Protein 1D8B (pdb70)

Structure (mmCIF, N/CA/C/O backbone):
data_1D8B
#
_entry.id   1D8B
#
_cell.length_a   1.000
_cell.length_b   1.000
_cell.length_c   1.000
_cell.angle_alpha   90.00
_cell.angle_beta   90.00
_cell.angle_gamma   90.00
#
_symmetry.space_group_name_H-M   'P 1'
#
loop_
_atom_site.group_PDB
_atom_site.id
_atom_site.type_symbol
_atom_site.label_atom_id
_atom_site.label_alt_id
_atom_site.label_comp_id
_atom_site.label_asym_id
_atom_site.label_entity_id
_atom_site.label_seq_id
_atom_site.pdbx_PDB_ins_code
_atom_site.Cartn_x
_atom_site.Cartn_y
_atom_site.Cartn_z
_atom_site.occupancy
_atom_site.B_iso_or_equiv
_atom_site.auth_seq_id
_atom_site.auth_comp_id
_atom_site.auth_asym_id
_atom_site.auth_atom_id
_atom_site.pdbx_PDB_model_num
ATOM 1 N N . GLU A 1 1 ? 18.944 -1.183 -2.091 1.00 3.94 11 GLU A N 1
ATOM 2 C CA . GLU A 1 1 ? 17.841 -1.595 -2.939 1.00 3.58 11 GLU A CA 1
ATOM 3 C C . GLU A 1 1 ? 16.728 -2.201 -2.101 1.00 2.90 11 GLU A C 1
ATOM 4 O O . GLU A 1 1 ? 15.885 -2.951 -2.596 1.00 3.21 11 GLU A O 1
ATOM 16 N N . LEU A 1 2 ? 16.729 -1.852 -0.825 1.00 2.57 12 LEU A N 1
ATOM 17 C CA . LEU A 1 2 ? 15.725 -2.325 0.113 1.00 2.59 12 LEU A CA 1
ATOM 18 C C . LEU A 1 2 ? 14.475 -1.473 -0.008 1.00 1.93 12 LEU A C 1
ATOM 19 O O . LEU A 1 2 ? 14.074 -0.785 0.930 1.00 2.11 12 LEU A O 1
ATOM 35 N N . ASN A 1 3 ? 13.901 -1.507 -1.204 1.00 1.62 13 ASN A N 1
ATOM 36 C CA . ASN A 1 3 ? 12.720 -0.745 -1.552 1.00 1.41 13 ASN A CA 1
ATOM 37 C C . ASN A 1 3 ? 11.566 -1.045 -0.617 1.00 1.08 13 ASN A C 1
ATOM 38 O O . ASN A 1 3 ? 10.878 -2.058 -0.751 1.00 1.16 13 ASN A O 1
ATOM 49 N N . ASN A 1 4 ? 11.352 -0.140 0.316 1.00 0.88 14 ASN A N 1
ATOM 50 C CA . ASN A 1 4 ? 10.265 -0.269 1.278 1.00 0.81 14 ASN A CA 1
ATOM 51 C C . ASN A 1 4 ? 8.934 -0.223 0.548 1.00 0.64 14 ASN A C 1
ATOM 52 O O . ASN A 1 4 ? 7.953 -0.827 0.975 1.00 0.66 14 ASN A O 1
ATOM 63 N N . LEU A 1 5 ? 8.918 0.481 -0.578 1.00 0.56 15 LEU A N 1
ATOM 64 C CA . LEU A 1 5 ? 7.725 0.600 -1.401 1.00 0.48 15 LEU A CA 1
ATOM 65 C C . LEU A 1 5 ? 7.295 -0.775 -1.902 1.00 0.37 15 LEU A C 1
ATOM 66 O O . LEU A 1 5 ? 6.105 -1.074 -2.001 1.00 0.33 15 LEU A O 1
ATOM 82 N N . ARG A 1 6 ? 8.281 -1.623 -2.181 1.00 0.36 16 ARG A N 1
ATOM 83 C CA . ARG A 1 6 ? 8.014 -2.977 -2.636 1.00 0.33 16 ARG A CA 1
ATOM 84 C C . ARG A 1 6 ? 7.407 -3.776 -1.494 1.00 0.27 16 ARG A C 1
ATOM 85 O O . ARG A 1 6 ? 6.471 -4.550 -1.687 1.00 0.28 16 ARG A O 1
ATOM 106 N N . MET A 1 7 ? 7.924 -3.543 -0.292 1.00 0.28 17 MET A N 1
ATOM 107 C CA . MET A 1 7 ? 7.413 -4.211 0.896 1.00 0.32 17 MET A CA 1
ATOM 108 C C . MET A 1 7 ? 5.990 -3.733 1.157 1.00 0.25 17 MET A C 1
ATOM 109 O O . MET A 1 7 ? 5.141 -4.495 1.604 1.00 0.27 17 MET A O 1
ATOM 123 N N . THR A 1 8 ? 5.747 -2.466 0.838 1.00 0.21 18 THR A N 1
ATOM 124 C CA . THR A 1 8 ? 4.437 -1.864 0.999 1.00 0.20 18 THR A CA 1
ATOM 125 C C . THR A 1 8 ? 3.434 -2.514 0.047 1.00 0.19 18 THR A C 1
ATOM 126 O O . THR A 1 8 ? 2.380 -2.989 0.469 1.00 0.23 18 THR A O 1
ATOM 137 N N . TYR A 1 9 ? 3.793 -2.550 -1.236 1.00 0.21 19 TYR A N 1
ATOM 138 C CA . TYR A 1 9 ? 2.960 -3.149 -2.271 1.00 0.28 19 TYR A CA 1
ATOM 139 C C . TYR A 1 9 ? 2.662 -4.610 -1.948 1.00 0.31 19 TYR A C 1
ATOM 140 O O . TYR A 1 9 ? 1.545 -5.093 -2.148 1.00 0.36 19 TYR A O 1
ATOM 158 N N . GLU A 1 10 ? 3.667 -5.307 -1.440 1.00 0.32 20 GLU A N 1
ATOM 159 C CA . GLU A 1 10 ? 3.528 -6.703 -1.079 1.00 0.40 20 GLU A CA 1
ATOM 160 C C . GLU A 1 10 ? 2.665 -6.852 0.178 1.00 0.35 20 GLU A C 1
ATOM 161 O O . GLU A 1 10 ? 1.798 -7.726 0.242 1.00 0.35 20 GLU A O 1
ATOM 173 N N . ARG A 1 11 ? 2.894 -5.993 1.176 1.00 0.33 21 ARG A N 1
ATOM 174 C CA . ARG A 1 11 ? 2.126 -6.041 2.419 1.00 0.32 21 ARG A CA 1
ATOM 175 C C . ARG A 1 11 ? 0.657 -5.790 2.132 1.00 0.26 21 ARG A C 1
ATOM 176 O O . ARG A 1 11 ? -0.224 -6.350 2.781 1.00 0.29 21 ARG A O 1
ATOM 197 N N . LEU A 1 12 ? 0.408 -4.958 1.133 1.00 0.22 22 LEU A N 1
ATOM 198 C CA . LEU A 1 12 ? -0.946 -4.629 0.724 1.00 0.20 22 LEU A CA 1
ATOM 199 C C . LEU A 1 12 ? -1.577 -5.825 0.039 1.00 0.23 22 LEU A C 1
ATOM 200 O O . LEU A 1 12 ? -2.732 -6.136 0.269 1.00 0.24 22 LEU A O 1
ATOM 216 N N . ARG A 1 13 ? -0.795 -6.501 -0.791 1.00 0.27 23 ARG A N 1
ATOM 217 C CA . ARG A 1 13 ? -1.271 -7.676 -1.505 1.00 0.32 23 ARG A CA 1
ATOM 218 C C . ARG A 1 13 ? -1.646 -8.779 -0.517 1.00 0.31 23 ARG A C 1
ATOM 219 O O . ARG A 1 13 ? -2.672 -9.449 -0.662 1.00 0.34 23 ARG A O 1
ATOM 240 N N . GLU A 1 14 ? -0.816 -8.941 0.506 1.00 0.31 24 GLU A N 1
ATOM 241 C CA . GLU A 1 14 ? -1.051 -9.942 1.527 1.00 0.33 24 GLU A CA 1
ATOM 242 C C . GLU A 1 14 ? -2.237 -9.559 2.405 1.00 0.28 24 GLU A C 1
ATOM 243 O O . GLU A 1 14 ? -3.005 -10.417 2.839 1.00 0.30 24 GLU A O 1
ATOM 255 N N . LEU A 1 15 ? -2.367 -8.266 2.670 1.00 0.24 25 LEU A N 1
ATOM 256 C CA . LEU A 1 15 ? -3.439 -7.765 3.513 1.00 0.22 25 LEU A CA 1
ATOM 257 C C . LEU A 1 15 ? -4.774 -7.806 2.770 1.00 0.18 25 LEU A C 1
ATOM 258 O O . LEU A 1 15 ? -5.807 -8.132 3.357 1.00 0.20 25 LEU A O 1
ATOM 274 N N . SER A 1 16 ? -4.748 -7.491 1.479 1.00 0.17 26 SER A N 1
ATOM 275 C CA . SER A 1 16 ? -5.960 -7.505 0.666 1.00 0.16 26 SER A CA 1
ATOM 276 C C . SER A 1 16 ? -6.549 -8.911 0.601 1.00 0.19 26 SER A C 1
ATOM 277 O O . SER A 1 16 ? -7.761 -9.084 0.647 1.00 0.22 26 SER A O 1
ATOM 285 N N . LEU A 1 17 ? -5.683 -9.911 0.501 1.00 0.23 27 LEU A N 1
ATOM 286 C CA . LEU A 1 17 ? -6.141 -11.289 0.431 1.00 0.28 27 LEU A CA 1
ATOM 287 C C . LEU A 1 17 ? -6.538 -11.792 1.819 1.00 0.29 27 LEU A C 1
ATOM 288 O O . LEU A 1 17 ? -7.415 -12.645 1.961 1.00 0.34 27 LEU A O 1
ATOM 304 N N . ASN A 1 18 ? -5.890 -11.245 2.841 1.00 0.28 28 ASN A N 1
ATOM 305 C CA . ASN A 1 18 ? -6.169 -11.624 4.221 1.00 0.35 28 ASN A CA 1
ATOM 306 C C . ASN A 1 18 ? -7.541 -11.119 4.658 1.00 0.35 28 ASN A C 1
ATOM 307 O O . ASN A 1 18 ? -8.423 -11.908 4.996 1.00 0.42 28 ASN A O 1
ATOM 318 N N . LEU A 1 19 ? -7.718 -9.802 4.635 1.00 0.33 29 LEU A N 1
ATOM 319 C CA . LEU A 1 19 ? -8.984 -9.193 5.023 1.00 0.38 29 LEU A CA 1
ATOM 320 C C . LEU A 1 19 ? -10.082 -9.560 4.040 1.00 0.40 29 LEU A C 1
ATOM 321 O O . LEU A 1 19 ? -11.251 -9.661 4.405 1.00 0.49 29 LEU A O 1
ATOM 337 N N . GLY A 1 20 ? -9.699 -9.740 2.781 1.00 0.35 30 GLY A N 1
ATOM 338 C CA . GLY A 1 20 ? -10.667 -10.072 1.758 1.00 0.43 30 GLY A CA 1
ATOM 339 C C . GLY A 1 20 ? -11.357 -11.395 2.004 1.00 0.53 30 GLY A C 1
ATOM 340 O O . GLY A 1 20 ? -12.538 -11.548 1.696 1.00 0.65 30 GLY A O 1
ATOM 344 N N . ASN A 1 21 ? -10.622 -12.351 2.560 1.00 0.53 31 ASN A N 1
ATOM 345 C CA . ASN A 1 21 ? -11.183 -13.669 2.842 1.00 0.66 31 ASN A CA 1
ATOM 346 C C . ASN A 1 21 ? -11.837 -13.676 4.218 1.00 0.71 31 ASN A C 1
ATOM 347 O O . ASN A 1 21 ? -12.575 -14.595 4.572 1.00 0.84 31 ASN A O 1
ATOM 358 N N . ARG A 1 22 ? -11.576 -12.627 4.988 1.00 0.66 32 ARG A N 1
ATOM 359 C CA . ARG A 1 22 ? -12.144 -12.500 6.319 1.00 0.77 32 ARG A CA 1
ATOM 360 C C . ARG A 1 22 ? -13.476 -11.762 6.255 1.00 0.86 32 ARG A C 1
ATOM 361 O O . ARG A 1 22 ? -14.165 -11.610 7.263 1.00 1.01 32 ARG A O 1
ATOM 382 N N . MET A 1 23 ? -13.846 -11.321 5.063 1.00 0.83 33 MET A N 1
ATOM 383 C CA . MET A 1 23 ? -15.105 -10.628 4.875 1.00 0.96 33 MET A CA 1
ATOM 384 C C . MET A 1 23 ? -16.154 -11.610 4.377 1.00 1.17 33 MET A C 1
ATOM 385 O O . MET A 1 23 ? -15.846 -12.506 3.595 1.00 1.55 33 MET A O 1
ATOM 399 N N . VAL A 1 24 ? -17.386 -11.457 4.833 1.00 1.22 34 VAL A N 1
ATOM 400 C CA . VAL A 1 24 ? -18.451 -12.351 4.413 1.00 1.41 34 VAL A CA 1
ATOM 401 C C . VAL A 1 24 ? -19.586 -11.564 3.762 1.00 1.54 34 VAL A C 1
ATOM 402 O O . VAL A 1 24 ? -20.235 -10.746 4.419 1.00 1.66 34 VAL A O 1
ATOM 415 N N . PRO A 1 25 ? -19.845 -11.785 2.463 1.00 1.58 35 PRO A N 1
ATOM 416 C CA . PRO A 1 25 ? -19.095 -12.742 1.641 1.00 1.51 35 PRO A CA 1
ATOM 417 C C . PRO A 1 25 ? -17.742 -12.188 1.200 1.00 1.32 35 PRO A C 1
ATOM 418 O O . PRO A 1 25 ? -17.544 -10.967 1.189 1.00 1.30 35 PRO A O 1
ATOM 429 N N . PRO A 1 26 ? -16.793 -13.076 0.843 1.00 1.22 36 PRO A N 1
ATOM 430 C CA . PRO A 1 26 ? -15.452 -12.677 0.411 1.00 1.08 36 PRO A CA 1
ATOM 431 C C . PRO A 1 26 ? -15.477 -11.621 -0.683 1.00 1.17 36 PRO A C 1
ATOM 432 O O . PRO A 1 26 ? -16.321 -11.651 -1.582 1.00 1.42 36 PRO A O 1
ATOM 443 N N . VAL A 1 27 ? -14.562 -10.676 -0.574 1.00 0.99 37 VAL A N 1
ATOM 444 C CA . VAL A 1 27 ? -14.471 -9.576 -1.519 1.00 1.08 37 VAL A CA 1
ATOM 445 C C . VAL A 1 27 ? -13.825 -10.006 -2.828 1.00 1.24 37 VAL A C 1
ATOM 446 O O . VAL A 1 27 ? -14.243 -9.578 -3.904 1.00 2.02 37 VAL A O 1
ATOM 459 N N . GLY A 1 28 ? -12.780 -10.814 -2.736 1.00 1.18 38 GLY A N 1
ATOM 460 C CA . GLY A 1 28 ? -12.073 -11.228 -3.924 1.00 1.27 38 GLY A CA 1
ATOM 461 C C . GLY A 1 28 ? -11.048 -10.186 -4.299 1.00 1.09 38 GLY A C 1
ATOM 462 O O . GLY A 1 28 ? -9.843 -10.436 -4.268 1.00 1.23 38 GLY A O 1
ATOM 466 N N . ASN A 1 29 ? -11.528 -8.991 -4.608 1.00 0.92 39 ASN A N 1
ATOM 467 C CA . ASN A 1 29 ? -10.658 -7.881 -4.941 1.00 0.82 39 ASN A CA 1
ATOM 468 C C . ASN A 1 29 ? -10.818 -6.804 -3.877 1.00 0.64 39 ASN A C 1
ATOM 469 O O . ASN A 1 29 ? -11.556 -5.844 -4.061 1.00 0.74 39 ASN A O 1
ATOM 480 N N . PHE A 1 30 ? -10.134 -6.999 -2.754 1.00 0.46 40 PHE A N 1
ATOM 481 C CA . PHE A 1 30 ? -10.208 -6.067 -1.631 1.00 0.32 40 PHE A CA 1
ATOM 482 C C . PHE A 1 30 ? -9.721 -4.683 -2.059 1.00 0.28 40 PHE A C 1
ATOM 483 O O . PHE A 1 30 ? -10.338 -3.662 -1.749 1.00 0.52 40 PHE A O 1
ATOM 500 N N . MET A 1 31 ? -8.635 -4.673 -2.808 1.00 0.22 41 MET A N 1
ATOM 501 C CA . MET A 1 31 ? -8.066 -3.445 -3.325 1.00 0.18 41 MET A CA 1
ATOM 502 C C . MET A 1 31 ? -7.447 -3.712 -4.690 1.00 0.20 41 MET A C 1
ATOM 503 O O . MET A 1 31 ? -6.627 -4.618 -4.833 1.00 0.24 41 MET A O 1
ATOM 517 N N . PRO A 1 32 ? -7.854 -2.952 -5.720 1.00 0.20 42 PRO A N 1
ATOM 518 C CA . PRO A 1 32 ? -7.351 -3.130 -7.081 1.00 0.24 42 PRO A CA 1
ATOM 519 C C . PRO A 1 32 ? -5.839 -2.940 -7.166 1.00 0.21 42 PRO A C 1
ATOM 520 O O . PRO A 1 32 ? -5.256 -2.142 -6.418 1.00 0.20 42 PRO A O 1
ATOM 531 N N . ASP A 1 33 ? -5.224 -3.683 -8.075 1.00 0.23 43 ASP A N 1
ATOM 532 C CA . ASP A 1 33 ? -3.777 -3.634 -8.292 1.00 0.23 43 ASP A CA 1
ATOM 533 C C . ASP A 1 33 ? -3.282 -2.202 -8.486 1.00 0.22 43 ASP A C 1
ATOM 534 O O . ASP A 1 33 ? -2.224 -1.829 -7.980 1.00 0.23 43 ASP A O 1
ATOM 543 N N . SER A 1 34 ? -4.054 -1.399 -9.217 1.00 0.23 44 SER A N 1
ATOM 544 C CA . SER A 1 34 ? -3.697 -0.012 -9.476 1.00 0.25 44 SER A CA 1
ATOM 545 C C . SER A 1 34 ? -3.668 0.804 -8.187 1.00 0.23 44 SER A C 1
ATOM 546 O O . SER A 1 34 ? -2.713 1.539 -7.934 1.00 0.26 44 SER A O 1
ATOM 554 N N . ILE A 1 35 ? -4.708 0.671 -7.369 1.00 0.21 45 ILE A N 1
ATOM 555 C CA . ILE A 1 35 ? -4.787 1.403 -6.113 1.00 0.21 45 ILE A CA 1
ATOM 556 C C . ILE A 1 35 ? -3.679 0.963 -5.161 1.00 0.17 45 ILE A C 1
ATOM 557 O O . ILE A 1 35 ? -3.085 1.790 -4.468 1.00 0.18 45 ILE A O 1
ATOM 573 N N . LEU A 1 36 ? -3.380 -0.335 -5.156 1.00 0.16 46 LEU A N 1
ATOM 574 C CA . LEU A 1 36 ? -2.318 -0.871 -4.306 1.00 0.16 46 LEU A CA 1
ATOM 575 C C . LEU A 1 36 ? -0.981 -0.234 -4.672 1.00 0.16 46 LEU A C 1
ATOM 576 O O . LEU A 1 36 ? -0.147 0.016 -3.811 1.00 0.19 46 LEU A O 1
ATOM 592 N N . LYS A 1 37 ? -0.794 0.028 -5.963 1.00 0.17 47 LYS A N 1
ATOM 593 C CA . LYS A 1 37 ? 0.444 0.628 -6.460 1.00 0.19 47 LYS A CA 1
ATOM 594 C C . LYS A 1 37 ? 0.610 2.087 -6.031 1.00 0.18 47 LYS A C 1
ATOM 595 O O . LYS A 1 37 ? 1.630 2.453 -5.442 1.00 0.20 47 LYS A O 1
ATOM 614 N N . LYS A 1 38 ? -0.378 2.921 -6.346 1.00 0.17 48 LYS A N 1
ATOM 615 C CA . LYS A 1 38 ? -0.310 4.343 -6.014 1.00 0.18 48 LYS A CA 1
ATOM 616 C C . LYS A 1 38 ? -0.316 4.566 -4.508 1.00 0.18 48 LYS A C 1
ATOM 617 O O . LYS A 1 38 ? 0.417 5.412 -3.996 1.00 0.20 48 LYS A O 1
ATOM 636 N N . MET A 1 39 ? -1.141 3.813 -3.800 1.00 0.17 49 MET A N 1
ATOM 637 C CA . MET A 1 39 ? -1.227 3.962 -2.358 1.00 0.17 49 MET A CA 1
ATOM 638 C C . MET A 1 39 ? 0.069 3.526 -1.690 1.00 0.17 49 MET A C 1
ATOM 639 O O . MET A 1 39 ? 0.441 4.058 -0.646 1.00 0.19 49 MET A O 1
ATOM 653 N N . ALA A 1 40 ? 0.762 2.576 -2.296 1.00 0.16 50 ALA A N 1
ATOM 654 C CA . ALA A 1 40 ? 2.023 2.096 -1.748 1.00 0.17 50 ALA A CA 1
ATOM 655 C C . ALA A 1 40 ? 3.143 3.108 -1.949 1.00 0.18 50 ALA A C 1
ATOM 656 O O . ALA A 1 40 ? 4.079 3.172 -1.158 1.00 0.22 50 ALA A O 1
ATOM 663 N N . ALA A 1 41 ? 3.052 3.885 -3.019 1.00 0.18 51 ALA A N 1
ATOM 664 C CA . ALA A 1 41 ? 4.077 4.876 -3.323 1.00 0.22 51 ALA A CA 1
ATOM 665 C C . ALA A 1 41 ? 3.803 6.210 -2.645 1.00 0.24 51 ALA A C 1
ATOM 666 O O . ALA A 1 41 ? 4.710 6.852 -2.112 1.00 0.30 51 ALA A O 1
ATOM 673 N N . ILE A 1 42 ? 2.555 6.640 -2.668 1.00 0.24 52 ILE A N 1
ATOM 674 C CA . ILE A 1 42 ? 2.194 7.910 -2.059 1.00 0.28 52 ILE A CA 1
ATOM 675 C C . ILE A 1 42 ? 2.028 7.760 -0.548 1.00 0.26 52 ILE A C 1
ATOM 676 O O . ILE A 1 42 ? 2.357 8.674 0.214 1.00 0.31 52 ILE A O 1
ATOM 692 N N . LEU A 1 43 ? 1.531 6.594 -0.138 1.00 0.21 53 LEU A N 1
ATOM 693 C CA . LEU A 1 43 ? 1.310 6.278 1.276 1.00 0.21 53 LEU A CA 1
ATOM 694 C C . LEU A 1 43 ? 0.539 7.389 1.984 1.00 0.23 53 LEU A C 1
ATOM 695 O O . LEU A 1 43 ? 1.080 8.089 2.842 1.00 0.27 53 LEU A O 1
ATOM 711 N N . PRO A 1 44 ? -0.745 7.564 1.629 1.00 0.24 54 PRO A N 1
ATOM 712 C CA . PRO A 1 44 ? -1.600 8.587 2.223 1.00 0.30 54 PRO A CA 1
ATOM 713 C C . PRO A 1 44 ? -2.120 8.147 3.586 1.00 0.40 54 PRO A C 1
ATOM 714 O O . PRO A 1 44 ? -2.807 7.132 3.706 1.00 0.48 54 PRO A O 1
ATOM 725 N N . MET A 1 45 ? -1.774 8.907 4.613 1.00 0.49 55 MET A N 1
ATOM 726 C CA . MET A 1 45 ? -2.179 8.591 5.972 1.00 0.64 55 MET A CA 1
ATOM 727 C C . MET A 1 45 ? -3.429 9.358 6.378 1.00 0.72 55 MET A C 1
ATOM 728 O O . MET A 1 45 ? -3.824 9.346 7.545 1.00 1.02 55 MET A O 1
ATOM 742 N N . ASN A 1 46 ? -4.044 10.032 5.422 1.00 0.66 56 ASN A N 1
ATOM 743 C CA . ASN A 1 46 ? -5.241 10.808 5.703 1.00 0.84 56 ASN A CA 1
ATOM 744 C C . ASN A 1 46 ? -6.122 10.915 4.474 1.00 0.69 56 ASN A C 1
ATOM 745 O O . ASN A 1 46 ? -5.648 10.773 3.350 1.00 0.59 56 ASN A O 1
ATOM 756 N N . ASP A 1 47 ? -7.403 11.177 4.696 1.00 0.76 57 ASP A N 1
ATOM 757 C CA . ASP A 1 47 ? -8.361 11.313 3.602 1.00 0.76 57 ASP A CA 1
ATOM 758 C C . ASP A 1 47 ? -8.042 12.545 2.769 1.00 0.73 57 ASP A C 1
ATOM 759 O O . ASP A 1 47 ? -8.189 12.541 1.545 1.00 1.11 57 ASP A O 1
ATOM 768 N N . SER A 1 48 ? -7.579 13.590 3.437 1.00 0.67 58 SER A N 1
ATOM 769 C CA . SER A 1 48 ? -7.213 14.828 2.772 1.00 0.72 58 SER A CA 1
ATOM 770 C C . SER A 1 48 ? -6.005 14.605 1.856 1.00 0.66 58 SER A C 1
ATOM 771 O O . SER A 1 48 ? -5.792 15.340 0.895 1.00 0.77 58 SER A O 1
ATOM 779 N N . ALA A 1 49 ? -5.229 13.565 2.155 1.00 0.58 59 ALA A N 1
ATOM 780 C CA . ALA A 1 49 ? -4.058 13.223 1.363 1.00 0.59 59 ALA A CA 1
ATOM 781 C C . ALA A 1 49 ? -4.429 12.242 0.259 1.00 0.51 59 ALA A C 1
ATOM 782 O O . ALA A 1 49 ? -3.820 12.236 -0.808 1.00 0.59 59 ALA A O 1
ATOM 789 N N . PHE A 1 50 ? -5.434 11.416 0.541 1.00 0.40 60 PHE A N 1
ATOM 790 C CA . PHE A 1 50 ? -5.929 10.399 -0.396 1.00 0.37 60 PHE A CA 1
ATOM 791 C C . PHE A 1 50 ? -6.230 10.980 -1.776 1.00 0.42 60 PHE A C 1
ATOM 792 O O . PHE A 1 50 ? -6.183 10.274 -2.777 1.00 0.46 60 PHE A O 1
ATOM 809 N N . ALA A 1 51 ? -6.543 12.268 -1.819 1.00 0.47 61 ALA A N 1
ATOM 810 C CA . ALA A 1 51 ? -6.852 12.946 -3.072 1.00 0.56 61 ALA A CA 1
ATOM 811 C C . ALA A 1 51 ? -5.690 12.885 -4.068 1.00 0.58 61 ALA A C 1
ATOM 812 O O . ALA A 1 51 ? -5.894 13.061 -5.265 1.00 0.64 61 ALA A O 1
ATOM 819 N N . THR A 1 52 ? -4.471 12.649 -3.576 1.00 0.57 62 THR A N 1
ATOM 820 C CA . THR A 1 52 ? -3.299 12.581 -4.452 1.00 0.64 62 THR A CA 1
ATOM 821 C C . THR A 1 52 ? -3.194 11.224 -5.146 1.00 0.53 62 THR A C 1
ATOM 822 O O . THR A 1 52 ? -2.305 11.000 -5.966 1.00 0.57 62 THR A O 1
ATOM 833 N N . LEU A 1 53 ? -4.122 10.321 -4.834 1.00 0.44 63 LEU A N 1
ATOM 834 C CA . LEU A 1 53 ? -4.140 8.994 -5.450 1.00 0.40 63 LEU A CA 1
ATOM 835 C C . LEU A 1 53 ? -4.699 9.086 -6.871 1.00 0.48 63 LEU A C 1
ATOM 836 O O . LEU A 1 53 ? -4.733 8.101 -7.606 1.00 0.68 63 LEU A O 1
ATOM 852 N N . GLY A 1 54 ? -5.118 10.286 -7.249 1.00 0.63 64 GLY A N 1
ATOM 853 C CA . GLY A 1 54 ? -5.651 10.514 -8.570 1.00 0.76 64 GLY A CA 1
ATOM 854 C C . GLY A 1 54 ? -7.130 10.193 -8.667 1.00 0.91 64 GLY A C 1
ATOM 855 O O . GLY A 1 54 ? -7.955 11.097 -8.815 1.00 1.61 64 GLY A O 1
ATOM 859 N N . THR A 1 55 ? -7.471 8.914 -8.615 1.00 1.22 65 THR A N 1
ATOM 860 C CA . THR A 1 55 ? -8.862 8.514 -8.739 1.00 1.52 65 THR A CA 1
ATOM 861 C C . THR A 1 55 ? -9.205 7.260 -7.935 1.00 1.28 65 THR A C 1
ATOM 862 O O . THR A 1 55 ? -8.999 6.139 -8.400 1.00 1.56 65 THR A O 1
ATOM 873 N N . VAL A 1 56 ? -9.783 7.442 -6.760 1.00 0.89 66 VAL A N 1
ATOM 874 C CA . VAL A 1 56 ? -10.209 6.304 -5.963 1.00 0.69 66 VAL A CA 1
ATOM 875 C C . VAL A 1 56 ? -11.714 6.350 -5.813 1.00 0.68 66 VAL A C 1
ATOM 876 O O . VAL A 1 56 ? -12.271 7.340 -5.337 1.00 0.72 66 VAL A O 1
ATOM 889 N N . GLU A 1 57 ? -12.373 5.291 -6.258 1.00 0.72 67 GLU A N 1
ATOM 890 C CA . GLU A 1 57 ? -13.824 5.211 -6.197 1.00 0.79 67 GLU A CA 1
ATOM 891 C C . GLU A 1 57 ? -14.313 5.432 -4.772 1.00 0.63 67 GLU A C 1
ATOM 892 O O . GLU A 1 57 ? -13.611 5.106 -3.811 1.00 0.49 67 GLU A O 1
ATOM 904 N N . ASP A 1 58 ? -15.517 5.957 -4.628 1.00 0.71 68 ASP A N 1
ATOM 905 C CA . ASP A 1 58 ? -16.080 6.187 -3.307 1.00 0.67 68 ASP A CA 1
ATOM 906 C C . ASP A 1 58 ? -16.200 4.865 -2.560 1.00 0.54 68 ASP A C 1
ATOM 907 O O . ASP A 1 58 ? -16.021 4.806 -1.338 1.00 0.55 68 ASP A O 1
ATOM 916 N N . LYS A 1 59 ? -16.465 3.796 -3.315 1.00 0.55 69 LYS A N 1
ATOM 917 C CA . LYS A 1 59 ? -16.573 2.461 -2.736 1.00 0.58 69 LYS A CA 1
ATOM 918 C C . LYS A 1 59 ? -15.197 1.982 -2.294 1.00 0.51 69 LYS A C 1
ATOM 919 O O . LYS A 1 59 ? -15.070 1.193 -1.356 1.00 0.60 69 LYS A O 1
ATOM 938 N N . TYR A 1 60 ? -14.166 2.495 -2.962 1.00 0.43 70 TYR A N 1
ATOM 939 C CA . TYR A 1 60 ? -12.789 2.153 -2.638 1.00 0.39 70 TYR A CA 1
ATOM 940 C C . TYR A 1 60 ? -12.373 2.893 -1.373 1.00 0.33 70 TYR A C 1
ATOM 941 O O . TYR A 1 60 ? -11.617 2.375 -0.553 1.00 0.34 70 TYR A O 1
ATOM 959 N N . ARG A 1 61 ? -12.895 4.107 -1.224 1.00 0.37 71 ARG A N 1
ATOM 960 C CA . ARG A 1 61 ? -12.616 4.947 -0.067 1.00 0.46 71 ARG A CA 1
ATOM 961 C C . ARG A 1 61 ? -13.161 4.317 1.218 1.00 0.52 71 ARG A C 1
ATOM 962 O O . ARG A 1 61 ? -12.592 4.494 2.294 1.00 0.59 71 ARG A O 1
ATOM 983 N N . ARG A 1 62 ? -14.275 3.605 1.101 1.00 0.57 72 ARG A N 1
ATOM 984 C CA . ARG A 1 62 ? -14.910 2.961 2.253 1.00 0.72 72 ARG A CA 1
ATOM 985 C C . ARG A 1 62 ? -14.016 1.892 2.869 1.00 0.68 72 ARG A C 1
ATOM 986 O O . ARG A 1 62 ? -13.555 2.037 4.000 1.00 0.82 72 ARG A O 1
ATOM 1007 N N . ARG A 1 63 ? -13.796 0.805 2.131 1.00 0.63 73 ARG A N 1
ATOM 1008 C CA . ARG A 1 63 ? -12.978 -0.312 2.621 1.00 0.70 73 ARG A CA 1
ATOM 1009 C C . ARG A 1 63 ? -11.524 0.101 2.842 1.00 0.53 73 ARG A C 1
ATOM 1010 O O . ARG A 1 63 ? -10.723 -0.657 3.394 1.00 0.59 73 ARG A O 1
ATOM 1031 N N . PHE A 1 64 ? -11.224 1.332 2.455 1.00 0.36 74 PHE A N 1
ATOM 1032 C CA . PHE A 1 64 ? -9.894 1.916 2.642 1.00 0.26 74 PHE A CA 1
ATOM 1033 C C . PHE A 1 64 ? -9.519 1.908 4.129 1.00 0.22 74 PHE A C 1
ATOM 1034 O O . PHE A 1 64 ? -8.355 1.727 4.492 1.00 0.30 74 PHE A O 1
ATOM 1051 N N . LYS A 1 65 ? -10.535 2.112 4.967 1.00 0.23 75 LYS A N 1
ATOM 1052 C CA . LYS A 1 65 ? -10.392 2.144 6.426 1.00 0.30 75 LYS A CA 1
ATOM 1053 C C . LYS A 1 65 ? -9.740 0.876 6.981 1.00 0.28 75 LYS A C 1
ATOM 1054 O O . LYS A 1 65 ? -9.167 0.898 8.068 1.00 0.37 75 LYS A O 1
ATOM 1073 N N . TYR A 1 66 ? -9.831 -0.225 6.252 1.00 0.21 76 TYR A N 1
ATOM 1074 C CA . TYR A 1 66 ? -9.258 -1.483 6.711 1.00 0.22 76 TYR A CA 1
ATOM 1075 C C . TYR A 1 66 ? -7.770 -1.575 6.383 1.00 0.20 76 TYR A C 1
ATOM 1076 O O . TYR A 1 66 ? -7.097 -2.529 6.767 1.00 0.23 76 TYR A O 1
ATOM 1094 N N . PHE A 1 67 ? -7.270 -0.593 5.653 1.00 0.18 77 PHE A N 1
ATOM 1095 C CA . PHE A 1 67 ? -5.869 -0.575 5.256 1.00 0.21 77 PHE A CA 1
ATOM 1096 C C . PHE A 1 67 ? -5.078 0.481 6.019 1.00 0.24 77 PHE A C 1
ATOM 1097 O O . PHE A 1 67 ? -3.844 0.471 6.011 1.00 0.27 77 PHE A O 1
ATOM 1114 N N . LYS A 1 68 ? -5.798 1.402 6.651 1.00 0.27 78 LYS A N 1
ATOM 1115 C CA . LYS A 1 68 ? -5.192 2.519 7.389 1.00 0.34 78 LYS A CA 1
ATOM 1116 C C . LYS A 1 68 ? -4.120 2.074 8.397 1.00 0.37 78 LYS A C 1
ATOM 1117 O O . LYS A 1 68 ? -3.123 2.772 8.574 1.00 0.42 78 LYS A O 1
ATOM 1136 N N . ALA A 1 69 ? -4.317 0.935 9.049 1.00 0.37 79 ALA A N 1
ATOM 1137 C CA . ALA A 1 69 ? -3.353 0.446 10.032 1.00 0.46 79 ALA A CA 1
ATOM 1138 C C . ALA A 1 69 ? -2.026 0.058 9.377 1.00 0.41 79 ALA A C 1
ATOM 1139 O O . ALA A 1 69 ? -0.959 0.199 9.981 1.00 0.49 79 ALA A O 1
ATOM 1146 N N . THR A 1 70 ? -2.092 -0.424 8.144 1.00 0.31 80 THR A N 1
ATOM 1147 C CA . THR A 1 70 ? -0.894 -0.818 7.422 1.00 0.30 80 THR A CA 1
ATOM 1148 C C . THR A 1 70 ? -0.276 0.374 6.690 1.00 0.24 80 THR A C 1
ATOM 1149 O O . THR A 1 70 ? 0.943 0.561 6.719 1.00 0.27 80 THR A O 1
ATOM 1160 N N . ILE A 1 71 ? -1.120 1.183 6.046 1.00 0.21 81 ILE A N 1
ATOM 1161 C CA . ILE A 1 71 ? -0.644 2.361 5.313 1.00 0.24 81 ILE A CA 1
ATOM 1162 C C . ILE A 1 71 ? 0.085 3.323 6.250 1.00 0.28 81 ILE A C 1
ATOM 1163 O O . ILE A 1 71 ? 1.139 3.859 5.908 1.00 0.34 81 ILE A O 1
ATOM 1179 N N . ALA A 1 72 ? -0.477 3.526 7.437 1.00 0.31 82 ALA A N 1
ATOM 1180 C CA . ALA A 1 72 ? 0.118 4.420 8.428 1.00 0.39 82 ALA A CA 1
ATOM 1181 C C . ALA A 1 72 ? 1.489 3.937 8.860 1.00 0.41 82 ALA A C 1
ATOM 1182 O O . ALA A 1 72 ? 2.401 4.736 9.062 1.00 0.53 82 ALA A O 1
ATOM 1189 N N . ASP A 1 73 ? 1.622 2.621 9.002 1.00 0.37 83 ASP A N 1
ATOM 1190 C CA . ASP A 1 73 ? 2.883 2.012 9.420 1.00 0.42 83 ASP A CA 1
ATOM 1191 C C . ASP A 1 73 ? 3.950 2.139 8.335 1.00 0.39 83 ASP A C 1
ATOM 1192 O O . ASP A 1 73 ? 5.089 2.521 8.606 1.00 0.46 83 ASP A O 1
ATOM 1201 N N . LEU A 1 74 ? 3.578 1.818 7.099 1.00 0.32 84 LEU A N 1
ATOM 1202 C CA . LEU A 1 74 ? 4.520 1.888 5.983 1.00 0.31 84 LEU A CA 1
ATOM 1203 C C . LEU A 1 74 ? 4.874 3.331 5.639 1.00 0.35 84 LEU A C 1
ATOM 1204 O O . LEU A 1 74 ? 5.992 3.613 5.209 1.00 0.42 84 LEU A O 1
ATOM 1220 N N . SER A 1 75 ? 3.939 4.251 5.865 1.00 0.37 85 SER A N 1
ATOM 1221 C CA . SER A 1 75 ? 4.183 5.665 5.603 1.00 0.50 85 SER A CA 1
ATOM 1222 C C . SER A 1 75 ? 5.153 6.218 6.644 1.00 0.61 85 SER A C 1
ATOM 1223 O O . SER A 1 75 ? 5.937 7.131 6.372 1.00 0.73 85 SER A O 1
ATOM 1231 N N . LYS A 1 76 ? 5.108 5.630 7.836 1.00 0.60 86 LYS A N 1
ATOM 1232 C CA . LYS A 1 76 ? 5.993 6.027 8.923 1.00 0.74 86 LYS A CA 1
ATOM 1233 C C . LYS A 1 76 ? 7.372 5.402 8.726 1.00 0.78 86 LYS A C 1
ATOM 1234 O O . LYS A 1 76 ? 8.395 6.030 8.986 1.00 0.98 86 LYS A O 1
ATOM 1253 N N . LYS A 1 77 ? 7.383 4.153 8.267 1.00 0.75 87 LYS A N 1
ATOM 1254 C CA . LYS A 1 77 ? 8.622 3.418 8.040 1.00 0.86 87 LYS A CA 1
ATOM 1255 C C . LYS A 1 77 ? 9.327 3.888 6.770 1.00 0.93 87 LYS A C 1
ATOM 1256 O O . LYS A 1 77 ? 10.496 3.559 6.547 1.00 1.11 87 LYS A O 1
ATOM 1275 N N . ARG A 1 78 ? 8.612 4.642 5.941 1.00 0.86 88 ARG A N 1
ATOM 1276 C CA . ARG A 1 78 ? 9.158 5.150 4.688 1.00 1.01 88 ARG A CA 1
ATOM 1277 C C . ARG A 1 78 ? 10.393 6.019 4.941 1.00 1.29 88 ARG A C 1
ATOM 1278 O O . ARG A 1 78 ? 11.312 6.066 4.125 1.00 1.77 88 ARG A O 1
ATOM 1299 N N . SER A 1 79 ? 10.405 6.699 6.079 1.00 1.73 89 SER A N 1
ATOM 1300 C CA . SER A 1 79 ? 11.520 7.565 6.437 1.00 2.12 89 SER A CA 1
ATOM 1301 C C . SER A 1 79 ? 12.501 6.853 7.375 1.00 2.14 89 SER A C 1
ATOM 1302 O O . SER A 1 79 ? 13.403 7.476 7.946 1.00 2.69 89 SER A O 1
ATOM 1310 N N . SER A 1 80 ? 12.323 5.549 7.531 1.00 2.07 90 SER A N 1
ATOM 1311 C CA . SER A 1 80 ? 13.185 4.757 8.396 1.00 2.75 90 SER A CA 1
ATOM 1312 C C . SER A 1 80 ? 13.985 3.741 7.591 1.00 3.15 90 SER A C 1
ATOM 1313 O O . SER A 1 80 ? 15.185 3.558 7.814 1.00 3.96 90 SER A O 1
ATOM 1321 N N . GLU A 1 81 ? 13.320 3.083 6.654 1.00 3.20 91 GLU A N 1
ATOM 1322 C CA . GLU A 1 81 ? 13.972 2.090 5.818 1.00 4.20 91 GLU A CA 1
ATOM 1323 C C . GLU A 1 81 ? 13.794 2.446 4.350 1.00 4.96 91 GLU A C 1
ATOM 1324 O O . GLU A 1 81 ? 14.730 2.215 3.564 1.00 5.32 91 GLU A O 1
ATOM 1337 N N . GLU A 1 1 ? 18.715 3.584 -4.103 1.00 3.94 11 GLU A N 2
ATOM 1338 C CA . GLU A 1 1 ? 17.801 2.492 -4.413 1.00 3.58 11 GLU A CA 2
ATOM 1339 C C . GLU A 1 1 ? 16.648 2.490 -3.417 1.00 2.90 11 GLU A C 2
ATOM 1340 O O . GLU A 1 1 ? 15.560 2.981 -3.724 1.00 3.21 11 GLU A O 2
ATOM 1352 N N . LEU A 1 2 ? 16.921 1.968 -2.215 1.00 2.57 12 LEU A N 2
ATOM 1353 C CA . LEU A 1 2 ? 15.952 1.906 -1.130 1.00 2.59 12 LEU A CA 2
ATOM 1354 C C . LEU A 1 2 ? 14.549 1.533 -1.623 1.00 1.93 12 LEU A C 2
ATOM 1355 O O . LEU A 1 2 ? 13.579 2.257 -1.382 1.00 2.11 12 LEU A O 2
ATOM 1371 N N . ASN A 1 3 ? 14.455 0.406 -2.318 1.00 1.62 13 ASN A N 2
ATOM 1372 C CA . ASN A 1 3 ? 13.187 -0.074 -2.867 1.00 1.41 13 ASN A CA 2
ATOM 1373 C C . ASN A 1 3 ? 12.362 -0.822 -1.815 1.00 1.08 13 ASN A C 2
ATOM 1374 O O . ASN A 1 3 ? 11.936 -1.956 -2.030 1.00 1.16 13 ASN A O 2
ATOM 1385 N N . ASN A 1 4 ? 12.117 -0.166 -0.683 1.00 0.88 14 ASN A N 2
ATOM 1386 C CA . ASN A 1 4 ? 11.327 -0.766 0.384 1.00 0.81 14 ASN A CA 2
ATOM 1387 C C . ASN A 1 4 ? 9.844 -0.690 0.026 1.00 0.64 14 ASN A C 2
ATOM 1388 O O . ASN A 1 4 ? 9.005 -1.350 0.637 1.00 0.66 14 ASN A O 2
ATOM 1399 N N . LEU A 1 5 ? 9.548 0.099 -1.007 1.00 0.56 15 LEU A N 2
ATOM 1400 C CA . LEU A 1 5 ? 8.188 0.270 -1.512 1.00 0.48 15 LEU A CA 2
ATOM 1401 C C . LEU A 1 5 ? 7.567 -1.079 -1.884 1.00 0.37 15 LEU A C 2
ATOM 1402 O O . LEU A 1 5 ? 6.352 -1.262 -1.787 1.00 0.33 15 LEU A O 2
ATOM 1418 N N . ARG A 1 6 ? 8.408 -2.030 -2.291 1.00 0.36 16 ARG A N 2
ATOM 1419 C CA . ARG A 1 6 ? 7.929 -3.357 -2.647 1.00 0.33 16 ARG A CA 2
ATOM 1420 C C . ARG A 1 6 ? 7.311 -4.020 -1.427 1.00 0.27 16 ARG A C 2
ATOM 1421 O O . ARG A 1 6 ? 6.280 -4.677 -1.523 1.00 0.28 16 ARG A O 2
ATOM 1442 N N . MET A 1 7 ? 7.933 -3.805 -0.273 1.00 0.28 17 MET A N 2
ATOM 1443 C CA . MET A 1 7 ? 7.441 -4.347 0.986 1.00 0.32 17 MET A CA 2
ATOM 1444 C C . MET A 1 7 ? 6.081 -3.739 1.315 1.00 0.25 17 MET A C 2
ATOM 1445 O O . MET A 1 7 ? 5.196 -4.407 1.844 1.00 0.27 17 MET A O 2
ATOM 1459 N N . THR A 1 8 ? 5.923 -2.470 0.962 1.00 0.21 18 THR A N 2
ATOM 1460 C CA . THR A 1 8 ? 4.679 -1.754 1.180 1.00 0.20 18 THR A CA 2
ATOM 1461 C C . THR A 1 8 ? 3.574 -2.333 0.296 1.00 0.19 18 THR A C 2
ATOM 1462 O O . THR A 1 8 ? 2.478 -2.638 0.766 1.00 0.23 18 THR A O 2
ATOM 1473 N N . TYR A 1 9 ? 3.882 -2.490 -0.987 1.00 0.21 19 TYR A N 2
ATOM 1474 C CA . TYR A 1 9 ? 2.932 -3.028 -1.955 1.00 0.28 19 TYR A CA 2
ATOM 1475 C C . TYR A 1 9 ? 2.633 -4.502 -1.678 1.00 0.31 19 TYR A C 2
ATOM 1476 O O . TYR A 1 9 ? 1.490 -4.945 -1.792 1.00 0.36 19 TYR A O 2
ATOM 1494 N N . GLU A 1 10 ? 3.660 -5.254 -1.311 1.00 0.32 20 GLU A N 2
ATOM 1495 C CA . GLU A 1 10 ? 3.509 -6.675 -1.022 1.00 0.40 20 GLU A CA 2
ATOM 1496 C C . GLU A 1 10 ? 2.667 -6.883 0.230 1.00 0.35 20 GLU A C 2
ATOM 1497 O O . GLU A 1 10 ? 1.863 -7.815 0.302 1.00 0.35 20 GLU A O 2
ATOM 1509 N N . ARG A 1 11 ? 2.841 -5.999 1.209 1.00 0.33 21 ARG A N 2
ATOM 1510 C CA . ARG A 1 11 ? 2.081 -6.081 2.448 1.00 0.32 21 ARG A CA 2
ATOM 1511 C C . ARG A 1 11 ? 0.618 -5.769 2.165 1.00 0.26 21 ARG A C 2
ATOM 1512 O O . ARG A 1 11 ? -0.282 -6.309 2.800 1.00 0.29 21 ARG A O 2
ATOM 1533 N N . LEU A 1 12 ? 0.404 -4.914 1.175 1.00 0.22 22 LEU A N 2
ATOM 1534 C CA . LEU A 1 12 ? -0.934 -4.524 0.760 1.00 0.20 22 LEU A CA 2
ATOM 1535 C C . LEU A 1 12 ? -1.581 -5.646 -0.041 1.00 0.23 22 LEU A C 2
ATOM 1536 O O . LEU A 1 12 ? -2.776 -5.896 0.081 1.00 0.24 22 LEU A O 2
ATOM 1552 N N . ARG A 1 13 ? -0.777 -6.322 -0.855 1.00 0.27 23 ARG A N 2
ATOM 1553 C CA . ARG A 1 13 ? -1.257 -7.424 -1.680 1.00 0.32 23 ARG A CA 2
ATOM 1554 C C . ARG A 1 13 ? -1.615 -8.620 -0.810 1.00 0.31 23 ARG A C 2
ATOM 1555 O O . ARG A 1 13 ? -2.570 -9.348 -1.087 1.00 0.34 23 ARG A O 2
ATOM 1576 N N . GLU A 1 14 ? -0.847 -8.810 0.254 1.00 0.31 24 GLU A N 2
ATOM 1577 C CA . GLU A 1 14 ? -1.077 -9.908 1.179 1.00 0.33 24 GLU A CA 2
ATOM 1578 C C . GLU A 1 14 ? -2.271 -9.599 2.069 1.00 0.28 24 GLU A C 2
ATOM 1579 O O . GLU A 1 14 ? -3.067 -10.485 2.389 1.00 0.30 24 GLU A O 2
ATOM 1591 N N . LEU A 1 15 ? -2.394 -8.340 2.460 1.00 0.24 25 LEU A N 2
ATOM 1592 C CA . LEU A 1 15 ? -3.489 -7.908 3.315 1.00 0.22 25 LEU A CA 2
ATOM 1593 C C . LEU A 1 15 ? -4.795 -7.896 2.510 1.00 0.18 25 LEU A C 2
ATOM 1594 O O . LEU A 1 15 ? -5.859 -8.210 3.034 1.00 0.20 25 LEU A O 2
ATOM 1610 N N . SER A 1 16 ? -4.695 -7.539 1.234 1.00 0.17 26 SER A N 2
ATOM 1611 C CA . SER A 1 16 ? -5.853 -7.480 0.352 1.00 0.16 26 SER A CA 2
ATOM 1612 C C . SER A 1 16 ? -6.437 -8.875 0.110 1.00 0.19 26 SER A C 2
ATOM 1613 O O . SER A 1 16 ? -7.652 -9.055 0.090 1.00 0.22 26 SER A O 2
ATOM 1621 N N . LEU A 1 17 ? -5.571 -9.859 -0.071 1.00 0.23 27 LEU A N 2
ATOM 1622 C CA . LEU A 1 17 ? -6.021 -11.219 -0.324 1.00 0.28 27 LEU A CA 2
ATOM 1623 C C . LEU A 1 17 ? -6.506 -11.882 0.952 1.00 0.29 27 LEU A C 2
ATOM 1624 O O . LEU A 1 17 ? -7.403 -12.730 0.922 1.00 0.34 27 LEU A O 2
ATOM 1640 N N . ASN A 1 18 ? -5.918 -11.494 2.069 1.00 0.28 28 ASN A N 2
ATOM 1641 C CA . ASN A 1 18 ? -6.299 -12.050 3.355 1.00 0.35 28 ASN A CA 2
ATOM 1642 C C . ASN A 1 18 ? -7.620 -11.448 3.829 1.00 0.35 28 ASN A C 2
ATOM 1643 O O . ASN A 1 18 ? -8.566 -12.177 4.124 1.00 0.42 28 ASN A O 2
ATOM 1654 N N . LEU A 1 19 ? -7.684 -10.115 3.890 1.00 0.33 29 LEU A N 2
ATOM 1655 C CA . LEU A 1 19 ? -8.899 -9.430 4.321 1.00 0.38 29 LEU A CA 2
ATOM 1656 C C . LEU A 1 19 ? -10.044 -9.749 3.383 1.00 0.40 29 LEU A C 2
ATOM 1657 O O . LEU A 1 19 ? -11.178 -9.953 3.817 1.00 0.49 29 LEU A O 2
ATOM 1673 N N . GLY A 1 20 ? -9.738 -9.789 2.092 1.00 0.35 30 GLY A N 2
ATOM 1674 C CA . GLY A 1 20 ? -10.747 -10.074 1.100 1.00 0.43 30 GLY A CA 2
ATOM 1675 C C . GLY A 1 20 ? -11.376 -11.444 1.274 1.00 0.53 30 GLY A C 2
ATOM 1676 O O . GLY A 1 20 ? -12.536 -11.639 0.925 1.00 0.65 30 GLY A O 2
ATOM 1680 N N . ASN A 1 21 ? -10.625 -12.393 1.820 1.00 0.53 31 ASN A N 2
ATOM 1681 C CA . ASN A 1 21 ? -11.154 -13.740 2.032 1.00 0.66 31 ASN A CA 2
ATOM 1682 C C . ASN A 1 21 ? -11.678 -13.896 3.458 1.00 0.71 31 ASN A C 2
ATOM 1683 O O . ASN A 1 21 ? -12.383 -14.851 3.769 1.00 0.84 31 ASN A O 2
ATOM 1694 N N . ARG A 1 22 ? -11.338 -12.942 4.317 1.00 0.66 32 ARG A N 2
ATOM 1695 C CA . ARG A 1 22 ? -11.777 -12.956 5.713 1.00 0.77 32 ARG A CA 2
ATOM 1696 C C . ARG A 1 22 ? -13.053 -12.131 5.877 1.00 0.86 32 ARG A C 2
ATOM 1697 O O . ARG A 1 22 ? -13.665 -12.098 6.944 1.00 1.01 32 ARG A O 2
ATOM 1718 N N . MET A 1 23 ? -13.447 -11.475 4.798 1.00 0.83 33 MET A N 2
ATOM 1719 C CA . MET A 1 23 ? -14.644 -10.651 4.786 1.00 0.96 33 MET A CA 2
ATOM 1720 C C . MET A 1 23 ? -15.829 -11.462 4.283 1.00 1.17 33 MET A C 2
ATOM 1721 O O . MET A 1 23 ? -15.654 -12.436 3.550 1.00 1.55 33 MET A O 2
ATOM 1735 N N . VAL A 1 24 ? -17.028 -11.069 4.680 1.00 1.22 34 VAL A N 2
ATOM 1736 C CA . VAL A 1 24 ? -18.229 -11.766 4.261 1.00 1.41 34 VAL A CA 2
ATOM 1737 C C . VAL A 1 24 ? -19.154 -10.800 3.534 1.00 1.54 34 VAL A C 2
ATOM 1738 O O . VAL A 1 24 ? -19.642 -9.828 4.123 1.00 1.66 34 VAL A O 2
ATOM 1751 N N . PRO A 1 25 ? -19.403 -11.040 2.242 1.00 1.58 35 PRO A N 2
ATOM 1752 C CA . PRO A 1 25 ? -18.841 -12.169 1.512 1.00 1.51 35 PRO A CA 2
ATOM 1753 C C . PRO A 1 25 ? -17.459 -11.856 0.947 1.00 1.32 35 PRO A C 2
ATOM 1754 O O . PRO A 1 25 ? -17.118 -10.687 0.749 1.00 1.30 35 PRO A O 2
ATOM 1765 N N . PRO A 1 26 ? -16.646 -12.903 0.690 1.00 1.22 36 PRO A N 2
ATOM 1766 C CA . PRO A 1 26 ? -15.291 -12.746 0.151 1.00 1.08 36 PRO A CA 2
ATOM 1767 C C . PRO A 1 26 ? -15.246 -11.778 -1.030 1.00 1.17 36 PRO A C 2
ATOM 1768 O O . PRO A 1 26 ? -15.880 -11.996 -2.068 1.00 1.42 36 PRO A O 2
ATOM 1779 N N . VAL A 1 27 ? -14.508 -10.702 -0.841 1.00 0.99 37 VAL A N 2
ATOM 1780 C CA . VAL A 1 27 ? -14.368 -9.648 -1.841 1.00 1.08 37 VAL A CA 2
ATOM 1781 C C . VAL A 1 27 ? -13.531 -10.100 -3.023 1.00 1.24 37 VAL A C 2
ATOM 1782 O O . VAL A 1 27 ? -13.760 -9.682 -4.154 1.00 2.02 37 VAL A O 2
ATOM 1795 N N . GLY A 1 28 ? -12.539 -10.931 -2.758 1.00 1.18 38 GLY A N 2
ATOM 1796 C CA . GLY A 1 28 ? -11.668 -11.387 -3.815 1.00 1.27 38 GLY A CA 2
ATOM 1797 C C . GLY A 1 28 ? -10.582 -10.374 -4.085 1.00 1.09 38 GLY A C 2
ATOM 1798 O O . GLY A 1 28 ? -9.415 -10.606 -3.775 1.00 1.23 38 GLY A O 2
ATOM 1802 N N . ASN A 1 29 ? -10.978 -9.230 -4.618 1.00 0.92 39 ASN A N 2
ATOM 1803 C CA . ASN A 1 29 ? -10.049 -8.145 -4.893 1.00 0.82 39 ASN A CA 2
ATOM 1804 C C . ASN A 1 29 ? -10.357 -6.994 -3.945 1.00 0.64 39 ASN A C 2
ATOM 1805 O O . ASN A 1 29 ? -11.067 -6.052 -4.296 1.00 0.74 39 ASN A O 2
ATOM 1816 N N . PHE A 1 30 ? -9.841 -7.109 -2.730 1.00 0.46 40 PHE A N 2
ATOM 1817 C CA . PHE A 1 30 ? -10.058 -6.117 -1.683 1.00 0.32 40 PHE A CA 2
ATOM 1818 C C . PHE A 1 30 ? -9.599 -4.735 -2.142 1.00 0.28 40 PHE A C 2
ATOM 1819 O O . PHE A 1 30 ? -10.339 -3.753 -2.034 1.00 0.52 40 PHE A O 2
ATOM 1836 N N . MET A 1 31 ? -8.394 -4.669 -2.683 1.00 0.22 41 MET A N 2
ATOM 1837 C CA . MET A 1 31 ? -7.848 -3.428 -3.195 1.00 0.18 41 MET A CA 2
ATOM 1838 C C . MET A 1 31 ? -7.175 -3.688 -4.534 1.00 0.20 41 MET A C 2
ATOM 1839 O O . MET A 1 31 ? -6.272 -4.521 -4.627 1.00 0.24 41 MET A O 2
ATOM 1853 N N . PRO A 1 32 ? -7.619 -2.994 -5.594 1.00 0.20 42 PRO A N 2
ATOM 1854 C CA . PRO A 1 32 ? -7.067 -3.164 -6.942 1.00 0.24 42 PRO A CA 2
ATOM 1855 C C . PRO A 1 32 ? -5.564 -2.921 -6.983 1.00 0.21 42 PRO A C 2
ATOM 1856 O O . PRO A 1 32 ? -5.047 -2.061 -6.266 1.00 0.20 42 PRO A O 2
ATOM 1867 N N . ASP A 1 33 ? -4.877 -3.690 -7.817 1.00 0.23 43 ASP A N 2
ATOM 1868 C CA . ASP A 1 33 ? -3.424 -3.591 -7.966 1.00 0.23 43 ASP A CA 2
ATOM 1869 C C . ASP A 1 33 ? -2.978 -2.160 -8.264 1.00 0.22 43 ASP A C 2
ATOM 1870 O O . ASP A 1 33 ? -1.960 -1.693 -7.752 1.00 0.23 43 ASP A O 2
ATOM 1879 N N . SER A 1 34 ? -3.746 -1.464 -9.086 1.00 0.23 44 SER A N 2
ATOM 1880 C CA . SER A 1 34 ? -3.431 -0.093 -9.445 1.00 0.25 44 SER A CA 2
ATOM 1881 C C . SER A 1 34 ? -3.474 0.823 -8.224 1.00 0.23 44 SER A C 2
ATOM 1882 O O . SER A 1 34 ? -2.620 1.693 -8.061 1.00 0.26 44 SER A O 2
ATOM 1890 N N . ILE A 1 35 ? -4.465 0.609 -7.362 1.00 0.21 45 ILE A N 2
ATOM 1891 C CA . ILE A 1 35 ? -4.616 1.411 -6.156 1.00 0.21 45 ILE A CA 2
ATOM 1892 C C . ILE A 1 35 ? -3.532 1.072 -5.143 1.00 0.17 45 ILE A C 2
ATOM 1893 O O . ILE A 1 35 ? -3.025 1.945 -4.444 1.00 0.18 45 ILE A O 2
ATOM 1909 N N . LEU A 1 36 ? -3.168 -0.201 -5.076 1.00 0.16 46 LEU A N 2
ATOM 1910 C CA . LEU A 1 36 ? -2.135 -0.639 -4.149 1.00 0.16 46 LEU A CA 2
ATOM 1911 C C . LEU A 1 36 ? -0.796 0.005 -4.487 1.00 0.16 46 LEU A C 2
ATOM 1912 O O . LEU A 1 36 ? -0.053 0.413 -3.597 1.00 0.19 46 LEU A O 2
ATOM 1928 N N . LYS A 1 37 ? -0.497 0.098 -5.779 1.00 0.17 47 LYS A N 2
ATOM 1929 C CA . LYS A 1 37 ? 0.753 0.685 -6.235 1.00 0.19 47 LYS A CA 2
ATOM 1930 C C . LYS A 1 37 ? 0.847 2.157 -5.869 1.00 0.18 47 LYS A C 2
ATOM 1931 O O . LYS A 1 37 ? 1.865 2.613 -5.343 1.00 0.20 47 LYS A O 2
ATOM 1950 N N . LYS A 1 38 ? -0.205 2.908 -6.151 1.00 0.17 48 LYS A N 2
ATOM 1951 C CA . LYS A 1 38 ? -0.204 4.335 -5.855 1.00 0.18 48 LYS A CA 2
ATOM 1952 C C . LYS A 1 38 ? -0.300 4.604 -4.355 1.00 0.18 48 LYS A C 2
ATOM 1953 O O . LYS A 1 38 ? 0.368 5.498 -3.836 1.00 0.20 48 LYS A O 2
ATOM 1972 N N . MET A 1 39 ? -1.130 3.838 -3.660 1.00 0.17 49 MET A N 2
ATOM 1973 C CA . MET A 1 39 ? -1.300 4.025 -2.229 1.00 0.17 49 MET A CA 2
ATOM 1974 C C . MET A 1 39 ? -0.024 3.658 -1.473 1.00 0.17 49 MET A C 2
ATOM 1975 O O . MET A 1 39 ? 0.246 4.209 -0.412 1.00 0.19 49 MET A O 2
ATOM 1989 N N . ALA A 1 40 ? 0.758 2.735 -2.018 1.00 0.16 50 ALA A N 2
ATOM 1990 C CA . ALA A 1 40 ? 1.996 2.325 -1.372 1.00 0.17 50 ALA A CA 2
ATOM 1991 C C . ALA A 1 40 ? 3.130 3.284 -1.700 1.00 0.18 50 ALA A C 2
ATOM 1992 O O . ALA A 1 40 ? 4.023 3.505 -0.886 1.00 0.22 50 ALA A O 2
ATOM 1999 N N . ALA A 1 41 ? 3.095 3.842 -2.902 1.00 0.18 51 ALA A N 2
ATOM 2000 C CA . ALA A 1 41 ? 4.134 4.763 -3.345 1.00 0.22 51 ALA A CA 2
ATOM 2001 C C . ALA A 1 41 ? 3.961 6.142 -2.720 1.00 0.24 51 ALA A C 2
ATOM 2002 O O . ALA A 1 41 ? 4.938 6.818 -2.390 1.00 0.30 51 ALA A O 2
ATOM 2009 N N . ILE A 1 42 ? 2.719 6.558 -2.574 1.00 0.24 52 ILE A N 2
ATOM 2010 C CA . ILE A 1 42 ? 2.413 7.860 -2.007 1.00 0.28 52 ILE A CA 2
ATOM 2011 C C . ILE A 1 42 ? 2.137 7.759 -0.510 1.00 0.26 52 ILE A C 2
ATOM 2012 O O . ILE A 1 42 ? 2.493 8.662 0.253 1.00 0.31 52 ILE A O 2
ATOM 2028 N N . LEU A 1 43 ? 1.512 6.652 -0.103 1.00 0.21 53 LEU A N 2
ATOM 2029 C CA . LEU A 1 43 ? 1.167 6.413 1.301 1.00 0.21 53 LEU A CA 2
ATOM 2030 C C . LEU A 1 43 ? 0.432 7.614 1.891 1.00 0.23 53 LEU A C 2
ATOM 2031 O O . LEU A 1 43 ? 0.995 8.382 2.677 1.00 0.27 53 LEU A O 2
ATOM 2047 N N . PRO A 1 44 ? -0.832 7.809 1.484 1.00 0.24 54 PRO A N 2
ATOM 2048 C CA . PRO A 1 44 ? -1.655 8.924 1.923 1.00 0.30 54 PRO A CA 2
ATOM 2049 C C . PRO A 1 44 ? -2.496 8.607 3.157 1.00 0.40 54 PRO A C 2
ATOM 2050 O O . PRO A 1 44 ? -3.486 7.885 3.076 1.00 0.48 54 PRO A O 2
ATOM 2061 N N . MET A 1 45 ? -2.112 9.157 4.298 1.00 0.49 55 MET A N 2
ATOM 2062 C CA . MET A 1 45 ? -2.845 8.927 5.527 1.00 0.64 55 MET A CA 2
ATOM 2063 C C . MET A 1 45 ? -3.766 10.099 5.843 1.00 0.72 55 MET A C 2
ATOM 2064 O O . MET A 1 45 ? -4.030 10.394 7.012 1.00 1.02 55 MET A O 2
ATOM 2078 N N . ASN A 1 46 ? -4.248 10.759 4.799 1.00 0.66 56 ASN A N 2
ATOM 2079 C CA . ASN A 1 46 ? -5.143 11.901 4.955 1.00 0.84 56 ASN A CA 2
ATOM 2080 C C . ASN A 1 46 ? -5.984 12.059 3.686 1.00 0.69 56 ASN A C 2
ATOM 2081 O O . ASN A 1 46 ? -5.525 11.736 2.590 1.00 0.59 56 ASN A O 2
ATOM 2092 N N . ASP A 1 47 ? -7.225 12.507 3.854 1.00 0.76 57 ASP A N 2
ATOM 2093 C CA . ASP A 1 47 ? -8.167 12.660 2.743 1.00 0.76 57 ASP A CA 2
ATOM 2094 C C . ASP A 1 47 ? -7.625 13.513 1.602 1.00 0.73 57 ASP A C 2
ATOM 2095 O O . ASP A 1 47 ? -7.782 13.160 0.435 1.00 1.11 57 ASP A O 2
ATOM 2104 N N . SER A 1 48 ? -7.006 14.637 1.930 1.00 0.67 58 SER A N 2
ATOM 2105 C CA . SER A 1 48 ? -6.470 15.531 0.908 1.00 0.72 58 SER A CA 2
ATOM 2106 C C . SER A 1 48 ? -5.376 14.845 0.087 1.00 0.66 58 SER A C 2
ATOM 2107 O O . SER A 1 48 ? -5.226 15.088 -1.110 1.00 0.77 58 SER A O 2
ATOM 2115 N N . ALA A 1 49 ? -4.617 13.980 0.740 1.00 0.58 59 ALA A N 2
ATOM 2116 C CA . ALA A 1 49 ? -3.543 13.258 0.081 1.00 0.59 59 ALA A CA 2
ATOM 2117 C C . ALA A 1 49 ? -4.092 12.102 -0.745 1.00 0.51 59 ALA A C 2
ATOM 2118 O O . ALA A 1 49 ? -3.512 11.733 -1.764 1.00 0.59 59 ALA A O 2
ATOM 2125 N N . PHE A 1 50 ? -5.216 11.536 -0.302 1.00 0.40 60 PHE A N 2
ATOM 2126 C CA . PHE A 1 50 ? -5.848 10.413 -1.005 1.00 0.37 60 PHE A CA 2
ATOM 2127 C C . PHE A 1 50 ? -6.226 10.778 -2.436 1.00 0.42 60 PHE A C 2
ATOM 2128 O O . PHE A 1 50 ? -6.328 9.910 -3.302 1.00 0.46 60 PHE A O 2
ATOM 2145 N N . ALA A 1 51 ? -6.432 12.069 -2.673 1.00 0.47 61 ALA A N 2
ATOM 2146 C CA . ALA A 1 51 ? -6.802 12.562 -3.993 1.00 0.56 61 ALA A CA 2
ATOM 2147 C C . ALA A 1 51 ? -5.742 12.232 -5.046 1.00 0.58 61 ALA A C 2
ATOM 2148 O O . ALA A 1 51 ? -6.050 12.143 -6.232 1.00 0.64 61 ALA A O 2
ATOM 2155 N N . THR A 1 52 ? -4.497 12.047 -4.613 1.00 0.57 62 THR A N 2
ATOM 2156 C CA . THR A 1 52 ? -3.406 11.737 -5.531 1.00 0.64 62 THR A CA 2
ATOM 2157 C C . THR A 1 52 ? -3.543 10.329 -6.108 1.00 0.53 62 THR A C 2
ATOM 2158 O O . THR A 1 52 ? -2.887 9.977 -7.096 1.00 0.57 62 THR A O 2
ATOM 2169 N N . LEU A 1 53 ? -4.413 9.534 -5.506 1.00 0.44 63 LEU A N 2
ATOM 2170 C CA . LEU A 1 53 ? -4.653 8.180 -5.969 1.00 0.40 63 LEU A CA 2
ATOM 2171 C C . LEU A 1 53 ? -5.605 8.183 -7.164 1.00 0.48 63 LEU A C 2
ATOM 2172 O O . LEU A 1 53 ? -6.115 7.135 -7.562 1.00 0.68 63 LEU A O 2
ATOM 2188 N N . GLY A 1 54 ? -5.862 9.362 -7.717 1.00 0.63 64 GLY A N 2
ATOM 2189 C CA . GLY A 1 54 ? -6.773 9.463 -8.833 1.00 0.76 64 GLY A CA 2
ATOM 2190 C C . GLY A 1 54 ? -8.184 9.606 -8.328 1.00 0.91 64 GLY A C 2
ATOM 2191 O O . GLY A 1 54 ? -9.120 9.043 -8.898 1.00 1.61 64 GLY A O 2
ATOM 2195 N N . THR A 1 55 ? -8.314 10.363 -7.239 1.00 1.22 65 THR A N 2
ATOM 2196 C CA . THR A 1 55 ? -9.591 10.613 -6.571 1.00 1.52 65 THR A CA 2
ATOM 2197 C C . THR A 1 55 ? -10.353 9.310 -6.323 1.00 1.28 65 THR A C 2
ATOM 2198 O O . THR A 1 55 ? -11.294 8.976 -7.049 1.00 1.56 65 THR A O 2
ATOM 2209 N N . VAL A 1 56 ? -9.938 8.584 -5.285 1.00 0.89 66 VAL A N 2
ATOM 2210 C CA . VAL A 1 56 ? -10.578 7.323 -4.923 1.00 0.69 66 VAL A CA 2
ATOM 2211 C C . VAL A 1 56 ? -12.049 7.532 -4.597 1.00 0.68 66 VAL A C 2
ATOM 2212 O O . VAL A 1 56 ? -12.412 8.451 -3.854 1.00 0.72 66 VAL A O 2
ATOM 2225 N N . GLU A 1 57 ? -12.881 6.674 -5.165 1.00 0.72 67 GLU A N 2
ATOM 2226 C CA . GLU A 1 57 ? -14.318 6.740 -4.956 1.00 0.79 67 GLU A CA 2
ATOM 2227 C C . GLU A 1 57 ? -14.661 6.380 -3.515 1.00 0.63 67 GLU A C 2
ATOM 2228 O O . GLU A 1 57 ? -13.847 5.782 -2.808 1.00 0.49 67 GLU A O 2
ATOM 2240 N N . ASP A 1 58 ? -15.863 6.737 -3.081 1.00 0.71 68 ASP A N 2
ATOM 2241 C CA . ASP A 1 58 ? -16.290 6.445 -1.720 1.00 0.67 68 ASP A CA 2
ATOM 2242 C C . ASP A 1 58 ? -16.276 4.947 -1.442 1.00 0.54 68 ASP A C 2
ATOM 2243 O O . ASP A 1 58 ? -15.931 4.525 -0.336 1.00 0.55 68 ASP A O 2
ATOM 2252 N N . LYS A 1 59 ? -16.629 4.146 -2.447 1.00 0.55 69 LYS A N 2
ATOM 2253 C CA . LYS A 1 59 ? -16.640 2.690 -2.300 1.00 0.58 69 LYS A CA 2
ATOM 2254 C C . LYS A 1 59 ? -15.249 2.175 -1.921 1.00 0.51 69 LYS A C 2
ATOM 2255 O O . LYS A 1 59 ? -15.115 1.139 -1.265 1.00 0.60 69 LYS A O 2
ATOM 2274 N N . TYR A 1 60 ? -14.217 2.917 -2.305 1.00 0.43 70 TYR A N 2
ATOM 2275 C CA . TYR A 1 60 ? -12.850 2.545 -1.972 1.00 0.39 70 TYR A CA 2
ATOM 2276 C C . TYR A 1 60 ? -12.509 3.056 -0.578 1.00 0.33 70 TYR A C 2
ATOM 2277 O O . TYR A 1 60 ? -11.736 2.442 0.154 1.00 0.34 70 TYR A O 2
ATOM 2295 N N . ARG A 1 61 ? -13.115 4.181 -0.224 1.00 0.37 71 ARG A N 2
ATOM 2296 C CA . ARG A 1 61 ? -12.914 4.809 1.076 1.00 0.46 71 ARG A CA 2
ATOM 2297 C C . ARG A 1 61 ? -13.506 3.962 2.209 1.00 0.52 71 ARG A C 2
ATOM 2298 O O . ARG A 1 61 ? -12.933 3.863 3.291 1.00 0.59 71 ARG A O 2
ATOM 2319 N N . ARG A 1 62 ? -14.679 3.382 1.962 1.00 0.57 72 ARG A N 2
ATOM 2320 C CA . ARG A 1 62 ? -15.381 2.574 2.965 1.00 0.72 72 ARG A CA 2
ATOM 2321 C C . ARG A 1 62 ? -14.532 1.427 3.490 1.00 0.68 72 ARG A C 2
ATOM 2322 O O . ARG A 1 62 ? -14.492 1.177 4.687 1.00 0.82 72 ARG A O 2
ATOM 2343 N N . ARG A 1 63 ? -13.860 0.721 2.598 1.00 0.63 73 ARG A N 2
ATOM 2344 C CA . ARG A 1 63 ? -13.021 -0.393 3.018 1.00 0.70 73 ARG A CA 2
ATOM 2345 C C . ARG A 1 63 ? -11.585 0.089 3.223 1.00 0.53 73 ARG A C 2
ATOM 2346 O O . ARG A 1 63 ? -10.722 -0.663 3.676 1.00 0.59 73 ARG A O 2
ATOM 2367 N N . PHE A 1 64 ? -11.349 1.363 2.905 1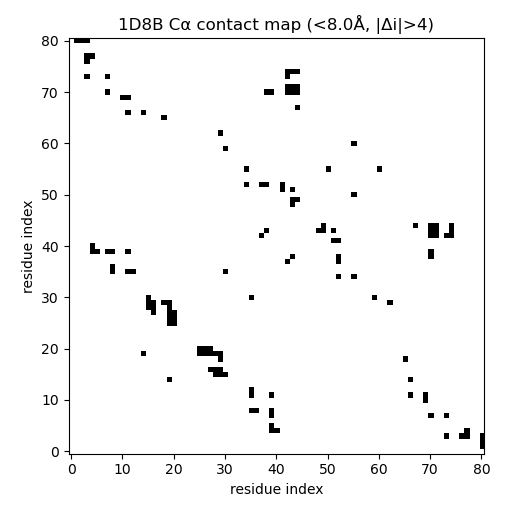.00 0.36 74 PHE A N 2
ATOM 2368 C CA . PHE A 1 64 ? -10.020 1.966 3.067 1.00 0.26 74 PHE A CA 2
ATOM 2369 C C . PHE A 1 64 ? -9.557 1.886 4.519 1.00 0.22 74 PHE A C 2
ATOM 2370 O O . PHE A 1 64 ? -8.372 1.718 4.798 1.00 0.30 74 PHE A O 2
ATOM 2387 N N . LYS A 1 65 ? -10.508 2.019 5.432 1.00 0.23 75 LYS A N 2
ATOM 2388 C CA . LYS A 1 65 ? -10.225 1.975 6.868 1.00 0.30 75 LYS A CA 2
ATOM 2389 C C . LYS A 1 65 ? -9.577 0.653 7.284 1.00 0.28 75 LYS A C 2
ATOM 2390 O O . LYS A 1 65 ? -8.890 0.581 8.301 1.00 0.37 75 LYS A O 2
ATOM 2409 N N . TYR A 1 66 ? -9.788 -0.388 6.490 1.00 0.21 76 TYR A N 2
ATOM 2410 C CA . TYR A 1 66 ? -9.216 -1.697 6.776 1.00 0.22 76 TYR A CA 2
ATOM 2411 C C . TYR A 1 66 ? -7.743 -1.743 6.388 1.00 0.20 76 TYR A C 2
ATOM 2412 O O . TYR A 1 66 ? -7.045 -2.714 6.674 1.00 0.23 76 TYR A O 2
ATOM 2430 N N . PHE A 1 67 ? -7.274 -0.682 5.744 1.00 0.18 77 PHE A N 2
ATOM 2431 C CA . PHE A 1 67 ? -5.880 -0.589 5.332 1.00 0.21 77 PHE A CA 2
ATOM 2432 C C . PHE A 1 67 ? -5.176 0.521 6.106 1.00 0.24 77 PHE A C 2
ATOM 2433 O O . PHE A 1 67 ? -3.949 0.579 6.158 1.00 0.27 77 PHE A O 2
ATOM 2450 N N . LYS A 1 68 ? -5.972 1.410 6.701 1.00 0.27 78 LYS A N 2
ATOM 2451 C CA . LYS A 1 68 ? -5.457 2.554 7.461 1.00 0.34 78 LYS A CA 2
ATOM 2452 C C . LYS A 1 68 ? -4.481 2.147 8.566 1.00 0.37 78 LYS A C 2
ATOM 2453 O O . LYS A 1 68 ? -3.584 2.913 8.916 1.00 0.42 78 LYS A O 2
ATOM 2472 N N . ALA A 1 69 ? -4.650 0.953 9.107 1.00 0.37 79 ALA A N 2
ATOM 2473 C CA . ALA A 1 69 ? -3.772 0.471 10.158 1.00 0.46 79 ALA A CA 2
ATOM 2474 C C . ALA A 1 69 ? -2.390 0.142 9.595 1.00 0.41 79 ALA A C 2
ATOM 2475 O O . ALA A 1 69 ? -1.375 0.329 10.268 1.00 0.49 79 ALA A O 2
ATOM 2482 N N . THR A 1 70 ? -2.349 -0.345 8.363 1.00 0.31 80 THR A N 2
ATOM 2483 C CA . THR A 1 70 ? -1.087 -0.695 7.733 1.00 0.30 80 THR A CA 2
ATOM 2484 C C . THR A 1 70 ? -0.463 0.518 7.045 1.00 0.24 80 THR A C 2
ATOM 2485 O O . THR A 1 70 ? 0.751 0.715 7.106 1.00 0.27 80 THR A O 2
ATOM 2496 N N . ILE A 1 71 ? -1.304 1.329 6.402 1.00 0.21 81 ILE A N 2
ATOM 2497 C CA . ILE A 1 71 ? -0.839 2.532 5.716 1.00 0.24 81 ILE A CA 2
ATOM 2498 C C . ILE A 1 71 ? -0.127 3.457 6.703 1.00 0.28 81 ILE A C 2
ATOM 2499 O O . ILE A 1 71 ? 0.926 4.018 6.396 1.00 0.34 81 ILE A O 2
ATOM 2515 N N . ALA A 1 72 ? -0.719 3.604 7.893 1.00 0.31 82 ALA A N 2
ATOM 2516 C CA . ALA A 1 72 ? -0.175 4.456 8.950 1.00 0.39 82 ALA A CA 2
ATOM 2517 C C . ALA A 1 72 ? 1.215 4.005 9.383 1.00 0.41 82 ALA A C 2
ATOM 2518 O O . ALA A 1 72 ? 2.092 4.829 9.657 1.00 0.53 82 ALA A O 2
ATOM 2525 N N . ASP A 1 73 ? 1.407 2.699 9.465 1.00 0.37 83 ASP A N 2
ATOM 2526 C CA . ASP A 1 73 ? 2.688 2.144 9.891 1.00 0.42 83 ASP A CA 2
ATOM 2527 C C . ASP A 1 73 ? 3.728 2.214 8.779 1.00 0.39 83 ASP A C 2
ATOM 2528 O O . ASP A 1 73 ? 4.860 2.622 9.009 1.00 0.46 83 ASP A O 2
ATOM 2537 N N . LEU A 1 74 ? 3.341 1.814 7.575 1.00 0.32 84 LEU A N 2
ATOM 2538 C CA . LEU A 1 74 ? 4.249 1.814 6.433 1.00 0.31 84 LEU A CA 2
ATOM 2539 C C . LEU A 1 74 ? 4.751 3.221 6.090 1.00 0.35 84 LEU A C 2
ATOM 2540 O O . LEU A 1 74 ? 5.882 3.381 5.612 1.00 0.42 84 LEU A O 2
ATOM 2556 N N . SER A 1 75 ? 3.926 4.240 6.351 1.00 0.37 85 SER A N 2
ATOM 2557 C CA . SER A 1 75 ? 4.317 5.621 6.076 1.00 0.50 85 SER A CA 2
ATOM 2558 C C . SER A 1 75 ? 5.334 6.107 7.105 1.00 0.61 85 SER A C 2
ATOM 2559 O O . SER A 1 75 ? 6.155 6.975 6.818 1.00 0.73 85 SER A O 2
ATOM 2567 N N . LYS A 1 76 ? 5.277 5.532 8.301 1.00 0.60 86 LYS A N 2
ATOM 2568 C CA . LYS A 1 76 ? 6.191 5.894 9.373 1.00 0.74 86 LYS A CA 2
ATOM 2569 C C . LYS A 1 76 ? 7.348 4.904 9.457 1.00 0.78 86 LYS A C 2
ATOM 2570 O O . LYS A 1 76 ? 8.146 4.949 10.395 1.00 0.98 86 LYS A O 2
ATOM 2589 N N . LYS A 1 77 ? 7.424 3.997 8.484 1.00 0.75 87 LYS A N 2
ATOM 2590 C CA . LYS A 1 77 ? 8.480 2.983 8.455 1.00 0.86 87 LYS A CA 2
ATOM 2591 C C . LYS A 1 77 ? 9.112 2.878 7.076 1.00 0.93 87 LYS A C 2
ATOM 2592 O O . LYS A 1 77 ? 9.995 2.051 6.856 1.00 1.11 87 LYS A O 2
ATOM 2611 N N . ARG A 1 78 ? 8.652 3.720 6.155 1.00 0.86 88 ARG A N 2
ATOM 2612 C CA . ARG A 1 78 ? 9.168 3.724 4.794 1.00 1.01 88 ARG A CA 2
ATOM 2613 C C . ARG A 1 78 ? 10.656 4.066 4.775 1.00 1.29 88 ARG A C 2
ATOM 2614 O O . ARG A 1 78 ? 11.061 5.124 5.262 1.00 1.77 88 ARG A O 2
ATOM 2635 N N . SER A 1 79 ? 11.445 3.145 4.213 1.00 1.73 89 SER A N 2
ATOM 2636 C CA . SER A 1 79 ? 12.897 3.268 4.095 1.00 2.12 89 SER A CA 2
ATOM 2637 C C . SER A 1 79 ? 13.587 3.182 5.459 1.00 2.14 89 SER A C 2
ATOM 2638 O O . SER A 1 79 ? 14.436 2.320 5.678 1.00 2.69 89 SER A O 2
ATOM 2646 N N . SER A 1 80 ? 13.200 4.061 6.368 1.00 2.07 90 SER A N 2
ATOM 2647 C CA . SER A 1 80 ? 13.758 4.083 7.707 1.00 2.75 90 SER A CA 2
ATOM 2648 C C . SER A 1 80 ? 12.683 4.493 8.708 1.00 3.15 90 SER A C 2
ATOM 2649 O O . SER A 1 80 ? 12.390 3.763 9.662 1.00 3.96 90 SER A O 2
ATOM 2657 N N . GLU A 1 81 ? 12.092 5.661 8.468 1.00 3.20 91 GLU A N 2
ATOM 2658 C CA . GLU A 1 81 ? 11.040 6.201 9.315 1.00 4.20 91 GLU A CA 2
ATOM 2659 C C . GLU A 1 81 ? 10.496 7.485 8.692 1.00 4.96 91 GLU A C 2
ATOM 2660 O O . GLU A 1 81 ? 9.301 7.534 8.356 1.00 5.32 91 GLU A O 2
ATOM 2673 N N . GLU A 1 1 ? 19.104 -2.467 0.491 1.00 3.94 11 GLU A N 3
ATOM 2674 C CA . GLU A 1 1 ? 18.186 -2.919 1.527 1.00 3.58 11 GLU A CA 3
ATOM 2675 C C . GLU A 1 1 ? 17.011 -1.953 1.661 1.00 2.90 11 GLU A C 3
ATOM 2676 O O . GLU A 1 1 ? 16.184 -2.077 2.562 1.00 3.21 11 GLU A O 3
ATOM 2688 N N . LEU A 1 2 ? 16.932 -0.985 0.749 1.00 2.57 12 LEU A N 3
ATOM 2689 C CA . LEU A 1 2 ? 15.857 -0.002 0.768 1.00 2.59 12 LEU A CA 3
ATOM 2690 C C . LEU A 1 2 ? 14.673 -0.456 -0.075 1.00 1.93 12 LEU A C 3
ATOM 2691 O O . LEU A 1 2 ? 14.076 0.329 -0.811 1.00 2.11 12 LEU A O 3
ATOM 2707 N N . ASN A 1 3 ? 14.333 -1.732 0.059 1.00 1.62 13 ASN A N 3
ATOM 2708 C CA . ASN A 1 3 ? 13.216 -2.332 -0.663 1.00 1.41 13 ASN A CA 3
ATOM 2709 C C . ASN A 1 3 ? 11.918 -2.120 0.119 1.00 1.08 13 ASN A C 3
ATOM 2710 O O . ASN A 1 3 ? 11.052 -2.993 0.179 1.00 1.16 13 ASN A O 3
ATOM 2721 N N . ASN A 1 4 ? 11.813 -0.949 0.735 1.00 0.88 14 ASN A N 3
ATOM 2722 C CA . ASN A 1 4 ? 10.651 -0.589 1.542 1.00 0.81 14 ASN A CA 3
ATOM 2723 C C . ASN A 1 4 ? 9.392 -0.420 0.698 1.00 0.64 14 ASN A C 3
ATOM 2724 O O . ASN A 1 4 ? 8.327 -0.893 1.089 1.00 0.66 14 ASN A O 3
ATOM 2735 N N . LEU A 1 5 ? 9.508 0.266 -0.440 1.00 0.56 15 LEU A N 3
ATOM 2736 C CA . LEU A 1 5 ? 8.350 0.502 -1.302 1.00 0.48 15 LEU A CA 3
ATOM 2737 C C . LEU A 1 5 ? 7.760 -0.810 -1.804 1.00 0.37 15 LEU A C 3
ATOM 2738 O O . LEU A 1 5 ? 6.536 -0.972 -1.848 1.00 0.33 15 LEU A O 3
ATOM 2754 N N . ARG A 1 6 ? 8.618 -1.759 -2.157 1.00 0.36 16 ARG A N 3
ATOM 2755 C CA . ARG A 1 6 ? 8.150 -3.049 -2.623 1.00 0.33 16 ARG A CA 3
ATOM 2756 C C . ARG A 1 6 ? 7.464 -3.788 -1.478 1.00 0.27 16 ARG A C 3
ATOM 2757 O O . ARG A 1 6 ? 6.428 -4.425 -1.673 1.00 0.28 16 ARG A O 3
ATOM 2778 N N . MET A 1 7 ? 8.033 -3.663 -0.282 1.00 0.28 17 MET A N 3
ATOM 2779 C CA . MET A 1 7 ? 7.473 -4.284 0.911 1.00 0.32 17 MET A CA 3
ATOM 2780 C C . MET A 1 7 ? 6.112 -3.670 1.233 1.00 0.25 17 MET A C 3
ATOM 2781 O O . MET A 1 7 ? 5.207 -4.350 1.721 1.00 0.27 17 MET A O 3
ATOM 2795 N N . THR A 1 8 ? 5.980 -2.384 0.934 1.00 0.21 18 THR A N 3
ATOM 2796 C CA . THR A 1 8 ? 4.739 -1.663 1.157 1.00 0.20 18 THR A CA 3
ATOM 2797 C C . THR A 1 8 ? 3.620 -2.260 0.292 1.00 0.19 18 THR A C 3
ATOM 2798 O O . THR A 1 8 ? 2.560 -2.631 0.803 1.00 0.23 18 THR A O 3
ATOM 2809 N N . TYR A 1 9 ? 3.873 -2.364 -1.014 1.00 0.21 19 TYR A N 3
ATOM 2810 C CA . TYR A 1 9 ? 2.896 -2.926 -1.955 1.00 0.28 19 TYR A CA 3
ATOM 2811 C C . TYR A 1 9 ? 2.614 -4.391 -1.624 1.00 0.31 19 TYR A C 3
ATOM 2812 O O . TYR A 1 9 ? 1.471 -4.842 -1.672 1.00 0.36 19 TYR A O 3
ATOM 2830 N N . GLU A 1 10 ? 3.662 -5.129 -1.294 1.00 0.32 20 GLU A N 3
ATOM 2831 C CA . GLU A 1 10 ? 3.529 -6.539 -0.968 1.00 0.40 20 GLU A CA 3
ATOM 2832 C C . GLU A 1 10 ? 2.699 -6.742 0.292 1.00 0.35 20 GLU A C 3
ATOM 2833 O O . GLU A 1 10 ? 1.892 -7.670 0.365 1.00 0.35 20 GLU A O 3
ATOM 2845 N N . ARG A 1 11 ? 2.890 -5.878 1.284 1.00 0.33 21 ARG A N 3
ATOM 2846 C CA . ARG A 1 11 ? 2.147 -5.977 2.539 1.00 0.32 21 ARG A CA 3
ATOM 2847 C C . ARG A 1 11 ? 0.679 -5.632 2.324 1.00 0.26 21 ARG A C 3
ATOM 2848 O O . ARG A 1 11 ? -0.206 -6.218 2.949 1.00 0.29 21 ARG A O 3
ATOM 2869 N N . LEU A 1 12 ? 0.433 -4.697 1.417 1.00 0.22 22 LEU A N 3
ATOM 2870 C CA . LEU A 1 12 ? -0.921 -4.280 1.088 1.00 0.20 22 LEU A CA 3
ATOM 2871 C C . LEU A 1 12 ? -1.614 -5.378 0.298 1.00 0.23 22 LEU A C 3
ATOM 2872 O O . LEU A 1 12 ? -2.812 -5.600 0.435 1.00 0.24 22 LEU A O 3
ATOM 2888 N N . ARG A 1 13 ? -0.843 -6.072 -0.520 1.00 0.27 23 ARG A N 3
ATOM 2889 C CA . ARG A 1 13 ? -1.381 -7.153 -1.319 1.00 0.32 23 ARG A CA 3
ATOM 2890 C C . ARG A 1 13 ? -1.687 -8.354 -0.432 1.00 0.31 23 ARG A C 3
ATOM 2891 O O . ARG A 1 13 ? -2.685 -9.046 -0.632 1.00 0.34 23 ARG A O 3
ATOM 2912 N N . GLU A 1 14 ? -0.840 -8.575 0.568 1.00 0.31 24 GLU A N 3
ATOM 2913 C CA . GLU A 1 14 ? -1.031 -9.670 1.500 1.00 0.33 24 GLU A CA 3
ATOM 2914 C C . GLU A 1 14 ? -2.250 -9.381 2.361 1.00 0.28 24 GLU A C 3
ATOM 2915 O O . GLU A 1 14 ? -3.039 -10.272 2.674 1.00 0.30 24 GLU A O 3
ATOM 2927 N N . LEU A 1 15 ? -2.410 -8.111 2.713 1.00 0.24 25 LEU A N 3
ATOM 2928 C CA . LEU A 1 15 ? -3.539 -7.678 3.512 1.00 0.22 25 LEU A CA 3
ATOM 2929 C C . LEU A 1 15 ? -4.812 -7.790 2.681 1.00 0.18 25 LEU A C 3
ATOM 2930 O O . LEU A 1 15 ? -5.869 -8.166 3.184 1.00 0.20 25 LEU A O 3
ATOM 2946 N N . SER A 1 16 ? -4.687 -7.468 1.394 1.00 0.17 26 SER A N 3
ATOM 2947 C CA . SER A 1 16 ? -5.793 -7.524 0.454 1.00 0.16 26 SER A CA 3
ATOM 2948 C C . SER A 1 16 ? -6.289 -8.961 0.260 1.00 0.19 26 SER A C 3
ATOM 2949 O O . SER A 1 16 ? -7.489 -9.201 0.126 1.00 0.22 26 SER A O 3
ATOM 2957 N N . LEU A 1 17 ? -5.379 -9.920 0.271 1.00 0.23 27 LEU A N 3
ATOM 2958 C CA . LEU A 1 17 ? -5.768 -11.311 0.112 1.00 0.28 27 LEU A CA 3
ATOM 2959 C C . LEU A 1 17 ? -6.420 -11.822 1.384 1.00 0.29 27 LEU A C 3
ATOM 2960 O O . LEU A 1 17 ? -7.291 -12.690 1.349 1.00 0.34 27 LEU A O 3
ATOM 2976 N N . ASN A 1 18 ? -5.997 -11.271 2.513 1.00 0.28 28 ASN A N 3
ATOM 2977 C CA . ASN A 1 18 ? -6.543 -11.675 3.798 1.00 0.35 28 ASN A CA 3
ATOM 2978 C C . ASN A 1 18 ? -7.919 -11.048 4.041 1.00 0.35 28 ASN A C 3
ATOM 2979 O O . ASN A 1 18 ? -8.904 -11.762 4.215 1.00 0.42 28 ASN A O 3
ATOM 2990 N N . LEU A 1 19 ? -7.991 -9.720 4.049 1.00 0.33 29 LEU A N 3
ATOM 2991 C CA . LEU A 1 19 ? -9.256 -9.029 4.279 1.00 0.38 29 LEU A CA 3
ATOM 2992 C C . LEU A 1 19 ? -10.260 -9.351 3.187 1.00 0.40 29 LEU A C 3
ATOM 2993 O O . LEU A 1 19 ? -11.465 -9.402 3.429 1.00 0.49 29 LEU A O 3
ATOM 3009 N N . GLY A 1 20 ? -9.756 -9.545 1.980 1.00 0.35 30 GLY A N 3
ATOM 3010 C CA . GLY A 1 20 ? -10.618 -9.827 0.851 1.00 0.43 30 GLY A CA 3
ATOM 3011 C C . GLY A 1 20 ? -11.398 -11.126 0.982 1.00 0.53 30 GLY A C 3
ATOM 3012 O O . GLY A 1 20 ? -12.590 -11.161 0.673 1.00 0.65 30 GLY A O 3
ATOM 3016 N N . ASN A 1 21 ? -10.730 -12.190 1.418 1.00 0.53 31 ASN A N 3
ATOM 3017 C CA . ASN A 1 21 ? -11.378 -13.499 1.569 1.00 0.66 31 ASN A CA 3
ATOM 3018 C C . ASN A 1 21 ? -12.109 -13.595 2.900 1.00 0.71 31 ASN A C 3
ATOM 3019 O O . ASN A 1 21 ? -12.915 -14.502 3.123 1.00 0.84 31 ASN A O 3
ATOM 3030 N N . ARG A 1 22 ? -11.825 -12.650 3.790 1.00 0.66 32 ARG A N 3
ATOM 3031 C CA . ARG A 1 22 ? -12.450 -12.629 5.101 1.00 0.77 32 ARG A CA 3
ATOM 3032 C C . ARG A 1 22 ? -13.736 -11.811 5.073 1.00 0.86 32 ARG A C 3
ATOM 3033 O O . ARG A 1 22 ? -14.492 -11.771 6.048 1.00 1.01 32 ARG A O 3
ATOM 3054 N N . MET A 1 23 ? -13.984 -11.174 3.932 1.00 0.83 33 MET A N 3
ATOM 3055 C CA . MET A 1 23 ? -15.178 -10.363 3.730 1.00 0.96 33 MET A CA 3
ATOM 3056 C C . MET A 1 23 ? -16.231 -11.193 3.016 1.00 1.17 33 MET A C 3
ATOM 3057 O O . MET A 1 23 ? -15.896 -12.122 2.283 1.00 1.55 33 MET A O 3
ATOM 3071 N N . VAL A 1 24 ? -17.499 -10.875 3.230 1.00 1.22 34 VAL A N 3
ATOM 3072 C CA . VAL A 1 24 ? -18.582 -11.612 2.596 1.00 1.41 34 VAL A CA 3
ATOM 3073 C C . VAL A 1 24 ? -19.586 -10.650 1.978 1.00 1.54 34 VAL A C 3
ATOM 3074 O O . VAL A 1 24 ? -20.163 -9.822 2.683 1.00 1.66 34 VAL A O 3
ATOM 3087 N N . PRO A 1 25 ? -19.817 -10.729 0.658 1.00 1.58 35 PRO A N 3
ATOM 3088 C CA . PRO A 1 25 ? -19.154 -11.691 -0.231 1.00 1.51 35 PRO A CA 3
ATOM 3089 C C . PRO A 1 25 ? -17.674 -11.365 -0.401 1.00 1.32 35 PRO A C 3
ATOM 3090 O O . PRO A 1 25 ? -17.291 -10.192 -0.374 1.00 1.30 35 PRO A O 3
ATOM 3101 N N . PRO A 1 26 ? -16.828 -12.395 -0.570 1.00 1.22 36 PRO A N 3
ATOM 3102 C CA . PRO A 1 26 ? -15.389 -12.205 -0.736 1.00 1.08 36 PRO A CA 3
ATOM 3103 C C . PRO A 1 26 ? -15.046 -11.275 -1.894 1.00 1.17 36 PRO A C 3
ATOM 3104 O O . PRO A 1 26 ? -15.542 -11.426 -3.013 1.00 1.42 36 PRO A O 3
ATOM 3115 N N . VAL A 1 27 ? -14.201 -10.305 -1.609 1.00 0.99 37 VAL A N 3
ATOM 3116 C CA . VAL A 1 27 ? -13.783 -9.333 -2.603 1.00 1.08 37 VAL A CA 3
ATOM 3117 C C . VAL A 1 27 ? -12.775 -9.952 -3.561 1.00 1.24 37 VAL A C 3
ATOM 3118 O O . VAL A 1 27 ? -12.568 -9.458 -4.672 1.00 2.02 37 VAL A O 3
ATOM 3131 N N . GLY A 1 28 ? -12.139 -11.029 -3.109 1.00 1.18 38 GLY A N 3
ATOM 3132 C CA . GLY A 1 28 ? -11.122 -11.701 -3.902 1.00 1.27 38 GLY A CA 3
ATOM 3133 C C . GLY A 1 28 ? -9.846 -10.898 -3.867 1.00 1.09 38 GLY A C 3
ATOM 3134 O O . GLY A 1 28 ? -8.902 -11.222 -3.148 1.00 1.23 38 GLY A O 3
ATOM 3138 N N . ASN A 1 29 ? -9.857 -9.799 -4.594 1.00 0.92 39 ASN A N 3
ATOM 3139 C CA . ASN A 1 29 ? -8.741 -8.882 -4.617 1.00 0.82 39 ASN A CA 3
ATOM 3140 C C . ASN A 1 29 ? -9.178 -7.590 -3.940 1.00 0.64 39 ASN A C 3
ATOM 3141 O O . ASN A 1 29 ? -9.440 -6.598 -4.608 1.00 0.74 39 ASN A O 3
ATOM 3152 N N . PHE A 1 30 ? -9.256 -7.652 -2.597 1.00 0.46 40 PHE A N 3
ATOM 3153 C CA . PHE A 1 30 ? -9.657 -6.527 -1.723 1.00 0.32 40 PHE A CA 3
ATOM 3154 C C . PHE A 1 30 ? -9.446 -5.184 -2.411 1.00 0.28 40 PHE A C 3
ATOM 3155 O O . PHE A 1 30 ? -10.401 -4.543 -2.847 1.00 0.52 40 PHE A O 3
ATOM 3172 N N . MET A 1 31 ? -8.197 -4.785 -2.548 1.00 0.22 41 MET A N 3
ATOM 3173 C CA . MET A 1 31 ? -7.870 -3.555 -3.228 1.00 0.18 41 MET A CA 3
ATOM 3174 C C . MET A 1 31 ? -7.217 -3.881 -4.567 1.00 0.20 41 MET A C 3
ATOM 3175 O O . MET A 1 31 ? -6.347 -4.749 -4.638 1.00 0.24 41 MET A O 3
ATOM 3189 N N . PRO A 1 32 ? -7.643 -3.219 -5.658 1.00 0.20 42 PRO A N 3
ATOM 3190 C CA . PRO A 1 32 ? -7.089 -3.473 -6.992 1.00 0.24 42 PRO A CA 3
ATOM 3191 C C . PRO A 1 32 ? -5.582 -3.231 -7.046 1.00 0.21 42 PRO A C 3
ATOM 3192 O O . PRO A 1 32 ? -5.064 -2.349 -6.359 1.00 0.20 42 PRO A O 3
ATOM 3203 N N . ASP A 1 33 ? -4.893 -4.023 -7.869 1.00 0.23 43 ASP A N 3
ATOM 3204 C CA . ASP A 1 33 ? -3.440 -3.924 -8.032 1.00 0.23 43 ASP A CA 3
ATOM 3205 C C . ASP A 1 33 ? -3.000 -2.487 -8.330 1.00 0.22 43 ASP A C 3
ATOM 3206 O O . ASP A 1 33 ? -1.967 -2.021 -7.834 1.00 0.23 43 ASP A O 3
ATOM 3215 N N . SER A 1 34 ? -3.790 -1.798 -9.145 1.00 0.23 44 SER A N 3
ATOM 3216 C CA . SER A 1 34 ? -3.504 -0.422 -9.530 1.00 0.25 44 SER A CA 3
ATOM 3217 C C . SER A 1 34 ? -3.536 0.510 -8.324 1.00 0.23 44 SER A C 3
ATOM 3218 O O . SER A 1 34 ? -2.627 1.325 -8.137 1.00 0.26 44 SER A O 3
ATOM 3226 N N . ILE A 1 35 ? -4.578 0.381 -7.505 1.00 0.21 45 ILE A N 3
ATOM 3227 C CA . ILE A 1 35 ? -4.719 1.214 -6.316 1.00 0.21 45 ILE A CA 3
ATOM 3228 C C . ILE A 1 35 ? -3.637 0.893 -5.287 1.00 0.17 45 ILE A C 3
ATOM 3229 O O . ILE A 1 35 ? -3.101 1.795 -4.645 1.00 0.18 45 ILE A O 3
ATOM 3245 N N . LEU A 1 36 ? -3.308 -0.392 -5.148 1.00 0.16 46 LEU A N 3
ATOM 3246 C CA . LEU A 1 36 ? -2.281 -0.819 -4.199 1.00 0.16 46 LEU A CA 3
ATOM 3247 C C . LEU A 1 36 ? -0.929 -0.193 -4.534 1.00 0.16 46 LEU A C 3
ATOM 3248 O O . LEU A 1 36 ? -0.165 0.164 -3.644 1.00 0.19 46 LEU A O 3
ATOM 3264 N N . LYS A 1 37 ? -0.632 -0.069 -5.822 1.00 0.17 47 LYS A N 3
ATOM 3265 C CA . LYS A 1 37 ? 0.640 0.502 -6.256 1.00 0.19 47 LYS A CA 3
ATOM 3266 C C . LYS A 1 37 ? 0.739 1.996 -5.962 1.00 0.18 47 LYS A C 3
ATOM 3267 O O . LYS A 1 37 ? 1.759 2.463 -5.452 1.00 0.20 47 LYS A O 3
ATOM 3286 N N . LYS A 1 38 ? -0.310 2.749 -6.284 1.00 0.17 48 LYS A N 3
ATOM 3287 C CA . LYS A 1 38 ? -0.300 4.190 -6.045 1.00 0.18 48 LYS A CA 3
ATOM 3288 C C . LYS A 1 38 ? -0.351 4.486 -4.556 1.00 0.18 48 LYS A C 3
ATOM 3289 O O . LYS A 1 38 ? 0.331 5.387 -4.062 1.00 0.20 48 LYS A O 3
ATOM 3308 N N . MET A 1 39 ? -1.159 3.713 -3.841 1.00 0.17 49 MET A N 3
ATOM 3309 C CA . MET A 1 39 ? -1.319 3.865 -2.402 1.00 0.17 49 MET A CA 3
ATOM 3310 C C . MET A 1 39 ? -0.019 3.529 -1.676 1.00 0.17 49 MET A C 3
ATOM 3311 O O . MET A 1 39 ? 0.281 4.109 -0.639 1.00 0.19 49 MET A O 3
ATOM 3325 N N . ALA A 1 40 ? 0.755 2.606 -2.233 1.00 0.16 50 ALA A N 3
ATOM 3326 C CA . ALA A 1 40 ? 2.026 2.215 -1.632 1.00 0.17 50 ALA A CA 3
ATOM 3327 C C . ALA A 1 40 ? 3.130 3.214 -1.967 1.00 0.18 50 ALA A C 3
ATOM 3328 O O . ALA A 1 40 ? 4.041 3.436 -1.166 1.00 0.22 50 ALA A O 3
ATOM 3335 N N . ALA A 1 41 ? 3.062 3.802 -3.154 1.00 0.18 51 ALA A N 3
ATOM 3336 C CA . ALA A 1 41 ? 4.077 4.759 -3.579 1.00 0.22 51 ALA A CA 3
ATOM 3337 C C . ALA A 1 41 ? 3.865 6.123 -2.931 1.00 0.24 51 ALA A C 3
ATOM 3338 O O . ALA A 1 41 ? 4.815 6.753 -2.474 1.00 0.30 51 ALA A O 3
ATOM 3345 N N . ILE A 1 42 ? 2.621 6.571 -2.895 1.00 0.24 52 ILE A N 3
ATOM 3346 C CA . ILE A 1 42 ? 2.292 7.864 -2.308 1.00 0.28 52 ILE A CA 3
ATOM 3347 C C . ILE A 1 42 ? 2.115 7.736 -0.802 1.00 0.26 52 ILE A C 3
ATOM 3348 O O . ILE A 1 42 ? 2.468 8.646 -0.052 1.00 0.31 52 ILE A O 3
ATOM 3364 N N . LEU A 1 43 ? 1.582 6.597 -0.379 1.00 0.21 53 LEU A N 3
ATOM 3365 C CA . LEU A 1 43 ? 1.345 6.317 1.033 1.00 0.21 53 LEU A CA 3
ATOM 3366 C C . LEU A 1 43 ? 0.540 7.430 1.694 1.00 0.23 53 LEU A C 3
ATOM 3367 O O . LEU A 1 43 ? 1.071 8.215 2.483 1.00 0.27 53 LEU A O 3
ATOM 3383 N N . PRO A 1 44 ? -0.756 7.513 1.367 1.00 0.24 54 PRO A N 3
ATOM 3384 C CA . PRO A 1 44 ? -1.653 8.531 1.912 1.00 0.30 54 PRO A CA 3
ATOM 3385 C C . PRO A 1 44 ? -2.004 8.271 3.374 1.00 0.40 54 PRO A C 3
ATOM 3386 O O . PRO A 1 44 ? -2.775 7.364 3.694 1.00 0.48 54 PRO A O 3
ATOM 3397 N N . MET A 1 45 ? -1.431 9.074 4.251 1.00 0.49 55 MET A N 3
ATOM 3398 C CA . MET A 1 45 ? -1.665 8.955 5.681 1.00 0.64 55 MET A CA 3
ATOM 3399 C C . MET A 1 45 ? -2.951 9.663 6.080 1.00 0.72 55 MET A C 3
ATOM 3400 O O . MET A 1 45 ? -3.614 9.282 7.045 1.00 1.02 55 MET A O 3
ATOM 3414 N N . ASN A 1 46 ? -3.301 10.697 5.333 1.00 0.66 56 ASN A N 3
ATOM 3415 C CA . ASN A 1 46 ? -4.511 11.455 5.612 1.00 0.84 56 ASN A CA 3
ATOM 3416 C C . ASN A 1 46 ? -5.454 11.430 4.423 1.00 0.69 56 ASN A C 3
ATOM 3417 O O . ASN A 1 46 ? -5.081 10.997 3.331 1.00 0.59 56 ASN A O 3
ATOM 3428 N N . ASP A 1 47 ? -6.674 11.900 4.638 1.00 0.76 57 ASP A N 3
ATOM 3429 C CA . ASP A 1 47 ? -7.681 11.935 3.581 1.00 0.76 57 ASP A CA 3
ATOM 3430 C C . ASP A 1 47 ? -7.287 12.929 2.495 1.00 0.73 57 ASP A C 3
ATOM 3431 O O . ASP A 1 47 ? -7.624 12.754 1.324 1.00 1.11 57 ASP A O 3
ATOM 3440 N N . SER A 1 48 ? -6.541 13.957 2.893 1.00 0.67 58 SER A N 3
ATOM 3441 C CA . SER A 1 48 ? -6.062 14.969 1.964 1.00 0.72 58 SER A CA 3
ATOM 3442 C C . SER A 1 48 ? -5.025 14.350 1.028 1.00 0.66 58 SER A C 3
ATOM 3443 O O . SER A 1 48 ? -4.951 14.678 -0.152 1.00 0.77 58 SER A O 3
ATOM 3451 N N . ALA A 1 49 ? -4.238 13.432 1.574 1.00 0.58 59 ALA A N 3
ATOM 3452 C CA . ALA A 1 49 ? -3.208 12.741 0.813 1.00 0.59 59 ALA A CA 3
ATOM 3453 C C . ALA A 1 49 ? -3.834 11.753 -0.166 1.00 0.51 59 ALA A C 3
ATOM 3454 O O . ALA A 1 49 ? -3.259 11.419 -1.199 1.00 0.59 59 ALA A O 3
ATOM 3461 N N . PHE A 1 50 ? -5.025 11.282 0.176 1.00 0.40 60 PHE A N 3
ATOM 3462 C CA . PHE A 1 50 ? -5.754 10.327 -0.654 1.00 0.37 60 PHE A CA 3
ATOM 3463 C C . PHE A 1 50 ? -6.129 10.938 -2.003 1.00 0.42 60 PHE A C 3
ATOM 3464 O O . PHE A 1 50 ? -6.317 10.220 -2.985 1.00 0.46 60 PHE A O 3
ATOM 3481 N N . ALA A 1 51 ? -6.234 12.262 -2.044 1.00 0.47 61 ALA A N 3
ATOM 3482 C CA . ALA A 1 51 ? -6.581 12.965 -3.273 1.00 0.56 61 ALA A CA 3
ATOM 3483 C C . ALA A 1 51 ? -5.509 12.777 -4.349 1.00 0.58 61 ALA A C 3
ATOM 3484 O O . ALA A 1 51 ? -5.800 12.855 -5.542 1.00 0.64 61 ALA A O 3
ATOM 3491 N N . THR A 1 52 ? -4.270 12.519 -3.934 1.00 0.57 62 THR A N 3
ATOM 3492 C CA . THR A 1 52 ? -3.190 12.322 -4.891 1.00 0.64 62 THR A CA 3
ATOM 3493 C C . THR A 1 52 ? -3.205 10.909 -5.478 1.00 0.53 62 THR A C 3
ATOM 3494 O O . THR A 1 52 ? -2.372 10.572 -6.323 1.00 0.57 62 THR A O 3
ATOM 3505 N N . LEU A 1 53 ? -4.175 10.097 -5.051 1.00 0.44 63 LEU A N 3
ATOM 3506 C CA . LEU A 1 53 ? -4.322 8.737 -5.555 1.00 0.40 63 LEU A CA 3
ATOM 3507 C C . LEU A 1 53 ? -5.094 8.767 -6.863 1.00 0.48 63 LEU A C 3
ATOM 3508 O O . LEU A 1 53 ? -5.069 7.820 -7.644 1.00 0.68 63 LEU A O 3
ATOM 3524 N N . GLY A 1 54 ? -5.790 9.863 -7.080 1.00 0.63 64 GLY A N 3
ATOM 3525 C CA . GLY A 1 54 ? -6.580 10.009 -8.275 1.00 0.76 64 GLY A CA 3
ATOM 3526 C C . GLY A 1 54 ? -8.042 10.187 -7.940 1.00 0.91 64 GLY A C 3
ATOM 3527 O O . GLY A 1 54 ? -8.454 11.268 -7.522 1.00 1.61 64 GLY A O 3
ATOM 3531 N N . THR A 1 55 ? -8.822 9.126 -8.098 1.00 1.22 65 THR A N 3
ATOM 3532 C CA . THR A 1 55 ? -10.243 9.180 -7.793 1.00 1.52 65 THR A CA 3
ATOM 3533 C C . THR A 1 55 ? -10.729 7.870 -7.188 1.00 1.28 65 THR A C 3
ATOM 3534 O O . THR A 1 55 ? -10.878 6.876 -7.891 1.00 1.56 65 THR A O 3
ATOM 3545 N N . VAL A 1 56 ? -10.993 7.874 -5.889 1.00 0.89 66 VAL A N 3
ATOM 3546 C CA . VAL A 1 56 ? -11.490 6.678 -5.231 1.00 0.69 66 VAL A CA 3
ATOM 3547 C C . VAL A 1 56 ? -12.948 6.879 -4.830 1.00 0.68 66 VAL A C 3
ATOM 3548 O O . VAL A 1 56 ? -13.282 7.824 -4.112 1.00 0.72 66 VAL A O 3
ATOM 3561 N N . GLU A 1 57 ? -13.817 5.999 -5.318 1.00 0.72 67 GLU A N 3
ATOM 3562 C CA . GLU A 1 57 ? -15.242 6.081 -5.032 1.00 0.79 67 GLU A CA 3
ATOM 3563 C C . GLU A 1 57 ? -15.518 5.781 -3.566 1.00 0.63 67 GLU A C 3
ATOM 3564 O O . GLU A 1 57 ? -14.640 5.301 -2.841 1.00 0.49 67 GLU A O 3
ATOM 3576 N N . ASP A 1 58 ? -16.741 6.063 -3.141 1.00 0.71 68 ASP A N 3
ATOM 3577 C CA . ASP A 1 58 ? -17.155 5.830 -1.759 1.00 0.67 68 ASP A CA 3
ATOM 3578 C C . ASP A 1 58 ? -16.902 4.382 -1.346 1.00 0.54 68 ASP A C 3
ATOM 3579 O O . ASP A 1 58 ? -16.488 4.116 -0.219 1.00 0.55 68 ASP A O 3
ATOM 3588 N N . LYS A 1 59 ? -17.137 3.443 -2.267 1.00 0.55 69 LYS A N 3
ATOM 3589 C CA . LYS A 1 59 ? -16.926 2.022 -1.991 1.00 0.58 69 LYS A CA 3
ATOM 3590 C C . LYS A 1 59 ? -15.451 1.731 -1.710 1.00 0.51 69 LYS A C 3
ATOM 3591 O O . LYS A 1 59 ? -15.118 0.794 -0.979 1.00 0.60 69 LYS A O 3
ATOM 3610 N N . TYR A 1 60 ? -14.570 2.550 -2.282 1.00 0.43 70 TYR A N 3
ATOM 3611 C CA . TYR A 1 60 ? -13.137 2.388 -2.080 1.00 0.39 70 TYR A CA 3
ATOM 3612 C C . TYR A 1 60 ? -12.720 3.010 -0.761 1.00 0.33 70 TYR A C 3
ATOM 3613 O O . TYR A 1 60 ? -11.879 2.472 -0.051 1.00 0.34 70 TYR A O 3
ATOM 3631 N N . ARG A 1 61 ? -13.336 4.138 -0.428 1.00 0.37 71 ARG A N 3
ATOM 3632 C CA . ARG A 1 61 ? -13.047 4.827 0.823 1.00 0.46 71 ARG A CA 3
ATOM 3633 C C . ARG A 1 61 ? -13.573 4.010 1.997 1.00 0.52 71 ARG A C 3
ATOM 3634 O O . ARG A 1 61 ? -12.979 3.986 3.077 1.00 0.59 71 ARG A O 3
ATOM 3655 N N . ARG A 1 62 ? -14.699 3.349 1.772 1.00 0.57 72 ARG A N 3
ATOM 3656 C CA . ARG A 1 62 ? -15.338 2.536 2.782 1.00 0.72 72 ARG A CA 3
ATOM 3657 C C . ARG A 1 62 ? -14.459 1.345 3.193 1.00 0.68 72 ARG A C 3
ATOM 3658 O O . ARG A 1 62 ? -14.455 0.945 4.350 1.00 0.82 72 ARG A O 3
ATOM 3679 N N . ARG A 1 63 ? -13.700 0.786 2.255 1.00 0.63 73 ARG A N 3
ATOM 3680 C CA . ARG A 1 63 ? -12.829 -0.342 2.575 1.00 0.70 73 ARG A CA 3
ATOM 3681 C C . ARG A 1 63 ? -11.392 0.146 2.789 1.00 0.53 73 ARG A C 3
ATOM 3682 O O . ARG A 1 63 ? -10.502 -0.613 3.167 1.00 0.59 73 ARG A O 3
ATOM 3703 N N . PHE A 1 64 ? -11.192 1.436 2.567 1.00 0.36 74 PHE A N 3
ATOM 3704 C CA . PHE A 1 64 ? -9.884 2.056 2.746 1.00 0.26 74 PHE A CA 3
ATOM 3705 C C . PHE A 1 64 ? -9.500 2.082 4.216 1.00 0.22 74 PHE A C 3
ATOM 3706 O O . PHE A 1 64 ? -8.331 1.951 4.564 1.00 0.30 74 PHE A O 3
ATOM 3723 N N . LYS A 1 65 ? -10.496 2.264 5.073 1.00 0.23 75 LYS A N 3
ATOM 3724 C CA . LYS A 1 65 ? -10.274 2.312 6.516 1.00 0.30 75 LYS A CA 3
ATOM 3725 C C . LYS A 1 65 ? -9.646 1.012 7.026 1.00 0.28 75 LYS A C 3
ATOM 3726 O O . LYS A 1 65 ? -8.944 1.004 8.043 1.00 0.37 75 LYS A O 3
ATOM 3745 N N . TYR A 1 66 ? -9.884 -0.086 6.306 1.00 0.21 76 TYR A N 3
ATOM 3746 C CA . TYR A 1 66 ? -9.334 -1.393 6.665 1.00 0.22 76 TYR A CA 3
ATOM 3747 C C . TYR A 1 66 ? -7.858 -1.469 6.280 1.00 0.20 76 TYR A C 3
ATOM 3748 O O . TYR A 1 66 ? -7.157 -2.422 6.619 1.00 0.23 76 TYR A O 3
ATOM 3766 N N . PHE A 1 67 ? -7.403 -0.443 5.568 1.00 0.18 77 PHE A N 3
ATOM 3767 C CA . PHE A 1 67 ? -6.014 -0.357 5.134 1.00 0.21 77 PHE A CA 3
ATOM 3768 C C . PHE A 1 67 ? -5.285 0.774 5.851 1.00 0.24 77 PHE A C 3
ATOM 3769 O O . PHE A 1 67 ? -4.055 0.815 5.857 1.00 0.27 77 PHE A O 3
ATOM 3786 N N . LYS A 1 68 ? -6.048 1.705 6.421 1.00 0.27 78 LYS A N 3
ATOM 3787 C CA . LYS A 1 68 ? -5.489 2.881 7.097 1.00 0.34 78 LYS A CA 3
ATOM 3788 C C . LYS A 1 68 ? -4.534 2.527 8.236 1.00 0.37 78 LYS A C 3
ATOM 3789 O O . LYS A 1 68 ? -3.585 3.268 8.497 1.00 0.42 78 LYS A O 3
ATOM 3808 N N . ALA A 1 69 ? -4.779 1.418 8.910 1.00 0.37 79 ALA A N 3
ATOM 3809 C CA . ALA A 1 69 ? -3.923 1.015 10.023 1.00 0.46 79 ALA A CA 3
ATOM 3810 C C . ALA A 1 69 ? -2.566 0.518 9.538 1.00 0.41 79 ALA A C 3
ATOM 3811 O O . ALA A 1 69 ? -1.557 0.668 10.229 1.00 0.49 79 ALA A O 3
ATOM 3818 N N . THR A 1 70 ? -2.556 -0.072 8.354 1.00 0.31 80 THR A N 3
ATOM 3819 C CA . THR A 1 70 ? -1.329 -0.591 7.769 1.00 0.30 80 THR A CA 3
ATOM 3820 C C . THR A 1 70 ? -0.629 0.468 6.908 1.00 0.24 80 THR A C 3
ATOM 3821 O O . THR A 1 70 ? 0.591 0.582 6.949 1.00 0.27 80 THR A O 3
ATOM 3832 N N . ILE A 1 71 ? -1.397 1.251 6.144 1.00 0.21 81 ILE A N 3
ATOM 3833 C CA . ILE A 1 71 ? -0.822 2.297 5.295 1.00 0.24 81 ILE A CA 3
ATOM 3834 C C . ILE A 1 71 ? -0.043 3.305 6.145 1.00 0.28 81 ILE A C 3
ATOM 3835 O O . ILE A 1 71 ? 1.068 3.707 5.788 1.00 0.34 81 ILE A O 3
ATOM 3851 N N . ALA A 1 72 ? -0.627 3.696 7.278 1.00 0.31 82 ALA A N 3
ATOM 3852 C CA . ALA A 1 72 ? 0.010 4.645 8.189 1.00 0.39 82 ALA A CA 3
ATOM 3853 C C . ALA A 1 72 ? 1.271 4.059 8.812 1.00 0.41 82 ALA A C 3
ATOM 3854 O O . ALA A 1 72 ? 2.245 4.771 9.060 1.00 0.53 82 ALA A O 3
ATOM 3861 N N . ASP A 1 73 ? 1.255 2.758 9.058 1.00 0.37 83 ASP A N 3
ATOM 3862 C CA . ASP A 1 73 ? 2.403 2.081 9.644 1.00 0.42 83 ASP A CA 3
ATOM 3863 C C . ASP A 1 73 ? 3.544 2.007 8.644 1.00 0.39 83 ASP A C 3
ATOM 3864 O O . ASP A 1 73 ? 4.703 2.201 9.001 1.00 0.46 83 ASP A O 3
ATOM 3873 N N . LEU A 1 74 ? 3.207 1.731 7.392 1.00 0.32 84 LEU A N 3
ATOM 3874 C CA . LEU A 1 74 ? 4.211 1.618 6.340 1.00 0.31 84 LEU A CA 3
ATOM 3875 C C . LEU A 1 74 ? 4.834 2.964 5.984 1.00 0.35 84 LEU A C 3
ATOM 3876 O O . LEU A 1 74 ? 5.996 3.025 5.599 1.00 0.42 84 LEU A O 3
ATOM 3892 N N . SER A 1 75 ? 4.063 4.045 6.106 1.00 0.37 85 SER A N 3
ATOM 3893 C CA . SER A 1 75 ? 4.564 5.370 5.771 1.00 0.50 85 SER A CA 3
ATOM 3894 C C . SER A 1 75 ? 5.545 5.872 6.819 1.00 0.61 85 SER A C 3
ATOM 3895 O O . SER A 1 75 ? 6.524 6.546 6.495 1.00 0.73 85 SER A O 3
ATOM 3903 N N . LYS A 1 76 ? 5.295 5.525 8.071 1.00 0.60 86 LYS A N 3
ATOM 3904 C CA . LYS A 1 76 ? 6.174 5.937 9.152 1.00 0.74 86 LYS A CA 3
ATOM 3905 C C . LYS A 1 76 ? 7.488 5.172 9.077 1.00 0.78 86 LYS A C 3
ATOM 3906 O O . LYS A 1 76 ? 8.557 5.729 9.319 1.00 0.98 86 LYS A O 3
ATOM 3925 N N . LYS A 1 77 ? 7.401 3.898 8.723 1.00 0.75 87 LYS A N 3
ATOM 3926 C CA . LYS A 1 77 ? 8.580 3.050 8.601 1.00 0.86 87 LYS A CA 3
ATOM 3927 C C . LYS A 1 77 ? 9.379 3.412 7.348 1.00 0.93 87 LYS A C 3
ATOM 3928 O O . LYS A 1 77 ? 10.594 3.215 7.295 1.00 1.11 87 LYS A O 3
ATOM 3947 N N . ARG A 1 78 ? 8.688 3.945 6.343 1.00 0.86 88 ARG A N 3
ATOM 3948 C CA . ARG A 1 78 ? 9.328 4.337 5.089 1.00 1.01 88 ARG A CA 3
ATOM 3949 C C . ARG A 1 78 ? 10.006 5.700 5.216 1.00 1.29 88 ARG A C 3
ATOM 3950 O O . ARG A 1 78 ? 10.715 6.136 4.309 1.00 1.77 88 ARG A O 3
ATOM 3971 N N . SER A 1 79 ? 9.801 6.363 6.347 1.00 1.73 89 SER A N 3
ATOM 3972 C CA . SER A 1 79 ? 10.415 7.663 6.583 1.00 2.12 89 SER A CA 3
ATOM 3973 C C . SER A 1 79 ? 11.797 7.474 7.202 1.00 2.14 89 SER A C 3
ATOM 3974 O O . SER A 1 79 ? 12.608 8.401 7.252 1.00 2.69 89 SER A O 3
ATOM 3982 N N . SER A 1 80 ? 12.063 6.251 7.655 1.00 2.07 90 SER A N 3
ATOM 3983 C CA . SER A 1 80 ? 13.341 5.907 8.255 1.00 2.75 90 SER A CA 3
ATOM 3984 C C . SER A 1 80 ? 14.041 4.818 7.438 1.00 3.15 90 SER A C 3
ATOM 3985 O O . SER A 1 80 ? 14.119 4.913 6.211 1.00 3.96 90 SER A O 3
ATOM 3993 N N . GLU A 1 81 ? 14.533 3.788 8.112 1.00 3.20 91 GLU A N 3
ATOM 3994 C CA . GLU A 1 81 ? 15.203 2.686 7.448 1.00 4.20 91 GLU A CA 3
ATOM 3995 C C . GLU A 1 81 ? 14.564 1.385 7.891 1.00 4.96 91 GLU A C 3
ATOM 3996 O O . GLU A 1 81 ? 14.461 1.174 9.118 1.00 5.32 91 GLU A O 3
ATOM 4009 N N . GLU A 1 1 ? 17.734 1.016 2.599 1.00 3.94 11 GLU A N 4
ATOM 4010 C CA . GLU A 1 1 ? 16.634 0.206 2.085 1.00 3.58 11 GLU A CA 4
ATOM 4011 C C . GLU A 1 1 ? 15.534 1.083 1.491 1.00 2.90 11 GLU A C 4
ATOM 4012 O O . GLU A 1 1 ? 14.378 1.038 1.917 1.00 3.21 11 GLU A O 4
ATOM 4024 N N . LEU A 1 2 ? 15.911 1.885 0.506 1.00 2.57 12 LEU A N 4
ATOM 4025 C CA . LEU A 1 2 ? 14.972 2.791 -0.153 1.00 2.59 12 LEU A CA 4
ATOM 4026 C C . LEU A 1 2 ? 14.009 2.027 -1.059 1.00 1.93 12 LEU A C 4
ATOM 4027 O O . LEU A 1 2 ? 13.037 2.585 -1.571 1.00 2.11 12 LEU A O 4
ATOM 4043 N N . ASN A 1 3 ? 14.281 0.742 -1.239 1.00 1.62 13 ASN A N 4
ATOM 4044 C CA . ASN A 1 3 ? 13.442 -0.116 -2.066 1.00 1.41 13 ASN A CA 4
ATOM 4045 C C . ASN A 1 3 ? 12.326 -0.723 -1.224 1.00 1.08 13 ASN A C 4
ATOM 4046 O O . ASN A 1 3 ? 11.645 -1.652 -1.653 1.00 1.16 13 ASN A O 4
ATOM 4057 N N . ASN A 1 4 ? 12.143 -0.173 -0.023 1.00 0.88 14 ASN A N 4
ATOM 4058 C CA . ASN A 1 4 ? 11.112 -0.626 0.910 1.00 0.81 14 ASN A CA 4
ATOM 4059 C C . ASN A 1 4 ? 9.721 -0.468 0.305 1.00 0.64 14 ASN A C 4
ATOM 4060 O O . ASN A 1 4 ? 8.767 -1.098 0.763 1.00 0.66 14 ASN A O 4
ATOM 4071 N N . LEU A 1 5 ? 9.620 0.367 -0.728 1.00 0.56 15 LEU A N 4
ATOM 4072 C CA . LEU A 1 5 ? 8.356 0.616 -1.411 1.00 0.48 15 LEU A CA 4
ATOM 4073 C C . LEU A 1 5 ? 7.778 -0.691 -1.951 1.00 0.37 15 LEU A C 4
ATOM 4074 O O . LEU A 1 5 ? 6.560 -0.868 -2.025 1.00 0.33 15 LEU A O 4
ATOM 4090 N N . ARG A 1 6 ? 8.668 -1.607 -2.309 1.00 0.36 16 ARG A N 4
ATOM 4091 C CA . ARG A 1 6 ? 8.273 -2.908 -2.825 1.00 0.33 16 ARG A CA 4
ATOM 4092 C C . ARG A 1 6 ? 7.572 -3.713 -1.739 1.00 0.27 16 ARG A C 4
ATOM 4093 O O . ARG A 1 6 ? 6.587 -4.407 -2.003 1.00 0.28 16 ARG A O 4
ATOM 4114 N N . MET A 1 7 ? 8.073 -3.599 -0.511 1.00 0.28 17 MET A N 4
ATOM 4115 C CA . MET A 1 7 ? 7.485 -4.303 0.618 1.00 0.32 17 MET A CA 4
ATOM 4116 C C . MET A 1 7 ? 6.102 -3.740 0.914 1.00 0.25 17 MET A C 4
ATOM 4117 O O . MET A 1 7 ? 5.187 -4.474 1.277 1.00 0.27 17 MET A O 4
ATOM 4131 N N . THR A 1 8 ? 5.962 -2.432 0.736 1.00 0.21 18 THR A N 4
ATOM 4132 C CA . THR A 1 8 ? 4.698 -1.746 0.962 1.00 0.20 18 THR A CA 4
ATOM 4133 C C . THR A 1 8 ? 3.608 -2.294 0.044 1.00 0.19 18 THR A C 4
ATOM 4134 O O . THR A 1 8 ? 2.533 -2.678 0.502 1.00 0.23 18 THR A O 4
ATOM 4145 N N . TYR A 1 9 ? 3.906 -2.338 -1.253 1.00 0.21 19 TYR A N 4
ATOM 4146 C CA . TYR A 1 9 ? 2.960 -2.845 -2.241 1.00 0.28 19 TYR A CA 4
ATOM 4147 C C . TYR A 1 9 ? 2.642 -4.313 -1.971 1.00 0.31 19 TYR A C 4
ATOM 4148 O O . TYR A 1 9 ? 1.485 -4.735 -2.044 1.00 0.36 19 TYR A O 4
ATOM 4166 N N . GLU A 1 10 ? 3.675 -5.079 -1.639 1.00 0.32 20 GLU A N 4
ATOM 4167 C CA . GLU A 1 10 ? 3.519 -6.497 -1.342 1.00 0.40 20 GLU A CA 4
ATOM 4168 C C . GLU A 1 10 ? 2.626 -6.686 -0.124 1.00 0.35 20 GLU A C 4
ATOM 4169 O O . GLU A 1 10 ? 1.704 -7.505 -0.135 1.00 0.35 20 GLU A O 4
ATOM 4181 N N . ARG A 1 11 ? 2.904 -5.916 0.917 1.00 0.33 21 ARG A N 4
ATOM 4182 C CA . ARG A 1 11 ? 2.140 -5.979 2.150 1.00 0.32 21 ARG A CA 4
ATOM 4183 C C . ARG A 1 11 ? 0.679 -5.622 1.913 1.00 0.26 21 ARG A C 4
ATOM 4184 O O . ARG A 1 11 ? -0.210 -6.187 2.541 1.00 0.29 21 ARG A O 4
ATOM 4205 N N . LEU A 1 12 ? 0.437 -4.693 1.001 1.00 0.22 22 LEU A N 4
ATOM 4206 C CA . LEU A 1 12 ? -0.924 -4.279 0.694 1.00 0.20 22 LEU A CA 4
ATOM 4207 C C . LEU A 1 12 ? -1.655 -5.351 -0.097 1.00 0.23 22 LEU A C 4
ATOM 4208 O O . LEU A 1 12 ? -2.841 -5.575 0.114 1.00 0.24 22 LEU A O 4
ATOM 4224 N N . ARG A 1 13 ? -0.946 -6.023 -0.989 1.00 0.27 23 ARG A N 4
ATOM 4225 C CA . ARG A 1 13 ? -1.553 -7.078 -1.787 1.00 0.32 23 ARG A CA 4
ATOM 4226 C C . ARG A 1 13 ? -1.832 -8.294 -0.918 1.00 0.31 23 ARG A C 4
ATOM 4227 O O . ARG A 1 13 ? -2.877 -8.936 -1.039 1.00 0.34 23 ARG A O 4
ATOM 4248 N N . GLU A 1 14 ? -0.909 -8.583 -0.014 1.00 0.31 24 GLU A N 4
ATOM 4249 C CA . GLU A 1 14 ? -1.068 -9.705 0.897 1.00 0.33 24 GLU A CA 4
ATOM 4250 C C . GLU A 1 14 ? -2.174 -9.410 1.903 1.00 0.28 24 GLU A C 4
ATOM 4251 O O . GLU A 1 14 ? -2.914 -10.307 2.313 1.00 0.30 24 GLU A O 4
ATOM 4263 N N . LEU A 1 15 ? -2.297 -8.141 2.281 1.00 0.24 25 LEU A N 4
ATOM 4264 C CA . LEU A 1 15 ? -3.326 -7.723 3.222 1.00 0.22 25 LEU A CA 4
ATOM 4265 C C . LEU A 1 15 ? -4.674 -7.680 2.510 1.00 0.18 25 LEU A C 4
ATOM 4266 O O . LEU A 1 15 ? -5.708 -7.954 3.107 1.00 0.20 25 LEU A O 4
ATOM 4282 N N . SER A 1 16 ? -4.642 -7.352 1.223 1.00 0.17 26 SER A N 4
ATOM 4283 C CA . SER A 1 16 ? -5.843 -7.286 0.403 1.00 0.16 26 SER A CA 4
ATOM 4284 C C . SER A 1 16 ? -6.463 -8.673 0.290 1.00 0.19 26 SER A C 4
ATOM 4285 O O . SER A 1 16 ? -7.684 -8.834 0.306 1.00 0.22 26 SER A O 4
ATOM 4293 N N . LEU A 1 17 ? -5.610 -9.681 0.212 1.00 0.23 27 LEU A N 4
ATOM 4294 C CA . LEU A 1 17 ? -6.062 -11.057 0.122 1.00 0.28 27 LEU A CA 4
ATOM 4295 C C . LEU A 1 17 ? -6.505 -11.572 1.487 1.00 0.29 27 LEU A C 4
ATOM 4296 O O . LEU A 1 17 ? -7.381 -12.426 1.584 1.00 0.34 27 LEU A O 4
ATOM 4312 N N . ASN A 1 18 ? -5.892 -11.043 2.540 1.00 0.28 28 ASN A N 4
ATOM 4313 C CA . ASN A 1 18 ? -6.221 -11.453 3.901 1.00 0.35 28 ASN A CA 4
ATOM 4314 C C . ASN A 1 18 ? -7.532 -10.824 4.363 1.00 0.35 28 ASN A C 4
ATOM 4315 O O . ASN A 1 18 ? -8.484 -11.530 4.679 1.00 0.42 28 ASN A O 4
ATOM 4326 N N . LEU A 1 19 ? -7.580 -9.489 4.394 1.00 0.33 29 LEU A N 4
ATOM 4327 C CA . LEU A 1 19 ? -8.782 -8.770 4.823 1.00 0.38 29 LEU A CA 4
ATOM 4328 C C . LEU A 1 19 ? -9.964 -9.109 3.940 1.00 0.40 29 LEU A C 4
ATOM 4329 O O . LEU A 1 19 ? -11.094 -9.171 4.408 1.00 0.49 29 LEU A O 4
ATOM 4345 N N . GLY A 1 20 ? -9.693 -9.317 2.658 1.00 0.35 30 GLY A N 4
ATOM 4346 C CA . GLY A 1 20 ? -10.746 -9.638 1.719 1.00 0.43 30 GLY A CA 4
ATOM 4347 C C . GLY A 1 20 ? -11.484 -10.919 2.075 1.00 0.53 30 GLY A C 4
ATOM 4348 O O . GLY A 1 20 ? -12.691 -11.010 1.858 1.00 0.65 30 GLY A O 4
ATOM 4352 N N . ASN A 1 21 ? -10.769 -11.900 2.635 1.00 0.53 31 ASN A N 4
ATOM 4353 C CA . ASN A 1 21 ? -11.380 -13.168 3.037 1.00 0.66 31 ASN A CA 4
ATOM 4354 C C . ASN A 1 21 ? -11.744 -13.126 4.524 1.00 0.71 31 ASN A C 4
ATOM 4355 O O . ASN A 1 21 ? -12.550 -13.927 5.010 1.00 0.84 31 ASN A O 4
ATOM 4366 N N . ARG A 1 22 ? -11.164 -12.162 5.236 1.00 0.66 32 ARG A N 4
ATOM 4367 C CA . ARG A 1 22 ? -11.431 -11.983 6.659 1.00 0.77 32 ARG A CA 4
ATOM 4368 C C . ARG A 1 22 ? -12.702 -11.173 6.838 1.00 0.86 32 ARG A C 4
ATOM 4369 O O . ARG A 1 22 ? -13.224 -11.033 7.948 1.00 1.01 32 ARG A O 4
ATOM 4390 N N . MET A 1 23 ? -13.198 -10.662 5.728 1.00 0.83 33 MET A N 4
ATOM 4391 C CA . MET A 1 23 ? -14.410 -9.877 5.712 1.00 0.96 33 MET A CA 4
ATOM 4392 C C . MET A 1 23 ? -15.605 -10.798 5.541 1.00 1.17 33 MET A C 4
ATOM 4393 O O . MET A 1 23 ? -15.526 -11.800 4.827 1.00 1.55 33 MET A O 4
ATOM 4407 N N . VAL A 1 24 ? -16.707 -10.454 6.191 1.00 1.22 34 VAL A N 4
ATOM 4408 C CA . VAL A 1 24 ? -17.936 -11.229 6.109 1.00 1.41 34 VAL A CA 4
ATOM 4409 C C . VAL A 1 24 ? -19.102 -10.285 5.818 1.00 1.54 34 VAL A C 4
ATOM 4410 O O . VAL A 1 24 ? -19.465 -9.466 6.660 1.00 1.66 34 VAL A O 4
ATOM 4423 N N . PRO A 1 25 ? -19.689 -10.363 4.611 1.00 1.58 35 PRO A N 4
ATOM 4424 C CA . PRO A 1 25 ? -19.276 -11.319 3.579 1.00 1.51 35 PRO A CA 4
ATOM 4425 C C . PRO A 1 25 ? -17.954 -10.937 2.917 1.00 1.32 35 PRO A C 4
ATOM 4426 O O . PRO A 1 25 ? -17.598 -9.757 2.867 1.00 1.30 35 PRO A O 4
ATOM 4437 N N . PRO A 1 26 ? -17.201 -11.938 2.416 1.00 1.22 36 PRO A N 4
ATOM 4438 C CA . PRO A 1 26 ? -15.901 -11.719 1.763 1.00 1.08 36 PRO A CA 4
ATOM 4439 C C . PRO A 1 26 ? -15.985 -10.742 0.605 1.00 1.17 36 PRO A C 4
ATOM 4440 O O . PRO A 1 26 ? -16.983 -10.695 -0.116 1.00 1.42 36 PRO A O 4
ATOM 4451 N N . VAL A 1 27 ? -14.934 -9.955 0.445 1.00 0.99 37 VAL A N 4
ATOM 4452 C CA . VAL A 1 27 ? -14.877 -8.958 -0.611 1.00 1.08 37 VAL A CA 4
ATOM 4453 C C . VAL A 1 27 ? -14.366 -9.563 -1.903 1.00 1.24 37 VAL A C 4
ATOM 4454 O O . VAL A 1 27 ? -14.725 -9.120 -3.001 1.00 2.02 37 VAL A O 4
ATOM 4467 N N . GLY A 1 28 ? -13.509 -10.557 -1.767 1.00 1.18 38 GLY A N 4
ATOM 4468 C CA . GLY A 1 28 ? -12.932 -11.190 -2.924 1.00 1.27 38 GLY A CA 4
ATOM 4469 C C . GLY A 1 28 ? -11.793 -10.352 -3.458 1.00 1.09 38 GLY A C 4
ATOM 4470 O O . GLY A 1 28 ? -10.627 -10.613 -3.167 1.00 1.23 38 GLY A O 4
ATOM 4474 N N . ASN A 1 29 ? -12.138 -9.311 -4.189 1.00 0.92 39 ASN A N 4
ATOM 4475 C CA . ASN A 1 29 ? -11.152 -8.392 -4.719 1.00 0.82 39 ASN A CA 4
ATOM 4476 C C . ASN A 1 29 ? -11.158 -7.150 -3.851 1.00 0.64 39 ASN A C 4
ATOM 4477 O O . ASN A 1 29 ? -11.889 -6.193 -4.123 1.00 0.74 39 ASN A O 4
ATOM 4488 N N . PHE A 1 30 ? -10.369 -7.195 -2.784 1.00 0.46 40 PHE A N 4
ATOM 4489 C CA . PHE A 1 30 ? -10.275 -6.098 -1.820 1.00 0.32 40 PHE A CA 4
ATOM 4490 C C . PHE A 1 30 ? -9.848 -4.799 -2.509 1.00 0.28 40 PHE A C 4
ATOM 4491 O O . PHE A 1 30 ? -10.691 -4.002 -2.920 1.00 0.52 40 PHE A O 4
ATOM 4508 N N . MET A 1 31 ? -8.551 -4.585 -2.650 1.00 0.22 41 MET A N 4
ATOM 4509 C CA . MET A 1 31 ? -8.054 -3.387 -3.308 1.00 0.18 41 MET A CA 4
ATOM 4510 C C . MET A 1 31 ? -7.413 -3.756 -4.643 1.00 0.20 41 MET A C 4
ATOM 4511 O O . MET A 1 31 ? -6.671 -4.736 -4.725 1.00 0.24 41 MET A O 4
ATOM 4525 N N . PRO A 1 32 ? -7.701 -2.998 -5.718 1.00 0.20 42 PRO A N 4
ATOM 4526 C CA . PRO A 1 32 ? -7.145 -3.269 -7.048 1.00 0.24 42 PRO A CA 4
ATOM 4527 C C . PRO A 1 32 ? -5.639 -3.069 -7.074 1.00 0.21 42 PRO A C 4
ATOM 4528 O O . PRO A 1 32 ? -5.106 -2.219 -6.356 1.00 0.20 42 PRO A O 4
ATOM 4539 N N . ASP A 1 33 ? -4.969 -3.857 -7.906 1.00 0.23 43 ASP A N 4
ATOM 4540 C CA . ASP A 1 33 ? -3.516 -3.803 -8.048 1.00 0.23 43 ASP A CA 4
ATOM 4541 C C . ASP A 1 33 ? -3.036 -2.381 -8.339 1.00 0.22 43 ASP A C 4
ATOM 4542 O O . ASP A 1 33 ? -1.999 -1.946 -7.834 1.00 0.23 43 ASP A O 4
ATOM 4551 N N . SER A 1 34 ? -3.811 -1.666 -9.149 1.00 0.23 44 SER A N 4
ATOM 4552 C CA . SER A 1 34 ? -3.499 -0.296 -9.521 1.00 0.25 44 SER A CA 4
ATOM 4553 C C . SER A 1 34 ? -3.425 0.606 -8.298 1.00 0.23 44 SER A C 4
ATOM 4554 O O . SER A 1 34 ? -2.414 1.269 -8.068 1.00 0.26 44 SER A O 4
ATOM 4562 N N . ILE A 1 35 ? -4.492 0.622 -7.507 1.00 0.21 45 ILE A N 4
ATOM 4563 C CA . ILE A 1 35 ? -4.529 1.451 -6.305 1.00 0.21 45 ILE A CA 4
ATOM 4564 C C . ILE A 1 35 ? -3.466 1.016 -5.303 1.00 0.17 45 ILE A C 4
ATOM 4565 O O . ILE A 1 35 ? -2.839 1.857 -4.663 1.00 0.18 45 ILE A O 4
ATOM 4581 N N . LEU A 1 36 ? -3.255 -0.296 -5.187 1.00 0.16 46 LEU A N 4
ATOM 4582 C CA . LEU A 1 36 ? -2.261 -0.842 -4.264 1.00 0.16 46 LEU A CA 4
ATOM 4583 C C . LEU A 1 36 ? -0.886 -0.264 -4.546 1.00 0.16 46 LEU A C 4
ATOM 4584 O O . LEU A 1 36 ? -0.100 -0.038 -3.633 1.00 0.19 46 LEU A O 4
ATOM 4600 N N . LYS A 1 37 ? -0.600 -0.040 -5.813 1.00 0.17 47 LYS A N 4
ATOM 4601 C CA . LYS A 1 37 ? 0.685 0.490 -6.216 1.00 0.19 47 LYS A CA 4
ATOM 4602 C C . LYS A 1 37 ? 0.830 1.988 -5.925 1.00 0.18 47 LYS A C 4
ATOM 4603 O O . LYS A 1 37 ? 1.871 2.417 -5.419 1.00 0.20 47 LYS A O 4
ATOM 4622 N N . LYS A 1 38 ? -0.195 2.789 -6.225 1.00 0.17 48 LYS A N 4
ATOM 4623 C CA . LYS A 1 38 ? -0.101 4.227 -5.957 1.00 0.18 48 LYS A CA 4
ATOM 4624 C C . LYS A 1 38 ? -0.142 4.482 -4.457 1.00 0.18 48 LYS A C 4
ATOM 4625 O O . LYS A 1 38 ? 0.604 5.309 -3.930 1.00 0.20 48 LYS A O 4
ATOM 4644 N N . MET A 1 39 ? -1.004 3.747 -3.775 1.00 0.17 49 MET A N 4
ATOM 4645 C CA . MET A 1 39 ? -1.151 3.864 -2.334 1.00 0.17 49 MET A CA 4
ATOM 4646 C C . MET A 1 39 ? 0.123 3.405 -1.623 1.00 0.17 49 MET A C 4
ATOM 4647 O O . MET A 1 39 ? 0.455 3.903 -0.548 1.00 0.19 49 MET A O 4
ATOM 4661 N N . ALA A 1 40 ? 0.845 2.473 -2.241 1.00 0.16 50 ALA A N 4
ATOM 4662 C CA . ALA A 1 40 ? 2.092 1.969 -1.683 1.00 0.17 50 ALA A CA 4
ATOM 4663 C C . ALA A 1 40 ? 3.218 2.986 -1.858 1.00 0.18 50 ALA A C 4
ATOM 4664 O O . ALA A 1 40 ? 4.160 3.033 -1.063 1.00 0.22 50 ALA A O 4
ATOM 4671 N N . ALA A 1 41 ? 3.127 3.790 -2.914 1.00 0.18 51 ALA A N 4
ATOM 4672 C CA . ALA A 1 41 ? 4.154 4.785 -3.197 1.00 0.22 51 ALA A CA 4
ATOM 4673 C C . ALA A 1 41 ? 3.900 6.092 -2.454 1.00 0.24 51 ALA A C 4
ATOM 4674 O O . ALA A 1 41 ? 4.818 6.676 -1.877 1.00 0.30 51 ALA A O 4
ATOM 4681 N N . ILE A 1 42 ? 2.656 6.555 -2.471 1.00 0.24 52 ILE A N 4
ATOM 4682 C CA . ILE A 1 42 ? 2.304 7.802 -1.806 1.00 0.28 52 ILE A CA 4
ATOM 4683 C C . ILE A 1 42 ? 2.107 7.589 -0.307 1.00 0.26 52 ILE A C 4
ATOM 4684 O O . ILE A 1 42 ? 2.470 8.444 0.503 1.00 0.31 52 ILE A O 4
ATOM 4700 N N . LEU A 1 43 ? 1.547 6.437 0.050 1.00 0.21 53 LEU A N 4
ATOM 4701 C CA . LEU A 1 43 ? 1.288 6.085 1.442 1.00 0.21 53 LEU A CA 4
ATOM 4702 C C . LEU A 1 43 ? 0.435 7.166 2.107 1.00 0.23 53 LEU A C 4
ATOM 4703 O O . LEU A 1 43 ? 0.904 7.911 2.974 1.00 0.27 53 LEU A O 4
ATOM 4719 N N . PRO A 1 44 ? -0.836 7.267 1.685 1.00 0.24 54 PRO A N 4
ATOM 4720 C CA . PRO A 1 44 ? -1.778 8.258 2.200 1.00 0.30 54 PRO A CA 4
ATOM 4721 C C . PRO A 1 44 ? -2.397 7.865 3.535 1.00 0.40 54 PRO A C 4
ATOM 4722 O O . PRO A 1 44 ? -3.166 6.909 3.616 1.00 0.48 54 PRO A O 4
ATOM 4733 N N . MET A 1 45 ? -2.064 8.616 4.576 1.00 0.49 55 MET A N 4
ATOM 4734 C CA . MET A 1 45 ? -2.595 8.349 5.908 1.00 0.64 55 MET A CA 4
ATOM 4735 C C . MET A 1 45 ? -3.867 9.162 6.167 1.00 0.72 55 MET A C 4
ATOM 4736 O O . MET A 1 45 ? -4.683 8.795 7.013 1.00 1.02 55 MET A O 4
ATOM 4750 N N . ASN A 1 46 ? -4.018 10.268 5.439 1.00 0.66 56 ASN A N 4
ATOM 4751 C CA . ASN A 1 46 ? -5.178 11.149 5.585 1.00 0.84 56 ASN A CA 4
ATOM 4752 C C . ASN A 1 46 ? -5.959 11.239 4.281 1.00 0.69 56 ASN A C 4
ATOM 4753 O O . ASN A 1 46 ? -5.452 10.862 3.222 1.00 0.59 56 ASN A O 4
ATOM 4764 N N . ASP A 1 47 ? -7.191 11.731 4.361 1.00 0.76 57 ASP A N 4
ATOM 4765 C CA . ASP A 1 47 ? -8.050 11.861 3.182 1.00 0.76 57 ASP A CA 4
ATOM 4766 C C . ASP A 1 47 ? -7.448 12.811 2.147 1.00 0.73 57 ASP A C 4
ATOM 4767 O O . ASP A 1 47 ? -7.621 12.616 0.944 1.00 1.11 57 ASP A O 4
ATOM 4776 N N . SER A 1 48 ? -6.739 13.828 2.619 1.00 0.67 58 SER A N 4
ATOM 4777 C CA . SER A 1 48 ? -6.111 14.801 1.738 1.00 0.72 58 SER A CA 4
ATOM 4778 C C . SER A 1 48 ? -5.065 14.126 0.855 1.00 0.66 58 SER A C 4
ATOM 4779 O O . SER A 1 48 ? -4.928 14.441 -0.326 1.00 0.77 58 SER A O 4
ATOM 4787 N N . ALA A 1 49 ? -4.350 13.176 1.445 1.00 0.58 59 ALA A N 4
ATOM 4788 C CA . ALA A 1 49 ? -3.325 12.423 0.736 1.00 0.59 59 ALA A CA 4
ATOM 4789 C C . ALA A 1 49 ? -3.975 11.478 -0.270 1.00 0.51 59 ALA A C 4
ATOM 4790 O O . ALA A 1 49 ? -3.381 11.120 -1.286 1.00 0.59 59 ALA A O 4
ATOM 4797 N N . PHE A 1 50 ? -5.208 11.082 0.024 1.00 0.40 60 PHE A N 4
ATOM 4798 C CA . PHE A 1 50 ? -5.960 10.189 -0.846 1.00 0.37 60 PHE A CA 4
ATOM 4799 C C . PHE A 1 50 ? -6.305 10.881 -2.156 1.00 0.42 60 PHE A C 4
ATOM 4800 O O . PHE A 1 50 ? -6.521 10.227 -3.180 1.00 0.46 60 PHE A O 4
ATOM 4817 N N . ALA A 1 51 ? -6.342 12.207 -2.132 1.00 0.47 61 ALA A N 4
ATOM 4818 C CA . ALA A 1 51 ? -6.650 12.975 -3.329 1.00 0.56 61 ALA A CA 4
ATOM 4819 C C . ALA A 1 51 ? -5.564 12.786 -4.397 1.00 0.58 61 ALA A C 4
ATOM 4820 O O . ALA A 1 51 ? -5.833 12.894 -5.595 1.00 0.64 61 ALA A O 4
ATOM 4827 N N . THR A 1 52 ? -4.341 12.485 -3.953 1.00 0.57 62 THR A N 4
ATOM 4828 C CA . THR A 1 52 ? -3.226 12.269 -4.864 1.00 0.64 62 THR A CA 4
ATOM 4829 C C . THR A 1 52 ? -3.235 10.852 -5.450 1.00 0.53 62 THR A C 4
ATOM 4830 O O . THR A 1 52 ? -2.435 10.529 -6.325 1.00 0.57 62 THR A O 4
ATOM 4841 N N . LEU A 1 53 ? -4.171 10.021 -4.996 1.00 0.44 63 LEU A N 4
ATOM 4842 C CA . LEU A 1 53 ? -4.312 8.657 -5.509 1.00 0.40 63 LEU A CA 4
ATOM 4843 C C . LEU A 1 53 ? -5.045 8.703 -6.848 1.00 0.48 63 LEU A C 4
ATOM 4844 O O . LEU A 1 53 ? -5.125 7.712 -7.578 1.00 0.68 63 LEU A O 4
ATOM 4860 N N . GLY A 1 54 ? -5.602 9.867 -7.142 1.00 0.63 64 GLY A N 4
ATOM 4861 C CA . GLY A 1 54 ? -6.357 10.068 -8.356 1.00 0.76 64 GLY A CA 4
ATOM 4862 C C . GLY A 1 54 ? -7.785 10.432 -8.031 1.00 0.91 64 GLY A C 4
ATOM 4863 O O . GLY A 1 54 ? -8.086 11.579 -7.687 1.00 1.61 64 GLY A O 4
ATOM 4867 N N . THR A 1 55 ? -8.661 9.448 -8.103 1.00 1.22 65 THR A N 4
ATOM 4868 C CA . THR A 1 55 ? -10.065 9.640 -7.787 1.00 1.52 65 THR A CA 4
ATOM 4869 C C . THR A 1 55 ? -10.680 8.328 -7.327 1.00 1.28 65 THR A C 4
ATOM 4870 O O . THR A 1 55 ? -11.404 7.673 -8.078 1.00 1.56 65 THR A O 4
ATOM 4881 N N . VAL A 1 56 ? -10.382 7.928 -6.095 1.00 0.89 66 VAL A N 4
ATOM 4882 C CA . VAL A 1 56 ? -10.919 6.682 -5.570 1.00 0.69 66 VAL A CA 4
ATOM 4883 C C . VAL A 1 56 ? -12.416 6.810 -5.333 1.00 0.68 66 VAL A C 4
ATOM 4884 O O . VAL A 1 56 ? -12.894 7.833 -4.836 1.00 0.72 66 VAL A O 4
ATOM 4897 N N . GLU A 1 57 ? -13.155 5.773 -5.690 1.00 0.72 67 GLU A N 4
ATOM 4898 C CA . GLU A 1 57 ? -14.592 5.773 -5.511 1.00 0.79 67 GLU A CA 4
ATOM 4899 C C . GLU A 1 57 ? -14.934 5.686 -4.033 1.00 0.63 67 GLU A C 4
ATOM 4900 O O . GLU A 1 57 ? -14.113 5.256 -3.220 1.00 0.49 67 GLU A O 4
ATOM 4912 N N . ASP A 1 58 ? -16.147 6.083 -3.696 1.00 0.71 68 ASP A N 4
ATOM 4913 C CA . ASP A 1 58 ? -16.607 6.050 -2.318 1.00 0.67 68 ASP A CA 4
ATOM 4914 C C . ASP A 1 58 ? -16.576 4.624 -1.775 1.00 0.54 68 ASP A C 4
ATOM 4915 O O . ASP A 1 58 ? -16.319 4.403 -0.590 1.00 0.55 68 ASP A O 4
ATOM 4924 N N . LYS A 1 59 ? -16.816 3.650 -2.656 1.00 0.55 69 LYS A N 4
ATOM 4925 C CA . LYS A 1 59 ? -16.785 2.246 -2.265 1.00 0.58 69 LYS A CA 4
ATOM 4926 C C . LYS A 1 59 ? -15.355 1.837 -1.934 1.00 0.51 69 LYS A C 4
ATOM 4927 O O . LYS A 1 59 ? -15.127 0.979 -1.082 1.00 0.60 69 LYS A O 4
ATOM 4946 N N . TYR A 1 60 ? -14.391 2.496 -2.569 1.00 0.43 70 TYR A N 4
ATOM 4947 C CA . TYR A 1 60 ? -12.984 2.223 -2.298 1.00 0.39 70 TYR A CA 4
ATOM 4948 C C . TYR A 1 60 ? -12.608 2.842 -0.961 1.00 0.33 70 TYR A C 4
ATOM 4949 O O . TYR A 1 60 ? -11.787 2.312 -0.229 1.00 0.34 70 TYR A O 4
ATOM 4967 N N . ARG A 1 61 ? -13.236 3.972 -0.660 1.00 0.37 71 ARG A N 4
ATOM 4968 C CA . ARG A 1 61 ? -13.003 4.697 0.585 1.00 0.46 71 ARG A CA 4
ATOM 4969 C C . ARG A 1 61 ? -13.437 3.865 1.790 1.00 0.52 71 ARG A C 4
ATOM 4970 O O . ARG A 1 61 ? -12.861 3.979 2.878 1.00 0.59 71 ARG A O 4
ATOM 4991 N N . ARG A 1 62 ? -14.459 3.046 1.595 1.00 0.57 72 ARG A N 4
ATOM 4992 C CA . ARG A 1 62 ? -14.980 2.197 2.656 1.00 0.72 72 ARG A CA 4
ATOM 4993 C C . ARG A 1 62 ? -13.944 1.187 3.124 1.00 0.68 72 ARG A C 4
ATOM 4994 O O . ARG A 1 62 ? -13.473 1.249 4.252 1.00 0.82 72 ARG A O 4
ATOM 5015 N N . ARG A 1 63 ? -13.575 0.261 2.251 1.00 0.63 73 ARG A N 4
ATOM 5016 C CA . ARG A 1 63 ? -12.584 -0.753 2.598 1.00 0.70 73 ARG A CA 4
ATOM 5017 C C . ARG A 1 63 ? -11.198 -0.123 2.750 1.00 0.53 73 ARG A C 4
ATOM 5018 O O . ARG A 1 63 ? -10.236 -0.785 3.143 1.00 0.59 73 ARG A O 4
ATOM 5039 N N . PHE A 1 64 ? -11.118 1.171 2.467 1.00 0.36 74 PHE A N 4
ATOM 5040 C CA . PHE A 1 64 ? -9.861 1.910 2.590 1.00 0.26 74 PHE A CA 4
ATOM 5041 C C . PHE A 1 64 ? -9.447 2.039 4.043 1.00 0.22 74 PHE A C 4
ATOM 5042 O O . PHE A 1 64 ? -8.267 1.958 4.375 1.00 0.30 74 PHE A O 4
ATOM 5059 N N . LYS A 1 65 ? -10.425 2.257 4.906 1.00 0.23 75 LYS A N 4
ATOM 5060 C CA . LYS A 1 65 ? -10.165 2.420 6.331 1.00 0.30 75 LYS A CA 4
ATOM 5061 C C . LYS A 1 65 ? -9.586 1.146 6.940 1.00 0.28 75 LYS A C 4
ATOM 5062 O O . LYS A 1 65 ? -8.878 1.199 7.944 1.00 0.37 75 LYS A O 4
ATOM 5081 N N . TYR A 1 66 ? -9.864 0.006 6.321 1.00 0.21 76 TYR A N 4
ATOM 5082 C CA . TYR A 1 66 ? -9.342 -1.261 6.816 1.00 0.22 76 TYR A CA 4
ATOM 5083 C C . TYR A 1 66 ? -7.881 -1.418 6.420 1.00 0.20 76 TYR A C 4
ATOM 5084 O O . TYR A 1 66 ? -7.182 -2.306 6.911 1.00 0.23 76 TYR A O 4
ATOM 5102 N N . PHE A 1 67 ? -7.430 -0.529 5.545 1.00 0.18 77 PHE A N 4
ATOM 5103 C CA . PHE A 1 67 ? -6.055 -0.530 5.070 1.00 0.21 77 PHE A CA 4
ATOM 5104 C C . PHE A 1 67 ? -5.246 0.545 5.785 1.00 0.24 77 PHE A C 4
ATOM 5105 O O . PHE A 1 67 ? -4.013 0.540 5.760 1.00 0.27 77 PHE A O 4
ATOM 5122 N N . LYS A 1 68 ? -5.957 1.487 6.396 1.00 0.27 78 LYS A N 4
ATOM 5123 C CA . LYS A 1 68 ? -5.333 2.614 7.094 1.00 0.34 78 LYS A CA 4
ATOM 5124 C C . LYS A 1 68 ? -4.408 2.156 8.220 1.00 0.37 78 LYS A C 4
ATOM 5125 O O . LYS A 1 68 ? -3.423 2.826 8.536 1.00 0.42 78 LYS A O 4
ATOM 5144 N N . ALA A 1 69 ? -4.719 1.012 8.811 1.00 0.37 79 ALA A N 4
ATOM 5145 C CA . ALA A 1 69 ? -3.909 0.470 9.884 1.00 0.46 79 ALA A CA 4
ATOM 5146 C C . ALA A 1 69 ? -2.523 0.101 9.378 1.00 0.41 79 ALA A C 4
ATOM 5147 O O . ALA A 1 69 ? -1.529 0.227 10.095 1.00 0.49 79 ALA A O 4
ATOM 5154 N N . THR A 1 70 ? -2.459 -0.351 8.139 1.00 0.31 80 THR A N 4
ATOM 5155 C CA . THR A 1 70 ? -1.207 -0.740 7.536 1.00 0.30 80 THR A CA 4
ATOM 5156 C C . THR A 1 70 ? -0.507 0.441 6.868 1.00 0.24 80 THR A C 4
ATOM 5157 O O . THR A 1 70 ? 0.707 0.610 6.998 1.00 0.27 80 THR A O 4
ATOM 5168 N N . ILE A 1 71 ? -1.280 1.250 6.154 1.00 0.21 81 ILE A N 4
ATOM 5169 C CA . ILE A 1 71 ? -0.743 2.416 5.456 1.00 0.24 81 ILE A CA 4
ATOM 5170 C C . ILE A 1 71 ? -0.078 3.373 6.439 1.00 0.28 81 ILE A C 4
ATOM 5171 O O . ILE A 1 71 ? 0.967 3.950 6.145 1.00 0.34 81 ILE A O 4
ATOM 5187 N N . ALA A 1 72 ? -0.682 3.533 7.613 1.00 0.31 82 ALA A N 4
ATOM 5188 C CA . ALA A 1 72 ? -0.133 4.420 8.634 1.00 0.39 82 ALA A CA 4
ATOM 5189 C C . ALA A 1 72 ? 1.204 3.905 9.150 1.00 0.41 82 ALA A C 4
ATOM 5190 O O . ALA A 1 72 ? 2.154 4.674 9.300 1.00 0.53 82 ALA A O 4
ATOM 5197 N N . ASP A 1 73 ? 1.273 2.603 9.410 1.00 0.37 83 ASP A N 4
ATOM 5198 C CA . ASP A 1 73 ? 2.501 1.982 9.905 1.00 0.42 83 ASP A CA 4
ATOM 5199 C C . ASP A 1 73 ? 3.607 2.080 8.862 1.00 0.39 83 ASP A C 4
ATOM 5200 O O . ASP A 1 73 ? 4.746 2.427 9.174 1.00 0.46 83 ASP A O 4
ATOM 5209 N N . LEU A 1 74 ? 3.263 1.782 7.616 1.00 0.32 84 LEU A N 4
ATOM 5210 C CA . LEU A 1 74 ? 4.230 1.838 6.531 1.00 0.31 84 LEU A CA 4
ATOM 5211 C C . LEU A 1 74 ? 4.654 3.279 6.236 1.00 0.35 84 LEU A C 4
ATOM 5212 O O . LEU A 1 74 ? 5.804 3.530 5.885 1.00 0.42 84 LEU A O 4
ATOM 5228 N N . SER A 1 75 ? 3.742 4.228 6.406 1.00 0.37 85 SER A N 4
ATOM 5229 C CA . SER A 1 75 ? 4.058 5.631 6.169 1.00 0.50 85 SER A CA 4
ATOM 5230 C C . SER A 1 75 ? 4.942 6.163 7.292 1.00 0.61 85 SER A C 4
ATOM 5231 O O . SER A 1 75 ? 5.711 7.109 7.111 1.00 0.73 85 SER A O 4
ATOM 5239 N N . LYS A 1 76 ? 4.830 5.534 8.452 1.00 0.60 86 LYS A N 4
ATOM 5240 C CA . LYS A 1 76 ? 5.618 5.919 9.605 1.00 0.74 86 LYS A CA 4
ATOM 5241 C C . LYS A 1 76 ? 7.046 5.397 9.477 1.00 0.78 86 LYS A C 4
ATOM 5242 O O . LYS A 1 76 ? 7.997 6.163 9.569 1.00 0.98 86 LYS A O 4
ATOM 5261 N N . LYS A 1 77 ? 7.182 4.092 9.273 1.00 0.75 87 LYS A N 4
ATOM 5262 C CA . LYS A 1 77 ? 8.496 3.446 9.156 1.00 0.86 87 LYS A CA 4
ATOM 5263 C C . LYS A 1 77 ? 9.293 3.896 7.923 1.00 0.93 87 LYS A C 4
ATOM 5264 O O . LYS A 1 77 ? 10.518 3.778 7.901 1.00 1.11 87 LYS A O 4
ATOM 5283 N N . ARG A 1 78 ? 8.606 4.401 6.900 1.00 0.86 88 ARG A N 4
ATOM 5284 C CA . ARG A 1 78 ? 9.284 4.847 5.678 1.00 1.01 88 ARG A CA 4
ATOM 5285 C C . ARG A 1 78 ? 9.975 6.204 5.865 1.00 1.29 88 ARG A C 4
ATOM 5286 O O . ARG A 1 78 ? 10.830 6.581 5.065 1.00 1.77 88 ARG A O 4
ATOM 5307 N N . SER A 1 79 ? 9.609 6.945 6.902 1.00 1.73 89 SER A N 4
ATOM 5308 C CA . SER A 1 79 ? 10.211 8.258 7.125 1.00 2.12 89 SER A CA 4
ATOM 5309 C C . SER A 1 79 ? 10.635 8.474 8.576 1.00 2.14 89 SER A C 4
ATOM 5310 O O . SER A 1 79 ? 11.739 8.955 8.848 1.00 2.69 89 SER A O 4
ATOM 5318 N N . SER A 1 80 ? 9.756 8.133 9.504 1.00 2.07 90 SER A N 4
ATOM 5319 C CA . SER A 1 80 ? 10.028 8.302 10.923 1.00 2.75 90 SER A CA 4
ATOM 5320 C C . SER A 1 80 ? 10.825 7.130 11.491 1.00 3.15 90 SER A C 4
ATOM 5321 O O . SER A 1 80 ? 10.472 6.562 12.525 1.00 3.96 90 SER A O 4
ATOM 5329 N N . GLU A 1 81 ? 11.918 6.793 10.828 1.00 3.20 91 GLU A N 4
ATOM 5330 C CA . GLU A 1 81 ? 12.784 5.718 11.276 1.00 4.20 91 GLU A CA 4
ATOM 5331 C C . GLU A 1 81 ? 14.218 6.244 11.344 1.00 4.96 91 GLU A C 4
ATOM 5332 O O . GLU A 1 81 ? 15.168 5.464 11.141 1.00 5.32 91 GLU A O 4
ATOM 5345 N N . GLU A 1 1 ? 15.657 -4.368 -2.379 1.00 3.94 11 GLU A N 5
ATOM 5346 C CA . GLU A 1 1 ? 16.375 -3.582 -1.367 1.00 3.58 11 GLU A CA 5
ATOM 5347 C C . GLU A 1 1 ? 16.276 -2.087 -1.654 1.00 2.90 11 GLU A C 5
ATOM 5348 O O . GLU A 1 1 ? 15.955 -1.297 -0.760 1.00 3.21 11 GLU A O 5
ATOM 5360 N N . LEU A 1 2 ? 16.532 -1.717 -2.905 1.00 2.57 12 LEU A N 5
ATOM 5361 C CA . LEU A 1 2 ? 16.463 -0.328 -3.342 1.00 2.59 12 LEU A CA 5
ATOM 5362 C C . LEU A 1 2 ? 15.026 0.169 -3.285 1.00 1.93 12 LEU A C 5
ATOM 5363 O O . LEU A 1 2 ? 14.760 1.343 -3.019 1.00 2.11 12 LEU A O 5
ATOM 5379 N N . ASN A 1 3 ? 14.104 -0.736 -3.559 1.00 1.62 13 ASN A N 5
ATOM 5380 C CA . ASN A 1 3 ? 12.691 -0.400 -3.562 1.00 1.41 13 ASN A CA 5
ATOM 5381 C C . ASN A 1 3 ? 12.006 -0.850 -2.284 1.00 1.08 13 ASN A C 5
ATOM 5382 O O . ASN A 1 3 ? 11.475 -1.957 -2.210 1.00 1.16 13 ASN A O 5
ATOM 5393 N N . ASN A 1 4 ? 11.987 0.014 -1.283 1.00 0.88 14 ASN A N 5
ATOM 5394 C CA . ASN A 1 4 ? 11.317 -0.314 -0.028 1.00 0.81 14 ASN A CA 5
ATOM 5395 C C . ASN A 1 4 ? 9.819 -0.384 -0.279 1.00 0.64 14 ASN A C 5
ATOM 5396 O O . ASN A 1 4 ? 9.084 -1.084 0.417 1.00 0.66 14 ASN A O 5
ATOM 5407 N N . LEU A 1 5 ? 9.402 0.331 -1.318 1.00 0.56 15 LEU A N 5
ATOM 5408 C CA . LEU A 1 5 ? 8.013 0.380 -1.747 1.00 0.48 15 LEU A CA 5
ATOM 5409 C C . LEU A 1 5 ? 7.491 -1.023 -2.035 1.00 0.37 15 LEU A C 5
ATOM 5410 O O . LEU A 1 5 ? 6.294 -1.289 -1.921 1.00 0.33 15 LEU A O 5
ATOM 5426 N N . ARG A 1 6 ? 8.407 -1.916 -2.396 1.00 0.36 16 ARG A N 5
ATOM 5427 C CA . ARG A 1 6 ? 8.067 -3.296 -2.694 1.00 0.33 16 ARG A CA 5
ATOM 5428 C C . ARG A 1 6 ? 7.395 -3.949 -1.490 1.00 0.27 16 ARG A C 5
ATOM 5429 O O . ARG A 1 6 ? 6.439 -4.706 -1.640 1.00 0.28 16 ARG A O 5
ATOM 5450 N N . MET A 1 7 ? 7.890 -3.634 -0.295 1.00 0.28 17 MET A N 5
ATOM 5451 C CA . MET A 1 7 ? 7.326 -4.181 0.936 1.00 0.32 17 MET A CA 5
ATOM 5452 C C . MET A 1 7 ? 5.967 -3.561 1.212 1.00 0.25 17 MET A C 5
ATOM 5453 O O . MET A 1 7 ? 5.057 -4.233 1.697 1.00 0.27 17 MET A O 5
ATOM 5467 N N . THR A 1 8 ? 5.835 -2.285 0.875 1.00 0.21 18 THR A N 5
ATOM 5468 C CA . THR A 1 8 ? 4.585 -1.562 1.055 1.00 0.20 18 THR A CA 5
ATOM 5469 C C . THR A 1 8 ? 3.484 -2.221 0.235 1.00 0.19 18 THR A C 5
ATOM 5470 O O . THR A 1 8 ? 2.417 -2.556 0.752 1.00 0.23 18 THR A O 5
ATOM 5481 N N . TYR A 1 9 ? 3.775 -2.412 -1.043 1.00 0.21 19 TYR A N 5
ATOM 5482 C CA . TYR A 1 9 ? 2.847 -3.041 -1.974 1.00 0.28 19 TYR A CA 5
ATOM 5483 C C . TYR A 1 9 ? 2.588 -4.495 -1.578 1.00 0.31 19 TYR A C 5
ATOM 5484 O O . TYR A 1 9 ? 1.462 -4.981 -1.685 1.00 0.36 19 TYR A O 5
ATOM 5502 N N . GLU A 1 10 ? 3.630 -5.181 -1.125 1.00 0.32 20 GLU A N 5
ATOM 5503 C CA . GLU A 1 10 ? 3.511 -6.575 -0.733 1.00 0.40 20 GLU A CA 5
ATOM 5504 C C . GLU A 1 10 ? 2.622 -6.733 0.508 1.00 0.35 20 GLU A C 5
ATOM 5505 O O . GLU A 1 10 ? 1.746 -7.599 0.541 1.00 0.35 20 GLU A O 5
ATOM 5517 N N . ARG A 1 11 ? 2.827 -5.883 1.513 1.00 0.33 21 ARG A N 5
ATOM 5518 C CA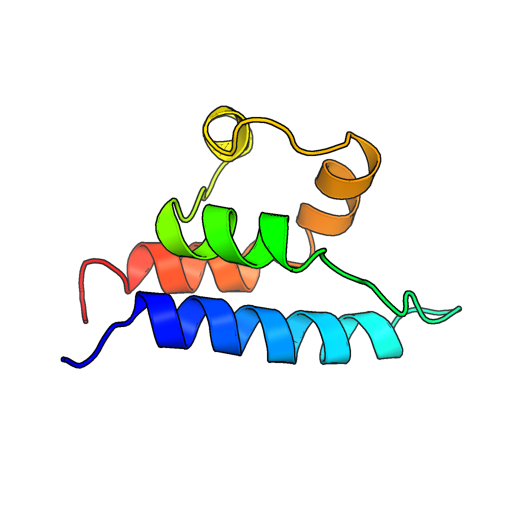 . ARG A 1 11 ? 2.025 -5.937 2.735 1.00 0.32 21 ARG A CA 5
ATOM 5519 C C . ARG A 1 11 ? 0.561 -5.641 2.418 1.00 0.26 21 ARG A C 5
ATOM 5520 O O . ARG A 1 11 ? -0.348 -6.194 3.042 1.00 0.29 21 ARG A O 5
ATOM 5541 N N . LEU A 1 12 ? 0.336 -4.787 1.423 1.00 0.22 22 LEU A N 5
ATOM 5542 C CA . LEU A 1 12 ? -1.017 -4.439 0.999 1.00 0.20 22 LEU A CA 5
ATOM 5543 C C . LEU A 1 12 ? -1.642 -5.614 0.273 1.00 0.23 22 LEU A C 5
ATOM 5544 O O . LEU A 1 12 ? -2.832 -5.880 0.413 1.00 0.24 22 LEU A O 5
ATOM 5560 N N . ARG A 1 13 ? -0.827 -6.329 -0.486 1.00 0.27 23 ARG A N 5
ATOM 5561 C CA . ARG A 1 13 ? -1.289 -7.497 -1.220 1.00 0.32 23 ARG A CA 5
ATOM 5562 C C . ARG A 1 13 ? -1.612 -8.620 -0.236 1.00 0.31 23 ARG A C 5
ATOM 5563 O O . ARG A 1 13 ? -2.579 -9.364 -0.410 1.00 0.34 23 ARG A O 5
ATOM 5584 N N . GLU A 1 14 ? -0.796 -8.714 0.804 1.00 0.31 24 GLU A N 5
ATOM 5585 C CA . GLU A 1 14 ? -0.961 -9.723 1.841 1.00 0.33 24 GLU A CA 5
ATOM 5586 C C . GLU A 1 14 ? -2.192 -9.417 2.691 1.00 0.28 24 GLU A C 5
ATOM 5587 O O . GLU A 1 14 ? -2.918 -10.318 3.105 1.00 0.30 24 GLU A O 5
ATOM 5599 N N . LEU A 1 15 ? -2.424 -8.135 2.940 1.00 0.24 25 LEU A N 5
ATOM 5600 C CA . LEU A 1 15 ? -3.561 -7.710 3.741 1.00 0.22 25 LEU A CA 5
ATOM 5601 C C . LEU A 1 15 ? -4.834 -7.816 2.903 1.00 0.18 25 LEU A C 5
ATOM 5602 O O . LEU A 1 15 ? -5.896 -8.194 3.400 1.00 0.20 25 LEU A O 5
ATOM 5618 N N . SER A 1 16 ? -4.703 -7.496 1.619 1.00 0.17 26 SER A N 5
ATOM 5619 C CA . SER A 1 16 ? -5.812 -7.559 0.680 1.00 0.16 26 SER A CA 5
ATOM 5620 C C . SER A 1 16 ? -6.294 -8.996 0.525 1.00 0.19 26 SER A C 5
ATOM 5621 O O . SER A 1 16 ? -7.480 -9.253 0.318 1.00 0.22 26 SER A O 5
ATOM 5629 N N . LEU A 1 17 ? -5.368 -9.935 0.644 1.00 0.23 27 LEU A N 5
ATOM 5630 C CA . LEU A 1 17 ? -5.708 -11.341 0.526 1.00 0.28 27 LEU A CA 5
ATOM 5631 C C . LEU A 1 17 ? -6.344 -11.839 1.819 1.00 0.29 27 LEU A C 5
ATOM 5632 O O . LEU A 1 17 ? -7.219 -12.709 1.800 1.00 0.34 27 LEU A O 5
ATOM 5648 N N . ASN A 1 18 ? -5.899 -11.274 2.937 1.00 0.28 28 ASN A N 5
ATOM 5649 C CA . ASN A 1 18 ? -6.414 -11.653 4.249 1.00 0.35 28 ASN A CA 5
ATOM 5650 C C . ASN A 1 18 ? -7.818 -11.101 4.478 1.00 0.35 28 ASN A C 5
ATOM 5651 O O . ASN A 1 18 ? -8.755 -11.860 4.698 1.00 0.42 28 ASN A O 5
ATOM 5662 N N . LEU A 1 19 ? -7.958 -9.779 4.439 1.00 0.33 29 LEU A N 5
ATOM 5663 C CA . LEU A 1 19 ? -9.256 -9.139 4.653 1.00 0.38 29 LEU A CA 5
ATOM 5664 C C . LEU A 1 19 ? -10.252 -9.570 3.590 1.00 0.40 29 LEU A C 5
ATOM 5665 O O . LEU A 1 19 ? -11.436 -9.748 3.872 1.00 0.49 29 LEU A O 5
ATOM 5681 N N . GLY A 1 20 ? -9.767 -9.745 2.368 1.00 0.35 30 GLY A N 5
ATOM 5682 C CA . GLY A 1 20 ? -10.630 -10.157 1.280 1.00 0.43 30 GLY A CA 5
ATOM 5683 C C . GLY A 1 20 ? -11.209 -11.549 1.469 1.00 0.53 30 GLY A C 5
ATOM 5684 O O . GLY A 1 20 ? -12.287 -11.845 0.966 1.00 0.65 30 GLY A O 5
ATOM 5688 N N . ASN A 1 21 ? -10.500 -12.404 2.186 1.00 0.53 31 ASN A N 5
ATOM 5689 C CA . ASN A 1 21 ? -10.969 -13.761 2.418 1.00 0.66 31 ASN A CA 5
ATOM 5690 C C . ASN A 1 21 ? -11.624 -13.870 3.798 1.00 0.71 31 ASN A C 5
ATOM 5691 O O . ASN A 1 21 ? -12.328 -14.836 4.096 1.00 0.84 31 ASN A O 5
ATOM 5702 N N . ARG A 1 22 ? -11.404 -12.860 4.632 1.00 0.66 32 ARG A N 5
ATOM 5703 C CA . ARG A 1 22 ? -11.971 -12.834 5.973 1.00 0.77 32 ARG A CA 5
ATOM 5704 C C . ARG A 1 22 ? -13.339 -12.153 5.972 1.00 0.86 32 ARG A C 5
ATOM 5705 O O . ARG A 1 22 ? -14.032 -12.112 6.991 1.00 1.01 32 ARG A O 5
ATOM 5726 N N . MET A 1 23 ? -13.724 -11.624 4.819 1.00 0.83 33 MET A N 5
ATOM 5727 C CA . MET A 1 23 ? -15.006 -10.942 4.678 1.00 0.96 33 MET A CA 5
ATOM 5728 C C . MET A 1 23 ? -16.075 -11.909 4.183 1.00 1.17 33 MET A C 5
ATOM 5729 O O . MET A 1 23 ? -15.754 -12.962 3.631 1.00 1.55 33 MET A O 5
ATOM 5743 N N . VAL A 1 24 ? -17.340 -11.551 4.389 1.00 1.22 34 VAL A N 5
ATOM 5744 C CA . VAL A 1 24 ? -18.461 -12.390 3.971 1.00 1.41 34 VAL A CA 5
ATOM 5745 C C . VAL A 1 24 ? -19.453 -11.585 3.132 1.00 1.54 34 VAL A C 5
ATOM 5746 O O . VAL A 1 24 ? -20.110 -10.678 3.641 1.00 1.66 34 VAL A O 5
ATOM 5759 N N . PRO A 1 25 ? -19.575 -11.909 1.839 1.00 1.58 35 PRO A N 5
ATOM 5760 C CA . PRO A 1 25 ? -18.802 -12.985 1.210 1.00 1.51 35 PRO A CA 5
ATOM 5761 C C . PRO A 1 25 ? -17.387 -12.532 0.856 1.00 1.32 35 PRO A C 5
ATOM 5762 O O . PRO A 1 25 ? -17.124 -11.326 0.774 1.00 1.30 35 PRO A O 5
ATOM 5773 N N . PRO A 1 26 ? -16.458 -13.482 0.646 1.00 1.22 36 PRO A N 5
ATOM 5774 C CA . PRO A 1 26 ? -15.075 -13.160 0.303 1.00 1.08 36 PRO A CA 5
ATOM 5775 C C . PRO A 1 26 ? -14.995 -12.215 -0.890 1.00 1.17 36 PRO A C 5
ATOM 5776 O O . PRO A 1 26 ? -15.585 -12.468 -1.942 1.00 1.42 36 PRO A O 5
ATOM 5787 N N . VAL A 1 27 ? -14.280 -11.116 -0.696 1.00 0.99 37 VAL A N 5
ATOM 5788 C CA . VAL A 1 27 ? -14.120 -10.105 -1.725 1.00 1.08 37 VAL A CA 5
ATOM 5789 C C . VAL A 1 27 ? -13.270 -10.620 -2.869 1.00 1.24 37 VAL A C 5
ATOM 5790 O O . VAL A 1 27 ? -13.582 -10.399 -4.039 1.00 2.02 37 VAL A O 5
ATOM 5803 N N . GLY A 1 28 ? -12.185 -11.292 -2.529 1.00 1.18 38 GLY A N 5
ATOM 5804 C CA . GLY A 1 28 ? -11.288 -11.802 -3.540 1.00 1.27 38 GLY A CA 5
ATOM 5805 C C . GLY A 1 28 ? -10.356 -10.715 -4.024 1.00 1.09 38 GLY A C 5
ATOM 5806 O O . GLY A 1 28 ? -9.155 -10.745 -3.750 1.00 1.23 38 GLY A O 5
ATOM 5810 N N . ASN A 1 29 ? -10.920 -9.732 -4.709 1.00 0.92 39 ASN A N 5
ATOM 5811 C CA . ASN A 1 29 ? -10.157 -8.604 -5.212 1.00 0.82 39 ASN A CA 5
ATOM 5812 C C . ASN A 1 29 ? -10.392 -7.386 -4.324 1.00 0.64 39 ASN A C 5
ATOM 5813 O O . ASN A 1 29 ? -10.880 -6.352 -4.778 1.00 0.74 39 ASN A O 5
ATOM 5824 N N . PHE A 1 30 ? -10.030 -7.544 -3.044 1.00 0.46 40 PHE A N 5
ATOM 5825 C CA . PHE A 1 30 ? -10.162 -6.499 -2.017 1.00 0.32 40 PHE A CA 5
ATOM 5826 C C . PHE A 1 30 ? -9.830 -5.115 -2.576 1.00 0.28 40 PHE A C 5
ATOM 5827 O O . PHE A 1 30 ? -10.724 -4.336 -2.925 1.00 0.52 40 PHE A O 5
ATOM 5844 N N . MET A 1 31 ? -8.543 -4.824 -2.677 1.00 0.22 41 MET A N 5
ATOM 5845 C CA . MET A 1 31 ? -8.093 -3.565 -3.218 1.00 0.18 41 MET A CA 5
ATOM 5846 C C . MET A 1 31 ? -7.483 -3.811 -4.592 1.00 0.20 41 MET A C 5
ATOM 5847 O O . MET A 1 31 ? -6.610 -4.668 -4.736 1.00 0.24 41 MET A O 5
ATOM 5861 N N . PRO A 1 32 ? -7.947 -3.090 -5.622 1.00 0.20 42 PRO A N 5
ATOM 5862 C CA . PRO A 1 32 ? -7.447 -3.249 -6.987 1.00 0.24 42 PRO A CA 5
ATOM 5863 C C . PRO A 1 32 ? -5.943 -2.998 -7.093 1.00 0.21 42 PRO A C 5
ATOM 5864 O O . PRO A 1 32 ? -5.395 -2.141 -6.389 1.00 0.20 42 PRO A O 5
ATOM 5875 N N . ASP A 1 33 ? -5.289 -3.757 -7.972 1.00 0.23 43 ASP A N 5
ATOM 5876 C CA . ASP A 1 33 ? -3.846 -3.652 -8.185 1.00 0.23 43 ASP A CA 5
ATOM 5877 C C . ASP A 1 33 ? -3.435 -2.215 -8.465 1.00 0.22 43 ASP A C 5
ATOM 5878 O O . ASP A 1 33 ? -2.401 -1.757 -7.993 1.00 0.23 43 ASP A O 5
ATOM 5887 N N . SER A 1 34 ? -4.265 -1.510 -9.227 1.00 0.23 44 SER A N 5
ATOM 5888 C CA . SER A 1 34 ? -4.007 -0.118 -9.574 1.00 0.25 44 SER A CA 5
ATOM 5889 C C . SER A 1 34 ? -3.975 0.765 -8.324 1.00 0.23 44 SER A C 5
ATOM 5890 O O . SER A 1 34 ? -3.107 1.628 -8.180 1.00 0.26 44 SER A O 5
ATOM 5898 N N . ILE A 1 35 ? -4.923 0.537 -7.423 1.00 0.21 45 ILE A N 5
ATOM 5899 C CA . ILE A 1 35 ? -5.011 1.305 -6.191 1.00 0.21 45 ILE A CA 5
ATOM 5900 C C . ILE A 1 35 ? -3.889 0.927 -5.231 1.00 0.17 45 ILE A C 5
ATOM 5901 O O . ILE A 1 35 ? -3.344 1.789 -4.541 1.00 0.18 45 ILE A O 5
ATOM 5917 N N . LEU A 1 36 ? -3.537 -0.357 -5.197 1.00 0.16 46 LEU A N 5
ATOM 5918 C CA . LEU A 1 36 ? -2.468 -0.830 -4.314 1.00 0.16 46 LEU A CA 5
ATOM 5919 C C . LEU A 1 36 ? -1.132 -0.214 -4.708 1.00 0.16 46 LEU A C 5
ATOM 5920 O O . LEU A 1 36 ? -0.307 0.110 -3.855 1.00 0.19 46 LEU A O 5
ATOM 5936 N N . LYS A 1 37 ? -0.924 -0.058 -6.009 1.00 0.17 47 LYS A N 5
ATOM 5937 C CA . LYS A 1 37 ? 0.314 0.509 -6.525 1.00 0.19 47 LYS A CA 5
ATOM 5938 C C . LYS A 1 37 ? 0.464 1.988 -6.160 1.00 0.18 47 LYS A C 5
ATOM 5939 O O . LYS A 1 37 ? 1.505 2.403 -5.648 1.00 0.20 47 LYS A O 5
ATOM 5958 N N . LYS A 1 38 ? -0.565 2.787 -6.429 1.00 0.17 48 LYS A N 5
ATOM 5959 C CA . LYS A 1 38 ? -0.496 4.214 -6.130 1.00 0.18 48 LYS A CA 5
ATOM 5960 C C . LYS A 1 38 ? -0.509 4.475 -4.625 1.00 0.18 48 LYS A C 5
ATOM 5961 O O . LYS A 1 38 ? 0.200 5.350 -4.135 1.00 0.20 48 LYS A O 5
ATOM 5980 N N . MET A 1 39 ? -1.319 3.724 -3.900 1.00 0.17 49 MET A N 5
ATOM 5981 C CA . MET A 1 39 ? -1.426 3.892 -2.458 1.00 0.17 49 MET A CA 5
ATOM 5982 C C . MET A 1 39 ? -0.116 3.529 -1.771 1.00 0.17 49 MET A C 5
ATOM 5983 O O . MET A 1 39 ? 0.227 4.108 -0.744 1.00 0.19 49 MET A O 5
ATOM 5997 N N . ALA A 1 40 ? 0.623 2.590 -2.346 1.00 0.16 50 ALA A N 5
ATOM 5998 C CA . ALA A 1 40 ? 1.902 2.189 -1.774 1.00 0.17 50 ALA A CA 5
ATOM 5999 C C . ALA A 1 40 ? 2.978 3.222 -2.082 1.00 0.18 50 ALA A C 5
ATOM 6000 O O . ALA A 1 40 ? 3.923 3.401 -1.314 1.00 0.22 50 ALA A O 5
ATOM 6007 N N . ALA A 1 41 ? 2.832 3.890 -3.223 1.00 0.18 51 ALA A N 5
ATOM 6008 C CA . ALA A 1 41 ? 3.796 4.892 -3.651 1.00 0.22 51 ALA A CA 5
ATOM 6009 C C . ALA A 1 41 ? 3.584 6.232 -2.946 1.00 0.24 51 ALA A C 5
ATOM 6010 O O . ALA A 1 41 ? 4.543 6.902 -2.573 1.00 0.30 51 ALA A O 5
ATOM 6017 N N . ILE A 1 42 ? 2.328 6.623 -2.782 1.00 0.24 52 ILE A N 5
ATOM 6018 C CA . ILE A 1 42 ? 2.010 7.894 -2.140 1.00 0.28 52 ILE A CA 5
ATOM 6019 C C . ILE A 1 42 ? 1.913 7.743 -0.626 1.00 0.26 52 ILE A C 5
ATOM 6020 O O . ILE A 1 42 ? 2.305 8.645 0.120 1.00 0.31 52 ILE A O 5
ATOM 6036 N N . LEU A 1 43 ? 1.396 6.597 -0.190 1.00 0.21 53 LEU A N 5
ATOM 6037 C CA . LEU A 1 43 ? 1.222 6.300 1.231 1.00 0.21 53 LEU A CA 5
ATOM 6038 C C . LEU A 1 43 ? 0.451 7.414 1.942 1.00 0.23 53 LEU A C 5
ATOM 6039 O O . LEU A 1 43 ? 1.011 8.154 2.752 1.00 0.27 53 LEU A O 5
ATOM 6055 N N . PRO A 1 44 ? -0.849 7.549 1.633 1.00 0.24 54 PRO A N 5
ATOM 6056 C CA . PRO A 1 44 ? -1.721 8.573 2.213 1.00 0.30 54 PRO A CA 5
ATOM 6057 C C . PRO A 1 44 ? -2.206 8.199 3.612 1.00 0.40 54 PRO A C 5
ATOM 6058 O O . PRO A 1 44 ? -2.998 7.274 3.780 1.00 0.48 54 PRO A O 5
ATOM 6069 N N . MET A 1 45 ? -1.719 8.921 4.610 1.00 0.49 55 MET A N 5
ATOM 6070 C CA . MET A 1 45 ? -2.086 8.659 5.998 1.00 0.64 55 MET A CA 5
ATOM 6071 C C . MET A 1 45 ? -3.474 9.192 6.343 1.00 0.72 55 MET A C 5
ATOM 6072 O O . MET A 1 45 ? -4.067 8.783 7.342 1.00 1.02 55 MET A O 5
ATOM 6086 N N . ASN A 1 46 ? -3.995 10.108 5.536 1.00 0.66 56 ASN A N 5
ATOM 6087 C CA . ASN A 1 46 ? -5.312 10.679 5.806 1.00 0.84 56 ASN A CA 5
ATOM 6088 C C . ASN A 1 46 ? -6.093 10.904 4.516 1.00 0.69 56 ASN A C 5
ATOM 6089 O O . ASN A 1 46 ? -5.562 10.725 3.419 1.00 0.59 56 ASN A O 5
ATOM 6100 N N . ASP A 1 47 ? -7.361 11.281 4.662 1.00 0.76 57 ASP A N 5
ATOM 6101 C CA . ASP A 1 47 ? -8.249 11.519 3.520 1.00 0.76 57 ASP A CA 5
ATOM 6102 C C . ASP A 1 47 ? -7.708 12.608 2.591 1.00 0.73 57 ASP A C 5
ATOM 6103 O O . ASP A 1 47 ? -7.803 12.491 1.368 1.00 1.11 57 ASP A O 5
ATOM 6112 N N . SER A 1 48 ? -7.136 13.659 3.169 1.00 0.67 58 SER A N 5
ATOM 6113 C CA . SER A 1 48 ? -6.580 14.761 2.387 1.00 0.72 58 SER A CA 5
ATOM 6114 C C . SER A 1 48 ? -5.379 14.285 1.572 1.00 0.66 58 SER A C 5
ATOM 6115 O O . SER A 1 48 ? -5.207 14.665 0.415 1.00 0.77 58 SER A O 5
ATOM 6123 N N . ALA A 1 49 ? -4.567 13.429 2.184 1.00 0.58 59 ALA A N 5
ATOM 6124 C CA . ALA A 1 49 ? -3.389 12.862 1.535 1.00 0.59 59 ALA A CA 5
ATOM 6125 C C . ALA A 1 49 ? -3.806 11.933 0.395 1.00 0.51 59 ALA A C 5
ATOM 6126 O O . ALA A 1 49 ? -3.061 11.718 -0.558 1.00 0.59 59 ALA A O 5
ATOM 6133 N N . PHE A 1 50 ? -5.009 11.385 0.513 1.00 0.40 60 PHE A N 5
ATOM 6134 C CA . PHE A 1 50 ? -5.558 10.477 -0.485 1.00 0.37 60 PHE A CA 5
ATOM 6135 C C . PHE A 1 50 ? -5.784 11.185 -1.822 1.00 0.42 60 PHE A C 5
ATOM 6136 O O . PHE A 1 50 ? -5.861 10.538 -2.862 1.00 0.46 60 PHE A O 5
ATOM 6153 N N . ALA A 1 51 ? -5.902 12.510 -1.786 1.00 0.47 61 ALA A N 5
ATOM 6154 C CA . ALA A 1 51 ? -6.132 13.304 -2.998 1.00 0.56 61 ALA A CA 5
ATOM 6155 C C . ALA A 1 51 ? -5.063 13.064 -4.072 1.00 0.58 61 ALA A C 5
ATOM 6156 O O . ALA A 1 51 ? -5.331 13.217 -5.268 1.00 0.64 61 ALA A O 5
ATOM 6163 N N . THR A 1 52 ? -3.860 12.681 -3.652 1.00 0.57 62 THR A N 5
ATOM 6164 C CA . THR A 1 52 ? -2.767 12.420 -4.585 1.00 0.64 62 THR A CA 5
ATOM 6165 C C . THR A 1 52 ? -2.914 11.066 -5.284 1.00 0.53 62 THR A C 5
ATOM 6166 O O . THR A 1 52 ? -2.107 10.708 -6.140 1.00 0.57 62 THR A O 5
ATOM 6177 N N . LEU A 1 53 ? -3.972 10.334 -4.945 1.00 0.44 63 LEU A N 5
ATOM 6178 C CA . LEU A 1 53 ? -4.250 9.047 -5.578 1.00 0.40 63 LEU A CA 5
ATOM 6179 C C . LEU A 1 53 ? -5.073 9.285 -6.836 1.00 0.48 63 LEU A C 5
ATOM 6180 O O . LEU A 1 53 ? -5.609 8.352 -7.433 1.00 0.68 63 LEU A O 5
ATOM 6196 N N . GLY A 1 54 ? -5.201 10.551 -7.209 1.00 0.63 64 GLY A N 5
ATOM 6197 C CA . GLY A 1 54 ? -5.987 10.910 -8.363 1.00 0.76 64 GLY A CA 5
ATOM 6198 C C . GLY A 1 54 ? -7.444 11.089 -7.992 1.00 0.91 64 GLY A C 5
ATOM 6199 O O . GLY A 1 54 ? -7.911 12.213 -7.802 1.00 1.61 64 GLY A O 5
ATOM 6203 N N . THR A 1 55 ? -8.152 9.972 -7.846 1.00 1.22 65 THR A N 5
ATOM 6204 C CA . THR A 1 55 ? -9.558 9.984 -7.453 1.00 1.52 65 THR A CA 5
ATOM 6205 C C . THR A 1 55 ? -10.005 8.596 -7.006 1.00 1.28 65 THR A C 5
ATOM 6206 O O . THR A 1 55 ? -10.088 7.673 -7.815 1.00 1.56 65 THR A O 5
ATOM 6217 N N . VAL A 1 56 ? -10.296 8.444 -5.723 1.00 0.89 66 VAL A N 5
ATOM 6218 C CA . VAL A 1 56 ? -10.738 7.160 -5.206 1.00 0.69 66 VAL A CA 5
ATOM 6219 C C . VAL A 1 56 ? -12.227 7.215 -4.874 1.00 0.68 66 VAL A C 5
ATOM 6220 O O . VAL A 1 56 ? -12.657 7.968 -3.998 1.00 0.72 66 VAL A O 5
ATOM 6233 N N . GLU A 1 57 ? -13.011 6.433 -5.605 1.00 0.72 67 GLU A N 5
ATOM 6234 C CA . GLU A 1 57 ? -14.454 6.384 -5.430 1.00 0.79 67 GLU A CA 5
ATOM 6235 C C . GLU A 1 57 ? -14.831 5.964 -4.011 1.00 0.63 67 GLU A C 5
ATOM 6236 O O . GLU A 1 57 ? -14.014 5.389 -3.285 1.00 0.49 67 GLU A O 5
ATOM 6248 N N . ASP A 1 58 ? -16.072 6.248 -3.622 1.00 0.71 68 ASP A N 5
ATOM 6249 C CA . ASP A 1 58 ? -16.570 5.897 -2.293 1.00 0.67 68 ASP A CA 5
ATOM 6250 C C . ASP A 1 58 ? -16.425 4.392 -2.065 1.00 0.54 68 ASP A C 5
ATOM 6251 O O . ASP A 1 58 ? -16.102 3.943 -0.960 1.00 0.55 68 ASP A O 5
ATOM 6260 N N . LYS A 1 59 ? -16.639 3.618 -3.129 1.00 0.55 69 LYS A N 5
ATOM 6261 C CA . LYS A 1 59 ? -16.517 2.168 -3.066 1.00 0.58 69 LYS A CA 5
ATOM 6262 C C . LYS A 1 59 ? -15.089 1.757 -2.702 1.00 0.51 69 LYS A C 5
ATOM 6263 O O . LYS A 1 59 ? -14.860 0.687 -2.133 1.00 0.60 69 LYS A O 5
ATOM 6282 N N . TYR A 1 60 ? -14.127 2.618 -3.021 1.00 0.43 70 TYR A N 5
ATOM 6283 C CA . TYR A 1 60 ? -12.726 2.351 -2.717 1.00 0.39 70 TYR A CA 5
ATOM 6284 C C . TYR A 1 60 ? -12.371 2.827 -1.309 1.00 0.33 70 TYR A C 5
ATOM 6285 O O . TYR A 1 60 ? -11.538 2.224 -0.631 1.00 0.34 70 TYR A O 5
ATOM 6303 N N . ARG A 1 61 ? -13.009 3.918 -0.876 1.00 0.37 71 ARG A N 5
ATOM 6304 C CA . ARG A 1 61 ? -12.759 4.483 0.448 1.00 0.46 71 ARG A CA 5
ATOM 6305 C C . ARG A 1 61 ? -13.171 3.512 1.550 1.00 0.52 71 ARG A C 5
ATOM 6306 O O . ARG A 1 61 ? -12.546 3.468 2.606 1.00 0.59 71 ARG A O 5
ATOM 6327 N N . ARG A 1 62 ? -14.228 2.740 1.314 1.00 0.57 72 ARG A N 5
ATOM 6328 C CA . ARG A 1 62 ? -14.691 1.780 2.315 1.00 0.72 72 ARG A CA 5
ATOM 6329 C C . ARG A 1 62 ? -13.601 0.776 2.645 1.00 0.68 72 ARG A C 5
ATOM 6330 O O . ARG A 1 62 ? -13.417 0.412 3.801 1.00 0.82 72 ARG A O 5
ATOM 6351 N N . ARG A 1 63 ? -12.879 0.322 1.627 1.00 0.63 73 ARG A N 5
ATOM 6352 C CA . ARG A 1 63 ? -11.820 -0.648 1.852 1.00 0.70 73 ARG A CA 5
ATOM 6353 C C . ARG A 1 63 ? -10.565 0.042 2.342 1.00 0.53 73 ARG A C 5
ATOM 6354 O O . ARG A 1 63 ? -9.597 -0.605 2.733 1.00 0.59 73 ARG A O 5
ATOM 6375 N N . PHE A 1 64 ? -10.601 1.360 2.333 1.00 0.36 74 PHE A N 5
ATOM 6376 C CA . PHE A 1 64 ? -9.475 2.157 2.785 1.00 0.26 74 PHE A CA 5
ATOM 6377 C C . PHE A 1 64 ? -9.406 2.166 4.302 1.00 0.22 74 PHE A C 5
ATOM 6378 O O . PHE A 1 64 ? -8.320 2.179 4.883 1.00 0.30 74 PHE A O 5
ATOM 6395 N N . LYS A 1 65 ? -10.571 2.141 4.941 1.00 0.23 75 LYS A N 5
ATOM 6396 C CA . LYS A 1 65 ? -10.646 2.127 6.396 1.00 0.30 75 LYS A CA 5
ATOM 6397 C C . LYS A 1 65 ? -10.018 0.844 6.946 1.00 0.28 75 LYS A C 5
ATOM 6398 O O . LYS A 1 65 ? -9.586 0.799 8.096 1.00 0.37 75 LYS A O 5
ATOM 6417 N N . TYR A 1 66 ? -9.961 -0.192 6.108 1.00 0.21 76 TYR A N 5
ATOM 6418 C CA . TYR A 1 66 ? -9.372 -1.465 6.502 1.00 0.22 76 TYR A CA 5
ATOM 6419 C C . TYR A 1 66 ? -7.863 -1.470 6.239 1.00 0.20 76 TYR A C 5
ATOM 6420 O O . TYR A 1 66 ? -7.168 -2.419 6.599 1.00 0.23 76 TYR A O 5
ATOM 6438 N N . PHE A 1 67 ? -7.366 -0.424 5.582 1.00 0.18 77 PHE A N 5
ATOM 6439 C CA . PHE A 1 67 ? -5.948 -0.332 5.236 1.00 0.21 77 PHE A CA 5
ATOM 6440 C C . PHE A 1 67 ? -5.242 0.805 5.973 1.00 0.24 77 PHE A C 5
ATOM 6441 O O . PHE A 1 67 ? -4.016 0.859 5.986 1.00 0.27 77 PHE A O 5
ATOM 6458 N N . LYS A 1 68 ? -6.014 1.728 6.535 1.00 0.27 78 LYS A N 5
ATOM 6459 C CA . LYS A 1 68 ? -5.447 2.893 7.219 1.00 0.34 78 LYS A CA 5
ATOM 6460 C C . LYS A 1 68 ? -4.388 2.524 8.257 1.00 0.37 78 LYS A C 5
ATOM 6461 O O . LYS A 1 68 ? -3.408 3.251 8.425 1.00 0.42 78 LYS A O 5
ATOM 6480 N N . ALA A 1 69 ? -4.570 1.404 8.938 1.00 0.37 79 ALA A N 5
ATOM 6481 C CA . ALA A 1 69 ? -3.604 0.969 9.937 1.00 0.46 79 ALA A CA 5
ATOM 6482 C C . ALA A 1 69 ? -2.294 0.554 9.269 1.00 0.41 79 ALA A C 5
ATOM 6483 O O . ALA A 1 69 ? -1.206 0.778 9.796 1.00 0.49 79 ALA A O 5
ATOM 6490 N N . THR A 1 70 ? -2.415 -0.042 8.096 1.00 0.31 80 THR A N 5
ATOM 6491 C CA . THR A 1 70 ? -1.264 -0.492 7.338 1.00 0.30 80 THR A CA 5
ATOM 6492 C C . THR A 1 70 ? -0.573 0.675 6.635 1.00 0.24 80 THR A C 5
ATOM 6493 O O . THR A 1 70 ? 0.656 0.774 6.647 1.00 0.27 80 THR A O 5
ATOM 6504 N N . ILE A 1 71 ? -1.376 1.555 6.032 1.00 0.21 81 ILE A N 5
ATOM 6505 C CA . ILE A 1 71 ? -0.855 2.722 5.321 1.00 0.24 81 ILE A CA 5
ATOM 6506 C C . ILE A 1 71 ? -0.072 3.614 6.278 1.00 0.28 81 ILE A C 5
ATOM 6507 O O . ILE A 1 71 ? 0.966 4.168 5.919 1.00 0.34 81 ILE A O 5
ATOM 6523 N N . ALA A 1 72 ? -0.566 3.727 7.503 1.00 0.31 82 ALA A N 5
ATOM 6524 C CA . ALA A 1 72 ? 0.093 4.538 8.519 1.00 0.39 82 ALA A CA 5
ATOM 6525 C C . ALA A 1 72 ? 1.439 3.937 8.910 1.00 0.41 82 ALA A C 5
ATOM 6526 O O . ALA A 1 72 ? 2.435 4.653 9.054 1.00 0.53 82 ALA A O 5
ATOM 6533 N N . ASP A 1 73 ? 1.458 2.619 9.067 1.00 0.37 83 ASP A N 5
ATOM 6534 C CA . ASP A 1 73 ? 2.669 1.888 9.437 1.00 0.42 83 ASP A CA 5
ATOM 6535 C C . ASP A 1 73 ? 3.722 2.007 8.355 1.00 0.39 83 ASP A C 5
ATOM 6536 O O . ASP A 1 73 ? 4.859 2.372 8.630 1.00 0.46 83 ASP A O 5
ATOM 6545 N N . LEU A 1 74 ? 3.343 1.710 7.121 1.00 0.32 84 LEU A N 5
ATOM 6546 C CA . LEU A 1 74 ? 4.278 1.785 6.012 1.00 0.31 84 LEU A CA 5
ATOM 6547 C C . LEU A 1 74 ? 4.734 3.222 5.752 1.00 0.35 84 LEU A C 5
ATOM 6548 O O . LEU A 1 74 ? 5.857 3.450 5.297 1.00 0.42 84 LEU A O 5
ATOM 6564 N N . SER A 1 75 ? 3.885 4.192 6.080 1.00 0.37 85 SER A N 5
ATOM 6565 C CA . SER A 1 75 ? 4.239 5.596 5.905 1.00 0.50 85 SER A CA 5
ATOM 6566 C C . SER A 1 75 ? 5.256 6.001 6.966 1.00 0.61 85 SER A C 5
ATOM 6567 O O . SER A 1 75 ? 6.131 6.834 6.720 1.00 0.73 85 SER A O 5
ATOM 6575 N N . LYS A 1 76 ? 5.156 5.364 8.134 1.00 0.60 86 LYS A N 5
ATOM 6576 C CA . LYS A 1 76 ? 6.088 5.612 9.230 1.00 0.74 86 LYS A CA 5
ATOM 6577 C C . LYS A 1 76 ? 7.423 4.965 8.892 1.00 0.78 86 LYS A C 5
ATOM 6578 O O . LYS A 1 76 ? 8.483 5.444 9.294 1.00 0.98 86 LYS A O 5
ATOM 6597 N N . LYS A 1 77 ? 7.359 3.878 8.130 1.00 0.75 87 LYS A N 5
ATOM 6598 C CA . LYS A 1 77 ? 8.550 3.166 7.705 1.00 0.86 87 LYS A CA 5
ATOM 6599 C C . LYS A 1 77 ? 9.322 4.015 6.694 1.00 0.93 87 LYS A C 5
ATOM 6600 O O . LYS A 1 77 ? 10.552 3.996 6.657 1.00 1.11 87 LYS A O 5
ATOM 6619 N N . ARG A 1 78 ? 8.589 4.792 5.900 1.00 0.86 88 ARG A N 5
ATOM 6620 C CA . ARG A 1 78 ? 9.197 5.679 4.921 1.00 1.01 88 ARG A CA 5
ATOM 6621 C C . ARG A 1 78 ? 10.089 6.696 5.644 1.00 1.29 88 ARG A C 5
ATOM 6622 O O . ARG A 1 78 ? 9.884 6.965 6.832 1.00 1.77 88 ARG A O 5
ATOM 6643 N N . SER A 1 79 ? 11.089 7.227 4.934 1.00 1.73 89 SER A N 5
ATOM 6644 C CA . SER A 1 79 ? 12.049 8.187 5.476 1.00 2.12 89 SER A CA 5
ATOM 6645 C C . SER A 1 79 ? 13.119 7.484 6.319 1.00 2.14 89 SER A C 5
ATOM 6646 O O . SER A 1 79 ? 14.149 8.070 6.651 1.00 2.69 89 SER A O 5
ATOM 6654 N N . SER A 1 80 ? 12.875 6.220 6.634 1.00 2.07 90 SER A N 5
ATOM 6655 C CA . SER A 1 80 ? 13.814 5.422 7.408 1.00 2.75 90 SER A CA 5
ATOM 6656 C C . SER A 1 80 ? 14.489 4.405 6.492 1.00 3.15 90 SER A C 5
ATOM 6657 O O . SER A 1 80 ? 15.589 3.925 6.773 1.00 3.96 90 SER A O 5
ATOM 6665 N N . GLU A 1 81 ? 13.829 4.101 5.384 1.00 3.20 91 GLU A N 5
ATOM 6666 C CA . GLU A 1 81 ? 14.360 3.166 4.407 1.00 4.20 91 GLU A CA 5
ATOM 6667 C C . GLU A 1 81 ? 14.435 3.844 3.045 1.00 4.96 91 GLU A C 5
ATOM 6668 O O . GLU A 1 81 ? 13.610 4.745 2.791 1.00 5.32 91 GLU A O 5
ATOM 6681 N N . GLU A 1 1 ? 19.248 -0.709 -2.785 1.00 3.94 11 GLU A N 6
ATOM 6682 C CA . GLU A 1 1 ? 17.949 -1.381 -2.813 1.00 3.58 11 GLU A CA 6
ATOM 6683 C C . GLU A 1 1 ? 16.874 -0.453 -2.257 1.00 2.90 11 GLU A C 6
ATOM 6684 O O . GLU A 1 1 ? 16.324 -0.671 -1.175 1.00 3.21 11 GLU A O 6
ATOM 6696 N N . LEU A 1 2 ? 16.603 0.596 -3.008 1.00 2.57 12 LEU A N 6
ATOM 6697 C CA . LEU A 1 2 ? 15.617 1.597 -2.627 1.00 2.59 12 LEU A CA 6
ATOM 6698 C C . LEU A 1 2 ? 14.209 1.178 -3.039 1.00 1.93 12 LEU A C 6
ATOM 6699 O O . LEU A 1 2 ? 13.258 1.948 -2.902 1.00 2.11 12 LEU A O 6
ATOM 6715 N N . ASN A 1 3 ? 14.081 -0.048 -3.538 1.00 1.62 13 ASN A N 6
ATOM 6716 C CA . ASN A 1 3 ? 12.793 -0.585 -3.969 1.00 1.41 13 ASN A CA 6
ATOM 6717 C C . ASN A 1 3 ? 11.948 -0.995 -2.765 1.00 1.08 13 ASN A C 6
ATOM 6718 O O . ASN A 1 3 ? 11.493 -2.135 -2.659 1.00 1.16 13 ASN A O 6
ATOM 6729 N N . ASN A 1 4 ? 11.739 -0.050 -1.864 1.00 0.88 14 ASN A N 6
ATOM 6730 C CA . ASN A 1 4 ? 10.951 -0.293 -0.668 1.00 0.81 14 ASN A CA 6
ATOM 6731 C C . ASN A 1 4 ? 9.463 -0.286 -1.002 1.00 0.64 14 ASN A C 6
ATOM 6732 O O . ASN A 1 4 ? 8.640 -0.772 -0.224 1.00 0.66 14 ASN A O 6
ATOM 6743 N N . LEU A 1 5 ? 9.130 0.242 -2.176 1.00 0.56 15 LEU A N 6
ATOM 6744 C CA . LEU A 1 5 ? 7.749 0.300 -2.638 1.00 0.48 15 LEU A CA 6
ATOM 6745 C C . LEU A 1 5 ? 7.158 -1.105 -2.700 1.00 0.37 15 LEU A C 6
ATOM 6746 O O . LEU A 1 5 ? 5.970 -1.310 -2.443 1.00 0.33 15 LEU A O 6
ATOM 6762 N N . ARG A 1 6 ? 8.013 -2.066 -3.027 1.00 0.36 16 ARG A N 6
ATOM 6763 C CA . ARG A 1 6 ? 7.616 -3.464 -3.117 1.00 0.33 16 ARG A CA 6
ATOM 6764 C C . ARG A 1 6 ? 7.173 -3.983 -1.748 1.00 0.27 16 ARG A C 6
ATOM 6765 O O . ARG A 1 6 ? 6.218 -4.753 -1.647 1.00 0.28 16 ARG A O 6
ATOM 6786 N N . MET A 1 7 ? 7.862 -3.544 -0.696 1.00 0.28 17 MET A N 6
ATOM 6787 C CA . MET A 1 7 ? 7.530 -3.958 0.666 1.00 0.32 17 MET A CA 6
ATOM 6788 C C . MET A 1 7 ? 6.135 -3.467 1.039 1.00 0.25 17 MET A C 6
ATOM 6789 O O . MET A 1 7 ? 5.330 -4.212 1.613 1.00 0.27 17 MET A O 6
ATOM 6803 N N . THR A 1 8 ? 5.855 -2.218 0.688 1.00 0.21 18 THR A N 6
ATOM 6804 C CA . THR A 1 8 ? 4.559 -1.606 0.961 1.00 0.20 18 THR A CA 6
ATOM 6805 C C . THR A 1 8 ? 3.445 -2.341 0.218 1.00 0.19 18 THR A C 6
ATOM 6806 O O . THR A 1 8 ? 2.434 -2.726 0.809 1.00 0.23 18 THR A O 6
ATOM 6817 N N . TYR A 1 9 ? 3.659 -2.540 -1.075 1.00 0.21 19 TYR A N 6
ATOM 6818 C CA . TYR A 1 9 ? 2.707 -3.235 -1.930 1.00 0.28 19 TYR A CA 6
ATOM 6819 C C . TYR A 1 9 ? 2.451 -4.663 -1.438 1.00 0.31 19 TYR A C 6
ATOM 6820 O O . TYR A 1 9 ? 1.335 -5.179 -1.544 1.00 0.36 19 TYR A O 6
ATOM 6838 N N . GLU A 1 10 ? 3.491 -5.299 -0.916 1.00 0.32 20 GLU A N 6
ATOM 6839 C CA . GLU A 1 10 ? 3.406 -6.657 -0.426 1.00 0.40 20 GLU A CA 6
ATOM 6840 C C . GLU A 1 10 ? 2.503 -6.751 0.804 1.00 0.35 20 GLU A C 6
ATOM 6841 O O . GLU A 1 10 ? 1.593 -7.586 0.843 1.00 0.35 20 GLU A O 6
ATOM 6853 N N . ARG A 1 11 ? 2.737 -5.898 1.800 1.00 0.33 21 ARG A N 6
ATOM 6854 C CA . ARG A 1 11 ? 1.923 -5.912 3.018 1.00 0.32 21 ARG A CA 6
ATOM 6855 C C . ARG A 1 11 ? 0.461 -5.596 2.697 1.00 0.26 21 ARG A C 6
ATOM 6856 O O . ARG A 1 11 ? -0.453 -6.113 3.342 1.00 0.29 21 ARG A O 6
ATOM 6877 N N . LEU A 1 12 ? 0.258 -4.765 1.681 1.00 0.22 22 LEU A N 6
ATOM 6878 C CA . LEU A 1 12 ? -1.079 -4.387 1.237 1.00 0.20 22 LEU A CA 6
ATOM 6879 C C . LEU A 1 12 ? -1.747 -5.546 0.506 1.00 0.23 22 LEU A C 6
ATOM 6880 O O . LEU A 1 12 ? -2.947 -5.767 0.648 1.00 0.24 22 LEU A O 6
ATOM 6896 N N . ARG A 1 13 ? -0.962 -6.281 -0.277 1.00 0.27 23 ARG A N 6
ATOM 6897 C CA . ARG A 1 13 ? -1.481 -7.415 -1.032 1.00 0.32 23 ARG A CA 6
ATOM 6898 C C . ARG A 1 13 ? -1.859 -8.548 -0.091 1.00 0.31 23 ARG A C 6
ATOM 6899 O O . ARG A 1 13 ? -2.895 -9.193 -0.263 1.00 0.34 23 ARG A O 6
ATOM 6920 N N . GLU A 1 14 ? -1.028 -8.777 0.918 1.00 0.31 24 GLU A N 6
ATOM 6921 C CA . GLU A 1 14 ? -1.293 -9.827 1.890 1.00 0.33 24 GLU A CA 6
ATOM 6922 C C . GLU A 1 14 ? -2.510 -9.467 2.728 1.00 0.28 24 GLU A C 6
ATOM 6923 O O . GLU A 1 14 ? -3.320 -10.323 3.078 1.00 0.30 24 GLU A O 6
ATOM 6935 N N . LEU A 1 15 ? -2.646 -8.189 3.032 1.00 0.24 25 LEU A N 6
ATOM 6936 C CA . LEU A 1 15 ? -3.771 -7.715 3.819 1.00 0.22 25 LEU A CA 6
ATOM 6937 C C . LEU A 1 15 ? -5.039 -7.753 2.975 1.00 0.18 25 LEU A C 6
ATOM 6938 O O . LEU A 1 15 ? -6.131 -8.036 3.475 1.00 0.20 25 LEU A O 6
ATOM 6954 N N . SER A 1 16 ? -4.881 -7.474 1.685 1.00 0.17 26 SER A N 6
ATOM 6955 C CA . SER A 1 16 ? -5.992 -7.476 0.752 1.00 0.16 26 SER A CA 6
ATOM 6956 C C . SER A 1 16 ? -6.550 -8.888 0.591 1.00 0.19 26 SER A C 6
ATOM 6957 O O . SER A 1 16 ? -7.752 -9.074 0.422 1.00 0.22 26 SER A O 6
ATOM 6965 N N . LEU A 1 17 ? -5.680 -9.886 0.680 1.00 0.23 27 LEU A N 6
ATOM 6966 C CA . LEU A 1 17 ? -6.119 -11.273 0.574 1.00 0.28 27 LEU A CA 6
ATOM 6967 C C . LEU A 1 17 ? -6.667 -11.742 1.922 1.00 0.29 27 LEU A C 6
ATOM 6968 O O . LEU A 1 17 ? -7.574 -12.573 1.985 1.00 0.34 27 LEU A O 6
ATOM 6984 N N . ASN A 1 18 ? -6.096 -11.204 2.995 1.00 0.28 28 ASN A N 6
ATOM 6985 C CA . ASN A 1 18 ? -6.497 -11.555 4.356 1.00 0.35 28 ASN A CA 6
ATOM 6986 C C . ASN A 1 18 ? -7.908 -11.080 4.645 1.00 0.35 28 ASN A C 6
ATOM 6987 O O . ASN A 1 18 ? -8.798 -11.882 4.919 1.00 0.42 28 ASN A O 6
ATOM 6998 N N . LEU A 1 19 ? -8.110 -9.768 4.573 1.00 0.33 29 LEU A N 6
ATOM 6999 C CA . LEU A 1 19 ? -9.422 -9.185 4.818 1.00 0.38 29 LEU A CA 6
ATOM 7000 C C . LEU A 1 19 ? -10.380 -9.572 3.699 1.00 0.40 29 LEU A C 6
ATOM 7001 O O . LEU A 1 19 ? -11.577 -9.724 3.915 1.00 0.49 29 LEU A O 6
ATOM 7017 N N . GLY A 1 20 ? -9.833 -9.706 2.497 1.00 0.35 30 GLY A N 6
ATOM 7018 C CA . GLY A 1 20 ? -10.633 -10.052 1.340 1.00 0.43 30 GLY A CA 6
ATOM 7019 C C . GLY A 1 20 ? -11.283 -11.422 1.442 1.00 0.53 30 GLY A C 6
ATOM 7020 O O . GLY A 1 20 ? -12.457 -11.573 1.114 1.00 0.65 30 GLY A O 6
ATOM 7024 N N . ASN A 1 21 ? -10.533 -12.432 1.884 1.00 0.53 31 ASN A N 6
ATOM 7025 C CA . ASN A 1 21 ? -11.098 -13.774 1.995 1.00 0.66 31 ASN A CA 6
ATOM 7026 C C . ASN A 1 21 ? -11.873 -13.945 3.294 1.00 0.71 31 ASN A C 6
ATOM 7027 O O . ASN A 1 21 ? -12.632 -14.903 3.456 1.00 0.84 31 ASN A O 6
ATOM 7038 N N . ARG A 1 22 ? -11.707 -12.998 4.205 1.00 0.66 32 ARG A N 6
ATOM 7039 C CA . ARG A 1 22 ? -12.408 -13.043 5.478 1.00 0.77 32 ARG A CA 6
ATOM 7040 C C . ARG A 1 22 ? -13.732 -12.298 5.372 1.00 0.86 32 ARG A C 6
ATOM 7041 O O . ARG A 1 22 ? -14.531 -12.281 6.308 1.00 1.01 32 ARG A O 6
ATOM 7062 N N . MET A 1 23 ? -13.966 -11.694 4.215 1.00 0.83 33 MET A N 6
ATOM 7063 C CA . MET A 1 23 ? -15.202 -10.965 3.968 1.00 0.96 33 MET A CA 6
ATOM 7064 C C . MET A 1 23 ? -16.229 -11.889 3.327 1.00 1.17 33 MET A C 6
ATOM 7065 O O . MET A 1 23 ? -15.865 -12.885 2.699 1.00 1.55 33 MET A O 6
ATOM 7079 N N . VAL A 1 24 ? -17.506 -11.558 3.482 1.00 1.22 34 VAL A N 6
ATOM 7080 C CA . VAL A 1 24 ? -18.587 -12.350 2.905 1.00 1.41 34 VAL A CA 6
ATOM 7081 C C . VAL A 1 24 ? -19.580 -11.445 2.168 1.00 1.54 34 VAL A C 6
ATOM 7082 O O . VAL A 1 24 ? -20.250 -10.616 2.792 1.00 1.66 34 VAL A O 6
ATOM 7095 N N . PRO A 1 25 ? -19.686 -11.568 0.831 1.00 1.58 35 PRO A N 6
ATOM 7096 C CA . PRO A 1 25 ? -18.902 -12.532 0.041 1.00 1.51 35 PRO A CA 6
ATOM 7097 C C . PRO A 1 25 ? -17.433 -12.121 -0.090 1.00 1.32 35 PRO A C 6
ATOM 7098 O O . PRO A 1 25 ? -17.110 -10.926 -0.062 1.00 1.30 35 PRO A O 6
ATOM 7109 N N . PRO A 1 26 ? -16.518 -13.106 -0.222 1.00 1.22 36 PRO A N 6
ATOM 7110 C CA . PRO A 1 26 ? -15.081 -12.840 -0.352 1.00 1.08 36 PRO A CA 6
ATOM 7111 C C . PRO A 1 26 ? -14.763 -11.944 -1.540 1.00 1.17 36 PRO A C 6
ATOM 7112 O O . PRO A 1 26 ? -15.321 -12.106 -2.630 1.00 1.42 36 PRO A O 6
ATOM 7123 N N . VAL A 1 27 ? -13.870 -10.996 -1.315 1.00 0.99 37 VAL A N 6
ATOM 7124 C CA . VAL A 1 27 ? -13.466 -10.055 -2.343 1.00 1.08 37 VAL A CA 6
ATOM 7125 C C . VAL A 1 27 ? -12.256 -10.570 -3.097 1.00 1.24 37 VAL A C 6
ATOM 7126 O O . VAL A 1 27 ? -11.185 -10.758 -2.514 1.00 2.02 37 VAL A O 6
ATOM 7139 N N . GLY A 1 28 ? -12.424 -10.786 -4.392 1.00 1.18 38 GLY A N 6
ATOM 7140 C CA . GLY A 1 28 ? -11.323 -11.264 -5.205 1.00 1.27 38 GLY A CA 6
ATOM 7141 C C . GLY A 1 28 ? -10.295 -10.174 -5.431 1.00 1.09 38 GLY A C 6
ATOM 7142 O O . GLY A 1 28 ? -9.127 -10.447 -5.728 1.00 1.23 38 GLY A O 6
ATOM 7146 N N . ASN A 1 29 ? -10.737 -8.937 -5.267 1.00 0.92 39 ASN A N 6
ATOM 7147 C CA . ASN A 1 29 ? -9.883 -7.771 -5.428 1.00 0.82 39 ASN A CA 6
ATOM 7148 C C . ASN A 1 29 ? -10.220 -6.741 -4.359 1.00 0.64 39 ASN A C 6
ATOM 7149 O O . ASN A 1 29 ? -10.868 -5.730 -4.638 1.00 0.74 39 ASN A O 6
ATOM 7160 N N . PHE A 1 30 ? -9.769 -7.012 -3.131 1.00 0.46 40 PHE A N 6
ATOM 7161 C CA . PHE A 1 30 ? -9.997 -6.120 -1.993 1.00 0.32 40 PHE A CA 6
ATOM 7162 C C . PHE A 1 30 ? -9.629 -4.697 -2.401 1.00 0.28 40 PHE A C 6
ATOM 7163 O O . PHE A 1 30 ? -10.460 -3.788 -2.379 1.00 0.52 40 PHE A O 6
ATOM 7180 N N . MET A 1 31 ? -8.392 -4.541 -2.843 1.00 0.22 41 MET A N 6
ATOM 7181 C CA . MET A 1 31 ? -7.902 -3.277 -3.342 1.00 0.18 41 MET A CA 6
ATOM 7182 C C . MET A 1 31 ? -7.239 -3.542 -4.690 1.00 0.20 41 MET A C 6
ATOM 7183 O O . MET A 1 31 ? -6.384 -4.417 -4.786 1.00 0.24 41 MET A O 6
ATOM 7197 N N . PRO A 1 32 ? -7.649 -2.841 -5.757 1.00 0.20 42 PRO A N 6
ATOM 7198 C CA . PRO A 1 32 ? -7.093 -3.064 -7.091 1.00 0.24 42 PRO A CA 6
ATOM 7199 C C . PRO A 1 32 ? -5.595 -2.790 -7.146 1.00 0.21 42 PRO A C 6
ATOM 7200 O O . PRO A 1 32 ? -5.110 -1.845 -6.528 1.00 0.20 42 PRO A O 6
ATOM 7211 N N . ASP A 1 33 ? -4.867 -3.629 -7.878 1.00 0.23 43 ASP A N 6
ATOM 7212 C CA . ASP A 1 33 ? -3.414 -3.493 -8.004 1.00 0.23 43 ASP A CA 6
ATOM 7213 C C . ASP A 1 33 ? -3.005 -2.071 -8.386 1.00 0.22 43 ASP A C 6
ATOM 7214 O O . ASP A 1 33 ? -2.004 -1.557 -7.895 1.00 0.23 43 ASP A O 6
ATOM 7223 N N . SER A 1 34 ? -3.786 -1.441 -9.257 1.00 0.23 44 SER A N 6
ATOM 7224 C CA . SER A 1 34 ? -3.512 -0.086 -9.702 1.00 0.25 44 SER A CA 6
ATOM 7225 C C . SER A 1 34 ? -3.530 0.890 -8.524 1.00 0.23 44 SER A C 6
ATOM 7226 O O . SER A 1 34 ? -2.673 1.773 -8.412 1.00 0.26 44 SER A O 6
ATOM 7234 N N . ILE A 1 35 ? -4.493 0.703 -7.631 1.00 0.21 45 ILE A N 6
ATOM 7235 C CA . ILE A 1 35 ? -4.615 1.547 -6.448 1.00 0.21 45 ILE A CA 6
ATOM 7236 C C . ILE A 1 35 ? -3.576 1.145 -5.401 1.00 0.17 45 ILE A C 6
ATOM 7237 O O . ILE A 1 35 ? -3.005 2.002 -4.733 1.00 0.18 45 ILE A O 6
ATOM 7253 N N . LEU A 1 36 ? -3.319 -0.161 -5.287 1.00 0.16 46 LEU A N 6
ATOM 7254 C CA . LEU A 1 36 ? -2.332 -0.671 -4.336 1.00 0.16 46 LEU A CA 6
ATOM 7255 C C . LEU A 1 36 ? -0.954 -0.081 -4.639 1.00 0.16 46 LEU A C 6
ATOM 7256 O O . LEU A 1 36 ? -0.168 0.184 -3.732 1.00 0.19 46 LEU A O 6
ATOM 7272 N N . LYS A 1 37 ? -0.674 0.118 -5.920 1.00 0.17 47 LYS A N 6
ATOM 7273 C CA . LYS A 1 37 ? 0.598 0.658 -6.356 1.00 0.19 47 LYS A CA 6
ATOM 7274 C C . LYS A 1 37 ? 0.720 2.152 -6.073 1.00 0.18 47 LYS A C 6
ATOM 7275 O O . LYS A 1 37 ? 1.750 2.592 -5.570 1.00 0.20 47 LYS A O 6
ATOM 7294 N N . LYS A 1 38 ? -0.319 2.936 -6.365 1.00 0.17 48 LYS A N 6
ATOM 7295 C CA . LYS A 1 38 ? -0.238 4.370 -6.093 1.00 0.18 48 LYS A CA 6
ATOM 7296 C C . LYS A 1 38 ? -0.270 4.632 -4.588 1.00 0.18 48 LYS A C 6
ATOM 7297 O O . LYS A 1 38 ? 0.451 5.489 -4.085 1.00 0.20 48 LYS A O 6
ATOM 7316 N N . MET A 1 39 ? -1.092 3.875 -3.878 1.00 0.17 49 MET A N 6
ATOM 7317 C CA . MET A 1 39 ? -1.207 4.008 -2.437 1.00 0.17 49 MET A CA 6
ATOM 7318 C C . MET A 1 39 ? 0.095 3.584 -1.756 1.00 0.17 49 MET A C 6
ATOM 7319 O O . MET A 1 39 ? 0.466 4.130 -0.719 1.00 0.19 49 MET A O 6
ATOM 7333 N N . ALA A 1 40 ? 0.796 2.626 -2.353 1.00 0.16 50 ALA A N 6
ATOM 7334 C CA . ALA A 1 40 ? 2.060 2.147 -1.804 1.00 0.17 50 ALA A CA 6
ATOM 7335 C C . ALA A 1 40 ? 3.201 3.123 -2.078 1.00 0.18 50 ALA A C 6
ATOM 7336 O O . ALA A 1 40 ? 4.149 3.221 -1.296 1.00 0.22 50 ALA A O 6
ATOM 7343 N N . ALA A 1 41 ? 3.113 3.831 -3.192 1.00 0.18 51 ALA A N 6
ATOM 7344 C CA . ALA A 1 41 ? 4.146 4.782 -3.568 1.00 0.22 51 ALA A CA 6
ATOM 7345 C C . ALA A 1 41 ? 4.026 6.090 -2.800 1.00 0.24 51 ALA A C 6
ATOM 7346 O O . ALA A 1 41 ? 5.037 6.678 -2.397 1.00 0.30 51 ALA A O 6
ATOM 7353 N N . ILE A 1 42 ? 2.803 6.561 -2.619 1.00 0.24 52 ILE A N 6
ATOM 7354 C CA . ILE A 1 42 ? 2.575 7.821 -1.927 1.00 0.28 52 ILE A CA 6
ATOM 7355 C C . ILE A 1 42 ? 2.415 7.612 -0.423 1.00 0.26 52 ILE A C 6
ATOM 7356 O O . ILE A 1 42 ? 2.961 8.380 0.376 1.00 0.31 52 ILE A O 6
ATOM 7372 N N . LEU A 1 43 ? 1.675 6.571 -0.059 1.00 0.21 53 LEU A N 6
ATOM 7373 C CA . LEU A 1 43 ? 1.410 6.245 1.340 1.00 0.21 53 LEU A CA 6
ATOM 7374 C C . LEU A 1 43 ? 0.805 7.452 2.047 1.00 0.23 53 LEU A C 6
ATOM 7375 O O . LEU A 1 43 ? 1.477 8.149 2.813 1.00 0.27 53 LEU A O 6
ATOM 7391 N N . PRO A 1 44 ? -0.477 7.721 1.784 1.00 0.24 54 PRO A N 6
ATOM 7392 C CA . PRO A 1 44 ? -1.177 8.851 2.365 1.00 0.30 54 PRO A CA 6
ATOM 7393 C C . PRO A 1 44 ? -1.620 8.589 3.798 1.00 0.40 54 PRO A C 6
ATOM 7394 O O . PRO A 1 44 ? -2.480 7.751 4.050 1.00 0.48 54 PRO A O 6
ATOM 7405 N N . MET A 1 45 ? -1.023 9.316 4.733 1.00 0.49 55 MET A N 6
ATOM 7406 C CA . MET A 1 45 ? -1.358 9.168 6.149 1.00 0.64 55 MET A CA 6
ATOM 7407 C C . MET A 1 45 ? -2.457 10.143 6.546 1.00 0.72 55 MET A C 6
ATOM 7408 O O . MET A 1 45 ? -2.724 10.354 7.731 1.00 1.02 55 MET A O 6
ATOM 7422 N N . ASN A 1 46 ? -3.079 10.745 5.549 1.00 0.66 56 ASN A N 6
ATOM 7423 C CA . ASN A 1 46 ? -4.140 11.707 5.778 1.00 0.84 56 ASN A CA 6
ATOM 7424 C C . ASN A 1 46 ? -5.217 11.570 4.717 1.00 0.69 56 ASN A C 6
ATOM 7425 O O . ASN A 1 46 ? -4.921 11.194 3.580 1.00 0.59 56 ASN A O 6
ATOM 7436 N N . ASP A 1 47 ? -6.456 11.877 5.090 1.00 0.76 57 ASP A N 6
ATOM 7437 C CA . ASP A 1 47 ? -7.588 11.780 4.165 1.00 0.76 57 ASP A CA 6
ATOM 7438 C C . ASP A 1 47 ? -7.441 12.773 3.020 1.00 0.73 57 ASP A C 6
ATOM 7439 O O . ASP A 1 47 ? -7.816 12.483 1.884 1.00 1.11 57 ASP A O 6
ATOM 7448 N N . SER A 1 48 ? -6.873 13.937 3.315 1.00 0.67 58 SER A N 6
ATOM 7449 C CA . SER A 1 48 ? -6.651 14.955 2.299 1.00 0.72 58 SER A CA 6
ATOM 7450 C C . SER A 1 48 ? -5.569 14.466 1.342 1.00 0.66 58 SER A C 6
ATOM 7451 O O . SER A 1 48 ? -5.645 14.671 0.131 1.00 0.77 58 SER A O 6
ATOM 7459 N N . ALA A 1 49 ? -4.576 13.781 1.912 1.00 0.58 59 ALA A N 6
ATOM 7460 C CA . ALA A 1 49 ? -3.472 13.220 1.141 1.00 0.59 59 ALA A CA 6
ATOM 7461 C C . ALA A 1 49 ? -3.973 12.137 0.192 1.00 0.51 59 ALA A C 6
ATOM 7462 O O . ALA A 1 49 ? -3.409 11.923 -0.873 1.00 0.59 59 ALA A O 6
ATOM 7469 N N . PHE A 1 50 ? -5.043 11.460 0.600 1.00 0.40 60 PHE A N 6
ATOM 7470 C CA . PHE A 1 50 ? -5.656 10.392 -0.187 1.00 0.37 60 PHE A CA 6
ATOM 7471 C C . PHE A 1 50 ? -6.076 10.893 -1.569 1.00 0.42 60 PHE A C 6
ATOM 7472 O O . PHE A 1 50 ? -6.180 10.116 -2.519 1.00 0.46 60 PHE A O 6
ATOM 7489 N N . ALA A 1 51 ? -6.323 12.195 -1.670 1.00 0.47 61 ALA A N 6
ATOM 7490 C CA . ALA A 1 51 ? -6.735 12.814 -2.931 1.00 0.56 61 ALA A CA 6
ATOM 7491 C C . ALA A 1 51 ? -5.676 12.639 -4.017 1.00 0.58 61 ALA A C 6
ATOM 7492 O O . ALA A 1 51 ? -5.980 12.718 -5.206 1.00 0.64 61 ALA A O 6
ATOM 7499 N N . THR A 1 52 ? -4.431 12.412 -3.607 1.00 0.57 62 THR A N 6
ATOM 7500 C CA . THR A 1 52 ? -3.334 12.238 -4.548 1.00 0.64 62 THR A CA 6
ATOM 7501 C C . THR A 1 52 ? -3.495 10.962 -5.377 1.00 0.53 62 THR A C 6
ATOM 7502 O O . THR A 1 52 ? -2.864 10.806 -6.418 1.00 0.57 62 THR A O 6
ATOM 7513 N N . LEU A 1 53 ? -4.356 10.055 -4.921 1.00 0.44 63 LEU A N 6
ATOM 7514 C CA . LEU A 1 53 ? -4.603 8.808 -5.642 1.00 0.40 63 LEU A CA 6
ATOM 7515 C C . LEU A 1 53 ? -5.642 9.036 -6.731 1.00 0.48 63 LEU A C 6
ATOM 7516 O O . LEU A 1 53 ? -5.935 8.140 -7.528 1.00 0.68 63 LEU A O 6
ATOM 7532 N N . GLY A 1 54 ? -6.201 10.241 -6.745 1.00 0.63 64 GLY A N 6
ATOM 7533 C CA . GLY A 1 54 ? -7.218 10.592 -7.711 1.00 0.76 64 GLY A CA 6
ATOM 7534 C C . GLY A 1 54 ? -8.555 10.765 -7.026 1.00 0.91 64 GLY A C 6
ATOM 7535 O O . GLY A 1 54 ? -8.610 11.086 -5.838 1.00 1.61 64 GLY A O 6
ATOM 7539 N N . THR A 1 55 ? -9.631 10.540 -7.744 1.00 1.22 65 THR A N 6
ATOM 7540 C CA . THR A 1 55 ? -10.948 10.660 -7.163 1.00 1.52 65 THR A CA 6
ATOM 7541 C C . THR A 1 55 ? -11.503 9.280 -6.838 1.00 1.28 65 THR A C 6
ATOM 7542 O O . THR A 1 55 ? -12.437 8.806 -7.491 1.00 1.56 65 THR A O 6
ATOM 7553 N N . VAL A 1 56 ? -10.908 8.631 -5.835 1.00 0.89 66 VAL A N 6
ATOM 7554 C CA . VAL A 1 56 ? -11.330 7.295 -5.430 1.00 0.69 66 VAL A CA 6
ATOM 7555 C C . VAL A 1 56 ? -12.816 7.271 -5.097 1.00 0.68 66 VAL A C 6
ATOM 7556 O O . VAL A 1 56 ? -13.338 8.173 -4.437 1.00 0.72 66 VAL A O 6
ATOM 7569 N N . GLU A 1 57 ? -13.491 6.242 -5.575 1.00 0.72 67 GLU A N 6
ATOM 7570 C CA . GLU A 1 57 ? -14.911 6.083 -5.344 1.00 0.79 67 GLU A CA 6
ATOM 7571 C C . GLU A 1 57 ? -15.159 5.574 -3.935 1.00 0.63 67 GLU A C 6
ATOM 7572 O O . GLU A 1 57 ? -14.244 5.061 -3.284 1.00 0.49 67 GLU A O 6
ATOM 7584 N N . ASP A 1 58 ? -16.398 5.692 -3.472 1.00 0.71 68 ASP A N 6
ATOM 7585 C CA . ASP A 1 58 ? -16.764 5.218 -2.143 1.00 0.67 68 ASP A CA 6
ATOM 7586 C C . ASP A 1 58 ? -16.463 3.729 -2.016 1.00 0.54 68 ASP A C 6
ATOM 7587 O O . ASP A 1 58 ? -16.088 3.246 -0.948 1.00 0.55 68 ASP A O 6
ATOM 7596 N N . LYS A 1 59 ? -16.604 3.012 -3.130 1.00 0.55 69 LYS A N 6
ATOM 7597 C CA . LYS A 1 59 ? -16.329 1.581 -3.167 1.00 0.58 69 LYS A CA 6
ATOM 7598 C C . LYS A 1 59 ? -14.863 1.302 -2.811 1.00 0.51 69 LYS A C 6
ATOM 7599 O O . LYS A 1 59 ? -14.530 0.242 -2.284 1.00 0.60 69 LYS A O 6
ATOM 7618 N N . TYR A 1 60 ? -13.998 2.271 -3.080 1.00 0.43 70 TYR A N 6
ATOM 7619 C CA . TYR A 1 60 ? -12.584 2.140 -2.769 1.00 0.39 70 TYR A CA 6
ATOM 7620 C C . TYR A 1 60 ? -12.325 2.600 -1.339 1.00 0.33 70 TYR A C 6
ATOM 7621 O O . TYR A 1 60 ? -11.472 2.053 -0.641 1.00 0.34 70 TYR A O 6
ATOM 7639 N N . ARG A 1 61 ? -13.092 3.599 -0.919 1.00 0.37 71 ARG A N 6
ATOM 7640 C CA . ARG A 1 61 ? -12.989 4.161 0.423 1.00 0.46 71 ARG A CA 6
ATOM 7641 C C . ARG A 1 61 ? -13.348 3.127 1.484 1.00 0.52 71 ARG A C 6
ATOM 7642 O O . ARG A 1 61 ? -12.795 3.143 2.584 1.00 0.59 71 ARG A O 6
ATOM 7663 N N . ARG A 1 62 ? -14.278 2.235 1.165 1.00 0.57 72 ARG A N 6
ATOM 7664 C CA . ARG A 1 62 ? -14.693 1.196 2.105 1.00 0.72 72 ARG A CA 6
ATOM 7665 C C . ARG A 1 62 ? -13.496 0.405 2.596 1.00 0.68 72 ARG A C 6
ATOM 7666 O O . ARG A 1 62 ? -13.266 0.285 3.790 1.00 0.82 72 ARG A O 6
ATOM 7687 N N . ARG A 1 63 ? -12.742 -0.141 1.654 1.00 0.63 73 ARG A N 6
ATOM 7688 C CA . ARG A 1 63 ? -11.576 -0.947 1.984 1.00 0.70 73 ARG A CA 6
ATOM 7689 C C . ARG A 1 63 ? -10.420 -0.070 2.436 1.00 0.53 73 ARG A C 6
ATOM 7690 O O . ARG A 1 63 ? -9.412 -0.557 2.934 1.00 0.59 73 ARG A O 6
ATOM 7711 N N . PHE A 1 64 ? -10.595 1.229 2.286 1.00 0.36 74 PHE A N 6
ATOM 7712 C CA . PHE A 1 64 ? -9.576 2.189 2.697 1.00 0.26 74 PHE A CA 6
ATOM 7713 C C . PHE A 1 64 ? -9.521 2.288 4.211 1.00 0.22 74 PHE A C 6
ATOM 7714 O O . PHE A 1 64 ? -8.446 2.412 4.794 1.00 0.30 74 PHE A O 6
ATOM 7731 N N . LYS A 1 65 ? -10.682 2.221 4.843 1.00 0.23 75 LYS A N 6
ATOM 7732 C CA . LYS A 1 65 ? -10.765 2.291 6.294 1.00 0.30 75 LYS A CA 6
ATOM 7733 C C . LYS A 1 65 ? -10.140 1.043 6.929 1.00 0.28 75 LYS A C 6
ATOM 7734 O O . LYS A 1 65 ? -9.728 1.064 8.086 1.00 0.37 75 LYS A O 6
ATOM 7753 N N . TYR A 1 66 ? -10.059 -0.042 6.158 1.00 0.21 76 TYR A N 6
ATOM 7754 C CA . TYR A 1 66 ? -9.472 -1.292 6.638 1.00 0.22 76 TYR A CA 6
ATOM 7755 C C . TYR A 1 66 ? -7.970 -1.326 6.358 1.00 0.20 76 TYR A C 6
ATOM 7756 O O . TYR A 1 66 ? -7.278 -2.270 6.735 1.00 0.23 76 TYR A O 6
ATOM 7774 N N . PHE A 1 67 ? -7.487 -0.302 5.668 1.00 0.18 77 PHE A N 6
ATOM 7775 C CA . PHE A 1 67 ? -6.073 -0.213 5.296 1.00 0.21 77 PHE A CA 6
ATOM 7776 C C . PHE A 1 67 ? -5.358 0.929 6.018 1.00 0.24 77 PHE A C 6
ATOM 7777 O O . PHE A 1 67 ? -4.135 1.016 5.967 1.00 0.27 77 PHE A O 6
ATOM 7794 N N . LYS A 1 68 ? -6.123 1.831 6.629 1.00 0.27 78 LYS A N 6
ATOM 7795 C CA . LYS A 1 68 ? -5.559 3.006 7.303 1.00 0.34 78 LYS A CA 6
ATOM 7796 C C . LYS A 1 68 ? -4.489 2.674 8.347 1.00 0.37 78 LYS A C 6
ATOM 7797 O O . LYS A 1 68 ? -3.582 3.474 8.575 1.00 0.42 78 LYS A O 6
ATOM 7816 N N . ALA A 1 69 ? -4.566 1.508 8.975 1.00 0.37 79 ALA A N 6
ATOM 7817 C CA . ALA A 1 69 ? -3.569 1.138 9.976 1.00 0.46 79 ALA A CA 6
ATOM 7818 C C . ALA A 1 69 ? -2.275 0.675 9.318 1.00 0.41 79 ALA A C 6
ATOM 7819 O O . ALA A 1 69 ? -1.184 0.919 9.831 1.00 0.49 79 ALA A O 6
ATOM 7826 N N . THR A 1 70 ? -2.412 0.013 8.186 1.00 0.31 80 THR A N 6
ATOM 7827 C CA . THR A 1 70 ? -1.272 -0.487 7.446 1.00 0.30 80 THR A CA 6
ATOM 7828 C C . THR A 1 70 ? -0.612 0.631 6.652 1.00 0.24 80 THR A C 6
ATOM 7829 O O . THR A 1 70 ? 0.604 0.810 6.711 1.00 0.27 80 THR A O 6
ATOM 7840 N N . ILE A 1 71 ? -1.420 1.389 5.918 1.00 0.21 81 ILE A N 6
ATOM 7841 C CA . ILE A 1 71 ? -0.916 2.501 5.116 1.00 0.24 81 ILE A CA 6
ATOM 7842 C C . ILE A 1 71 ? -0.161 3.500 5.986 1.00 0.28 81 ILE A C 6
ATOM 7843 O O . ILE A 1 71 ? 0.875 4.029 5.583 1.00 0.34 81 ILE A O 6
ATOM 7859 N N . ALA A 1 72 ? -0.668 3.734 7.188 1.00 0.31 82 ALA A N 6
ATOM 7860 C CA . ALA A 1 72 ? -0.028 4.643 8.115 1.00 0.39 82 ALA A CA 6
ATOM 7861 C C . ALA A 1 72 ? 1.270 4.047 8.630 1.00 0.41 82 ALA A C 6
ATOM 7862 O O . ALA A 1 72 ? 2.309 4.714 8.659 1.00 0.53 82 ALA A O 6
ATOM 7869 N N . ASP A 1 73 ? 1.208 2.787 9.032 1.00 0.37 83 ASP A N 6
ATOM 7870 C CA . ASP A 1 73 ? 2.377 2.096 9.553 1.00 0.42 83 ASP A CA 6
ATOM 7871 C C . ASP A 1 73 ? 3.488 2.012 8.516 1.00 0.39 83 ASP A C 6
ATOM 7872 O O . ASP A 1 73 ? 4.654 2.226 8.835 1.00 0.46 83 ASP A O 6
ATOM 7881 N N . LEU A 1 74 ? 3.122 1.708 7.279 1.00 0.32 84 LEU A N 6
ATOM 7882 C CA . LEU A 1 74 ? 4.095 1.590 6.198 1.00 0.31 84 LEU A CA 6
ATOM 7883 C C . LEU A 1 74 ? 4.857 2.897 5.989 1.00 0.35 84 LEU A C 6
ATOM 7884 O O . LEU A 1 74 ? 6.020 2.885 5.589 1.00 0.42 84 LEU A O 6
ATOM 7900 N N . SER A 1 75 ? 4.211 4.022 6.289 1.00 0.37 85 SER A N 6
ATOM 7901 C CA . SER A 1 75 ? 4.852 5.323 6.155 1.00 0.50 85 SER A CA 6
ATOM 7902 C C . SER A 1 75 ? 5.772 5.572 7.346 1.00 0.61 85 SER A C 6
ATOM 7903 O O . SER A 1 75 ? 6.787 6.258 7.230 1.00 0.73 85 SER A O 6
ATOM 7911 N N . LYS A 1 76 ? 5.420 4.981 8.486 1.00 0.60 86 LYS A N 6
ATOM 7912 C CA . LYS A 1 76 ? 6.217 5.102 9.702 1.00 0.74 86 LYS A CA 6
ATOM 7913 C C . LYS A 1 76 ? 7.521 4.333 9.530 1.00 0.78 86 LYS A C 6
ATOM 7914 O O . LYS A 1 76 ? 8.597 4.819 9.885 1.00 0.98 86 LYS A O 6
ATOM 7933 N N . LYS A 1 77 ? 7.416 3.138 8.953 1.00 0.75 87 LYS A N 6
ATOM 7934 C CA . LYS A 1 77 ? 8.581 2.304 8.701 1.00 0.86 87 LYS A CA 6
ATOM 7935 C C . LYS A 1 77 ? 9.424 2.911 7.583 1.00 0.93 87 LYS A C 6
ATOM 7936 O O . LYS A 1 77 ? 10.638 2.725 7.533 1.00 1.11 87 LYS A O 6
ATOM 7955 N N . ARG A 1 78 ? 8.779 3.667 6.701 1.00 0.86 88 ARG A N 6
ATOM 7956 C CA . ARG A 1 78 ? 9.474 4.324 5.603 1.00 1.01 88 ARG A CA 6
ATOM 7957 C C . ARG A 1 78 ? 10.145 5.615 6.089 1.00 1.29 88 ARG A C 6
ATOM 7958 O O . ARG A 1 78 ? 10.048 6.665 5.456 1.00 1.77 88 ARG A O 6
ATOM 7979 N N . SER A 1 79 ? 10.838 5.529 7.212 1.00 1.73 89 SER A N 6
ATOM 7980 C CA . SER A 1 79 ? 11.532 6.675 7.778 1.00 2.12 89 SER A CA 6
ATOM 7981 C C . SER A 1 79 ? 12.786 6.974 6.962 1.00 2.14 89 SER A C 6
ATOM 7982 O O . SER A 1 79 ? 13.240 8.115 6.897 1.00 2.69 89 SER A O 6
ATOM 7990 N N . SER A 1 80 ? 13.327 5.923 6.346 1.00 2.07 90 SER A N 6
ATOM 7991 C CA . SER A 1 80 ? 14.532 6.009 5.526 1.00 2.75 90 SER A CA 6
ATOM 7992 C C . SER A 1 80 ? 15.750 6.310 6.392 1.00 3.15 90 SER A C 6
ATOM 7993 O O . SER A 1 80 ? 16.742 6.868 5.925 1.00 3.96 90 SER A O 6
ATOM 8001 N N . GLU A 1 81 ? 15.662 5.910 7.654 1.00 3.20 91 GLU A N 6
ATOM 8002 C CA . GLU A 1 81 ? 16.742 6.092 8.607 1.00 4.20 91 GLU A CA 6
ATOM 8003 C C . GLU A 1 81 ? 16.528 5.166 9.795 1.00 4.96 91 GLU A C 6
ATOM 8004 O O . GLU A 1 81 ? 15.435 5.216 10.403 1.00 5.32 91 GLU A O 6
ATOM 8017 N N . GLU A 1 1 ? 15.440 0.027 -6.785 1.00 3.94 11 GLU A N 7
ATOM 8018 C CA . GLU A 1 1 ? 15.897 0.927 -5.758 1.00 3.58 11 GLU A CA 7
ATOM 8019 C C . GLU A 1 1 ? 14.762 1.122 -4.760 1.00 2.90 11 GLU A C 7
ATOM 8020 O O . GLU A 1 1 ? 14.979 1.496 -3.611 1.00 3.21 11 GLU A O 7
ATOM 8032 N N . LEU A 1 2 ? 13.550 0.835 -5.226 1.00 2.57 12 LEU A N 7
ATOM 8033 C CA . LEU A 1 2 ? 12.346 0.944 -4.409 1.00 2.59 12 LEU A CA 7
ATOM 8034 C C . LEU A 1 2 ? 12.056 -0.392 -3.740 1.00 1.93 12 LEU A C 7
ATOM 8035 O O . LEU A 1 2 ? 10.936 -0.902 -3.792 1.00 2.11 12 LEU A O 7
ATOM 8051 N N . ASN A 1 3 ? 13.086 -0.957 -3.127 1.00 1.62 13 ASN A N 7
ATOM 8052 C CA . ASN A 1 3 ? 12.984 -2.248 -2.453 1.00 1.41 13 ASN A CA 7
ATOM 8053 C C . ASN A 1 3 ? 11.988 -2.198 -1.306 1.00 1.08 13 ASN A C 7
ATOM 8054 O O . ASN A 1 3 ? 11.255 -3.159 -1.065 1.00 1.16 13 ASN A O 7
ATOM 8065 N N . ASN A 1 4 ? 11.950 -1.070 -0.606 1.00 0.88 14 ASN A N 7
ATOM 8066 C CA . ASN A 1 4 ? 11.026 -0.902 0.508 1.00 0.81 14 ASN A CA 7
ATOM 8067 C C . ASN A 1 4 ? 9.603 -0.737 0.000 1.00 0.64 14 ASN A C 7
ATOM 8068 O O . ASN A 1 4 ? 8.667 -1.280 0.592 1.00 0.66 14 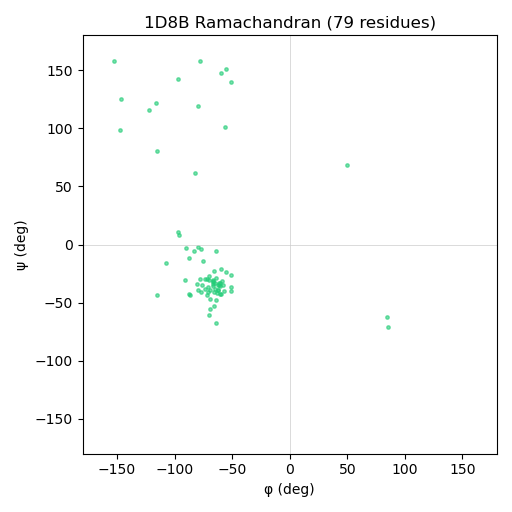ASN A O 7
ATOM 8079 N N . LEU A 1 5 ? 9.442 -0.011 -1.108 1.00 0.56 15 LEU A N 7
ATOM 8080 C CA . LEU A 1 5 ? 8.122 0.194 -1.704 1.00 0.48 15 LEU A CA 7
ATOM 8081 C C . LEU A 1 5 ? 7.524 -1.146 -2.118 1.00 0.37 15 LEU A C 7
ATOM 8082 O O . LEU A 1 5 ? 6.311 -1.345 -2.071 1.00 0.33 15 LEU A O 7
ATOM 8098 N N . ARG A 1 6 ? 8.396 -2.077 -2.493 1.00 0.36 16 ARG A N 7
ATOM 8099 C CA . ARG A 1 6 ? 7.970 -3.412 -2.884 1.00 0.33 16 ARG A CA 7
ATOM 8100 C C . ARG A 1 6 ? 7.359 -4.123 -1.683 1.00 0.27 16 ARG A C 7
ATOM 8101 O O . ARG A 1 6 ? 6.354 -4.817 -1.807 1.00 0.28 16 ARG A O 7
ATOM 8122 N N . MET A 1 7 ? 7.958 -3.904 -0.513 1.00 0.28 17 MET A N 7
ATOM 8123 C CA . MET A 1 7 ? 7.463 -4.494 0.729 1.00 0.32 17 MET A CA 7
ATOM 8124 C C . MET A 1 7 ? 6.121 -3.866 1.092 1.00 0.25 17 MET A C 7
ATOM 8125 O O . MET A 1 7 ? 5.222 -4.527 1.599 1.00 0.27 17 MET A O 7
ATOM 8139 N N . THR A 1 8 ? 5.994 -2.575 0.795 1.00 0.21 18 THR A N 7
ATOM 8140 C CA . THR A 1 8 ? 4.770 -1.827 1.044 1.00 0.20 18 THR A CA 7
ATOM 8141 C C . THR A 1 8 ? 3.633 -2.399 0.197 1.00 0.19 18 THR A C 7
ATOM 8142 O O . THR A 1 8 ? 2.543 -2.669 0.700 1.00 0.23 18 THR A O 7
ATOM 8153 N N . TYR A 1 9 ? 3.918 -2.606 -1.087 1.00 0.21 19 TYR A N 7
ATOM 8154 C CA . TYR A 1 9 ? 2.941 -3.163 -2.012 1.00 0.28 19 TYR A CA 7
ATOM 8155 C C . TYR A 1 9 ? 2.592 -4.601 -1.635 1.00 0.31 19 TYR A C 7
ATOM 8156 O O . TYR A 1 9 ? 1.419 -4.990 -1.644 1.00 0.36 19 TYR A O 7
ATOM 8174 N N . GLU A 1 10 ? 3.609 -5.389 -1.308 1.00 0.32 20 GLU A N 7
ATOM 8175 C CA . GLU A 1 10 ? 3.406 -6.785 -0.934 1.00 0.40 20 GLU A CA 7
ATOM 8176 C C . GLU A 1 10 ? 2.585 -6.897 0.345 1.00 0.35 20 GLU A C 7
ATOM 8177 O O . GLU A 1 10 ? 1.718 -7.767 0.464 1.00 0.35 20 GLU A O 7
ATOM 8189 N N . ARG A 1 11 ? 2.846 -6.001 1.290 1.00 0.33 21 ARG A N 7
ATOM 8190 C CA . ARG A 1 11 ? 2.115 -5.982 2.548 1.00 0.32 21 ARG A CA 7
ATOM 8191 C C . ARG A 1 11 ? 0.654 -5.640 2.288 1.00 0.26 21 ARG A C 7
ATOM 8192 O O . ARG A 1 11 ? -0.240 -6.098 2.990 1.00 0.29 21 ARG A O 7
ATOM 8213 N N . LEU A 1 12 ? 0.431 -4.844 1.253 1.00 0.22 22 LEU A N 7
ATOM 8214 C CA . LEU A 1 12 ? -0.909 -4.431 0.856 1.00 0.20 22 LEU A CA 7
ATOM 8215 C C . LEU A 1 12 ? -1.636 -5.574 0.168 1.00 0.23 22 LEU A C 7
ATOM 8216 O O . LEU A 1 12 ? -2.839 -5.741 0.336 1.00 0.24 22 LEU A O 7
ATOM 8232 N N . ARG A 1 13 ? -0.898 -6.353 -0.609 1.00 0.27 23 ARG A N 7
ATOM 8233 C CA . ARG A 1 13 ? -1.481 -7.476 -1.327 1.00 0.32 23 ARG A CA 7
ATOM 8234 C C . ARG A 1 13 ? -1.785 -8.605 -0.360 1.00 0.31 23 ARG A C 7
ATOM 8235 O O . ARG A 1 13 ? -2.829 -9.250 -0.445 1.00 0.34 23 ARG A O 7
ATOM 8256 N N . GLU A 1 14 ? -0.883 -8.824 0.584 1.00 0.31 24 GLU A N 7
ATOM 8257 C CA . GLU A 1 14 ? -1.077 -9.860 1.578 1.00 0.33 24 GLU A CA 7
ATOM 8258 C C . GLU A 1 14 ? -2.247 -9.495 2.483 1.00 0.28 24 GLU A C 7
ATOM 8259 O O . GLU A 1 14 ? -3.014 -10.357 2.900 1.00 0.30 24 GLU A O 7
ATOM 8271 N N . LEU A 1 15 ? -2.387 -8.201 2.745 1.00 0.24 25 LEU A N 7
ATOM 8272 C CA . LEU A 1 15 ? -3.468 -7.691 3.575 1.00 0.22 25 LEU A CA 7
ATOM 8273 C C . LEU A 1 15 ? -4.771 -7.707 2.772 1.00 0.18 25 LEU A C 7
ATOM 8274 O O . LEU A 1 15 ? -5.847 -7.930 3.318 1.00 0.20 25 LEU A O 7
ATOM 8290 N N . SER A 1 16 ? -4.652 -7.474 1.467 1.00 0.17 26 SER A N 7
ATOM 8291 C CA . SER A 1 16 ? -5.803 -7.457 0.570 1.00 0.16 26 SER A CA 7
ATOM 8292 C C . SER A 1 16 ? -6.387 -8.859 0.418 1.00 0.19 26 SER A C 7
ATOM 8293 O O . SER A 1 16 ? -7.601 -9.033 0.386 1.00 0.22 26 SER A O 7
ATOM 8301 N N . LEU A 1 17 ? -5.523 -9.861 0.347 1.00 0.23 27 LEU A N 7
ATOM 8302 C CA . LEU A 1 17 ? -5.970 -11.241 0.210 1.00 0.28 27 LEU A CA 7
ATOM 8303 C C . LEU A 1 17 ? -6.478 -11.765 1.546 1.00 0.29 27 LEU A C 7
ATOM 8304 O O . LEU A 1 17 ? -7.378 -12.600 1.601 1.00 0.34 27 LEU A O 7
ATOM 8320 N N . ASN A 1 18 ? -5.902 -11.257 2.622 1.00 0.28 28 ASN A N 7
ATOM 8321 C CA . ASN A 1 18 ? -6.296 -11.661 3.964 1.00 0.35 28 ASN A CA 7
ATOM 8322 C C . ASN A 1 18 ? -7.631 -11.040 4.348 1.00 0.35 28 ASN A C 7
ATOM 8323 O O . ASN A 1 18 ? -8.578 -11.746 4.674 1.00 0.42 28 ASN A O 7
ATOM 8334 N N . LEU A 1 19 ? -7.695 -9.711 4.305 1.00 0.33 29 LEU A N 7
ATOM 8335 C CA . LEU A 1 19 ? -8.913 -8.985 4.652 1.00 0.38 29 LEU A CA 7
ATOM 8336 C C . LEU A 1 19 ? -10.053 -9.365 3.724 1.00 0.40 29 LEU A C 7
ATOM 8337 O O . LEU A 1 19 ? -11.193 -9.491 4.162 1.00 0.49 29 LEU A O 7
ATOM 8353 N N . GLY A 1 20 ? -9.741 -9.556 2.443 1.00 0.35 30 GLY A N 7
ATOM 8354 C CA . GLY A 1 20 ? -10.762 -9.931 1.492 1.00 0.43 30 GLY A CA 7
ATOM 8355 C C . GLY A 1 20 ? -11.346 -11.282 1.825 1.00 0.53 30 GLY A C 7
ATOM 8356 O O . GLY A 1 20 ? -12.561 -11.448 1.883 1.00 0.65 30 GLY A O 7
ATOM 8360 N N . ASN A 1 21 ? -10.471 -12.240 2.090 1.00 0.53 31 ASN A N 7
ATOM 8361 C CA . ASN A 1 21 ? -10.886 -13.590 2.460 1.00 0.66 31 ASN A CA 7
ATOM 8362 C C . ASN A 1 21 ? -11.496 -13.579 3.863 1.00 0.71 31 ASN A C 7
ATOM 8363 O O . ASN A 1 21 ? -12.123 -14.547 4.298 1.00 0.84 31 ASN A O 7
ATOM 8374 N N . ARG A 1 22 ? -11.312 -12.457 4.553 1.00 0.66 32 ARG A N 7
ATOM 8375 C CA . ARG A 1 22 ? -11.830 -12.260 5.904 1.00 0.77 32 ARG A CA 7
ATOM 8376 C C . ARG A 1 22 ? -13.207 -11.604 5.842 1.00 0.86 32 ARG A C 7
ATOM 8377 O O . ARG A 1 22 ? -13.864 -11.399 6.864 1.00 1.01 32 ARG A O 7
ATOM 8398 N N . MET A 1 23 ? -13.638 -11.277 4.631 1.00 0.83 33 MET A N 7
ATOM 8399 C CA . MET A 1 23 ? -14.934 -10.649 4.415 1.00 0.96 33 MET A CA 7
ATOM 8400 C C . MET A 1 23 ? -15.933 -11.671 3.896 1.00 1.17 33 MET A C 7
ATOM 8401 O O . MET A 1 23 ? -15.543 -12.759 3.466 1.00 1.55 33 MET A O 7
ATOM 8415 N N . VAL A 1 24 ? -17.214 -11.328 3.935 1.00 1.22 34 VAL A N 7
ATOM 8416 C CA . VAL A 1 24 ? -18.261 -12.226 3.459 1.00 1.41 34 VAL A CA 7
ATOM 8417 C C . VAL A 1 24 ? -19.215 -11.482 2.523 1.00 1.54 34 VAL A C 7
ATOM 8418 O O . VAL A 1 24 ? -19.950 -10.593 2.957 1.00 1.66 34 VAL A O 7
ATOM 8431 N N . PRO A 1 25 ? -19.213 -11.820 1.224 1.00 1.58 35 PRO A N 7
ATOM 8432 C CA . PRO A 1 25 ? -18.345 -12.863 0.667 1.00 1.51 35 PRO A CA 7
ATOM 8433 C C . PRO A 1 25 ? -16.904 -12.374 0.497 1.00 1.32 35 PRO A C 7
ATOM 8434 O O . PRO A 1 25 ? -16.665 -11.165 0.387 1.00 1.30 35 PRO A O 7
ATOM 8445 N N . PRO A 1 26 ? -15.919 -13.300 0.488 1.00 1.22 36 PRO A N 7
ATOM 8446 C CA . PRO A 1 26 ? -14.507 -12.947 0.356 1.00 1.08 36 PRO A CA 7
ATOM 8447 C C . PRO A 1 26 ? -14.217 -12.153 -0.908 1.00 1.17 36 PRO A C 7
ATOM 8448 O O . PRO A 1 26 ? -14.615 -12.532 -2.013 1.00 1.42 36 PRO A O 7
ATOM 8459 N N . VAL A 1 27 ? -13.528 -11.044 -0.730 1.00 0.99 37 VAL A N 7
ATOM 8460 C CA . VAL A 1 27 ? -13.176 -10.180 -1.834 1.00 1.08 37 VAL A CA 7
ATOM 8461 C C . VAL A 1 27 ? -11.746 -10.459 -2.276 1.00 1.24 37 VAL A C 7
ATOM 8462 O O . VAL A 1 27 ? -10.793 -10.067 -1.606 1.00 2.02 37 VAL A O 7
ATOM 8475 N N . GLY A 1 28 ? -11.608 -11.147 -3.402 1.00 1.18 38 GLY A N 7
ATOM 8476 C CA . GLY A 1 28 ? -10.296 -11.484 -3.931 1.00 1.27 38 GLY A CA 7
ATOM 8477 C C . GLY A 1 28 ? -9.563 -10.264 -4.443 1.00 1.09 38 GLY A C 7
ATOM 8478 O O . GLY A 1 28 ? -8.337 -10.224 -4.469 1.00 1.23 38 GLY A O 7
ATOM 8482 N N . ASN A 1 29 ? -10.329 -9.266 -4.840 1.00 0.92 39 ASN A N 7
ATOM 8483 C CA . ASN A 1 29 ? -9.768 -8.026 -5.347 1.00 0.82 39 ASN A CA 7
ATOM 8484 C C . ASN A 1 29 ? -10.059 -6.895 -4.366 1.00 0.64 39 ASN A C 7
ATOM 8485 O O . ASN A 1 29 ? -10.547 -5.829 -4.742 1.00 0.74 39 ASN A O 7
ATOM 8496 N N . PHE A 1 30 ? -9.753 -7.159 -3.088 1.00 0.46 40 PHE A N 7
ATOM 8497 C CA . PHE A 1 30 ? -9.962 -6.198 -1.992 1.00 0.32 40 PHE A CA 7
ATOM 8498 C C . PHE A 1 30 ? -9.541 -4.793 -2.419 1.00 0.28 40 PHE A C 7
ATOM 8499 O O . PHE A 1 30 ? -10.317 -3.839 -2.320 1.00 0.52 40 PHE A O 7
ATOM 8516 N N . MET A 1 31 ? -8.329 -4.690 -2.934 1.00 0.22 41 MET A N 7
ATOM 8517 C CA . MET A 1 31 ? -7.811 -3.439 -3.435 1.00 0.18 41 MET A CA 7
ATOM 8518 C C . MET A 1 31 ? -7.114 -3.720 -4.758 1.00 0.20 41 MET A C 7
ATOM 8519 O O . MET A 1 31 ? -6.196 -4.545 -4.808 1.00 0.24 41 MET A O 7
ATOM 8533 N N . PRO A 1 32 ? -7.556 -3.076 -5.847 1.00 0.20 42 PRO A N 7
ATOM 8534 C CA . PRO A 1 32 ? -6.987 -3.279 -7.188 1.00 0.24 42 PRO A CA 7
ATOM 8535 C C . PRO A 1 32 ? -5.487 -3.017 -7.243 1.00 0.21 42 PRO A C 7
ATOM 8536 O O . PRO A 1 32 ? -4.980 -2.149 -6.537 1.00 0.20 42 PRO A O 7
ATOM 8547 N N . ASP A 1 33 ? -4.793 -3.779 -8.086 1.00 0.23 43 ASP A N 7
ATOM 8548 C CA . ASP A 1 33 ? -3.344 -3.654 -8.243 1.00 0.23 43 ASP A CA 7
ATOM 8549 C C . ASP A 1 33 ? -2.942 -2.209 -8.520 1.00 0.22 43 ASP A C 7
ATOM 8550 O O . ASP A 1 33 ? -1.941 -1.721 -7.995 1.00 0.23 43 ASP A O 7
ATOM 8559 N N . SER A 1 34 ? -3.732 -1.526 -9.333 1.00 0.23 44 SER A N 7
ATOM 8560 C CA . SER A 1 34 ? -3.461 -0.141 -9.676 1.00 0.25 44 SER A CA 7
ATOM 8561 C C . SER A 1 34 ? -3.519 0.753 -8.442 1.00 0.23 44 SER A C 7
ATOM 8562 O O . SER A 1 34 ? -2.673 1.632 -8.259 1.00 0.26 44 SER A O 7
ATOM 8570 N N . ILE A 1 35 ? -4.516 0.518 -7.593 1.00 0.21 45 ILE A N 7
ATOM 8571 C CA . ILE A 1 35 ? -4.678 1.304 -6.377 1.00 0.21 45 ILE A CA 7
ATOM 8572 C C . ILE A 1 35 ? -3.621 0.938 -5.346 1.00 0.17 45 ILE A C 7
ATOM 8573 O O . ILE A 1 35 ? -3.119 1.806 -4.631 1.00 0.18 45 ILE A O 7
ATOM 8589 N N . LEU A 1 36 ? -3.278 -0.342 -5.278 1.00 0.16 46 LEU A N 7
ATOM 8590 C CA . LEU A 1 36 ? -2.275 -0.803 -4.327 1.00 0.16 46 LEU A CA 7
ATOM 8591 C C . LEU A 1 36 ? -0.939 -0.143 -4.608 1.00 0.16 46 LEU A C 7
ATOM 8592 O O . LEU A 1 36 ? -0.199 0.188 -3.689 1.00 0.19 46 LEU A O 7
ATOM 8608 N N . LYS A 1 37 ? -0.637 0.026 -5.885 1.00 0.17 47 LYS A N 7
ATOM 8609 C CA . LYS A 1 37 ? 0.625 0.619 -6.300 1.00 0.19 47 LYS A CA 7
ATOM 8610 C C . LYS A 1 37 ? 0.724 2.103 -5.959 1.00 0.18 47 LYS A C 7
ATOM 8611 O O . LYS A 1 37 ? 1.738 2.543 -5.415 1.00 0.20 47 LYS A O 7
ATOM 8630 N N . LYS A 1 38 ? -0.312 2.879 -6.276 1.00 0.17 48 LYS A N 7
ATOM 8631 C CA . LYS A 1 38 ? -0.284 4.319 -5.993 1.00 0.18 48 LYS A CA 7
ATOM 8632 C C . LYS A 1 38 ? -0.319 4.578 -4.492 1.00 0.18 48 LYS A C 7
ATOM 8633 O O . LYS A 1 38 ? 0.389 5.443 -3.979 1.00 0.20 48 LYS A O 7
ATOM 8652 N N . MET A 1 39 ? -1.145 3.817 -3.795 1.00 0.17 49 MET A N 7
ATOM 8653 C CA . MET A 1 39 ? -1.279 3.956 -2.357 1.00 0.17 49 MET A CA 7
ATOM 8654 C C . MET A 1 39 ? 0.023 3.561 -1.654 1.00 0.17 49 MET A C 7
ATOM 8655 O O . MET A 1 39 ? 0.351 4.099 -0.602 1.00 0.19 49 MET A O 7
ATOM 8669 N N . ALA A 1 40 ? 0.774 2.640 -2.252 1.00 0.16 50 ALA A N 7
ATOM 8670 C CA . ALA A 1 40 ? 2.045 2.205 -1.682 1.00 0.17 50 ALA A CA 7
ATOM 8671 C C . ALA A 1 40 ? 3.152 3.212 -1.966 1.00 0.18 50 ALA A C 7
ATOM 8672 O O . ALA A 1 40 ? 4.106 3.335 -1.202 1.00 0.22 50 ALA A O 7
ATOM 8679 N N . ALA A 1 41 ? 3.028 3.917 -3.078 1.00 0.18 51 ALA A N 7
ATOM 8680 C CA . ALA A 1 41 ? 4.029 4.894 -3.464 1.00 0.22 51 ALA A CA 7
ATOM 8681 C C . ALA A 1 41 ? 3.860 6.212 -2.724 1.00 0.24 51 ALA A C 7
ATOM 8682 O O . ALA A 1 41 ? 4.834 6.785 -2.231 1.00 0.30 51 ALA A O 7
ATOM 8689 N N . ILE A 1 42 ? 2.623 6.692 -2.649 1.00 0.24 52 ILE A N 7
ATOM 8690 C CA . ILE A 1 42 ? 2.328 7.950 -1.972 1.00 0.28 52 ILE A CA 7
ATOM 8691 C C . ILE A 1 42 ? 2.216 7.740 -0.463 1.00 0.26 52 ILE A C 7
ATOM 8692 O O . ILE A 1 42 ? 2.637 8.588 0.329 1.00 0.31 52 ILE A O 7
ATOM 8708 N N . LEU A 1 43 ? 1.657 6.595 -0.091 1.00 0.21 53 LEU A N 7
ATOM 8709 C CA . LEU A 1 43 ? 1.465 6.220 1.309 1.00 0.21 53 LEU A CA 7
ATOM 8710 C C . LEU A 1 43 ? 0.686 7.287 2.086 1.00 0.23 53 LEU A C 7
ATOM 8711 O O . LEU A 1 43 ? 1.233 7.940 2.977 1.00 0.27 53 LEU A O 7
ATOM 8727 N N . PRO A 1 44 ? -0.617 7.465 1.779 1.00 0.24 54 PRO A N 7
ATOM 8728 C CA . PRO A 1 44 ? -1.467 8.436 2.463 1.00 0.30 54 PRO A CA 7
ATOM 8729 C C . PRO A 1 44 ? -1.968 7.887 3.799 1.00 0.40 54 PRO A C 7
ATOM 8730 O O . PRO A 1 44 ? -2.828 7.009 3.835 1.00 0.48 54 PRO A O 7
ATOM 8741 N N . MET A 1 45 ? -1.393 8.387 4.886 1.00 0.49 55 MET A N 7
ATOM 8742 C CA . MET A 1 45 ? -1.740 7.928 6.230 1.00 0.64 55 MET A CA 7
ATOM 8743 C C . MET A 1 45 ? -3.143 8.354 6.677 1.00 0.72 55 MET A C 7
ATOM 8744 O O . MET A 1 45 ? -3.668 7.822 7.656 1.00 1.02 55 MET A O 7
ATOM 8758 N N . ASN A 1 46 ? -3.758 9.301 5.973 1.00 0.66 56 ASN A N 7
ATOM 8759 C CA . ASN A 1 46 ? -5.099 9.765 6.331 1.00 0.84 56 ASN A CA 7
ATOM 8760 C C . ASN A 1 46 ? -5.808 10.350 5.123 1.00 0.69 56 ASN A C 7
ATOM 8761 O O . ASN A 1 46 ? -5.295 10.280 4.004 1.00 0.59 56 ASN A O 7
ATOM 8772 N N . ASP A 1 47 ? -6.978 10.941 5.355 1.00 0.76 57 ASP A N 7
ATOM 8773 C CA . ASP A 1 47 ? -7.748 11.556 4.289 1.00 0.76 57 ASP A CA 7
ATOM 8774 C C . ASP A 1 47 ? -7.015 12.783 3.779 1.00 0.73 57 ASP A C 7
ATOM 8775 O O . ASP A 1 47 ? -5.899 13.070 4.223 1.00 1.11 57 ASP A O 7
ATOM 8784 N N . SER A 1 48 ? -7.639 13.497 2.847 1.00 0.67 58 SER A N 7
ATOM 8785 C CA . SER A 1 48 ? -7.058 14.701 2.250 1.00 0.72 58 SER A CA 7
ATOM 8786 C C . SER A 1 48 ? -5.876 14.347 1.338 1.00 0.66 58 SER A C 7
ATOM 8787 O O . SER A 1 48 ? -5.825 14.778 0.189 1.00 0.77 58 SER A O 7
ATOM 8795 N N . ALA A 1 49 ? -4.950 13.534 1.837 1.00 0.58 59 ALA A N 7
ATOM 8796 C CA . ALA A 1 49 ? -3.806 13.097 1.050 1.00 0.59 59 ALA A CA 7
ATOM 8797 C C . ALA A 1 49 ? -4.261 12.064 0.030 1.00 0.51 59 ALA A C 7
ATOM 8798 O O . ALA A 1 49 ? -3.688 11.942 -1.047 1.00 0.59 59 ALA A O 7
ATOM 8805 N N . PHE A 1 50 ? -5.309 11.329 0.399 1.00 0.40 60 PHE A N 7
ATOM 8806 C CA . PHE A 1 50 ? -5.903 10.282 -0.435 1.00 0.37 60 PHE A CA 7
ATOM 8807 C C . PHE A 1 50 ? -6.257 10.792 -1.832 1.00 0.42 60 PHE A C 7
ATOM 8808 O O . PHE A 1 50 ? -6.312 10.023 -2.794 1.00 0.46 60 PHE A O 7
ATOM 8825 N N . ALA A 1 51 ? -6.501 12.087 -1.939 1.00 0.47 61 ALA A N 7
ATOM 8826 C CA . ALA A 1 51 ? -6.847 12.704 -3.211 1.00 0.56 61 ALA A CA 7
ATOM 8827 C C . ALA A 1 51 ? -5.732 12.545 -4.246 1.00 0.58 61 ALA A C 7
ATOM 8828 O O . ALA A 1 51 ? -5.976 12.612 -5.446 1.00 0.64 61 ALA A O 7
ATOM 8835 N N . THR A 1 52 ? -4.506 12.339 -3.779 1.00 0.57 62 THR A N 7
ATOM 8836 C CA . THR A 1 52 ? -3.366 12.183 -4.676 1.00 0.64 62 THR A CA 7
ATOM 8837 C C . THR A 1 52 ? -3.388 10.836 -5.393 1.00 0.53 62 THR A C 7
ATOM 8838 O O . THR A 1 52 ? -2.644 10.623 -6.353 1.00 0.57 62 THR A O 7
ATOM 8849 N N . LEU A 1 53 ? -4.255 9.934 -4.937 1.00 0.44 63 LEU A N 7
ATOM 8850 C CA . LEU A 1 53 ? -4.381 8.615 -5.544 1.00 0.40 63 LEU A CA 7
ATOM 8851 C C . LEU A 1 53 ? -5.142 8.716 -6.866 1.00 0.48 63 LEU A C 7
ATOM 8852 O O . LEU A 1 53 ? -5.231 7.750 -7.619 1.00 0.68 63 LEU A O 7
ATOM 8868 N N . GLY A 1 54 ? -5.694 9.892 -7.135 1.00 0.63 64 GLY A N 7
ATOM 8869 C CA . GLY A 1 54 ? -6.442 10.091 -8.357 1.00 0.76 64 GLY A CA 7
ATOM 8870 C C . GLY A 1 54 ? -7.911 10.305 -8.076 1.00 0.91 64 GLY A C 7
ATOM 8871 O O . GLY A 1 54 ? -8.304 11.330 -7.515 1.00 1.61 64 GLY A O 7
ATOM 8875 N N . THR A 1 55 ? -8.728 9.336 -8.447 1.00 1.22 65 THR A N 7
ATOM 8876 C CA . THR A 1 55 ? -10.157 9.430 -8.222 1.00 1.52 65 THR A CA 7
ATOM 8877 C C . THR A 1 55 ? -10.707 8.142 -7.617 1.00 1.28 65 THR A C 7
ATOM 8878 O O . THR A 1 55 ? -11.426 7.385 -8.282 1.00 1.56 65 THR A O 7
ATOM 8889 N N . VAL A 1 56 ? -10.381 7.884 -6.354 1.00 0.89 66 VAL A N 7
ATOM 8890 C CA . VAL A 1 56 ? -10.883 6.687 -5.701 1.00 0.69 66 VAL A CA 7
ATOM 8891 C C . VAL A 1 56 ? -12.367 6.847 -5.401 1.00 0.68 66 VAL A C 7
ATOM 8892 O O . VAL A 1 56 ? -12.798 7.854 -4.829 1.00 0.72 66 VAL A O 7
ATOM 8905 N N . GLU A 1 57 ? -13.149 5.859 -5.803 1.00 0.72 67 GLU A N 7
ATOM 8906 C CA . GLU A 1 57 ? -14.582 5.888 -5.585 1.00 0.79 67 GLU A CA 7
ATOM 8907 C C . GLU A 1 57 ? -14.890 5.820 -4.097 1.00 0.63 67 GLU A C 7
ATOM 8908 O O . GLU A 1 57 ? -14.057 5.382 -3.299 1.00 0.49 67 GLU A O 7
ATOM 8920 N N . ASP A 1 58 ? -16.098 6.232 -3.740 1.00 0.71 68 ASP A N 7
ATOM 8921 C CA . ASP A 1 58 ? -16.552 6.206 -2.357 1.00 0.67 68 ASP A CA 7
ATOM 8922 C C . ASP A 1 58 ? -16.521 4.776 -1.840 1.00 0.54 68 ASP A C 7
ATOM 8923 O O . ASP A 1 58 ? -16.211 4.530 -0.674 1.00 0.55 68 ASP A O 7
ATOM 8932 N N . LYS A 1 59 ? -16.812 3.837 -2.735 1.00 0.55 69 LYS A N 7
ATOM 8933 C CA . LYS A 1 59 ? -16.793 2.420 -2.403 1.00 0.58 69 LYS A CA 7
ATOM 8934 C C . LYS A 1 59 ? -15.374 1.994 -2.023 1.00 0.51 69 LYS A C 7
ATOM 8935 O O . LYS A 1 59 ? -15.181 1.099 -1.207 1.00 0.60 69 LYS A O 7
ATOM 8954 N N . TYR A 1 60 ? -14.378 2.675 -2.586 1.00 0.43 70 TYR A N 7
ATOM 8955 C CA . TYR A 1 60 ? -12.986 2.381 -2.273 1.00 0.39 70 TYR A CA 7
ATOM 8956 C C . TYR A 1 60 ? -12.625 3.001 -0.939 1.00 0.33 70 TYR A C 7
ATOM 8957 O O . TYR A 1 60 ? -11.903 2.404 -0.155 1.00 0.34 70 TYR A O 7
ATOM 8975 N N . ARG A 1 61 ? -13.176 4.186 -0.679 1.00 0.37 71 ARG A N 7
ATOM 8976 C CA . ARG A 1 61 ? -12.952 4.899 0.584 1.00 0.46 71 ARG A CA 7
ATOM 8977 C C . ARG A 1 61 ? -13.506 4.077 1.745 1.00 0.52 71 ARG A C 7
ATOM 8978 O O . ARG A 1 61 ? -12.952 4.068 2.841 1.00 0.59 71 ARG A O 7
ATOM 8999 N N . ARG A 1 62 ? -14.609 3.391 1.477 1.00 0.57 72 ARG A N 7
ATOM 9000 C CA . ARG A 1 62 ? -15.282 2.552 2.462 1.00 0.72 72 ARG A CA 7
ATOM 9001 C C . ARG A 1 62 ? -14.355 1.486 3.034 1.00 0.68 72 ARG A C 7
ATOM 9002 O O . ARG A 1 62 ? -14.014 1.519 4.211 1.00 0.82 72 ARG A O 7
ATOM 9023 N N . ARG A 1 63 ? -13.952 0.540 2.197 1.00 0.63 73 ARG A N 7
ATOM 9024 C CA . ARG A 1 63 ? -13.066 -0.531 2.637 1.00 0.70 73 ARG A CA 7
ATOM 9025 C C . ARG A 1 63 ? -11.639 -0.012 2.812 1.00 0.53 73 ARG A C 7
ATOM 9026 O O . ARG A 1 63 ? -10.750 -0.730 3.268 1.00 0.59 73 ARG A O 7
ATOM 9047 N N . PHE A 1 64 ? -11.439 1.255 2.469 1.00 0.36 74 PHE A N 7
ATOM 9048 C CA . PHE A 1 64 ? -10.127 1.891 2.604 1.00 0.26 74 PHE A CA 7
ATOM 9049 C C . PHE A 1 64 ? -9.700 1.909 4.065 1.00 0.22 74 PHE A C 7
ATOM 9050 O O . PHE A 1 64 ? -8.516 1.782 4.383 1.00 0.30 74 PHE A O 7
ATOM 9067 N N . LYS A 1 65 ? -10.677 2.079 4.946 1.00 0.23 75 LYS A N 7
ATOM 9068 C CA . LYS A 1 65 ? -10.432 2.127 6.384 1.00 0.30 75 LYS A CA 7
ATOM 9069 C C . LYS A 1 65 ? -9.695 0.884 6.894 1.00 0.28 75 LYS A C 7
ATOM 9070 O O . LYS A 1 65 ? -9.043 0.928 7.941 1.00 0.37 75 LYS A O 7
ATOM 9089 N N . TYR A 1 66 ? -9.802 -0.222 6.167 1.00 0.21 76 TYR A N 7
ATOM 9090 C CA . TYR A 1 66 ? -9.147 -1.461 6.573 1.00 0.22 76 TYR A CA 7
ATOM 9091 C C . TYR A 1 66 ? -7.655 -1.421 6.271 1.00 0.20 76 TYR A C 7
ATOM 9092 O O . TYR A 1 66 ? -6.908 -2.306 6.689 1.00 0.23 76 TYR A O 7
ATOM 9110 N N . PHE A 1 67 ? -7.228 -0.388 5.558 1.00 0.18 77 PHE A N 7
ATOM 9111 C CA . PHE A 1 67 ? -5.823 -0.224 5.201 1.00 0.21 77 PHE A CA 7
ATOM 9112 C C . PHE A 1 67 ? -5.220 0.988 5.907 1.00 0.24 77 PHE A C 7
ATOM 9113 O O . PHE A 1 67 ? -4.002 1.137 5.954 1.00 0.27 77 PHE A O 7
ATOM 9130 N N . LYS A 1 68 ? -6.084 1.867 6.406 1.00 0.27 78 LYS A N 7
ATOM 9131 C CA . LYS A 1 68 ? -5.659 3.108 7.058 1.00 0.34 78 LYS A CA 7
ATOM 9132 C C . LYS A 1 68 ? -4.609 2.920 8.154 1.00 0.37 78 LYS A C 7
ATOM 9133 O O . LYS A 1 68 ? -3.774 3.801 8.355 1.00 0.42 78 LYS A O 7
ATOM 9152 N N . ALA A 1 69 ? -4.626 1.793 8.851 1.00 0.37 79 ALA A N 7
ATOM 9153 C CA . ALA A 1 69 ? -3.634 1.563 9.899 1.00 0.46 79 ALA A CA 7
ATOM 9154 C C . ALA A 1 69 ? -2.334 1.045 9.299 1.00 0.41 79 ALA A C 7
ATOM 9155 O O . ALA A 1 69 ? -1.247 1.340 9.788 1.00 0.49 79 ALA A O 7
ATOM 9162 N N . THR A 1 70 ? -2.464 0.283 8.227 1.00 0.31 80 THR A N 7
ATOM 9163 C CA . THR A 1 70 ? -1.317 -0.279 7.541 1.00 0.30 80 THR A CA 7
ATOM 9164 C C . THR A 1 70 ? -0.572 0.794 6.750 1.00 0.24 80 THR A C 7
ATOM 9165 O O . THR A 1 70 ? 0.649 0.884 6.822 1.00 0.27 80 THR A O 7
ATOM 9176 N N . ILE A 1 71 ? -1.314 1.623 6.012 1.00 0.21 81 ILE A N 7
ATOM 9177 C CA . ILE A 1 71 ? -0.714 2.700 5.230 1.00 0.24 81 ILE A CA 7
ATOM 9178 C C . ILE A 1 71 ? 0.035 3.660 6.149 1.00 0.28 81 ILE A C 7
ATOM 9179 O O . ILE A 1 71 ? 1.115 4.150 5.816 1.00 0.34 81 ILE A O 7
ATOM 9195 N N . ALA A 1 72 ? -0.538 3.907 7.321 1.00 0.31 82 ALA A N 7
ATOM 9196 C CA . ALA A 1 72 ? 0.075 4.787 8.301 1.00 0.39 82 ALA A CA 7
ATOM 9197 C C . ALA A 1 72 ? 1.381 4.191 8.809 1.00 0.41 82 ALA A C 7
ATOM 9198 O O . ALA A 1 72 ? 2.407 4.874 8.871 1.00 0.53 82 ALA A O 7
ATOM 9205 N N . ASP A 1 73 ? 1.338 2.909 9.152 1.00 0.37 83 ASP A N 7
ATOM 9206 C CA . ASP A 1 73 ? 2.520 2.205 9.641 1.00 0.42 83 ASP A CA 7
ATOM 9207 C C . ASP A 1 73 ? 3.580 2.115 8.547 1.00 0.39 83 ASP A C 7
ATOM 9208 O O . ASP A 1 73 ? 4.764 2.334 8.798 1.00 0.46 83 ASP A O 7
ATOM 9217 N N . LEU A 1 74 ? 3.145 1.814 7.328 1.00 0.32 84 LEU A N 7
ATOM 9218 C CA . LEU A 1 74 ? 4.051 1.705 6.193 1.00 0.31 84 LEU A CA 7
ATOM 9219 C C . LEU A 1 74 ? 4.723 3.041 5.905 1.00 0.35 84 LEU A C 7
ATOM 9220 O O . LEU A 1 74 ? 5.863 3.087 5.439 1.00 0.42 84 LEU A O 7
ATOM 9236 N N . SER A 1 75 ? 4.006 4.125 6.188 1.00 0.37 85 SER A N 7
ATOM 9237 C CA . SER A 1 75 ? 4.520 5.468 5.958 1.00 0.50 85 SER A CA 7
ATOM 9238 C C . SER A 1 75 ? 5.601 5.822 6.973 1.00 0.61 85 SER A C 7
ATOM 9239 O O . SER A 1 75 ? 6.533 6.568 6.667 1.00 0.73 85 SER A O 7
ATOM 9247 N N . LYS A 1 76 ? 5.487 5.276 8.176 1.00 0.60 86 LYS A N 7
ATOM 9248 C CA . LYS A 1 76 ? 6.463 5.533 9.227 1.00 0.74 86 LYS A CA 7
ATOM 9249 C C . LYS A 1 76 ? 7.658 4.589 9.106 1.00 0.78 86 LYS A C 7
ATOM 9250 O O . LYS A 1 76 ? 8.761 4.900 9.567 1.00 0.98 86 LYS A O 7
ATOM 9269 N N . LYS A 1 77 ? 7.441 3.440 8.484 1.00 0.75 87 LYS A N 7
ATOM 9270 C CA . LYS A 1 77 ? 8.492 2.458 8.299 1.00 0.86 87 LYS A CA 7
ATOM 9271 C C . LYS A 1 77 ? 9.411 2.890 7.155 1.00 0.93 87 LYS A C 7
ATOM 9272 O O . LYS A 1 77 ? 10.628 2.714 7.214 1.00 1.11 87 LYS A O 7
ATOM 9291 N N . ARG A 1 78 ? 8.808 3.471 6.123 1.00 0.86 88 ARG A N 7
ATOM 9292 C CA . ARG A 1 78 ? 9.538 3.951 4.951 1.00 1.01 88 ARG A CA 7
ATOM 9293 C C . ARG A 1 78 ? 10.136 5.343 5.201 1.00 1.29 88 ARG A C 7
ATOM 9294 O O . ARG A 1 78 ? 9.977 6.256 4.387 1.00 1.77 88 ARG A O 7
ATOM 9315 N N . SER A 1 79 ? 10.823 5.503 6.323 1.00 1.73 89 SER A N 7
ATOM 9316 C CA . SER A 1 79 ? 11.437 6.782 6.662 1.00 2.12 89 SER A CA 7
ATOM 9317 C C . SER A 1 79 ? 12.891 6.829 6.208 1.00 2.14 89 SER A C 7
ATOM 9318 O O . SER A 1 79 ? 13.281 7.700 5.432 1.00 2.69 89 SER A O 7
ATOM 9326 N N . SER A 1 80 ? 13.687 5.890 6.696 1.00 2.07 90 SER A N 7
ATOM 9327 C CA . SER A 1 80 ? 15.097 5.818 6.343 1.00 2.75 90 SER A CA 7
ATOM 9328 C C . SER A 1 80 ? 15.394 4.541 5.576 1.00 3.15 90 SER A C 7
ATOM 9329 O O . SER A 1 80 ? 16.500 4.342 5.066 1.00 3.96 90 SER A O 7
ATOM 9337 N N . GLU A 1 81 ? 14.397 3.679 5.498 1.00 3.20 91 GLU A N 7
ATOM 9338 C CA . GLU A 1 81 ? 14.532 2.424 4.793 1.00 4.20 91 GLU A CA 7
ATOM 9339 C C . GLU A 1 81 ? 14.492 2.677 3.292 1.00 4.96 91 GLU A C 7
ATOM 9340 O O . GLU A 1 81 ? 13.481 3.221 2.811 1.00 5.32 91 GLU A O 7
ATOM 9353 N N . GLU A 1 1 ? 18.078 2.997 -2.272 1.00 3.94 11 GLU A N 8
ATOM 9354 C CA . GLU A 1 1 ? 17.443 2.401 -3.452 1.00 3.58 11 GLU A CA 8
ATOM 9355 C C . GLU A 1 1 ? 16.906 1.026 -3.061 1.00 2.90 11 GLU A C 8
ATOM 9356 O O . GLU A 1 1 ? 16.988 0.056 -3.816 1.00 3.21 11 GLU A O 8
ATOM 9368 N N . LEU A 1 2 ? 16.371 0.964 -1.848 1.00 2.57 12 LEU A N 8
ATOM 9369 C CA . LEU A 1 2 ? 15.829 -0.269 -1.302 1.00 2.59 12 LEU A CA 8
ATOM 9370 C C . LEU A 1 2 ? 14.478 -0.596 -1.920 1.00 1.93 12 LEU A C 8
ATOM 9371 O O . LEU A 1 2 ? 13.893 0.216 -2.637 1.00 2.11 12 LEU A O 8
ATOM 9387 N N . ASN A 1 3 ? 13.981 -1.788 -1.614 1.00 1.62 13 ASN A N 8
ATOM 9388 C CA . ASN A 1 3 ? 12.695 -2.248 -2.105 1.00 1.41 13 ASN A CA 8
ATOM 9389 C C . ASN A 1 3 ? 11.616 -1.901 -1.095 1.00 1.08 13 ASN A C 8
ATOM 9390 O O . ASN A 1 3 ? 10.786 -2.735 -0.729 1.00 1.16 13 ASN A O 8
ATOM 9401 N N . ASN A 1 4 ? 11.642 -0.654 -0.639 1.00 0.88 14 ASN A N 8
ATOM 9402 C CA . ASN A 1 4 ? 10.680 -0.166 0.334 1.00 0.81 14 ASN A CA 8
ATOM 9403 C C . ASN A 1 4 ? 9.291 -0.102 -0.287 1.00 0.64 14 ASN A C 8
ATOM 9404 O O . ASN A 1 4 ? 8.312 -0.548 0.315 1.00 0.66 14 ASN A O 8
ATOM 9415 N N . LEU A 1 5 ? 9.210 0.432 -1.500 1.00 0.56 15 LEU A N 8
ATOM 9416 C CA . LEU A 1 5 ? 7.937 0.533 -2.202 1.00 0.48 15 LEU A CA 8
ATOM 9417 C C . LEU A 1 5 ? 7.374 -0.862 -2.463 1.00 0.37 15 LEU A C 8
ATOM 9418 O O . LEU A 1 5 ? 6.166 -1.096 -2.345 1.00 0.33 15 LEU A O 8
ATOM 9434 N N . ARG A 1 6 ? 8.262 -1.796 -2.785 1.00 0.36 16 ARG A N 8
ATOM 9435 C CA . ARG A 1 6 ? 7.856 -3.163 -3.033 1.00 0.33 16 ARG A CA 8
ATOM 9436 C C . ARG A 1 6 ? 7.368 -3.804 -1.742 1.00 0.27 16 ARG A C 8
ATOM 9437 O O . ARG A 1 6 ? 6.384 -4.531 -1.745 1.00 0.28 16 ARG A O 8
ATOM 9458 N N . MET A 1 7 ? 8.053 -3.515 -0.638 1.00 0.28 17 MET A N 8
ATOM 9459 C CA . MET A 1 7 ? 7.667 -4.055 0.660 1.00 0.32 17 MET A CA 8
ATOM 9460 C C . MET A 1 7 ? 6.266 -3.570 1.031 1.00 0.25 17 MET A C 8
ATOM 9461 O O . MET A 1 7 ? 5.431 -4.334 1.530 1.00 0.27 17 MET A O 8
ATOM 9475 N N . THR A 1 8 ? 6.019 -2.295 0.748 1.00 0.21 18 THR A N 8
ATOM 9476 C CA . THR A 1 8 ? 4.728 -1.677 1.003 1.00 0.20 18 THR A CA 8
ATOM 9477 C C . THR A 1 8 ? 3.659 -2.341 0.144 1.00 0.19 18 THR A C 8
ATOM 9478 O O . THR A 1 8 ? 2.573 -2.658 0.620 1.00 0.23 18 THR A O 8
ATOM 9489 N N . TYR A 1 9 ? 3.982 -2.560 -1.127 1.00 0.21 19 TYR A N 8
ATOM 9490 C CA . TYR A 1 9 ? 3.056 -3.190 -2.056 1.00 0.28 19 TYR A CA 8
ATOM 9491 C C . TYR A 1 9 ? 2.799 -4.643 -1.656 1.00 0.31 19 TYR A C 8
ATOM 9492 O O . TYR A 1 9 ? 1.667 -5.122 -1.706 1.00 0.36 19 TYR A O 8
ATOM 9510 N N . GLU A 1 10 ? 3.857 -5.337 -1.257 1.00 0.32 20 GLU A N 8
ATOM 9511 C CA . GLU A 1 10 ? 3.759 -6.731 -0.849 1.00 0.40 20 GLU A CA 8
ATOM 9512 C C . GLU A 1 10 ? 2.863 -6.878 0.375 1.00 0.35 20 GLU A C 8
ATOM 9513 O O . GLU A 1 10 ? 1.989 -7.745 0.414 1.00 0.35 20 GLU A O 8
ATOM 9525 N N . ARG A 1 11 ? 3.074 -6.025 1.369 1.00 0.33 21 ARG A N 8
ATOM 9526 C CA . ARG A 1 11 ? 2.270 -6.070 2.580 1.00 0.32 21 ARG A CA 8
ATOM 9527 C C . ARG A 1 11 ? 0.814 -5.741 2.273 1.00 0.26 21 ARG A C 8
ATOM 9528 O O . ARG A 1 11 ? -0.094 -6.297 2.881 1.00 0.29 21 ARG A O 8
ATOM 9549 N N . LEU A 1 12 ? 0.598 -4.842 1.320 1.00 0.22 22 LEU A N 8
ATOM 9550 C CA . LEU A 1 12 ? -0.750 -4.457 0.940 1.00 0.20 22 LEU A CA 8
ATOM 9551 C C . LEU A 1 12 ? -1.432 -5.577 0.167 1.00 0.23 22 LEU A C 8
ATOM 9552 O O . LEU A 1 12 ? -2.610 -5.848 0.372 1.00 0.24 22 LEU A O 8
ATOM 9568 N N . ARG A 1 13 ? -0.692 -6.234 -0.712 1.00 0.27 23 ARG A N 8
ATOM 9569 C CA . ARG A 1 13 ? -1.255 -7.322 -1.501 1.00 0.32 23 ARG A CA 8
ATOM 9570 C C . ARG A 1 13 ? -1.620 -8.503 -0.612 1.00 0.31 23 ARG A C 8
ATOM 9571 O O . ARG A 1 13 ? -2.671 -9.122 -0.785 1.00 0.34 23 ARG A O 8
ATOM 9592 N N . GLU A 1 14 ? -0.760 -8.803 0.352 1.00 0.31 24 GLU A N 8
ATOM 9593 C CA . GLU A 1 14 ? -1.011 -9.903 1.272 1.00 0.33 24 GLU A CA 8
ATOM 9594 C C . GLU A 1 14 ? -2.183 -9.567 2.187 1.00 0.28 24 GLU A C 8
ATOM 9595 O O . GLU A 1 14 ? -2.967 -10.443 2.561 1.00 0.30 24 GLU A O 8
ATOM 9607 N N . LEU A 1 15 ? -2.297 -8.292 2.535 1.00 0.24 25 LEU A N 8
ATOM 9608 C CA . LEU A 1 15 ? -3.368 -7.832 3.400 1.00 0.22 25 LEU A CA 8
ATOM 9609 C C . LEU A 1 15 ? -4.693 -7.819 2.637 1.00 0.18 25 LEU A C 8
ATOM 9610 O O . LEU A 1 15 ? -5.744 -8.112 3.202 1.00 0.20 25 LEU A O 8
ATOM 9626 N N . SER A 1 16 ? -4.629 -7.499 1.348 1.00 0.17 26 SER A N 8
ATOM 9627 C CA . SER A 1 16 ? -5.820 -7.467 0.505 1.00 0.16 26 SER A CA 8
ATOM 9628 C C . SER A 1 16 ? -6.421 -8.866 0.375 1.00 0.19 26 SER A C 8
ATOM 9629 O O . SER A 1 16 ? -7.641 -9.035 0.347 1.00 0.22 26 SER A O 8
ATOM 9637 N N . LEU A 1 17 ? -5.551 -9.869 0.313 1.00 0.23 27 LEU A N 8
ATOM 9638 C CA . LEU A 1 17 ? -5.983 -11.251 0.194 1.00 0.28 27 LEU A CA 8
ATOM 9639 C C . LEU A 1 17 ? -6.549 -11.759 1.514 1.00 0.29 27 LEU A C 8
ATOM 9640 O O . LEU A 1 17 ? -7.462 -12.580 1.536 1.00 0.34 27 LEU A O 8
ATOM 9656 N N . ASN A 1 18 ? -5.995 -11.264 2.611 1.00 0.28 28 ASN A N 8
ATOM 9657 C CA . ASN A 1 18 ? -6.435 -11.678 3.934 1.00 0.35 28 ASN A CA 8
ATOM 9658 C C . ASN A 1 18 ? -7.738 -10.994 4.345 1.00 0.35 28 ASN A C 8
ATOM 9659 O O . ASN A 1 18 ? -8.711 -11.659 4.711 1.00 0.42 28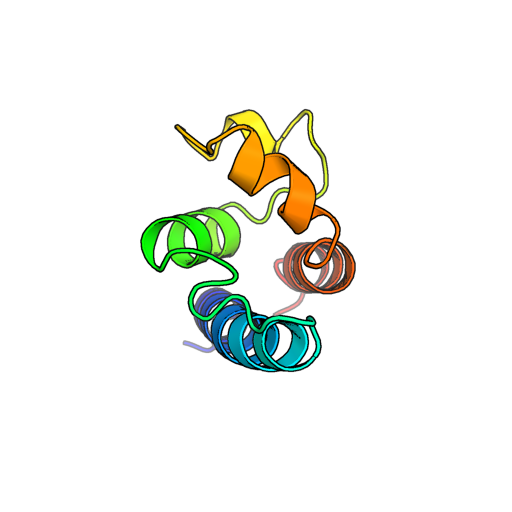 ASN A O 8
ATOM 9670 N N . LEU A 1 19 ? -7.764 -9.665 4.276 1.00 0.33 29 LEU A N 8
ATOM 9671 C CA . LEU A 1 19 ? -8.949 -8.888 4.633 1.00 0.38 29 LEU A CA 8
ATOM 9672 C C . LEU A 1 19 ? -10.103 -9.190 3.696 1.00 0.40 29 LEU A C 8
ATOM 9673 O O . LEU A 1 19 ? -11.262 -9.166 4.101 1.00 0.49 29 LEU A O 8
ATOM 9689 N N . GLY A 1 20 ? -9.775 -9.476 2.442 1.00 0.35 30 GLY A N 8
ATOM 9690 C CA . GLY A 1 20 ? -10.791 -9.779 1.458 1.00 0.43 30 GLY A CA 8
ATOM 9691 C C . GLY A 1 20 ? -11.632 -10.990 1.824 1.00 0.53 30 GLY A C 8
ATOM 9692 O O . GLY A 1 20 ? -12.822 -11.033 1.522 1.00 0.65 30 GLY A O 8
ATOM 9696 N N . ASN A 1 21 ? -11.028 -11.966 2.480 1.00 0.53 31 ASN A N 8
ATOM 9697 C CA . ASN A 1 21 ? -11.743 -13.165 2.886 1.00 0.66 31 ASN A CA 8
ATOM 9698 C C . ASN A 1 21 ? -12.137 -13.075 4.359 1.00 0.71 31 ASN A C 8
ATOM 9699 O O . ASN A 1 21 ? -12.931 -13.874 4.849 1.00 0.84 31 ASN A O 8
ATOM 9710 N N . ARG A 1 22 ? -11.583 -12.092 5.060 1.00 0.66 32 ARG A N 8
ATOM 9711 C CA . ARG A 1 22 ? -11.884 -11.902 6.477 1.00 0.77 32 ARG A CA 8
ATOM 9712 C C . ARG A 1 22 ? -13.025 -10.903 6.663 1.00 0.86 32 ARG A C 8
ATOM 9713 O O . ARG A 1 22 ? -13.453 -10.632 7.788 1.00 1.01 32 ARG A O 8
ATOM 9734 N N . MET A 1 23 ? -13.502 -10.348 5.559 1.00 0.83 33 MET A N 8
ATOM 9735 C CA . MET A 1 23 ? -14.583 -9.368 5.593 1.00 0.96 33 MET A CA 8
ATOM 9736 C C . MET A 1 23 ? -15.938 -10.050 5.451 1.00 1.17 33 MET A C 8
ATOM 9737 O O . MET A 1 23 ? -16.024 -11.176 4.963 1.00 1.55 33 MET A O 8
ATOM 9751 N N . VAL A 1 24 ? -16.991 -9.367 5.879 1.00 1.22 34 VAL A N 8
ATOM 9752 C CA . VAL A 1 24 ? -18.341 -9.910 5.796 1.00 1.41 34 VAL A CA 8
ATOM 9753 C C . VAL A 1 24 ? -19.244 -8.980 4.997 1.00 1.54 34 VAL A C 8
ATOM 9754 O O . VAL A 1 24 ? -19.602 -7.901 5.473 1.00 1.66 34 VAL A O 8
ATOM 9767 N N . PRO A 1 25 ? -19.630 -9.364 3.771 1.00 1.58 35 PRO A N 8
ATOM 9768 C CA . PRO A 1 25 ? -19.230 -10.629 3.144 1.00 1.51 35 PRO A CA 8
ATOM 9769 C C . PRO A 1 25 ? -17.865 -10.509 2.443 1.00 1.32 35 PRO A C 8
ATOM 9770 O O . PRO A 1 25 ? -17.351 -9.396 2.286 1.00 1.30 35 PRO A O 8
ATOM 9781 N N . PRO A 1 26 ? -17.256 -11.640 2.024 1.00 1.22 36 PRO A N 8
ATOM 9782 C CA . PRO A 1 26 ? -15.950 -11.641 1.347 1.00 1.08 36 PRO A CA 8
ATOM 9783 C C . PRO A 1 26 ? -15.909 -10.685 0.154 1.00 1.17 36 PRO A C 8
ATOM 9784 O O . PRO A 1 26 ? -16.869 -10.581 -0.615 1.00 1.42 36 PRO A O 8
ATOM 9795 N N . VAL A 1 27 ? -14.803 -9.973 0.024 1.00 0.99 37 VAL A N 8
ATOM 9796 C CA . VAL A 1 27 ? -14.630 -9.005 -1.051 1.00 1.08 37 VAL A CA 8
ATOM 9797 C C . VAL A 1 27 ? -13.946 -9.620 -2.266 1.00 1.24 37 VAL A C 8
ATOM 9798 O O . VAL A 1 27 ? -14.164 -9.187 -3.396 1.00 2.02 37 VAL A O 8
ATOM 9811 N N . GLY A 1 28 ? -13.093 -10.613 -2.032 1.00 1.18 38 GLY A N 8
ATOM 9812 C CA . GLY A 1 28 ? -12.374 -11.232 -3.128 1.00 1.27 38 GLY A CA 8
ATOM 9813 C C . GLY A 1 28 ? -11.233 -10.349 -3.590 1.00 1.09 38 GLY A C 8
ATOM 9814 O O . GLY A 1 28 ? -10.076 -10.576 -3.238 1.00 1.23 38 GLY A O 8
ATOM 9818 N N . ASN A 1 29 ? -11.565 -9.311 -4.343 1.00 0.92 39 ASN A N 8
ATOM 9819 C CA . ASN A 1 29 ? -10.565 -8.366 -4.822 1.00 0.82 39 ASN A CA 8
ATOM 9820 C C . ASN A 1 29 ? -10.624 -7.103 -3.982 1.00 0.64 39 ASN A C 8
ATOM 9821 O O . ASN A 1 29 ? -11.113 -6.068 -4.432 1.00 0.74 39 ASN A O 8
ATOM 9832 N N . PHE A 1 30 ? -10.132 -7.226 -2.752 1.00 0.46 40 PHE A N 8
ATOM 9833 C CA . PHE A 1 30 ? -10.105 -6.133 -1.774 1.00 0.32 40 PHE A CA 8
ATOM 9834 C C . PHE A 1 30 ? -9.655 -4.817 -2.402 1.00 0.28 40 PHE A C 8
ATOM 9835 O O . PHE A 1 30 ? -10.467 -3.924 -2.649 1.00 0.52 40 PHE A O 8
ATOM 9852 N N . MET A 1 31 ? -8.364 -4.699 -2.654 1.00 0.22 41 MET A N 8
ATOM 9853 C CA . MET A 1 31 ? -7.817 -3.502 -3.258 1.00 0.18 41 MET A CA 8
ATOM 9854 C C . MET A 1 31 ? -7.201 -3.852 -4.605 1.00 0.20 41 MET A C 8
ATOM 9855 O O . MET A 1 31 ? -6.459 -4.829 -4.710 1.00 0.24 41 MET A O 8
ATOM 9869 N N . PRO A 1 32 ? -7.510 -3.076 -5.655 1.00 0.20 42 PRO A N 8
ATOM 9870 C CA . PRO A 1 32 ? -6.980 -3.317 -6.996 1.00 0.24 42 PRO A CA 8
ATOM 9871 C C . PRO A 1 32 ? -5.497 -2.976 -7.081 1.00 0.21 42 PRO A C 8
ATOM 9872 O O . PRO A 1 32 ? -5.028 -2.058 -6.398 1.00 0.20 42 PRO A O 8
ATOM 9883 N N . ASP A 1 33 ? -4.773 -3.726 -7.912 1.00 0.23 43 ASP A N 8
ATOM 9884 C CA . ASP A 1 33 ? -3.331 -3.542 -8.111 1.00 0.23 43 ASP A CA 8
ATOM 9885 C C . ASP A 1 33 ? -2.974 -2.076 -8.359 1.00 0.22 43 ASP A C 8
ATOM 9886 O O . ASP A 1 33 ? -1.985 -1.570 -7.829 1.00 0.23 43 ASP A O 8
ATOM 9895 N N . SER A 1 34 ? -3.797 -1.399 -9.149 1.00 0.23 44 SER A N 8
ATOM 9896 C CA . SER A 1 34 ? -3.583 0.005 -9.458 1.00 0.25 44 SER A CA 8
ATOM 9897 C C . SER A 1 34 ? -3.578 0.862 -8.191 1.00 0.23 44 SER A C 8
ATOM 9898 O O . SER A 1 34 ? -2.677 1.677 -7.981 1.00 0.26 44 SER A O 8
ATOM 9906 N N . ILE A 1 35 ? -4.589 0.670 -7.345 1.00 0.21 45 ILE A N 8
ATOM 9907 C CA . ILE A 1 35 ? -4.701 1.431 -6.108 1.00 0.21 45 ILE A CA 8
ATOM 9908 C C . ILE A 1 35 ? -3.621 1.027 -5.117 1.00 0.17 45 ILE A C 8
ATOM 9909 O O . ILE A 1 35 ? -3.088 1.865 -4.392 1.00 0.18 45 ILE A O 8
ATOM 9925 N N . LEU A 1 36 ? -3.280 -0.251 -5.107 1.00 0.16 46 LEU A N 8
ATOM 9926 C CA . LEU A 1 36 ? -2.249 -0.742 -4.209 1.00 0.16 46 LEU A CA 8
ATOM 9927 C C . LEU A 1 36 ? -0.904 -0.091 -4.519 1.00 0.16 46 LEU A C 8
ATOM 9928 O O . LEU A 1 36 ? -0.132 0.209 -3.611 1.00 0.19 46 LEU A O 8
ATOM 9944 N N . LYS A 1 37 ? -0.632 0.123 -5.804 1.00 0.17 47 LYS A N 8
ATOM 9945 C CA . LYS A 1 37 ? 0.627 0.730 -6.226 1.00 0.19 47 LYS A CA 8
ATOM 9946 C C . LYS A 1 37 ? 0.721 2.199 -5.825 1.00 0.18 47 LYS A C 8
ATOM 9947 O O . LYS A 1 37 ? 1.709 2.616 -5.214 1.00 0.20 47 LYS A O 8
ATOM 9966 N N . LYS A 1 38 ? -0.301 2.982 -6.177 1.00 0.17 48 LYS A N 8
ATOM 9967 C CA . LYS A 1 38 ? -0.308 4.413 -5.857 1.00 0.18 48 LYS A CA 8
ATOM 9968 C C . LYS A 1 38 ? -0.334 4.636 -4.353 1.00 0.18 48 LYS A C 8
ATOM 9969 O O . LYS A 1 38 ? 0.368 5.501 -3.830 1.00 0.20 48 LYS A O 8
ATOM 9988 N N . MET A 1 39 ? -1.143 3.852 -3.662 1.00 0.17 49 MET A N 8
ATOM 9989 C CA . MET A 1 39 ? -1.261 3.972 -2.219 1.00 0.17 49 MET A CA 8
ATOM 9990 C C . MET A 1 39 ? 0.053 3.598 -1.533 1.00 0.17 49 MET A C 8
ATOM 9991 O O . MET A 1 39 ? 0.373 4.129 -0.477 1.00 0.19 49 MET A O 8
ATOM 10005 N N . ALA A 1 40 ? 0.814 2.693 -2.142 1.00 0.16 50 ALA A N 8
ATOM 10006 C CA . ALA A 1 40 ? 2.089 2.268 -1.581 1.00 0.17 50 ALA A CA 8
ATOM 10007 C C . ALA A 1 40 ? 3.187 3.287 -1.861 1.00 0.18 50 ALA A C 8
ATOM 10008 O O . ALA A 1 40 ? 4.126 3.431 -1.080 1.00 0.22 50 ALA A O 8
ATOM 10015 N N . ALA A 1 41 ? 3.069 3.983 -2.979 1.00 0.18 51 ALA A N 8
ATOM 10016 C CA . ALA A 1 41 ? 4.062 4.973 -3.360 1.00 0.22 51 ALA A CA 8
ATOM 10017 C C . ALA A 1 41 ? 3.835 6.295 -2.636 1.00 0.24 51 ALA A C 8
ATOM 10018 O O . ALA A 1 41 ? 4.784 6.948 -2.213 1.00 0.30 51 ALA A O 8
ATOM 10025 N N . ILE A 1 42 ? 2.578 6.694 -2.511 1.00 0.24 52 ILE A N 8
ATOM 10026 C CA . ILE A 1 42 ? 2.246 7.952 -1.853 1.00 0.28 52 ILE A CA 8
ATOM 10027 C C . ILE A 1 42 ? 2.064 7.765 -0.352 1.00 0.26 52 ILE A C 8
ATOM 10028 O O . ILE A 1 42 ? 2.403 8.655 0.442 1.00 0.31 52 ILE A O 8
ATOM 10044 N N . LEU A 1 43 ? 1.524 6.610 0.025 1.00 0.21 53 LEU A N 8
ATOM 10045 C CA . LEU A 1 43 ? 1.263 6.278 1.423 1.00 0.21 53 LEU A CA 8
ATOM 10046 C C . LEU A 1 43 ? 0.431 7.380 2.088 1.00 0.23 53 LEU A C 8
ATOM 10047 O O . LEU A 1 43 ? 0.913 8.103 2.960 1.00 0.27 53 LEU A O 8
ATOM 10063 N N . PRO A 1 44 ? -0.839 7.521 1.665 1.00 0.24 54 PRO A N 8
ATOM 10064 C CA . PRO A 1 44 ? -1.754 8.531 2.184 1.00 0.30 54 PRO A CA 8
ATOM 10065 C C . PRO A 1 44 ? -2.346 8.140 3.523 1.00 0.40 54 PRO A C 8
ATOM 10066 O O . PRO A 1 44 ? -3.031 7.123 3.645 1.00 0.48 54 PRO A O 8
ATOM 10077 N N . MET A 1 45 ? -2.066 8.949 4.529 1.00 0.49 55 MET A N 8
ATOM 10078 C CA . MET A 1 45 ? -2.561 8.685 5.865 1.00 0.64 55 MET A CA 8
ATOM 10079 C C . MET A 1 45 ? -3.848 9.456 6.140 1.00 0.72 55 MET A C 8
ATOM 10080 O O . MET A 1 45 ? -4.604 9.105 7.048 1.00 1.02 55 MET A O 8
ATOM 10094 N N . ASN A 1 46 ? -4.090 10.507 5.365 1.00 0.66 56 ASN A N 8
ATOM 10095 C CA . ASN A 1 46 ? -5.288 11.324 5.539 1.00 0.84 56 ASN A CA 8
ATOM 10096 C C . ASN A 1 46 ? -6.103 11.410 4.252 1.00 0.69 56 ASN A C 8
ATOM 10097 O O . ASN A 1 46 ? -5.639 11.027 3.175 1.00 0.59 56 ASN A O 8
ATOM 10108 N N . ASP A 1 47 ? -7.333 11.895 4.392 1.00 0.76 57 ASP A N 8
ATOM 10109 C CA . ASP A 1 47 ? -8.277 12.024 3.277 1.00 0.76 57 ASP A CA 8
ATOM 10110 C C . ASP A 1 47 ? -7.725 12.870 2.133 1.00 0.73 57 ASP A C 8
ATOM 10111 O O . ASP A 1 47 ? -7.855 12.497 0.970 1.00 1.11 57 ASP A O 8
ATOM 10120 N N . SER A 1 48 ? -7.126 14.009 2.458 1.00 0.67 58 SER A N 8
ATOM 10121 C CA . SER A 1 48 ? -6.580 14.906 1.442 1.00 0.72 58 SER A CA 8
ATOM 10122 C C . SER A 1 48 ? -5.566 14.196 0.550 1.00 0.66 58 SER A C 8
ATOM 10123 O O . SER A 1 48 ? -5.524 14.425 -0.660 1.00 0.77 58 SER A O 8
ATOM 10131 N N . ALA A 1 49 ? -4.759 13.329 1.152 1.00 0.58 59 ALA A N 8
ATOM 10132 C CA . ALA A 1 49 ? -3.750 12.578 0.415 1.00 0.59 59 ALA A CA 8
ATOM 10133 C C . ALA A 1 49 ? -4.392 11.502 -0.445 1.00 0.51 59 ALA A C 8
ATOM 10134 O O . ALA A 1 49 ? -3.863 11.119 -1.487 1.00 0.59 59 ALA A O 8
ATOM 10141 N N . PHE A 1 50 ? -5.537 11.010 -0.012 1.00 0.40 60 PHE A N 8
ATOM 10142 C CA . PHE A 1 50 ? -6.232 9.981 -0.763 1.00 0.37 60 PHE A CA 8
ATOM 10143 C C . PHE A 1 50 ? -6.738 10.530 -2.088 1.00 0.42 60 PHE A C 8
ATOM 10144 O O . PHE A 1 50 ? -6.912 9.787 -3.054 1.00 0.46 60 PHE A O 8
ATOM 10161 N N . ALA A 1 51 ? -6.962 11.838 -2.134 1.00 0.47 61 ALA A N 8
ATOM 10162 C CA . ALA A 1 51 ? -7.438 12.484 -3.346 1.00 0.56 61 ALA A CA 8
ATOM 10163 C C . ALA A 1 51 ? -6.348 12.502 -4.414 1.00 0.58 61 ALA A C 8
ATOM 10164 O O . ALA A 1 51 ? -6.646 12.506 -5.607 1.00 0.64 61 ALA A O 8
ATOM 10171 N N . THR A 1 52 ? -5.087 12.485 -3.987 1.00 0.57 62 THR A N 8
ATOM 10172 C CA . THR A 1 52 ? -3.974 12.485 -4.931 1.00 0.64 62 THR A CA 8
ATOM 10173 C C . THR A 1 52 ? -3.739 11.094 -5.518 1.00 0.53 62 THR A C 8
ATOM 10174 O O . THR A 1 52 ? -2.862 10.909 -6.358 1.00 0.57 62 THR A O 8
ATOM 10185 N N . LEU A 1 53 ? -4.556 10.127 -5.101 1.00 0.44 63 LEU A N 8
ATOM 10186 C CA . LEU A 1 53 ? -4.459 8.761 -5.623 1.00 0.40 63 LEU A CA 8
ATOM 10187 C C . LEU A 1 53 ? -5.230 8.654 -6.937 1.00 0.48 63 LEU A C 8
ATOM 10188 O O . LEU A 1 53 ? -5.644 7.567 -7.342 1.00 0.68 63 LEU A O 8
ATOM 10204 N N . GLY A 1 54 ? -5.452 9.795 -7.582 1.00 0.63 64 GLY A N 8
ATOM 10205 C CA . GLY A 1 54 ? -6.207 9.814 -8.815 1.00 0.76 64 GLY A CA 8
ATOM 10206 C C . GLY A 1 54 ? -7.690 9.754 -8.530 1.00 0.91 64 GLY A C 8
ATOM 10207 O O . GLY A 1 54 ? -8.460 9.190 -9.309 1.00 1.61 64 GLY A O 8
ATOM 10211 N N . THR A 1 55 ? -8.083 10.347 -7.393 1.00 1.22 65 THR A N 8
ATOM 10212 C CA . THR A 1 55 ? -9.476 10.383 -6.942 1.00 1.52 65 THR A CA 8
ATOM 10213 C C . THR A 1 55 ? -10.063 8.980 -6.815 1.00 1.28 65 THR A C 8
ATOM 10214 O O . THR A 1 55 ? -10.763 8.502 -7.709 1.00 1.56 65 THR A O 8
ATOM 10225 N N . VAL A 1 56 ? -9.776 8.338 -5.687 1.00 0.89 66 VAL A N 8
ATOM 10226 C CA . VAL A 1 56 ? -10.276 6.995 -5.419 1.00 0.69 66 VAL A CA 8
ATOM 10227 C C . VAL A 1 56 ? -11.795 7.005 -5.283 1.00 0.68 66 VAL A C 8
ATOM 10228 O O . VAL A 1 56 ? -12.367 7.908 -4.658 1.00 0.72 66 VAL A O 8
ATOM 10241 N N . GLU A 1 57 ? -12.438 6.002 -5.872 1.00 0.72 67 GLU A N 8
ATOM 10242 C CA . GLU A 1 57 ? -13.890 5.879 -5.820 1.00 0.79 67 GLU A CA 8
ATOM 10243 C C . GLU A 1 57 ? -14.360 5.801 -4.376 1.00 0.63 67 GLU A C 8
ATOM 10244 O O . GLU A 1 57 ? -13.669 5.238 -3.525 1.00 0.49 67 GLU A O 8
ATOM 10256 N N . ASP A 1 58 ? -15.530 6.358 -4.107 1.00 0.71 68 ASP A N 8
ATOM 10257 C CA . ASP A 1 58 ? -16.101 6.357 -2.766 1.00 0.67 68 ASP A CA 8
ATOM 10258 C C . ASP A 1 58 ? -16.231 4.937 -2.220 1.00 0.54 68 ASP A C 8
ATOM 10259 O O . ASP A 1 58 ? -16.036 4.699 -1.029 1.00 0.55 68 ASP A O 8
ATOM 10268 N N . LYS A 1 59 ? -16.537 3.994 -3.102 1.00 0.55 69 LYS A N 8
ATOM 10269 C CA . LYS A 1 59 ? -16.675 2.597 -2.700 1.00 0.58 69 LYS A CA 8
ATOM 10270 C C . LYS A 1 59 ? -15.332 2.019 -2.250 1.00 0.51 69 LYS A C 8
ATOM 10271 O O . LYS A 1 59 ? -15.280 1.094 -1.434 1.00 0.60 69 LYS A O 8
ATOM 10290 N N . TYR A 1 60 ? -14.246 2.580 -2.770 1.00 0.43 70 TYR A N 8
ATOM 10291 C CA . TYR A 1 60 ? -12.906 2.133 -2.411 1.00 0.39 70 TYR A CA 8
ATOM 10292 C C . TYR A 1 60 ? -12.468 2.787 -1.109 1.00 0.33 70 TYR A C 8
ATOM 10293 O O . TYR A 1 60 ? -11.754 2.187 -0.312 1.00 0.34 70 TYR A O 8
ATOM 10311 N N . ARG A 1 61 ? -12.922 4.017 -0.901 1.00 0.37 71 ARG A N 8
ATOM 10312 C CA . ARG A 1 61 ? -12.604 4.777 0.307 1.00 0.46 71 ARG A CA 8
ATOM 10313 C C . ARG A 1 61 ? -13.277 4.159 1.536 1.00 0.52 71 ARG A C 8
ATOM 10314 O O . ARG A 1 61 ? -12.745 4.207 2.643 1.00 0.59 71 ARG A O 8
ATOM 10335 N N . ARG A 1 62 ? -14.467 3.607 1.336 1.00 0.57 72 ARG A N 8
ATOM 10336 C CA . ARG A 1 62 ? -15.234 3.007 2.425 1.00 0.72 72 ARG A CA 8
ATOM 10337 C C . ARG A 1 62 ? -14.483 1.888 3.119 1.00 0.68 72 ARG A C 8
ATOM 10338 O O . ARG A 1 62 ? -14.326 1.901 4.330 1.00 0.82 72 ARG A O 8
ATOM 10359 N N . ARG A 1 63 ? -14.029 0.911 2.353 1.00 0.63 73 ARG A N 8
ATOM 10360 C CA . ARG A 1 63 ? -13.300 -0.212 2.926 1.00 0.70 73 ARG A CA 8
ATOM 10361 C C . ARG A 1 63 ? -11.823 0.141 3.047 1.00 0.53 73 ARG A C 8
ATOM 10362 O O . ARG A 1 63 ? -11.013 -0.655 3.519 1.00 0.59 73 ARG A O 8
ATOM 10383 N N . PHE A 1 64 ? -11.490 1.355 2.613 1.00 0.36 74 PHE A N 8
ATOM 10384 C CA . PHE A 1 64 ? -10.095 1.843 2.665 1.00 0.26 74 PHE A CA 8
ATOM 10385 C C . PHE A 1 64 ? -9.567 1.817 4.101 1.00 0.22 74 PHE A C 8
ATOM 10386 O O . PHE A 1 64 ? -8.386 1.575 4.335 1.00 0.30 74 PHE A O 8
ATOM 10403 N N . LYS A 1 65 ? -10.457 2.097 5.048 1.00 0.23 75 LYS A N 8
ATOM 10404 C CA . LYS A 1 65 ? -10.121 2.143 6.478 1.00 0.30 75 LYS A CA 8
ATOM 10405 C C . LYS A 1 65 ? -9.454 0.865 6.977 1.00 0.28 75 LYS A C 8
ATOM 10406 O O . LYS A 1 65 ? -8.728 0.886 7.969 1.00 0.37 75 LYS A O 8
ATOM 10425 N N . TYR A 1 66 ? -9.691 -0.249 6.299 1.00 0.21 76 TYR A N 8
ATOM 10426 C CA . TYR A 1 66 ? -9.092 -1.515 6.708 1.00 0.22 76 TYR A CA 8
ATOM 10427 C C . TYR A 1 66 ? -7.599 -1.546 6.361 1.00 0.20 76 TYR A C 8
ATOM 10428 O O . TYR A 1 66 ? -6.871 -2.431 6.805 1.00 0.23 76 TYR A O 8
ATOM 10446 N N . PHE A 1 67 ? -7.155 -0.565 5.587 1.00 0.18 77 PHE A N 8
ATOM 10447 C CA . PHE A 1 67 ? -5.760 -0.466 5.179 1.00 0.21 77 PHE A CA 8
ATOM 10448 C C . PHE A 1 67 ? -5.047 0.649 5.933 1.00 0.24 77 PHE A C 8
ATOM 10449 O O . PHE A 1 67 ? -3.822 0.759 5.886 1.00 0.27 77 PHE A O 8
ATOM 10466 N N . LYS A 1 68 ? -5.819 1.498 6.603 1.00 0.27 78 LYS A N 8
ATOM 10467 C CA . LYS A 1 68 ? -5.255 2.628 7.337 1.00 0.34 78 LYS A CA 8
ATOM 10468 C C . LYS A 1 68 ? -4.246 2.178 8.393 1.00 0.37 78 LYS A C 8
ATOM 10469 O O . LYS A 1 68 ? -3.262 2.866 8.650 1.00 0.42 78 LYS A O 8
ATOM 10488 N N . ALA A 1 69 ? -4.474 1.006 8.978 1.00 0.37 79 ALA A N 8
ATOM 10489 C CA . ALA A 1 69 ? -3.566 0.460 9.985 1.00 0.46 79 ALA A CA 8
ATOM 10490 C C . ALA A 1 69 ? -2.238 0.070 9.348 1.00 0.41 79 ALA A C 8
ATOM 10491 O O . ALA A 1 69 ? -1.180 0.152 9.970 1.00 0.49 79 ALA A O 8
ATOM 10498 N N . THR A 1 70 ? -2.309 -0.357 8.101 1.00 0.31 80 THR A N 8
ATOM 10499 C CA . THR A 1 70 ? -1.140 -0.770 7.359 1.00 0.30 80 THR A CA 8
ATOM 10500 C C . THR A 1 70 ? -0.403 0.428 6.768 1.00 0.24 80 THR A C 8
ATOM 10501 O O . THR A 1 70 ? 0.819 0.531 6.887 1.00 0.27 80 THR A O 8
ATOM 10512 N N . ILE A 1 71 ? -1.155 1.334 6.148 1.00 0.21 81 ILE A N 8
ATOM 10513 C CA . ILE A 1 71 ? -0.590 2.532 5.540 1.00 0.24 81 ILE A CA 8
ATOM 10514 C C . ILE A 1 71 ? 0.160 3.354 6.576 1.00 0.28 81 ILE A C 8
ATOM 10515 O O . ILE A 1 71 ? 1.259 3.843 6.318 1.00 0.34 81 ILE A O 8
ATOM 10531 N N . ALA A 1 72 ? -0.435 3.490 7.757 1.00 0.31 82 ALA A N 8
ATOM 10532 C CA . ALA A 1 72 ? 0.183 4.246 8.837 1.00 0.39 82 ALA A CA 8
ATOM 10533 C C . ALA A 1 72 ? 1.522 3.633 9.250 1.00 0.41 82 ALA A C 8
ATOM 10534 O O . ALA A 1 72 ? 2.533 4.331 9.354 1.00 0.53 82 ALA A O 8
ATOM 10541 N N . ASP A 1 73 ? 1.513 2.323 9.489 1.00 0.37 83 ASP A N 8
ATOM 10542 C CA . ASP A 1 73 ? 2.714 1.599 9.906 1.00 0.42 83 ASP A CA 8
ATOM 10543 C C . ASP A 1 73 ? 3.786 1.624 8.823 1.00 0.39 83 ASP A C 8
ATOM 10544 O O . ASP A 1 73 ? 4.961 1.844 9.114 1.00 0.46 83 ASP A O 8
ATOM 10553 N N . LEU A 1 74 ? 3.380 1.399 7.576 1.00 0.32 84 LEU A N 8
ATOM 10554 C CA . LEU A 1 74 ? 4.323 1.392 6.463 1.00 0.31 84 LEU A CA 8
ATOM 10555 C C . LEU A 1 74 ? 4.902 2.788 6.210 1.00 0.35 84 LEU A C 8
ATOM 10556 O O . LEU A 1 74 ? 6.047 2.919 5.781 1.00 0.42 84 LEU A O 8
ATOM 10572 N N . SER A 1 75 ? 4.126 3.827 6.498 1.00 0.37 85 SER A N 8
ATOM 10573 C CA . SER A 1 75 ? 4.597 5.196 6.311 1.00 0.50 85 SER A CA 8
ATOM 10574 C C . SER A 1 75 ? 5.501 5.598 7.473 1.00 0.61 85 SER A C 8
ATOM 10575 O O . SER A 1 75 ? 6.435 6.385 7.304 1.00 0.73 85 SER A O 8
ATOM 10583 N N . LYS A 1 76 ? 5.226 5.035 8.641 1.00 0.60 86 LYS A N 8
ATOM 10584 C CA . LYS A 1 76 ? 6.014 5.308 9.833 1.00 0.74 86 LYS A CA 8
ATOM 10585 C C . LYS A 1 76 ? 7.367 4.615 9.731 1.00 0.78 86 LYS A C 8
ATOM 10586 O O . LYS A 1 76 ? 8.409 5.211 10.005 1.00 0.98 86 LYS A O 8
ATOM 10605 N N . LYS A 1 77 ? 7.345 3.350 9.328 1.00 0.75 87 LYS A N 8
ATOM 10606 C CA . LYS A 1 77 ? 8.551 2.570 9.188 1.00 0.86 87 LYS A CA 8
ATOM 10607 C C . LYS A 1 77 ? 9.372 3.023 7.984 1.00 0.93 87 LYS A C 8
ATOM 10608 O O . LYS A 1 77 ? 10.584 2.822 7.948 1.00 1.11 87 LYS A O 8
ATOM 10627 N N . ARG A 1 78 ? 8.701 3.630 7.003 1.00 0.86 88 ARG A N 8
ATOM 10628 C CA . ARG A 1 78 ? 9.364 4.111 5.788 1.00 1.01 88 ARG A CA 8
ATOM 10629 C C . ARG A 1 78 ? 10.508 5.067 6.124 1.00 1.29 88 ARG A C 8
ATOM 10630 O O . ARG A 1 78 ? 11.626 4.898 5.636 1.00 1.77 88 ARG A O 8
ATOM 10651 N N . SER A 1 79 ? 10.229 6.070 6.947 1.00 1.73 89 SER A N 8
ATOM 10652 C CA . SER A 1 79 ? 11.245 7.050 7.330 1.00 2.12 89 SER A CA 8
ATOM 10653 C C . SER A 1 79 ? 12.004 6.608 8.585 1.00 2.14 89 SER A C 8
ATOM 10654 O O . SER A 1 79 ? 12.624 7.425 9.274 1.00 2.69 89 SER A O 8
ATOM 10662 N N . SER A 1 80 ? 11.954 5.318 8.877 1.00 2.07 90 SER A N 8
ATOM 10663 C CA . SER A 1 80 ? 12.634 4.763 10.039 1.00 2.75 90 SER A CA 8
ATOM 10664 C C . SER A 1 80 ? 13.184 3.379 9.715 1.00 3.15 90 SER A C 8
ATOM 10665 O O . SER A 1 80 ? 13.128 2.462 10.539 1.00 3.96 90 SER A O 8
ATOM 10673 N N . GLU A 1 81 ? 13.715 3.240 8.510 1.00 3.20 91 GLU A N 8
ATOM 10674 C CA . GLU A 1 81 ? 14.279 1.975 8.064 1.00 4.20 91 GLU A CA 8
ATOM 10675 C C . GLU A 1 81 ? 15.788 2.106 7.871 1.00 4.96 91 GLU A C 8
ATOM 10676 O O . GLU A 1 81 ? 16.545 1.541 8.688 1.00 5.32 91 GLU A O 8
ATOM 10689 N N . GLU A 1 1 ? 18.314 -1.367 -1.810 1.00 3.94 11 GLU A N 9
ATOM 10690 C CA . GLU A 1 1 ? 17.944 -2.255 -0.695 1.00 3.58 11 GLU A CA 9
ATOM 10691 C C . GLU A 1 1 ? 16.777 -1.675 0.095 1.00 2.90 11 GLU A C 9
ATOM 10692 O O . GLU A 1 1 ? 15.963 -2.410 0.661 1.00 3.21 11 GLU A O 9
ATOM 10704 N N . LEU A 1 2 ? 16.692 -0.349 0.115 1.00 2.57 12 LEU A N 9
ATOM 10705 C CA . LEU A 1 2 ? 15.632 0.358 0.813 1.00 2.59 12 LEU A CA 9
ATOM 10706 C C . LEU A 1 2 ? 14.373 0.386 -0.048 1.00 1.93 12 LEU A C 9
ATOM 10707 O O . LEU A 1 2 ? 13.808 1.447 -0.322 1.00 2.11 12 LEU A O 9
ATOM 10723 N N . ASN A 1 3 ? 13.946 -0.794 -0.477 1.00 1.62 13 ASN A N 9
ATOM 10724 C CA . ASN A 1 3 ? 12.760 -0.932 -1.307 1.00 1.41 13 ASN A CA 9
ATOM 10725 C C . ASN A 1 3 ? 11.510 -0.951 -0.436 1.00 1.08 13 ASN A C 9
ATOM 10726 O O . ASN A 1 3 ? 10.914 -2.006 -0.191 1.00 1.16 13 ASN A O 9
ATOM 10737 N N . ASN A 1 4 ? 11.121 0.223 0.037 1.00 0.88 14 ASN A N 9
ATOM 10738 C CA . ASN A 1 4 ? 9.944 0.349 0.883 1.00 0.81 14 ASN A CA 9
ATOM 10739 C C . ASN A 1 4 ? 8.682 0.195 0.047 1.00 0.64 14 ASN A C 9
ATOM 10740 O O . ASN A 1 4 ? 7.651 -0.250 0.553 1.00 0.66 14 ASN A O 9
ATOM 10751 N N . LEU A 1 5 ? 8.766 0.556 -1.234 1.00 0.56 15 LEU A N 9
ATOM 10752 C CA . LEU A 1 5 ? 7.618 0.447 -2.129 1.00 0.48 15 LEU A CA 9
ATOM 10753 C C . LEU A 1 5 ? 7.204 -1.013 -2.265 1.00 0.37 15 LEU A C 9
ATOM 10754 O O . LEU A 1 5 ? 6.013 -1.322 -2.327 1.00 0.33 15 LEU A O 9
ATOM 10770 N N . ARG A 1 6 ? 8.184 -1.905 -2.286 1.00 0.36 16 ARG A N 9
ATOM 10771 C CA . ARG A 1 6 ? 7.897 -3.327 -2.388 1.00 0.33 16 ARG A CA 9
ATOM 10772 C C . ARG A 1 6 ? 7.323 -3.830 -1.075 1.00 0.27 16 ARG A C 9
ATOM 10773 O O . ARG A 1 6 ? 6.384 -4.621 -1.052 1.00 0.28 16 ARG A O 9
ATOM 10794 N N . MET A 1 7 ? 7.892 -3.341 0.019 1.00 0.28 17 MET A N 9
ATOM 10795 C CA . MET A 1 7 ? 7.449 -3.710 1.362 1.00 0.32 17 MET A CA 9
ATOM 10796 C C . MET A 1 7 ? 5.989 -3.314 1.562 1.00 0.25 17 MET A C 9
ATOM 10797 O O . MET A 1 7 ? 5.188 -4.089 2.099 1.00 0.27 17 MET A O 9
ATOM 10811 N N . THR A 1 8 ? 5.660 -2.113 1.111 1.00 0.21 18 THR A N 9
ATOM 10812 C CA . THR A 1 8 ? 4.302 -1.590 1.206 1.00 0.20 18 THR A CA 9
ATOM 10813 C C . THR A 1 8 ? 3.358 -2.409 0.329 1.00 0.19 18 THR A C 9
ATOM 10814 O O . THR A 1 8 ? 2.306 -2.852 0.782 1.00 0.23 18 THR A O 9
ATOM 10825 N N . TYR A 1 9 ? 3.757 -2.617 -0.924 1.00 0.21 19 TYR A N 9
ATOM 10826 C CA . TYR A 1 9 ? 2.965 -3.393 -1.881 1.00 0.28 19 TYR A CA 9
ATOM 10827 C C . TYR A 1 9 ? 2.724 -4.812 -1.357 1.00 0.31 19 TYR A C 9
ATOM 10828 O O . TYR A 1 9 ? 1.607 -5.324 -1.425 1.00 0.36 19 TYR A O 9
ATOM 10846 N N . GLU A 1 10 ? 3.778 -5.424 -0.825 1.00 0.32 20 GLU A N 9
ATOM 10847 C CA . GLU A 1 10 ? 3.701 -6.772 -0.275 1.00 0.40 20 GLU A CA 9
ATOM 10848 C C . GLU A 1 10 ? 2.700 -6.828 0.878 1.00 0.35 20 GLU A C 9
ATOM 10849 O O . GLU A 1 10 ? 1.838 -7.710 0.924 1.00 0.35 20 GLU A O 9
ATOM 10861 N N . ARG A 1 11 ? 2.821 -5.870 1.802 1.00 0.33 21 ARG A N 9
ATOM 10862 C CA . ARG A 1 11 ? 1.926 -5.800 2.965 1.00 0.32 21 ARG A CA 9
ATOM 10863 C C . ARG A 1 11 ? 0.494 -5.563 2.518 1.00 0.26 21 ARG A C 9
ATOM 10864 O O . ARG A 1 11 ? -0.443 -6.072 3.124 1.00 0.29 21 ARG A O 9
ATOM 10885 N N . LEU A 1 12 ? 0.335 -4.809 1.447 1.00 0.22 22 LEU A N 9
ATOM 10886 C CA . LEU A 1 12 ? -0.982 -4.513 0.909 1.00 0.20 22 LEU A CA 9
ATOM 10887 C C . LEU A 1 12 ? -1.569 -5.742 0.228 1.00 0.23 22 LEU A C 9
ATOM 10888 O O . LEU A 1 12 ? -2.769 -5.976 0.295 1.00 0.24 22 LEU A O 9
ATOM 10904 N N . ARG A 1 13 ? -0.719 -6.515 -0.437 1.00 0.27 23 ARG A N 9
ATOM 10905 C CA . ARG A 1 13 ? -1.165 -7.707 -1.144 1.00 0.32 23 ARG A CA 9
ATOM 10906 C C . ARG A 1 13 ? -1.577 -8.802 -0.165 1.00 0.31 23 ARG A C 9
ATOM 10907 O O . ARG A 1 13 ? -2.610 -9.447 -0.346 1.00 0.34 23 ARG A O 9
ATOM 10928 N N . GLU A 1 14 ? -0.783 -9.006 0.875 1.00 0.31 24 GLU A N 9
ATOM 10929 C CA . GLU A 1 14 ? -1.092 -10.026 1.868 1.00 0.33 24 GLU A CA 9
ATOM 10930 C C . GLU A 1 14 ? -2.337 -9.641 2.655 1.00 0.28 24 GLU A C 9
ATOM 10931 O O . GLU A 1 14 ? -3.143 -10.490 3.036 1.00 0.30 24 GLU A O 9
ATOM 10943 N N . LEU A 1 15 ? -2.488 -8.346 2.888 1.00 0.24 25 LEU A N 9
ATOM 10944 C CA . LEU A 1 15 ? -3.627 -7.829 3.629 1.00 0.22 25 LEU A CA 9
ATOM 10945 C C . LEU A 1 15 ? -4.876 -7.905 2.759 1.00 0.18 25 LEU A C 9
ATOM 10946 O O . LEU A 1 15 ? -5.943 -8.304 3.222 1.00 0.20 25 LEU A O 9
ATOM 10962 N N . SER A 1 16 ? -4.733 -7.520 1.497 1.00 0.17 26 SER A N 9
ATOM 10963 C CA . SER A 1 16 ? -5.840 -7.529 0.550 1.00 0.16 26 SER A CA 9
ATOM 10964 C C . SER A 1 16 ? -6.385 -8.938 0.313 1.00 0.19 26 SER A C 9
ATOM 10965 O O . SER A 1 16 ? -7.581 -9.123 0.106 1.00 0.22 26 SER A O 9
ATOM 10973 N N . LEU A 1 17 ? -5.519 -9.930 0.344 1.00 0.23 27 LEU A N 9
ATOM 10974 C CA . LEU A 1 17 ? -5.952 -11.297 0.127 1.00 0.28 27 LEU A CA 9
ATOM 10975 C C . LEU A 1 17 ? -6.596 -11.857 1.383 1.00 0.29 27 LEU A C 9
ATOM 10976 O O . LEU A 1 17 ? -7.513 -12.677 1.314 1.00 0.34 27 LEU A O 9
ATOM 10992 N N . ASN A 1 18 ? -6.105 -11.405 2.527 1.00 0.28 28 ASN A N 9
ATOM 10993 C CA . ASN A 1 18 ? -6.622 -11.856 3.809 1.00 0.35 28 ASN A CA 9
ATOM 10994 C C . ASN A 1 18 ? -8.008 -11.283 4.061 1.00 0.35 28 ASN A C 9
ATOM 10995 O O . ASN A 1 18 ? -8.964 -12.024 4.283 1.00 0.42 28 ASN A O 9
ATOM 11006 N N . LEU A 1 19 ? -8.110 -9.957 4.013 1.00 0.33 29 LEU A N 9
ATOM 11007 C CA . LEU A 1 19 ? -9.380 -9.276 4.230 1.00 0.38 29 LEU A CA 9
ATOM 11008 C C . LEU A 1 19 ? -10.354 -9.598 3.106 1.00 0.40 29 LEU A C 9
ATOM 11009 O O . LEU A 1 19 ? -11.560 -9.688 3.325 1.00 0.49 29 LEU A O 9
ATOM 11025 N N . GLY A 1 20 ? -9.815 -9.768 1.903 1.00 0.35 30 GLY A N 9
ATOM 11026 C CA . GLY A 1 20 ? -10.637 -10.076 0.755 1.00 0.43 30 GLY A CA 9
ATOM 11027 C C . GLY A 1 20 ? -11.378 -11.386 0.912 1.00 0.53 30 GLY A C 9
ATOM 11028 O O . GLY A 1 20 ? -12.574 -11.463 0.653 1.00 0.65 30 GLY A O 9
ATOM 11032 N N . ASN A 1 21 ? -10.670 -12.423 1.347 1.00 0.53 31 ASN A N 9
ATOM 11033 C CA . ASN A 1 21 ? -11.278 -13.735 1.540 1.00 0.66 31 ASN A CA 9
ATOM 11034 C C . ASN A 1 21 ? -12.098 -13.775 2.825 1.00 0.71 31 ASN A C 9
ATOM 11035 O O . ASN A 1 21 ? -12.887 -14.697 3.042 1.00 0.84 31 ASN A O 9
ATOM 11046 N N . ARG A 1 22 ? -11.921 -12.767 3.667 1.00 0.66 32 ARG A N 9
ATOM 11047 C CA . ARG A 1 22 ? -12.659 -12.683 4.921 1.00 0.77 32 ARG A CA 9
ATOM 11048 C C . ARG A 1 22 ? -13.943 -11.880 4.718 1.00 0.86 32 ARG A C 9
ATOM 11049 O O . ARG A 1 22 ? -14.789 -11.793 5.608 1.00 1.01 32 ARG A O 9
ATOM 11070 N N . MET A 1 23 ? -14.081 -11.316 3.523 1.00 0.83 33 MET A N 9
ATOM 11071 C CA . MET A 1 23 ? -15.255 -10.533 3.162 1.00 0.96 33 MET A CA 9
ATOM 11072 C C . MET A 1 23 ? -16.244 -11.409 2.408 1.00 1.17 33 MET A C 9
ATOM 11073 O O . MET A 1 23 ? -15.855 -12.417 1.820 1.00 1.55 33 MET A O 9
ATOM 11087 N N . VAL A 1 24 ? -17.515 -11.032 2.420 1.00 1.22 34 VAL A N 9
ATOM 11088 C CA . VAL A 1 24 ? -18.542 -11.798 1.723 1.00 1.41 34 VAL A CA 9
ATOM 11089 C C . VAL A 1 24 ? -19.436 -10.862 0.910 1.00 1.54 34 VAL A C 9
ATOM 11090 O O . VAL A 1 24 ? -20.088 -9.975 1.472 1.00 1.66 34 VAL A O 9
ATOM 11103 N N . PRO A 1 25 ? -19.487 -11.031 -0.422 1.00 1.58 35 PRO A N 9
ATOM 11104 C CA . PRO A 1 25 ? -18.734 -12.066 -1.145 1.00 1.51 35 PRO A CA 9
ATOM 11105 C C . PRO A 1 25 ? -17.230 -11.807 -1.134 1.00 1.32 35 PRO A C 9
ATOM 11106 O O . PRO A 1 25 ? -16.797 -10.651 -1.163 1.00 1.30 35 PRO A O 9
ATOM 11117 N N . PRO A 1 26 ? -16.415 -12.877 -1.081 1.00 1.22 36 PRO A N 9
ATOM 11118 C CA . PRO A 1 26 ? -14.954 -12.758 -1.059 1.00 1.08 36 PRO A CA 9
ATOM 11119 C C . PRO A 1 26 ? -14.425 -11.914 -2.210 1.00 1.17 36 PRO A C 9
ATOM 11120 O O . PRO A 1 26 ? -14.763 -12.137 -3.378 1.00 1.42 36 PRO A O 9
ATOM 11131 N N . VAL A 1 27 ? -13.609 -10.937 -1.873 1.00 0.99 37 VAL A N 9
ATOM 11132 C CA . VAL A 1 27 ? -13.032 -10.049 -2.860 1.00 1.08 37 VAL A CA 9
ATOM 11133 C C . VAL A 1 27 ? -11.712 -10.610 -3.362 1.00 1.24 37 VAL A C 9
ATOM 11134 O O . VAL A 1 27 ? -10.738 -10.678 -2.607 1.00 2.02 37 VAL A O 9
ATOM 11147 N N . GLY A 1 28 ? -11.672 -11.000 -4.637 1.00 1.18 38 GLY A N 9
ATOM 11148 C CA . GLY A 1 28 ? -10.446 -11.526 -5.205 1.00 1.27 38 GLY A CA 9
ATOM 11149 C C . GLY A 1 28 ? -9.395 -10.446 -5.224 1.00 1.09 38 GLY A C 9
ATOM 11150 O O . GLY A 1 28 ? -8.196 -10.708 -5.165 1.00 1.23 38 GLY A O 9
ATOM 11154 N N . ASN A 1 29 ? -9.879 -9.211 -5.271 1.00 0.92 39 ASN A N 9
ATOM 11155 C CA . ASN A 1 29 ? -9.025 -8.043 -5.264 1.00 0.82 39 ASN A CA 9
ATOM 11156 C C . ASN A 1 29 ? -9.612 -6.992 -4.332 1.00 0.64 39 ASN A C 9
ATOM 11157 O O . ASN A 1 29 ? -10.294 -6.060 -4.767 1.00 0.74 39 ASN A O 9
ATOM 11168 N N . PHE A 1 30 ? -9.344 -7.173 -3.037 1.00 0.46 40 PHE A N 9
ATOM 11169 C CA . PHE A 1 30 ? -9.822 -6.274 -1.982 1.00 0.32 40 PHE A CA 9
ATOM 11170 C C . PHE A 1 30 ? -9.496 -4.824 -2.352 1.00 0.28 40 PHE A C 9
ATOM 11171 O O . PHE A 1 30 ? -10.286 -3.903 -2.126 1.00 0.52 40 PHE A O 9
ATOM 11188 N N . MET A 1 31 ? -8.345 -4.660 -2.980 1.00 0.22 41 MET A N 9
ATOM 11189 C CA . MET A 1 31 ? -7.889 -3.379 -3.469 1.00 0.18 41 MET A CA 9
ATOM 11190 C C . MET A 1 31 ? -7.196 -3.621 -4.794 1.00 0.20 41 MET A C 9
ATOM 11191 O O . MET A 1 31 ? -6.308 -4.468 -4.873 1.00 0.24 41 MET A O 9
ATOM 11205 N N . PRO A 1 32 ? -7.607 -2.930 -5.860 1.00 0.20 42 PRO A N 9
ATOM 11206 C CA . PRO A 1 32 ? -7.012 -3.126 -7.181 1.00 0.24 42 PRO A CA 9
ATOM 11207 C C . PRO A 1 32 ? -5.507 -2.912 -7.173 1.00 0.21 42 PRO A C 9
ATOM 11208 O O . PRO A 1 32 ? -5.009 -2.018 -6.486 1.00 0.20 42 PRO A O 9
ATOM 11219 N N . ASP A 1 33 ? -4.797 -3.741 -7.934 1.00 0.23 43 ASP A N 9
ATOM 11220 C CA . ASP A 1 33 ? -3.343 -3.663 -8.033 1.00 0.23 43 ASP A CA 9
ATOM 11221 C C . ASP A 1 33 ? -2.904 -2.234 -8.364 1.00 0.22 43 ASP A C 9
ATOM 11222 O O . ASP A 1 33 ? -1.885 -1.752 -7.868 1.00 0.23 43 ASP A O 9
ATOM 11231 N N . SER A 1 34 ? -3.709 -1.557 -9.186 1.00 0.23 44 SER A N 9
ATOM 11232 C CA . SER A 1 34 ? -3.450 -0.176 -9.580 1.00 0.25 44 SER A CA 9
ATOM 11233 C C . SER A 1 34 ? -3.431 0.746 -8.358 1.00 0.23 44 SER A C 9
ATOM 11234 O O . SER A 1 34 ? -2.493 1.526 -8.166 1.00 0.26 44 SER A O 9
ATOM 11242 N N . ILE A 1 35 ? -4.459 0.639 -7.519 1.00 0.21 45 ILE A N 9
ATOM 11243 C CA . ILE A 1 35 ? -4.540 1.447 -6.312 1.00 0.21 45 ILE A CA 9
ATOM 11244 C C . ILE A 1 35 ? -3.476 1.008 -5.306 1.00 0.17 45 ILE A C 9
ATOM 11245 O O . ILE A 1 35 ? -2.906 1.843 -4.608 1.00 0.18 45 ILE A O 9
ATOM 11261 N N . LEU A 1 36 ? -3.198 -0.295 -5.252 1.00 0.16 46 LEU A N 9
ATOM 11262 C CA . LEU A 1 36 ? -2.190 -0.813 -4.339 1.00 0.16 46 LEU A CA 9
ATOM 11263 C C . LEU A 1 36 ? -0.825 -0.210 -4.657 1.00 0.16 46 LEU A C 9
ATOM 11264 O O . LEU A 1 36 ? -0.042 0.075 -3.758 1.00 0.19 46 LEU A O 9
ATOM 11280 N N . LYS A 1 37 ? -0.549 -0.020 -5.942 1.00 0.17 47 LYS A N 9
ATOM 11281 C CA . LYS A 1 37 ? 0.727 0.537 -6.374 1.00 0.19 47 LYS A CA 9
ATOM 11282 C C . LYS A 1 37 ? 0.868 2.018 -6.027 1.00 0.18 47 LYS A C 9
ATOM 11283 O O . LYS A 1 37 ? 1.867 2.424 -5.435 1.00 0.20 47 LYS A O 9
ATOM 11302 N N . LYS A 1 38 ? -0.117 2.829 -6.388 1.00 0.17 48 LYS A N 9
ATOM 11303 C CA . LYS A 1 38 ? -0.047 4.259 -6.103 1.00 0.18 48 LYS A CA 9
ATOM 11304 C C . LYS A 1 38 ? -0.099 4.530 -4.604 1.00 0.18 48 LYS A C 9
ATOM 11305 O O . LYS A 1 38 ? 0.604 5.408 -4.101 1.00 0.20 48 LYS A O 9
ATOM 11324 N N . MET A 1 39 ? -0.922 3.773 -3.891 1.00 0.17 49 MET A N 9
ATOM 11325 C CA . MET A 1 39 ? -1.049 3.942 -2.452 1.00 0.17 49 MET A CA 9
ATOM 11326 C C . MET A 1 39 ? 0.241 3.513 -1.756 1.00 0.17 49 MET A C 9
ATOM 11327 O O . MET A 1 39 ? 0.599 4.050 -0.714 1.00 0.19 49 MET A O 9
ATOM 11341 N N . ALA A 1 40 ? 0.944 2.562 -2.354 1.00 0.16 50 ALA A N 9
ATOM 11342 C CA . ALA A 1 40 ? 2.202 2.088 -1.798 1.00 0.17 50 ALA A CA 9
ATOM 11343 C C . ALA A 1 40 ? 3.340 3.046 -2.130 1.00 0.18 50 ALA A C 9
ATOM 11344 O O . ALA A 1 40 ? 4.310 3.152 -1.385 1.00 0.22 50 ALA A O 9
ATOM 11351 N N . ALA A 1 41 ? 3.227 3.725 -3.262 1.00 0.18 51 ALA A N 9
ATOM 11352 C CA . ALA A 1 41 ? 4.259 4.654 -3.700 1.00 0.22 51 ALA A CA 9
ATOM 11353 C C . ALA A 1 41 ? 4.120 6.012 -3.021 1.00 0.24 51 ALA A C 9
ATOM 11354 O O . ALA A 1 41 ? 5.116 6.635 -2.652 1.00 0.30 51 ALA A O 9
ATOM 11361 N N . ILE A 1 42 ? 2.896 6.476 -2.857 1.00 0.24 52 ILE A N 9
ATOM 11362 C CA . ILE A 1 42 ? 2.671 7.770 -2.228 1.00 0.28 52 ILE A CA 9
ATOM 11363 C C . ILE A 1 42 ? 2.468 7.620 -0.727 1.00 0.26 52 ILE A C 9
ATOM 11364 O O . ILE A 1 42 ? 2.957 8.434 0.058 1.00 0.31 52 ILE A O 9
ATOM 11380 N N . LEU A 1 43 ? 1.746 6.566 -0.349 1.00 0.21 53 LEU A N 9
ATOM 11381 C CA . LEU A 1 43 ? 1.444 6.271 1.051 1.00 0.21 53 LEU A CA 9
ATOM 11382 C C . LEU A 1 43 ? 0.680 7.429 1.689 1.00 0.23 53 LEU A C 9
ATOM 11383 O O . LEU A 1 43 ? 1.227 8.195 2.487 1.00 0.27 53 LEU A O 9
ATOM 11399 N N . PRO A 1 44 ? -0.610 7.571 1.331 1.00 0.24 54 PRO A N 9
ATOM 11400 C CA . PRO A 1 44 ? -1.462 8.628 1.844 1.00 0.30 54 PRO A CA 9
ATOM 11401 C C . PRO A 1 44 ? -2.154 8.227 3.137 1.00 0.40 54 PRO A C 9
ATOM 11402 O O . PRO A 1 44 ? -3.040 7.368 3.145 1.00 0.48 54 PRO A O 9
ATOM 11413 N N . MET A 1 45 ? -1.745 8.846 4.230 1.00 0.49 55 MET A N 9
ATOM 11414 C CA . MET A 1 45 ? -2.320 8.555 5.534 1.00 0.64 55 MET A CA 9
ATOM 11415 C C . MET A 1 45 ? -3.620 9.324 5.734 1.00 0.72 55 MET A C 9
ATOM 11416 O O . MET A 1 45 ? -4.641 8.759 6.125 1.00 1.02 55 MET A O 9
ATOM 11430 N N . ASN A 1 46 ? -3.569 10.617 5.464 1.00 0.66 56 ASN A N 9
ATOM 11431 C CA . ASN A 1 46 ? -4.727 11.480 5.615 1.00 0.84 56 ASN A CA 9
ATOM 11432 C C . ASN A 1 46 ? -5.644 11.374 4.388 1.00 0.69 56 ASN A C 9
ATOM 11433 O O . ASN A 1 46 ? -5.180 11.124 3.279 1.00 0.59 56 ASN A O 9
ATOM 11444 N N . ASP A 1 47 ? -6.950 11.527 4.612 1.00 0.76 57 ASP A N 9
ATOM 11445 C CA . ASP A 1 47 ? -7.951 11.409 3.543 1.00 0.76 57 ASP A CA 9
ATOM 11446 C C . ASP A 1 47 ? -7.806 12.495 2.473 1.00 0.73 57 ASP A C 9
ATOM 11447 O O . ASP A 1 47 ? -8.155 12.270 1.314 1.00 1.11 57 ASP A O 9
ATOM 11456 N N . SER A 1 48 ? -7.299 13.668 2.839 1.00 0.67 58 SER A N 9
ATOM 11457 C CA . SER A 1 48 ? -7.125 14.756 1.874 1.00 0.72 58 SER A CA 9
ATOM 11458 C C . SER A 1 48 ? -6.011 14.423 0.877 1.00 0.66 58 SER A C 9
ATOM 11459 O O . SER A 1 48 ? -6.101 14.755 -0.310 1.00 0.77 58 SER A O 9
ATOM 11467 N N . ALA A 1 49 ? -4.976 13.734 1.363 1.00 0.58 59 ALA A N 9
ATOM 11468 C CA . ALA A 1 49 ? -3.848 13.306 0.535 1.00 0.59 59 ALA A CA 9
ATOM 11469 C C . ALA A 1 49 ? -4.313 12.266 -0.473 1.00 0.51 59 ALA A C 9
ATOM 11470 O O . ALA A 1 49 ? -3.710 12.076 -1.523 1.00 0.59 59 ALA A O 9
ATOM 11477 N N . PHE A 1 50 ? -5.395 11.588 -0.124 1.00 0.40 60 PHE A N 9
ATOM 11478 C CA . PHE A 1 50 ? -5.979 10.559 -0.971 1.00 0.37 60 PHE A CA 9
ATOM 11479 C C . PHE A 1 50 ? -6.407 11.121 -2.337 1.00 0.42 60 PHE A C 9
ATOM 11480 O O . PHE A 1 50 ? -6.551 10.374 -3.309 1.00 0.46 60 PHE A O 9
ATOM 11497 N N . ALA A 1 51 ? -6.629 12.433 -2.403 1.00 0.47 61 ALA A N 9
ATOM 11498 C CA . ALA A 1 51 ? -7.050 13.084 -3.643 1.00 0.56 61 ALA A CA 9
ATOM 11499 C C . ALA A 1 51 ? -6.005 12.947 -4.757 1.00 0.58 61 ALA A C 9
ATOM 11500 O O . ALA A 1 51 ? -6.356 12.954 -5.939 1.00 0.64 61 ALA A O 9
ATOM 11507 N N . THR A 1 52 ? -4.729 12.805 -4.382 1.00 0.57 62 THR A N 9
ATOM 11508 C CA . THR A 1 52 ? -3.652 12.659 -5.360 1.00 0.64 62 THR A CA 9
ATOM 11509 C C . THR A 1 52 ? -3.538 11.219 -5.859 1.00 0.53 62 THR A C 9
ATOM 11510 O O . THR A 1 52 ? -2.828 10.941 -6.829 1.00 0.57 62 THR A O 9
ATOM 11521 N N . LEU A 1 53 ? -4.288 10.310 -5.232 1.00 0.44 63 LEU A N 9
ATOM 11522 C CA . LEU A 1 53 ? -4.311 8.910 -5.649 1.00 0.40 63 LEU A CA 9
ATOM 11523 C C . LEU A 1 53 ? -5.117 8.806 -6.938 1.00 0.48 63 LEU A C 9
ATOM 11524 O O . LEU A 1 53 ? -5.001 7.843 -7.692 1.00 0.68 63 LEU A O 9
ATOM 11540 N N . GLY A 1 54 ? -5.948 9.813 -7.170 1.00 0.63 64 GLY A N 9
ATOM 11541 C CA . GLY A 1 54 ? -6.790 9.847 -8.345 1.00 0.76 64 GLY A CA 9
ATOM 11542 C C . GLY A 1 54 ? -8.230 10.033 -7.945 1.00 0.91 64 GLY A C 9
ATOM 11543 O O . GLY A 1 54 ? -8.555 10.944 -7.183 1.00 1.61 64 GLY A O 9
ATOM 11547 N N . THR A 1 55 ? -9.092 9.173 -8.434 1.00 1.22 65 THR A N 9
ATOM 11548 C CA . THR A 1 55 ? -10.496 9.257 -8.105 1.00 1.52 65 THR A CA 9
ATOM 11549 C C . THR A 1 55 ? -10.989 7.982 -7.422 1.00 1.28 65 THR A C 9
ATOM 11550 O O . THR A 1 55 ? -11.700 7.183 -8.033 1.00 1.56 65 THR A O 9
ATOM 11561 N N . VAL A 1 56 ? -10.625 7.788 -6.155 1.00 0.89 66 VAL A N 9
ATOM 11562 C CA . VAL A 1 56 ? -11.068 6.602 -5.434 1.00 0.69 66 VAL A CA 9
ATOM 11563 C C . VAL A 1 56 ? -12.556 6.723 -5.122 1.00 0.68 66 VAL A C 9
ATOM 11564 O O . VAL A 1 56 ? -13.019 7.763 -4.651 1.00 0.72 66 VAL A O 9
ATOM 11577 N N . GLU A 1 57 ? -13.311 5.681 -5.420 1.00 0.72 67 GLU A N 9
ATOM 11578 C CA . GLU A 1 57 ? -14.745 5.695 -5.195 1.00 0.79 67 GLU A CA 9
ATOM 11579 C C . GLU A 1 57 ? -15.082 5.706 -3.706 1.00 0.63 67 GLU A C 9
ATOM 11580 O O . GLU A 1 57 ? -14.223 5.458 -2.856 1.00 0.49 67 GLU A O 9
ATOM 11592 N N . ASP A 1 58 ? -16.348 5.967 -3.401 1.00 0.71 68 ASP A N 9
ATOM 11593 C CA . ASP A 1 58 ? -16.821 5.988 -2.021 1.00 0.67 68 ASP A CA 9
ATOM 11594 C C . ASP A 1 58 ? -16.694 4.592 -1.429 1.00 0.54 68 ASP A C 9
ATOM 11595 O O . ASP A 1 58 ? -16.352 4.418 -0.265 1.00 0.55 68 ASP A O 9
ATOM 11604 N N . LYS A 1 59 ? -16.940 3.591 -2.262 1.00 0.55 69 LYS A N 9
ATOM 11605 C CA . LYS A 1 59 ? -16.832 2.207 -1.836 1.00 0.58 69 LYS A CA 9
ATOM 11606 C C . LYS A 1 59 ? -15.381 1.864 -1.511 1.00 0.51 69 LYS A C 9
ATOM 11607 O O . LYS A 1 59 ? -15.103 1.004 -0.675 1.00 0.60 69 LYS A O 9
ATOM 11626 N N . TYR A 1 60 ? -14.460 2.571 -2.161 1.00 0.43 70 TYR A N 9
ATOM 11627 C CA . TYR A 1 60 ? -13.038 2.369 -1.935 1.00 0.39 70 TYR A CA 9
ATOM 11628 C C . TYR A 1 60 ? -12.622 3.062 -0.648 1.00 0.33 70 TYR A C 9
ATOM 11629 O O . TYR A 1 60 ? -11.859 2.512 0.138 1.00 0.34 70 TYR A O 9
ATOM 11647 N N . ARG A 1 61 ? -13.153 4.261 -0.438 1.00 0.37 71 ARG A N 9
ATOM 11648 C CA . ARG A 1 61 ? -12.860 5.053 0.756 1.00 0.46 71 ARG A CA 9
ATOM 11649 C C . ARG A 1 61 ? -13.348 4.334 2.013 1.00 0.52 71 ARG A C 9
ATOM 11650 O O . ARG A 1 61 ? -12.718 4.412 3.069 1.00 0.59 71 ARG A O 9
ATOM 11671 N N . ARG A 1 62 ? -14.476 3.648 1.886 1.00 0.57 72 ARG A N 9
ATOM 11672 C CA . ARG A 1 62 ? -15.070 2.914 2.997 1.00 0.72 72 ARG A CA 9
ATOM 11673 C C . ARG A 1 62 ? -14.095 1.901 3.579 1.00 0.68 72 ARG A C 9
ATOM 11674 O O . ARG A 1 62 ? -13.517 2.118 4.639 1.00 0.82 72 ARG A O 9
ATOM 11695 N N . ARG A 1 63 ? -13.931 0.783 2.864 1.00 0.63 73 ARG A N 9
ATOM 11696 C CA . ARG A 1 63 ? -13.041 -0.297 3.291 1.00 0.70 73 ARG A CA 9
ATOM 11697 C C . ARG A 1 63 ? -11.580 0.153 3.306 1.00 0.53 73 ARG A C 9
ATOM 11698 O O . ARG A 1 63 ? -10.708 -0.576 3.779 1.00 0.59 73 ARG A O 9
ATOM 11719 N N . PHE A 1 64 ? -11.331 1.371 2.824 1.00 0.36 74 PHE A N 9
ATOM 11720 C CA . PHE A 1 64 ? -9.977 1.941 2.824 1.00 0.26 74 PHE A CA 9
ATOM 11721 C C . PHE A 1 64 ? -9.428 1.933 4.248 1.00 0.22 74 PHE A C 9
ATOM 11722 O O . PHE A 1 64 ? -8.228 1.772 4.469 1.00 0.30 74 PHE A O 9
ATOM 11739 N N . LYS A 1 65 ? -10.336 2.116 5.207 1.00 0.23 75 LYS A N 9
ATOM 11740 C CA . LYS A 1 65 ? -9.999 2.133 6.627 1.00 0.30 75 LYS A CA 9
ATOM 11741 C C . LYS A 1 65 ? -9.324 0.832 7.070 1.00 0.28 75 LYS A C 9
ATOM 11742 O O . LYS A 1 65 ? -8.576 0.819 8.046 1.00 0.37 75 LYS A O 9
ATOM 11761 N N . TYR A 1 66 ? -9.574 -0.264 6.355 1.00 0.21 76 TYR A N 9
ATOM 11762 C CA . TYR A 1 66 ? -8.968 -1.547 6.706 1.00 0.22 76 TYR A CA 9
ATOM 11763 C C . TYR A 1 66 ? -7.486 -1.554 6.344 1.00 0.20 76 TYR A C 9
ATOM 11764 O O . TYR A 1 66 ? -6.729 -2.416 6.789 1.00 0.23 76 TYR A O 9
ATOM 11782 N N . PHE A 1 67 ? -7.084 -0.558 5.570 1.00 0.18 77 PHE A N 9
ATOM 11783 C CA . PHE A 1 67 ? -5.698 -0.397 5.158 1.00 0.21 77 PHE A CA 9
ATOM 11784 C C . PHE A 1 67 ? -5.068 0.758 5.925 1.00 0.24 77 PHE A C 9
ATOM 11785 O O . PHE A 1 67 ? -3.855 0.909 5.950 1.00 0.27 77 PHE A O 9
ATOM 11802 N N . LYS A 1 68 ? -5.918 1.587 6.527 1.00 0.27 78 LYS A N 9
ATOM 11803 C CA . LYS A 1 68 ? -5.475 2.765 7.276 1.00 0.34 78 LYS A CA 9
ATOM 11804 C C . LYS A 1 68 ? -4.451 2.426 8.359 1.00 0.37 78 LYS A C 9
ATOM 11805 O O . LYS A 1 68 ? -3.552 3.219 8.637 1.00 0.42 78 LYS A O 9
ATOM 11824 N N . ALA A 1 69 ? -4.568 1.245 8.956 1.00 0.37 79 ALA A N 9
ATOM 11825 C CA . ALA A 1 69 ? -3.623 0.831 9.984 1.00 0.46 79 ALA A CA 9
ATOM 11826 C C . ALA A 1 69 ? -2.293 0.454 9.348 1.00 0.41 79 ALA A C 9
ATOM 11827 O O . ALA A 1 69 ? -1.222 0.688 9.915 1.00 0.49 79 ALA A O 9
ATOM 11834 N N . THR A 1 70 ? -2.375 -0.121 8.159 1.00 0.31 80 THR A N 9
ATOM 11835 C CA . THR A 1 70 ? -1.203 -0.534 7.416 1.00 0.30 80 THR A CA 9
ATOM 11836 C C . THR A 1 70 ? -0.498 0.670 6.791 1.00 0.24 80 THR A C 9
ATOM 11837 O O . THR A 1 70 ? 0.725 0.807 6.890 1.00 0.27 80 THR A O 9
ATOM 11848 N N . ILE A 1 71 ? -1.277 1.552 6.169 1.00 0.21 81 ILE A N 9
ATOM 11849 C CA . ILE A 1 71 ? -0.738 2.757 5.546 1.00 0.24 81 ILE A CA 9
ATOM 11850 C C . ILE A 1 71 ? -0.054 3.634 6.598 1.00 0.28 81 ILE A C 9
ATOM 11851 O O . ILE A 1 71 ? 0.844 4.405 6.284 1.00 0.34 81 ILE A O 9
ATOM 11867 N N . ALA A 1 72 ? -0.478 3.495 7.853 1.00 0.31 82 ALA A N 9
ATOM 11868 C CA . ALA A 1 72 ? 0.100 4.262 8.951 1.00 0.39 82 ALA A CA 9
ATOM 11869 C C . ALA A 1 72 ? 1.449 3.688 9.382 1.00 0.41 82 ALA A C 9
ATOM 11870 O O . ALA A 1 72 ? 2.351 4.421 9.794 1.00 0.53 82 ALA A O 9
ATOM 11877 N N . ASP A 1 73 ? 1.582 2.374 9.288 1.00 0.37 83 ASP A N 9
ATOM 11878 C CA . ASP A 1 73 ? 2.813 1.699 9.671 1.00 0.42 83 ASP A CA 9
ATOM 11879 C C . ASP A 1 73 ? 3.853 1.801 8.567 1.00 0.39 83 ASP A C 9
ATOM 11880 O O . ASP A 1 73 ? 5.018 2.083 8.827 1.00 0.46 83 ASP A O 9
ATOM 11889 N N . LEU A 1 74 ? 3.434 1.563 7.340 1.00 0.32 84 LEU A N 9
ATOM 11890 C CA . LEU A 1 74 ? 4.346 1.606 6.202 1.00 0.31 84 LEU A CA 9
ATOM 11891 C C . LEU A 1 74 ? 4.901 3.006 5.939 1.00 0.35 84 LEU A C 9
ATOM 11892 O O . LEU A 1 74 ? 6.036 3.151 5.476 1.00 0.42 84 LEU A O 9
ATOM 11908 N N . SER A 1 75 ? 4.136 4.041 6.268 1.00 0.37 85 SER A N 9
ATOM 11909 C CA . SER A 1 75 ? 4.603 5.411 6.076 1.00 0.50 85 SER A CA 9
ATOM 11910 C C . SER A 1 75 ? 5.671 5.739 7.112 1.00 0.61 85 SER A C 9
ATOM 11911 O O . SER A 1 75 ? 6.579 6.532 6.865 1.00 0.73 85 SER A O 9
ATOM 11919 N N . LYS A 1 76 ? 5.560 5.101 8.269 1.00 0.60 86 LYS A N 9
ATOM 11920 C CA . LYS A 1 76 ? 6.505 5.298 9.350 1.00 0.74 86 LYS A CA 9
ATOM 11921 C C . LYS A 1 76 ? 7.707 4.376 9.171 1.00 0.78 86 LYS A C 9
ATOM 11922 O O . LYS A 1 76 ? 8.724 4.509 9.854 1.00 0.98 86 LYS A O 9
ATOM 11941 N N . LYS A 1 77 ? 7.576 3.428 8.246 1.00 0.75 87 LYS A N 9
ATOM 11942 C CA . LYS A 1 77 ? 8.638 2.467 7.962 1.00 0.86 87 LYS A CA 9
ATOM 11943 C C . LYS A 1 77 ? 9.461 2.909 6.760 1.00 0.93 87 LYS A C 9
ATOM 11944 O O . LYS A 1 77 ? 10.559 2.403 6.521 1.00 1.11 87 LYS A O 9
ATOM 11963 N N . ARG A 1 78 ? 8.911 3.850 6.002 1.00 0.86 88 ARG A N 9
ATOM 11964 C CA . ARG A 1 78 ? 9.566 4.376 4.813 1.00 1.01 88 ARG A CA 9
ATOM 11965 C C . ARG A 1 78 ? 10.902 5.018 5.153 1.00 1.29 88 ARG A C 9
ATOM 11966 O O . ARG A 1 78 ? 10.954 6.058 5.817 1.00 1.77 88 ARG A O 9
ATOM 11987 N N . SER A 1 79 ? 11.971 4.374 4.690 1.00 1.73 89 SER A N 9
ATOM 11988 C CA . SER A 1 79 ? 13.331 4.836 4.916 1.00 2.12 89 SER A CA 9
ATOM 11989 C C . SER A 1 79 ? 13.652 4.856 6.413 1.00 2.14 89 SER A C 9
ATOM 11990 O O . SER A 1 79 ? 14.483 5.645 6.866 1.00 2.69 89 SER A O 9
ATOM 11998 N N . SER A 1 80 ? 12.969 3.983 7.168 1.00 2.07 90 SER A N 9
ATOM 11999 C CA . SER A 1 80 ? 13.140 3.863 8.624 1.00 2.75 90 SER A CA 9
ATOM 12000 C C . SER A 1 80 ? 12.532 5.058 9.376 1.00 3.15 90 SER A C 9
ATOM 12001 O O . SER A 1 80 ? 11.822 4.879 10.367 1.00 3.96 90 SER A O 9
ATOM 12009 N N . GLU A 1 81 ? 12.803 6.269 8.903 1.00 3.20 91 GLU A N 9
ATOM 12010 C CA . GLU A 1 81 ? 12.276 7.477 9.528 1.00 4.20 91 GLU A CA 9
ATOM 12011 C C . GLU A 1 81 ? 11.670 8.387 8.466 1.00 4.96 91 GLU A C 9
ATOM 12012 O O . GLU A 1 81 ? 12.394 8.759 7.523 1.00 5.32 91 GLU A O 9
ATOM 12025 N N . GLU A 1 1 ? 19.393 -1.926 -0.556 1.00 3.94 11 GLU A N 10
ATOM 12026 C CA . GLU A 1 1 ? 18.534 -2.747 0.275 1.00 3.58 11 GLU A CA 10
ATOM 12027 C C . GLU A 1 1 ? 17.322 -1.935 0.711 1.00 2.90 11 GLU A C 10
ATOM 12028 O O . GLU A 1 1 ? 16.796 -2.110 1.809 1.00 3.21 11 GLU A O 10
ATOM 12040 N N . LEU A 1 2 ? 16.883 -1.043 -0.166 1.00 2.57 12 LEU A N 10
ATOM 12041 C CA . LEU A 1 2 ? 15.732 -0.203 0.111 1.00 2.59 12 LEU A CA 10
ATOM 12042 C C . LEU A 1 2 ? 14.472 -0.869 -0.414 1.00 1.93 12 LEU A C 10
ATOM 12043 O O . LEU A 1 2 ? 13.811 -0.364 -1.322 1.00 2.11 12 LEU A O 10
ATOM 12059 N N . ASN A 1 3 ? 14.152 -2.007 0.164 1.00 1.62 13 ASN A N 10
ATOM 12060 C CA . ASN A 1 3 ? 12.977 -2.770 -0.226 1.00 1.41 13 ASN A CA 10
ATOM 12061 C C . ASN A 1 3 ? 11.763 -2.309 0.573 1.00 1.08 13 ASN A C 10
ATOM 12062 O O . ASN A 1 3 ? 10.917 -3.114 0.970 1.00 1.16 13 ASN A O 10
ATOM 12073 N N . ASN A 1 4 ? 11.694 -1.011 0.824 1.00 0.88 14 ASN A N 10
ATOM 12074 C CA . ASN A 1 4 ? 10.610 -0.419 1.600 1.00 0.81 14 ASN A CA 10
ATOM 12075 C C . ASN A 1 4 ? 9.319 -0.343 0.797 1.00 0.64 14 ASN A C 10
ATOM 12076 O O . ASN A 1 4 ? 8.299 -0.903 1.200 1.00 0.66 14 ASN A O 10
ATOM 12087 N N . LEU A 1 5 ? 9.358 0.359 -0.331 1.00 0.56 15 LEU A N 10
ATOM 12088 C CA . LEU A 1 5 ? 8.173 0.506 -1.169 1.00 0.48 15 LEU A CA 10
ATOM 12089 C C . LEU A 1 5 ? 7.706 -0.838 -1.709 1.00 0.37 15 LEU A C 10
ATOM 12090 O O . LEU A 1 5 ? 6.501 -1.087 -1.805 1.00 0.33 15 LEU A O 10
ATOM 12106 N N . ARG A 1 6 ? 8.649 -1.719 -2.032 1.00 0.36 16 ARG A N 10
ATOM 12107 C CA . ARG A 1 6 ? 8.300 -3.044 -2.532 1.00 0.33 16 ARG A CA 10
ATOM 12108 C C . ARG A 1 6 ? 7.565 -3.821 -1.448 1.00 0.27 16 ARG A C 10
ATOM 12109 O O . ARG A 1 6 ? 6.595 -4.528 -1.722 1.00 0.28 16 ARG A O 10
ATOM 12130 N N . MET A 1 7 ? 8.011 -3.647 -0.207 1.00 0.28 17 MET A N 10
ATOM 12131 C CA . MET A 1 7 ? 7.379 -4.304 0.929 1.00 0.32 17 MET A CA 10
ATOM 12132 C C . MET A 1 7 ? 6.012 -3.686 1.197 1.00 0.25 17 MET A C 10
ATOM 12133 O O . MET A 1 7 ? 5.091 -4.373 1.616 1.00 0.27 17 MET A O 10
ATOM 12147 N N . THR A 1 8 ? 5.889 -2.389 0.938 1.00 0.21 18 THR A N 10
ATOM 12148 C CA . THR A 1 8 ? 4.634 -1.676 1.135 1.00 0.20 18 THR A CA 10
ATOM 12149 C C . THR A 1 8 ? 3.563 -2.229 0.203 1.00 0.19 18 THR A C 10
ATOM 12150 O O . THR A 1 8 ? 2.464 -2.577 0.635 1.00 0.23 18 THR A O 10
ATOM 12161 N N . TYR A 1 9 ? 3.905 -2.332 -1.072 1.00 0.21 19 TYR A N 10
ATOM 12162 C CA . TYR A 1 9 ? 2.986 -2.859 -2.062 1.00 0.28 19 TYR A CA 10
ATOM 12163 C C . TYR A 1 9 ? 2.674 -4.337 -1.790 1.00 0.31 19 TYR A C 10
ATOM 12164 O O . TYR A 1 9 ? 1.522 -4.766 -1.894 1.00 0.36 19 TYR A O 10
ATOM 12182 N N . GLU A 1 10 ? 3.704 -5.112 -1.448 1.00 0.32 20 GLU A N 10
ATOM 12183 C CA . GLU A 1 10 ? 3.526 -6.536 -1.183 1.00 0.40 20 GLU A CA 10
ATOM 12184 C C . GLU A 1 10 ? 2.727 -6.774 0.098 1.00 0.35 20 GLU A C 10
ATOM 12185 O O . GLU A 1 10 ? 1.908 -7.696 0.156 1.00 0.35 20 GLU A O 10
ATOM 12197 N N . ARG A 1 11 ? 2.943 -5.942 1.112 1.00 0.33 21 ARG A N 10
ATOM 12198 C CA . ARG A 1 11 ? 2.209 -6.074 2.365 1.00 0.32 21 ARG A CA 10
ATOM 12199 C C . ARG A 1 11 ? 0.738 -5.762 2.131 1.00 0.26 21 ARG A C 10
ATOM 12200 O O . ARG A 1 11 ? -0.143 -6.373 2.725 1.00 0.29 21 ARG A O 10
ATOM 12221 N N . LEU A 1 12 ? 0.490 -4.819 1.225 1.00 0.22 22 LEU A N 10
ATOM 12222 C CA . LEU A 1 12 ? -0.860 -4.427 0.862 1.00 0.20 22 LEU A CA 10
ATOM 12223 C C . LEU A 1 12 ? -1.529 -5.552 0.100 1.00 0.23 22 LEU A C 10
ATOM 12224 O O . LEU A 1 12 ? -2.713 -5.816 0.273 1.00 0.24 22 LEU A O 10
ATOM 12240 N N . ARG A 1 13 ? -0.753 -6.214 -0.743 1.00 0.27 23 ARG A N 10
ATOM 12241 C CA . ARG A 1 13 ? -1.255 -7.313 -1.553 1.00 0.32 23 ARG A CA 10
ATOM 12242 C C . ARG A 1 13 ? -1.677 -8.490 -0.683 1.00 0.31 23 ARG A C 10
ATOM 12243 O O . ARG A 1 13 ? -2.760 -9.060 -0.868 1.00 0.34 23 ARG A O 10
ATOM 12264 N N . GLU A 1 14 ? -0.829 -8.842 0.280 1.00 0.31 24 GLU A N 10
ATOM 12265 C CA . GLU A 1 14 ? -1.129 -9.939 1.183 1.00 0.33 24 GLU A CA 10
ATOM 12266 C C . GLU A 1 14 ? -2.290 -9.556 2.090 1.00 0.28 24 GLU A C 10
ATOM 12267 O O . GLU A 1 14 ? -3.120 -10.393 2.438 1.00 0.30 24 GLU A O 10
ATOM 12279 N N . LEU A 1 15 ? -2.350 -8.281 2.459 1.00 0.24 25 LEU A N 10
ATOM 12280 C CA . LEU A 1 15 ? -3.416 -7.794 3.320 1.00 0.22 25 LEU A CA 10
ATOM 12281 C C . LEU A 1 15 ? -4.744 -7.783 2.568 1.00 0.18 25 LEU A C 10
ATOM 12282 O O . LEU A 1 15 ? -5.790 -8.054 3.148 1.00 0.20 25 LEU A O 10
ATOM 12298 N N . SER A 1 16 ? -4.695 -7.479 1.274 1.00 0.17 26 SER A N 10
ATOM 12299 C CA . SER A 1 16 ? -5.905 -7.452 0.460 1.00 0.16 26 SER A CA 10
ATOM 12300 C C . SER A 1 16 ? -6.523 -8.847 0.395 1.00 0.19 26 SER A C 10
ATOM 12301 O O . SER A 1 16 ? -7.743 -9.003 0.403 1.00 0.22 26 SER A O 10
ATOM 12309 N N . LEU A 1 17 ? -5.664 -9.862 0.352 1.00 0.23 27 LEU A N 10
ATOM 12310 C CA . LEU A 1 17 ? -6.118 -11.248 0.299 1.00 0.28 27 LEU A CA 10
ATOM 12311 C C . LEU A 1 17 ? -6.553 -11.723 1.690 1.00 0.29 27 LEU A C 10
ATOM 12312 O O . LEU A 1 17 ? -7.485 -12.519 1.826 1.00 0.34 27 LEU A O 10
ATOM 12328 N N . ASN A 1 18 ? -5.869 -11.216 2.715 1.00 0.28 28 ASN A N 10
ATOM 12329 C CA . ASN A 1 18 ? -6.162 -11.571 4.103 1.00 0.35 28 ASN A CA 10
ATOM 12330 C C . ASN A 1 18 ? -7.482 -10.955 4.557 1.00 0.35 28 ASN A C 10
ATOM 12331 O O . ASN A 1 18 ? -8.410 -11.664 4.944 1.00 0.42 28 ASN A O 10
ATOM 12342 N N . LEU A 1 19 ? -7.567 -9.631 4.484 1.00 0.33 29 LEU A N 10
ATOM 12343 C CA . LEU A 1 19 ? -8.781 -8.915 4.870 1.00 0.38 29 LEU A CA 10
ATOM 12344 C C . LEU A 1 19 ? -9.926 -9.308 3.958 1.00 0.40 29 LEU A C 10
ATOM 12345 O O . LEU A 1 19 ? -11.066 -9.465 4.401 1.00 0.49 29 LEU A O 10
ATOM 12361 N N . GLY A 1 20 ? -9.601 -9.461 2.678 1.00 0.35 30 GLY A N 10
ATOM 12362 C CA . GLY A 1 20 ? -10.593 -9.829 1.695 1.00 0.43 30 GLY A CA 10
ATOM 12363 C C . GLY A 1 20 ? -11.250 -11.150 2.027 1.00 0.53 30 GLY A C 10
ATOM 12364 O O . GLY A 1 20 ? -12.475 -11.239 2.080 1.00 0.65 30 GLY A O 10
ATOM 12368 N N . ASN A 1 21 ? -10.442 -12.179 2.263 1.00 0.53 31 ASN A N 10
ATOM 12369 C CA . ASN A 1 21 ? -10.968 -13.496 2.600 1.00 0.66 31 ASN A CA 10
ATOM 12370 C C . ASN A 1 21 ? -11.560 -13.512 4.018 1.00 0.71 31 ASN A C 10
ATOM 12371 O O . ASN A 1 21 ? -12.290 -14.434 4.385 1.00 0.84 31 ASN A O 10
ATOM 12382 N N . ARG A 1 22 ? -11.257 -12.479 4.801 1.00 0.66 32 ARG A N 10
ATOM 12383 C CA . ARG A 1 22 ? -11.763 -12.361 6.170 1.00 0.77 32 ARG A CA 10
ATOM 12384 C C . ARG A 1 22 ? -13.111 -11.652 6.177 1.00 0.86 32 ARG A C 10
ATOM 12385 O O . ARG A 1 22 ? -13.773 -11.546 7.213 1.00 1.01 32 ARG A O 10
ATOM 12406 N N . MET A 1 23 ? -13.516 -11.199 5.007 1.00 0.83 33 MET A N 10
ATOM 12407 C CA . MET A 1 23 ? -14.790 -10.535 4.846 1.00 0.96 33 MET A CA 10
ATOM 12408 C C . MET A 1 23 ? -15.815 -11.555 4.358 1.00 1.17 33 MET A C 10
ATOM 12409 O O . MET A 1 23 ? -15.441 -12.647 3.920 1.00 1.55 33 MET A O 10
ATOM 12423 N N . VAL A 1 24 ? -17.093 -11.209 4.442 1.00 1.22 34 VAL A N 10
ATOM 12424 C CA . VAL A 1 24 ? -18.165 -12.097 4.004 1.00 1.41 34 VAL A CA 10
ATOM 12425 C C . VAL A 1 24 ? -19.175 -11.320 3.161 1.00 1.54 34 VAL A C 10
ATOM 12426 O O . VAL A 1 24 ? -19.864 -10.432 3.671 1.00 1.66 34 VAL A O 10
ATOM 12439 N N . PRO A 1 25 ? -19.269 -11.630 1.855 1.00 1.58 35 PRO A N 10
ATOM 12440 C CA . PRO A 1 25 ? -18.459 -12.678 1.223 1.00 1.51 35 PRO A CA 10
ATOM 12441 C C . PRO A 1 25 ? -17.008 -12.246 1.024 1.00 1.32 35 PRO A C 10
ATOM 12442 O O . PRO A 1 25 ? -16.719 -11.048 0.962 1.00 1.30 35 PRO A O 10
ATOM 12453 N N . PRO A 1 26 ? -16.072 -13.209 0.934 1.00 1.22 36 PRO A N 10
ATOM 12454 C CA . PRO A 1 26 ? -14.650 -12.906 0.759 1.00 1.08 36 PRO A CA 10
ATOM 12455 C C . PRO A 1 26 ? -14.381 -12.105 -0.508 1.00 1.17 36 PRO A C 10
ATOM 12456 O O . PRO A 1 26 ? -14.836 -12.464 -1.595 1.00 1.42 36 PRO A O 10
ATOM 12467 N N . VAL A 1 27 ? -13.644 -11.013 -0.354 1.00 0.99 37 VAL A N 10
ATOM 12468 C CA . VAL A 1 27 ? -13.311 -10.143 -1.463 1.00 1.08 37 VAL A CA 10
ATOM 12469 C C . VAL A 1 27 ? -12.037 -10.604 -2.147 1.00 1.24 37 VAL A C 10
ATOM 12470 O O . VAL A 1 27 ? -10.973 -10.659 -1.527 1.00 2.02 37 VAL A O 10
ATOM 12483 N N . GLY A 1 28 ? -12.145 -10.914 -3.427 1.00 1.18 38 GLY A N 10
ATOM 12484 C CA . GLY A 1 28 ? -10.990 -11.336 -4.183 1.00 1.27 38 GLY A CA 10
ATOM 12485 C C . GLY A 1 28 ? -10.221 -10.133 -4.673 1.00 1.09 38 GLY A C 10
ATOM 12486 O O . GLY A 1 28 ? -9.011 -10.184 -4.883 1.00 1.23 38 GLY A O 10
ATOM 12490 N N . ASN A 1 29 ? -10.948 -9.040 -4.840 1.00 0.92 39 ASN A N 10
ATOM 12491 C CA . ASN A 1 29 ? -10.385 -7.783 -5.295 1.00 0.82 39 ASN A CA 10
ATOM 12492 C C . ASN A 1 29 ? -10.609 -6.703 -4.238 1.00 0.64 39 ASN A C 10
ATOM 12493 O O . ASN A 1 29 ? -11.337 -5.733 -4.468 1.00 0.74 39 ASN A O 10
ATOM 12504 N N . PHE A 1 30 ? -9.986 -6.899 -3.075 1.00 0.46 40 PHE A N 10
ATOM 12505 C CA . PHE A 1 30 ? -10.096 -5.964 -1.951 1.00 0.32 40 PHE A CA 10
ATOM 12506 C C . PHE A 1 30 ? -9.642 -4.569 -2.382 1.00 0.28 40 PHE A C 10
ATOM 12507 O O . PHE A 1 30 ? -10.354 -3.582 -2.190 1.00 0.52 40 PHE A O 10
ATOM 12524 N N . MET A 1 31 ? -8.471 -4.500 -3.000 1.00 0.22 41 MET A N 10
ATOM 12525 C CA . MET A 1 31 ? -7.939 -3.248 -3.499 1.00 0.18 41 MET A CA 10
ATOM 12526 C C . MET A 1 31 ? -7.250 -3.511 -4.833 1.00 0.20 41 MET A C 10
ATOM 12527 O O . MET A 1 31 ? -6.413 -4.406 -4.927 1.00 0.24 41 MET A O 10
ATOM 12541 N N . PRO A 1 32 ? -7.610 -2.754 -5.880 1.00 0.20 42 PRO A N 10
ATOM 12542 C CA . PRO A 1 32 ? -7.034 -2.929 -7.218 1.00 0.24 42 PRO A CA 10
ATOM 12543 C C . PRO A 1 32 ? -5.514 -2.801 -7.224 1.00 0.21 42 PRO A C 10
ATOM 12544 O O . PRO A 1 32 ? -4.951 -1.968 -6.512 1.00 0.20 42 PRO A O 10
ATOM 12555 N N . ASP A 1 33 ? -4.873 -3.639 -8.036 1.00 0.23 43 ASP A N 10
ATOM 12556 C CA . ASP A 1 33 ? -3.413 -3.666 -8.173 1.00 0.23 43 ASP A CA 10
ATOM 12557 C C . ASP A 1 33 ? -2.851 -2.270 -8.423 1.00 0.22 43 ASP A C 10
ATOM 12558 O O . ASP A 1 33 ? -1.802 -1.898 -7.889 1.00 0.23 43 ASP A O 10
ATOM 12567 N N . SER A 1 34 ? -3.569 -1.504 -9.232 1.00 0.23 44 SER A N 10
ATOM 12568 C CA . SER A 1 34 ? -3.174 -0.151 -9.570 1.00 0.25 44 SER A CA 10
ATOM 12569 C C . SER A 1 34 ? -3.210 0.746 -8.340 1.00 0.23 44 SER A C 10
ATOM 12570 O O . SER A 1 34 ? -2.266 1.493 -8.080 1.00 0.26 44 SER A O 10
ATOM 12578 N N . ILE A 1 35 ? -4.298 0.660 -7.583 1.00 0.21 45 ILE A N 10
ATOM 12579 C CA . ILE A 1 35 ? -4.455 1.464 -6.378 1.00 0.21 45 ILE A CA 10
ATOM 12580 C C . ILE A 1 35 ? -3.461 1.042 -5.304 1.00 0.17 45 ILE A C 10
ATOM 12581 O O . ILE A 1 35 ? -2.947 1.883 -4.569 1.00 0.18 45 ILE A O 10
ATOM 12597 N N . LEU A 1 36 ? -3.171 -0.255 -5.232 1.00 0.16 46 LEU A N 10
ATOM 12598 C CA . LEU A 1 36 ? -2.216 -0.760 -4.256 1.00 0.16 46 LEU A CA 10
ATOM 12599 C C . LEU A 1 36 ? -0.843 -0.147 -4.515 1.00 0.16 46 LEU A C 10
ATOM 12600 O O . LEU A 1 36 ? -0.080 0.101 -3.588 1.00 0.19 46 LEU A O 10
ATOM 12616 N N . LYS A 1 37 ? -0.535 0.080 -5.792 1.00 0.17 47 LYS A N 10
ATOM 12617 C CA . LYS A 1 37 ? 0.750 0.647 -6.188 1.00 0.19 47 LYS A CA 10
ATOM 12618 C C . LYS A 1 37 ? 0.844 2.139 -5.869 1.00 0.18 47 LYS A C 10
ATOM 12619 O O . LYS A 1 37 ? 1.832 2.587 -5.280 1.00 0.20 47 LYS A O 10
ATOM 12638 N N . LYS A 1 38 ? -0.172 2.912 -6.249 1.00 0.17 48 LYS A N 10
ATOM 12639 C CA . LYS A 1 38 ? -0.158 4.354 -5.982 1.00 0.18 48 LYS A CA 10
ATOM 12640 C C . LYS A 1 38 ? -0.226 4.625 -4.486 1.00 0.18 48 LYS A C 10
ATOM 12641 O O . LYS A 1 38 ? 0.421 5.542 -3.983 1.00 0.20 48 LYS A O 10
ATOM 12660 N N . MET A 1 39 ? -1.004 3.826 -3.784 1.00 0.17 49 MET A N 10
ATOM 12661 C CA . MET A 1 39 ? -1.153 3.978 -2.346 1.00 0.17 49 MET A CA 10
ATOM 12662 C C . MET A 1 39 ? 0.126 3.553 -1.622 1.00 0.17 49 MET A C 10
ATOM 12663 O O . MET A 1 39 ? 0.436 4.067 -0.553 1.00 0.19 49 MET A O 10
ATOM 12677 N N . ALA A 1 40 ? 0.872 2.621 -2.211 1.00 0.16 50 ALA A N 10
ATOM 12678 C CA . ALA A 1 40 ? 2.119 2.149 -1.610 1.00 0.17 50 ALA A CA 10
ATOM 12679 C C . ALA A 1 40 ? 3.250 3.145 -1.836 1.00 0.18 50 ALA A C 10
ATOM 12680 O O . ALA A 1 40 ? 4.187 3.224 -1.044 1.00 0.22 50 ALA A O 10
ATOM 12687 N N . ALA A 1 41 ? 3.165 3.883 -2.935 1.00 0.18 51 ALA A N 10
ATOM 12688 C CA . ALA A 1 41 ? 4.193 4.855 -3.284 1.00 0.22 51 ALA A CA 10
ATOM 12689 C C . ALA A 1 41 ? 3.994 6.196 -2.574 1.00 0.24 51 ALA A C 10
ATOM 12690 O O . ALA A 1 41 ? 4.966 6.869 -2.222 1.00 0.30 51 ALA A O 10
ATOM 12697 N N . ILE A 1 42 ? 2.746 6.600 -2.387 1.00 0.24 52 ILE A N 10
ATOM 12698 C CA . ILE A 1 42 ? 2.452 7.877 -1.744 1.00 0.28 52 ILE A CA 10
ATOM 12699 C C . ILE A 1 42 ? 2.111 7.693 -0.265 1.00 0.26 52 ILE A C 10
ATOM 12700 O O . ILE A 1 42 ? 2.441 8.545 0.564 1.00 0.31 52 ILE A O 10
ATOM 12716 N N . LEU A 1 43 ? 1.462 6.574 0.045 1.00 0.21 53 LEU A N 10
ATOM 12717 C CA . LEU A 1 43 ? 1.062 6.250 1.412 1.00 0.21 53 LEU A CA 10
ATOM 12718 C C . LEU A 1 43 ? 0.230 7.383 2.028 1.00 0.23 53 LEU A C 10
ATOM 12719 O O . LEU A 1 43 ? 0.699 8.116 2.904 1.00 0.27 53 LEU A O 10
ATOM 12735 N N . PRO A 1 44 ? -1.012 7.544 1.558 1.00 0.24 54 PRO A N 10
ATOM 12736 C CA . PRO A 1 44 ? -1.920 8.588 2.032 1.00 0.30 54 PRO A CA 10
ATOM 12737 C C . PRO A 1 44 ? -2.559 8.240 3.375 1.00 0.40 54 PRO A C 10
ATOM 12738 O O . PRO A 1 44 ? -3.381 7.330 3.469 1.00 0.48 54 PRO A O 10
ATOM 12749 N N . MET A 1 45 ? -2.175 8.967 4.415 1.00 0.49 55 MET A N 10
ATOM 12750 C CA . MET A 1 45 ? -2.702 8.729 5.756 1.00 0.64 55 MET A CA 10
ATOM 12751 C C . MET A 1 45 ? -4.084 9.360 5.917 1.00 0.72 55 MET A C 10
ATOM 12752 O O . MET A 1 45 ? -4.904 8.894 6.710 1.00 1.02 55 MET A O 10
ATOM 12766 N N . ASN A 1 46 ? -4.336 10.413 5.158 1.00 0.66 56 ASN A N 10
ATOM 12767 C CA . ASN A 1 46 ? -5.625 11.101 5.211 1.00 0.84 56 ASN A CA 10
ATOM 12768 C C . ASN A 1 46 ? -6.220 11.217 3.815 1.00 0.69 56 ASN A C 10
ATOM 12769 O O . ASN A 1 46 ? -5.533 10.977 2.822 1.00 0.59 56 ASN A O 10
ATOM 12780 N N . ASP A 1 47 ? -7.500 11.571 3.740 1.00 0.76 57 ASP A N 10
ATOM 12781 C CA . ASP A 1 47 ? -8.193 11.699 2.455 1.00 0.76 57 ASP A CA 10
ATOM 12782 C C . ASP A 1 47 ? -7.604 12.826 1.607 1.00 0.73 57 ASP A C 10
ATOM 12783 O O . ASP A 1 47 ? -7.692 12.807 0.378 1.00 1.11 57 ASP A O 10
ATOM 12792 N N . SER A 1 48 ? -6.977 13.793 2.266 1.00 0.67 58 SER A N 10
ATOM 12793 C CA . SER A 1 48 ? -6.346 14.911 1.572 1.00 0.72 58 SER A CA 10
ATOM 12794 C C . SER A 1 48 ? -5.245 14.389 0.638 1.00 0.66 58 SER A C 10
ATOM 12795 O O . SER A 1 48 ? -5.065 14.886 -0.473 1.00 0.77 58 SER A O 10
ATOM 12803 N N . ALA A 1 49 ? -4.541 13.355 1.093 1.00 0.58 59 ALA A N 10
ATOM 12804 C CA . ALA A 1 49 ? -3.485 12.736 0.302 1.00 0.59 59 ALA A CA 10
ATOM 12805 C C . ALA A 1 49 ? -4.092 11.757 -0.685 1.00 0.51 59 ALA A C 10
ATOM 12806 O O . ALA A 1 49 ? -3.553 11.514 -1.764 1.00 0.59 59 ALA A O 10
ATOM 12813 N N . PHE A 1 50 ? -5.235 11.204 -0.303 1.00 0.40 60 PHE A N 10
ATOM 12814 C CA . PHE A 1 50 ? -5.960 10.257 -1.142 1.00 0.37 60 PHE A CA 10
ATOM 12815 C C . PHE A 1 50 ? -6.386 10.932 -2.440 1.00 0.42 60 PHE A C 10
ATOM 12816 O O . PHE A 1 50 ? -6.584 10.278 -3.466 1.00 0.46 60 PHE A O 10
ATOM 12833 N N . ALA A 1 51 ? -6.518 12.255 -2.385 1.00 0.47 61 ALA A N 10
ATOM 12834 C CA . ALA A 1 51 ? -6.902 13.043 -3.542 1.00 0.56 61 ALA A CA 10
ATOM 12835 C C . ALA A 1 51 ? -5.903 12.873 -4.684 1.00 0.58 61 ALA A C 10
ATOM 12836 O O . ALA A 1 51 ? -6.250 13.049 -5.847 1.00 0.64 61 ALA A O 10
ATOM 12843 N N . THR A 1 52 ? -4.661 12.518 -4.357 1.00 0.57 62 THR A N 10
ATOM 12844 C CA . THR A 1 52 ? -3.645 12.324 -5.383 1.00 0.64 62 THR A CA 10
ATOM 12845 C C . THR A 1 52 ? -3.546 10.858 -5.826 1.00 0.53 62 THR A C 10
ATOM 12846 O O . THR A 1 52 ? -2.649 10.490 -6.582 1.00 0.57 62 THR A O 10
ATOM 12857 N N . LEU A 1 53 ? -4.485 10.030 -5.367 1.00 0.44 63 LEU A N 10
ATOM 12858 C CA . LEU A 1 53 ? -4.512 8.610 -5.737 1.00 0.40 63 LEU A CA 10
ATOM 12859 C C . LEU A 1 53 ? -5.316 8.413 -7.013 1.00 0.48 63 LEU A C 10
ATOM 12860 O O . LEU A 1 53 ? -5.768 7.302 -7.317 1.00 0.68 63 LEU A O 10
ATOM 12876 N N . GLY A 1 54 ? -5.520 9.491 -7.736 1.00 0.63 64 GLY A N 10
ATOM 12877 C CA . GLY A 1 54 ? -6.295 9.425 -8.945 1.00 0.76 64 GLY A CA 10
ATOM 12878 C C . GLY A 1 54 ? -7.742 9.762 -8.674 1.00 0.91 64 GLY A C 10
ATOM 12879 O O . GLY A 1 54 ? -8.079 10.927 -8.470 1.00 1.61 64 GLY A O 10
ATOM 12883 N N . THR A 1 55 ? -8.598 8.751 -8.657 1.00 1.22 65 THR A N 10
ATOM 12884 C CA . THR A 1 55 ? -10.015 8.963 -8.402 1.00 1.52 65 THR A CA 10
ATOM 12885 C C . THR A 1 55 ? -10.641 7.784 -7.656 1.00 1.28 65 THR A C 10
ATOM 12886 O O . THR A 1 55 ? -11.365 6.977 -8.253 1.00 1.56 65 THR A O 10
ATOM 12897 N N . VAL A 1 56 ? -10.386 7.689 -6.355 1.00 0.89 66 VAL A N 10
ATOM 12898 C CA . VAL A 1 56 ? -10.969 6.606 -5.572 1.00 0.69 66 VAL A CA 10
ATOM 12899 C C . VAL A 1 56 ? -12.409 6.949 -5.206 1.00 0.68 66 VAL A C 10
ATOM 12900 O O . VAL A 1 56 ? -12.699 8.026 -4.677 1.00 0.72 66 VAL A O 10
ATOM 12913 N N . GLU A 1 57 ? -13.316 6.034 -5.514 1.00 0.72 67 GLU A N 10
ATOM 12914 C CA . GLU A 1 57 ? -14.729 6.233 -5.229 1.00 0.79 67 GLU A CA 10
ATOM 12915 C C . GLU A 1 57 ? -14.981 6.081 -3.733 1.00 0.63 67 GLU A C 10
ATOM 12916 O O . GLU A 1 57 ? -14.154 5.504 -3.016 1.00 0.49 67 GLU A O 10
ATOM 12928 N N . ASP A 1 58 ? -16.121 6.581 -3.264 1.00 0.71 68 ASP A N 10
ATOM 12929 C CA . ASP A 1 58 ? -16.461 6.473 -1.845 1.00 0.67 68 ASP A CA 10
ATOM 12930 C C . ASP A 1 58 ? -16.491 5.013 -1.420 1.00 0.54 68 ASP A C 10
ATOM 12931 O O . ASP A 1 58 ? -16.119 4.680 -0.297 1.00 0.55 68 ASP A O 10
ATOM 12940 N N . LYS A 1 59 ? -16.914 4.138 -2.332 1.00 0.55 69 LYS A N 10
ATOM 12941 C CA . LYS A 1 59 ? -16.970 2.704 -2.056 1.00 0.58 69 LYS A CA 10
ATOM 12942 C C . LYS A 1 59 ? -15.566 2.151 -1.793 1.00 0.51 69 LYS A C 10
ATOM 12943 O O . LYS A 1 59 ? -15.395 1.192 -1.036 1.00 0.60 69 LYS A O 10
ATOM 12962 N N . TYR A 1 60 ? -14.559 2.786 -2.392 1.00 0.43 70 TYR A N 10
ATOM 12963 C CA . TYR A 1 60 ? -13.170 2.379 -2.198 1.00 0.39 70 TYR A CA 10
ATOM 12964 C C . TYR A 1 60 ? -12.687 2.903 -0.862 1.00 0.33 70 TYR A C 10
ATOM 12965 O O . TYR A 1 60 ? -11.903 2.263 -0.161 1.00 0.34 70 TYR A O 10
ATOM 12983 N N . ARG A 1 61 ? -13.205 4.067 -0.504 1.00 0.37 71 ARG A N 10
ATOM 12984 C CA . ARG A 1 61 ? -12.884 4.706 0.756 1.00 0.46 71 ARG A CA 10
ATOM 12985 C C . ARG A 1 61 ? -13.470 3.905 1.921 1.00 0.52 71 ARG A C 10
ATOM 12986 O O . ARG A 1 61 ? -12.908 3.883 3.018 1.00 0.59 71 ARG A O 10
ATOM 13007 N N . ARG A 1 62 ? -14.609 3.260 1.664 1.00 0.57 72 ARG A N 10
ATOM 13008 C CA . ARG A 1 62 ? -15.301 2.446 2.662 1.00 0.72 72 ARG A CA 10
ATOM 13009 C C . ARG A 1 62 ? -14.359 1.436 3.298 1.00 0.68 72 ARG A C 10
ATOM 13010 O O . ARG A 1 62 ? -14.094 1.493 4.489 1.00 0.82 72 ARG A O 10
ATOM 13031 N N . ARG A 1 63 ? -13.852 0.510 2.496 1.00 0.63 73 ARG A N 10
ATOM 13032 C CA . ARG A 1 63 ? -12.939 -0.504 3.007 1.00 0.70 73 ARG A CA 10
ATOM 13033 C C . ARG A 1 63 ? -11.520 0.049 3.124 1.00 0.53 73 ARG A C 10
ATOM 13034 O O . ARG A 1 63 ? -10.617 -0.634 3.611 1.00 0.59 73 ARG A O 10
ATOM 13055 N N . PHE A 1 64 ? -11.338 1.297 2.693 1.00 0.36 74 PHE A N 10
ATOM 13056 C CA . PHE A 1 64 ? -10.027 1.952 2.762 1.00 0.26 74 PHE A CA 10
ATOM 13057 C C . PHE A 1 64 ? -9.556 2.031 4.207 1.00 0.22 74 PHE A C 10
ATOM 13058 O O . PHE A 1 64 ? -8.366 1.900 4.497 1.00 0.30 74 PHE A O 10
ATOM 13075 N N . LYS A 1 65 ? -10.511 2.243 5.103 1.00 0.23 75 LYS A N 10
ATOM 13076 C CA . LYS A 1 65 ? -10.236 2.340 6.533 1.00 0.30 75 LYS A CA 10
ATOM 13077 C C . LYS A 1 65 ? -9.627 1.041 7.073 1.00 0.28 75 LYS A C 10
ATOM 13078 O O . LYS A 1 65 ? -8.926 1.058 8.079 1.00 0.37 75 LYS A O 10
ATOM 13097 N N . TYR A 1 66 ? -9.893 -0.080 6.407 1.00 0.21 76 TYR A N 10
ATOM 13098 C CA . TYR A 1 66 ? -9.361 -1.371 6.842 1.00 0.22 76 TYR A CA 10
ATOM 13099 C C . TYR A 1 66 ? -7.898 -1.516 6.432 1.00 0.20 76 TYR A C 10
ATOM 13100 O O . TYR A 1 66 ? -7.214 -2.445 6.856 1.00 0.23 76 TYR A O 10
ATOM 13118 N N . PHE A 1 67 ? -7.426 -0.575 5.628 1.00 0.18 77 PHE A N 10
ATOM 13119 C CA . PHE A 1 67 ? -6.045 -0.567 5.165 1.00 0.21 77 PHE A CA 10
ATOM 13120 C C . PHE A 1 67 ? -5.237 0.479 5.924 1.00 0.24 77 PHE A C 10
ATOM 13121 O O . PHE A 1 67 ? -4.013 0.502 5.845 1.00 0.27 77 PHE A O 10
ATOM 13138 N N . LYS A 1 68 ? -5.940 1.360 6.627 1.00 0.27 78 LYS A N 10
ATOM 13139 C CA . LYS A 1 68 ? -5.308 2.448 7.375 1.00 0.34 78 LYS A CA 10
ATOM 13140 C C . LYS A 1 68 ? -4.229 1.947 8.337 1.00 0.37 78 LYS A C 10
ATOM 13141 O O . LYS A 1 68 ? -3.221 2.625 8.547 1.00 0.42 78 LYS A O 10
ATOM 13160 N N . ALA A 1 69 ? -4.432 0.765 8.907 1.00 0.37 79 ALA A N 10
ATOM 13161 C CA . ALA A 1 69 ? -3.465 0.187 9.836 1.00 0.46 79 ALA A CA 10
ATOM 13162 C C . ALA A 1 69 ? -2.152 -0.128 9.134 1.00 0.41 79 ALA A C 10
ATOM 13163 O O . ALA A 1 69 ? -1.078 -0.033 9.723 1.00 0.49 79 ALA A O 10
ATOM 13170 N N . THR A 1 70 ? -2.251 -0.494 7.869 1.00 0.31 80 THR A N 10
ATOM 13171 C CA . THR A 1 70 ? -1.094 -0.824 7.062 1.00 0.30 80 THR A CA 10
ATOM 13172 C C . THR A 1 70 ? -0.476 0.427 6.445 1.00 0.24 80 THR A C 10
ATOM 13173 O O . THR A 1 70 ? 0.743 0.582 6.439 1.00 0.27 80 THR A O 10
ATOM 13184 N N . ILE A 1 71 ? -1.321 1.318 5.937 1.00 0.21 81 ILE A N 10
ATOM 13185 C CA . ILE A 1 71 ? -0.848 2.556 5.326 1.00 0.24 81 ILE A CA 10
ATOM 13186 C C . ILE A 1 71 ? -0.045 3.368 6.334 1.00 0.28 81 ILE A C 10
ATOM 13187 O O . ILE A 1 71 ? 1.045 3.839 6.032 1.00 0.34 81 ILE A O 10
ATOM 13203 N N . ALA A 1 72 ? -0.592 3.514 7.533 1.00 0.31 82 ALA A N 10
ATOM 13204 C CA . ALA A 1 72 ? 0.073 4.266 8.593 1.00 0.39 82 ALA A CA 10
ATOM 13205 C C . ALA A 1 72 ? 1.374 3.593 9.014 1.00 0.41 82 ALA A C 10
ATOM 13206 O O . ALA A 1 72 ? 2.399 4.260 9.173 1.00 0.53 82 ALA A O 10
ATOM 13213 N N . ASP A 1 73 ? 1.320 2.275 9.186 1.00 0.37 83 ASP A N 10
ATOM 13214 C CA . ASP A 1 73 ? 2.491 1.495 9.583 1.00 0.42 83 ASP A CA 10
ATOM 13215 C C . ASP A 1 73 ? 3.597 1.617 8.550 1.00 0.39 83 ASP A C 10
ATOM 13216 O O . ASP A 1 73 ? 4.712 2.010 8.875 1.00 0.46 83 ASP A O 10
ATOM 13225 N N . LEU A 1 74 ? 3.285 1.292 7.307 1.00 0.32 84 LEU A N 10
ATOM 13226 C CA . LEU A 1 74 ? 4.270 1.368 6.239 1.00 0.31 84 LEU A CA 10
ATOM 13227 C C . LEU A 1 74 ? 4.746 2.800 6.020 1.00 0.35 84 LEU A C 10
ATOM 13228 O O . LEU A 1 74 ? 5.880 3.023 5.603 1.00 0.42 84 LEU A O 10
ATOM 13244 N N . SER A 1 75 ? 3.898 3.771 6.331 1.00 0.37 85 SER A N 10
ATOM 13245 C CA . SER A 1 75 ? 4.265 5.168 6.189 1.00 0.50 85 SER A CA 10
ATOM 13246 C C . SER A 1 75 ? 5.282 5.545 7.261 1.00 0.61 85 SER A C 10
ATOM 13247 O O . SER A 1 75 ? 6.095 6.447 7.072 1.00 0.73 85 SER A O 10
ATOM 13255 N N . LYS A 1 76 ? 5.245 4.835 8.384 1.00 0.60 86 LYS A N 10
ATOM 13256 C CA . LYS A 1 76 ? 6.176 5.087 9.477 1.00 0.74 86 LYS A CA 10
ATOM 13257 C C . LYS A 1 76 ? 7.469 4.314 9.250 1.00 0.78 86 LYS A C 10
ATOM 13258 O O . LYS A 1 76 ? 8.432 4.443 10.010 1.00 0.98 86 LYS A O 10
ATOM 13277 N N . LYS A 1 77 ? 7.471 3.506 8.199 1.00 0.75 87 LYS A N 10
ATOM 13278 C CA . LYS A 1 77 ? 8.629 2.699 7.850 1.00 0.86 87 LYS A CA 10
ATOM 13279 C C . LYS A 1 77 ? 9.333 3.272 6.624 1.00 0.93 87 LYS A C 10
ATOM 13280 O O . LYS A 1 77 ? 10.556 3.182 6.502 1.00 1.11 87 LYS A O 10
ATOM 13299 N N . ARG A 1 78 ? 8.547 3.845 5.713 1.00 0.86 88 ARG A N 10
ATOM 13300 C CA . ARG A 1 78 ? 9.073 4.416 4.472 1.00 1.01 88 ARG A CA 10
ATOM 13301 C C . ARG A 1 78 ? 9.888 5.686 4.712 1.00 1.29 88 ARG A C 10
ATOM 13302 O O . ARG A 1 78 ? 10.419 6.269 3.764 1.00 1.77 88 ARG A O 10
ATOM 13323 N N . SER A 1 79 ? 9.993 6.110 5.967 1.00 1.73 89 SER A N 10
ATOM 13324 C CA . SER A 1 79 ? 10.766 7.300 6.305 1.00 2.12 89 SER A CA 10
ATOM 13325 C C . SER A 1 79 ? 12.240 7.092 5.957 1.00 2.14 89 SER A C 10
ATOM 13326 O O . SER A 1 79 ? 12.919 8.017 5.513 1.00 2.69 89 SER A O 10
ATOM 13334 N N . SER A 1 80 ? 12.728 5.870 6.150 1.00 2.07 90 SER A N 10
ATOM 13335 C CA . SER A 1 80 ? 14.114 5.546 5.848 1.00 2.75 90 SER A CA 10
ATOM 13336 C C . SER A 1 80 ? 14.229 4.103 5.362 1.00 3.15 90 SER A C 10
ATOM 13337 O O . SER A 1 80 ? 14.384 3.851 4.168 1.00 3.96 90 SER A O 10
ATOM 13345 N N . GLU A 1 81 ? 14.137 3.168 6.293 1.00 3.20 91 GLU A N 10
ATOM 13346 C CA . GLU A 1 81 ? 14.218 1.756 5.984 1.00 4.20 91 GLU A CA 10
ATOM 13347 C C . GLU A 1 81 ? 13.575 0.954 7.107 1.00 4.96 91 GLU A C 10
ATOM 13348 O O . GLU A 1 81 ? 13.389 1.524 8.203 1.00 5.32 91 GLU A O 10
ATOM 13361 N N . GLU A 1 1 ? 18.228 -0.003 0.296 1.00 3.94 11 GLU A N 11
ATOM 13362 C CA . GLU A 1 1 ? 16.854 0.001 0.793 1.00 3.58 11 GLU A CA 11
ATOM 13363 C C . GLU A 1 1 ? 16.000 0.968 -0.023 1.00 2.90 11 GLU A C 11
ATOM 13364 O O . GLU A 1 1 ? 15.021 1.537 0.464 1.00 3.21 11 GLU A O 11
ATOM 13376 N N . LEU A 1 2 ? 16.404 1.153 -1.272 1.00 2.57 12 LEU A N 11
ATOM 13377 C CA . LEU A 1 2 ? 15.716 2.054 -2.185 1.00 2.59 12 LEU A CA 11
ATOM 13378 C C . LEU A 1 2 ? 14.365 1.484 -2.610 1.00 1.93 12 LEU A C 11
ATOM 13379 O O . LEU A 1 2 ? 13.403 2.227 -2.802 1.00 2.11 12 LEU A O 11
ATOM 13395 N N . ASN A 1 3 ? 14.297 0.164 -2.756 1.00 1.62 13 ASN A N 11
ATOM 13396 C CA . ASN A 1 3 ? 13.060 -0.506 -3.163 1.00 1.41 13 ASN A CA 11
ATOM 13397 C C . ASN A 1 3 ? 12.197 -0.853 -1.945 1.00 1.08 13 ASN A C 11
ATOM 13398 O O . ASN A 1 3 ? 11.545 -1.897 -1.904 1.00 1.16 13 ASN A O 11
ATOM 13409 N N . ASN A 1 4 ? 12.183 0.041 -0.963 1.00 0.88 14 ASN A N 11
ATOM 13410 C CA . ASN A 1 4 ? 11.394 -0.150 0.253 1.00 0.81 14 ASN A CA 11
ATOM 13411 C C . ASN A 1 4 ? 9.908 -0.169 -0.076 1.00 0.64 14 ASN A C 11
ATOM 13412 O O . ASN A 1 4 ? 9.105 -0.786 0.628 1.00 0.66 14 ASN A O 11
ATOM 13423 N N . LEU A 1 5 ? 9.561 0.506 -1.165 1.00 0.56 15 LEU A N 11
ATOM 13424 C CA . LEU A 1 5 ? 8.183 0.593 -1.635 1.00 0.48 15 LEU A CA 11
ATOM 13425 C C . LEU A 1 5 ? 7.620 -0.787 -1.990 1.00 0.37 15 LEU A C 11
ATOM 13426 O O . LEU A 1 5 ? 6.410 -1.015 -1.903 1.00 0.33 15 LEU A O 11
ATOM 13442 N N . ARG A 1 6 ? 8.495 -1.709 -2.391 1.00 0.36 16 ARG A N 11
ATOM 13443 C CA . ARG A 1 6 ? 8.070 -3.059 -2.752 1.00 0.33 16 ARG A CA 11
ATOM 13444 C C . ARG A 1 6 ? 7.475 -3.778 -1.547 1.00 0.27 16 ARG A C 11
ATOM 13445 O O . ARG A 1 6 ? 6.518 -4.542 -1.676 1.00 0.28 16 ARG A O 11
ATOM 13466 N N . MET A 1 7 ? 8.034 -3.496 -0.376 1.00 0.28 17 MET A N 11
ATOM 13467 C CA . MET A 1 7 ? 7.558 -4.081 0.872 1.00 0.32 17 MET A CA 11
ATOM 13468 C C . MET A 1 7 ? 6.176 -3.528 1.210 1.00 0.25 17 MET A C 11
ATOM 13469 O O . MET A 1 7 ? 5.309 -4.251 1.711 1.00 0.27 17 MET A O 11
ATOM 13483 N N . THR A 1 8 ? 5.972 -2.253 0.898 1.00 0.21 18 THR A N 11
ATOM 13484 C CA . THR A 1 8 ? 4.693 -1.589 1.120 1.00 0.20 18 THR A CA 11
ATOM 13485 C C . THR A 1 8 ? 3.609 -2.288 0.309 1.00 0.19 18 THR A C 11
ATOM 13486 O O . THR A 1 8 ? 2.532 -2.603 0.822 1.00 0.23 18 THR A O 11
ATOM 13497 N N . TYR A 1 9 ? 3.924 -2.563 -0.949 1.00 0.21 19 TYR A N 11
ATOM 13498 C CA . TYR A 1 9 ? 3.004 -3.254 -1.837 1.00 0.28 19 TYR A CA 11
ATOM 13499 C C . TYR A 1 9 ? 2.726 -4.662 -1.325 1.00 0.31 19 TYR A C 11
ATOM 13500 O O . TYR A 1 9 ? 1.601 -5.153 -1.408 1.00 0.36 19 TYR A O 11
ATOM 13518 N N . GLU A 1 10 ? 3.763 -5.312 -0.801 1.00 0.32 20 GLU A N 11
ATOM 13519 C CA . GLU A 1 10 ? 3.636 -6.668 -0.286 1.00 0.40 20 GLU A CA 11
ATOM 13520 C C . GLU A 1 10 ? 2.680 -6.724 0.901 1.00 0.35 20 GLU A C 11
ATOM 13521 O O . GLU A 1 10 ? 1.784 -7.563 0.939 1.00 0.35 20 GLU A O 11
ATOM 13533 N N . ARG A 1 11 ? 2.867 -5.818 1.858 1.00 0.33 21 ARG A N 11
ATOM 13534 C CA . ARG A 1 11 ? 2.009 -5.765 3.041 1.00 0.32 21 ARG A CA 11
ATOM 13535 C C . ARG A 1 11 ? 0.557 -5.521 2.630 1.00 0.26 21 ARG A C 11
ATOM 13536 O O . ARG A 1 11 ? -0.371 -6.005 3.267 1.00 0.29 21 ARG A O 11
ATOM 13557 N N . LEU A 1 12 ? 0.379 -4.783 1.546 1.00 0.22 22 LEU A N 11
ATOM 13558 C CA . LEU A 1 12 ? -0.947 -4.483 1.027 1.00 0.20 22 LEU A CA 11
ATOM 13559 C C . LEU A 1 12 ? -1.528 -5.689 0.306 1.00 0.23 22 LEU A C 11
ATOM 13560 O O . LEU A 1 12 ? -2.714 -5.967 0.419 1.00 0.24 22 LEU A O 11
ATOM 13576 N N . ARG A 1 13 ? -0.686 -6.392 -0.442 1.00 0.27 23 ARG A N 11
ATOM 13577 C CA . ARG A 1 13 ? -1.117 -7.562 -1.199 1.00 0.32 23 ARG A CA 11
ATOM 13578 C C . ARG A 1 13 ? -1.470 -8.707 -0.266 1.00 0.31 23 ARG A C 11
ATOM 13579 O O . ARG A 1 13 ? -2.429 -9.441 -0.502 1.00 0.34 23 ARG A O 11
ATOM 13600 N N . GLU A 1 14 ? -0.703 -8.848 0.800 1.00 0.31 24 GLU A N 11
ATOM 13601 C CA . GLU A 1 14 ? -0.941 -9.897 1.766 1.00 0.33 24 GLU A CA 11
ATOM 13602 C C . GLU A 1 14 ? -2.190 -9.590 2.586 1.00 0.28 24 GLU A C 11
ATOM 13603 O O . GLU A 1 14 ? -2.957 -10.484 2.947 1.00 0.30 24 GLU A O 11
ATOM 13615 N N . LEU A 1 15 ? -2.391 -8.311 2.874 1.00 0.24 25 LEU A N 11
ATOM 13616 C CA . LEU A 1 15 ? -3.539 -7.875 3.656 1.00 0.22 25 LEU A CA 11
ATOM 13617 C C . LEU A 1 15 ? -4.804 -7.928 2.799 1.00 0.18 25 LEU A C 11
ATOM 13618 O O . LEU A 1 15 ? -5.878 -8.291 3.285 1.00 0.20 25 LEU A O 11
ATOM 13634 N N . SER A 1 16 ? -4.662 -7.571 1.524 1.00 0.17 26 SER A N 11
ATOM 13635 C CA . SER A 1 16 ? -5.771 -7.571 0.580 1.00 0.16 26 SER A CA 11
ATOM 13636 C C . SER A 1 16 ? -6.308 -8.983 0.365 1.00 0.19 26 SER A C 11
ATOM 13637 O O . SER A 1 16 ? -7.518 -9.191 0.227 1.00 0.22 26 SER A O 11
ATOM 13645 N N . LEU A 1 17 ? -5.407 -9.948 0.358 1.00 0.23 27 LEU A N 11
ATOM 13646 C CA . LEU A 1 17 ? -5.783 -11.337 0.181 1.00 0.28 27 LEU A CA 11
ATOM 13647 C C . LEU A 1 17 ? -6.395 -11.868 1.466 1.00 0.29 27 LEU A C 11
ATOM 13648 O O . LEU A 1 17 ? -7.252 -12.750 1.450 1.00 0.34 27 LEU A O 11
ATOM 13664 N N . ASN A 1 18 ? -5.942 -11.318 2.581 1.00 0.28 28 ASN A N 11
ATOM 13665 C CA . ASN A 1 18 ? -6.432 -11.725 3.882 1.00 0.35 28 ASN A CA 11
ATOM 13666 C C . ASN A 1 18 ? -7.847 -11.231 4.127 1.00 0.35 28 ASN A C 11
ATOM 13667 O O . ASN A 1 18 ? -8.775 -12.025 4.239 1.00 0.42 28 ASN A O 11
ATOM 13678 N N . LEU A 1 19 ? -7.999 -9.917 4.211 1.00 0.33 29 LEU A N 11
ATOM 13679 C CA . LEU A 1 19 ? -9.300 -9.299 4.458 1.00 0.38 29 LEU A CA 11
ATOM 13680 C C . LEU A 1 19 ? -10.287 -9.607 3.342 1.00 0.40 29 LEU A C 11
ATOM 13681 O O . LEU A 1 19 ? -11.475 -9.795 3.592 1.00 0.49 29 LEU A O 11
ATOM 13697 N N . GLY A 1 20 ? -9.787 -9.644 2.114 1.00 0.35 30 GLY A N 11
ATOM 13698 C CA . GLY A 1 20 ? -10.635 -9.912 0.973 1.00 0.43 30 GLY A CA 11
ATOM 13699 C C . GLY A 1 20 ? -11.270 -11.288 1.002 1.00 0.53 30 GLY A C 11
ATOM 13700 O O . GLY A 1 20 ? -12.421 -11.452 0.586 1.00 0.65 30 GLY A O 11
ATOM 13704 N N . ASN A 1 21 ? -10.528 -12.288 1.472 1.00 0.53 31 ASN A N 11
ATOM 13705 C CA . ASN A 1 21 ? -11.050 -13.654 1.513 1.00 0.66 31 ASN A CA 11
ATOM 13706 C C . ASN A 1 21 ? -11.651 -13.989 2.874 1.00 0.71 31 ASN A C 11
ATOM 13707 O O . ASN A 1 21 ? -12.370 -14.976 3.013 1.00 0.84 31 ASN A O 11
ATOM 13718 N N . ARG A 1 22 ? -11.369 -13.155 3.868 1.00 0.66 32 ARG A N 11
ATOM 13719 C CA . ARG A 1 22 ? -11.896 -13.355 5.213 1.00 0.77 32 ARG A CA 11
ATOM 13720 C C . ARG A 1 22 ? -13.252 -12.660 5.335 1.00 0.86 32 ARG A C 11
ATOM 13721 O O . ARG A 1 22 ? -13.999 -12.851 6.300 1.00 1.01 32 ARG A O 11
ATOM 13742 N N . MET A 1 23 ? -13.582 -11.887 4.315 1.00 0.83 33 MET A N 11
ATOM 13743 C CA . MET A 1 23 ? -14.854 -11.197 4.265 1.00 0.96 33 MET A CA 11
ATOM 13744 C C . MET A 1 23 ? -15.848 -12.062 3.511 1.00 1.17 33 MET A C 11
ATOM 13745 O O . MET A 1 23 ? -15.521 -12.607 2.461 1.00 1.55 33 MET A O 11
ATOM 13759 N N . VAL A 1 24 ? -17.044 -12.217 4.054 1.00 1.22 34 VAL A N 11
ATOM 13760 C CA . VAL A 1 24 ? -18.058 -13.042 3.418 1.00 1.41 34 VAL A CA 11
ATOM 13761 C C . VAL A 1 24 ? -19.308 -12.205 3.152 1.00 1.54 34 VAL A C 11
ATOM 13762 O O . VAL A 1 24 ? -19.887 -11.634 4.078 1.00 1.66 34 VAL A O 11
ATOM 13775 N N . PRO A 1 25 ? -19.741 -12.099 1.883 1.00 1.58 35 PRO A N 11
ATOM 13776 C CA . PRO A 1 25 ? -19.084 -12.751 0.737 1.00 1.51 35 PRO A CA 11
ATOM 13777 C C . PRO A 1 25 ? -17.733 -12.116 0.403 1.00 1.32 35 PRO A C 11
ATOM 13778 O O . PRO A 1 25 ? -17.526 -10.920 0.633 1.00 1.30 35 PRO A O 11
ATOM 13789 N N . PRO A 1 26 ? -16.790 -12.920 -0.115 1.00 1.22 36 PRO A N 11
ATOM 13790 C CA . PRO A 1 26 ? -15.444 -12.447 -0.455 1.00 1.08 36 PRO A CA 11
ATOM 13791 C C . PRO A 1 26 ? -15.463 -11.255 -1.392 1.00 1.17 36 PRO A C 11
ATOM 13792 O O . PRO A 1 26 ? -16.264 -11.189 -2.328 1.00 1.42 36 PRO A O 11
ATOM 13803 N N . VAL A 1 27 ? -14.578 -10.314 -1.123 1.00 0.99 37 VAL A N 11
ATOM 13804 C CA . VAL A 1 27 ? -14.477 -9.101 -1.916 1.00 1.08 37 VAL A CA 11
ATOM 13805 C C . VAL A 1 27 ? -13.892 -9.393 -3.296 1.00 1.24 37 VAL A C 11
ATOM 13806 O O . VAL A 1 27 ? -14.170 -8.680 -4.265 1.00 2.02 37 VAL A O 11
ATOM 13819 N N . GLY A 1 28 ? -13.062 -10.428 -3.367 1.00 1.18 38 GLY A N 11
ATOM 13820 C CA . GLY A 1 28 ? -12.419 -10.798 -4.612 1.00 1.27 38 GLY A CA 11
ATOM 13821 C C . GLY A 1 28 ? -11.212 -9.929 -4.870 1.00 1.09 38 GLY A C 11
ATOM 13822 O O . GLY A 1 28 ? -10.092 -10.419 -5.020 1.00 1.23 38 GLY A O 11
ATOM 13826 N N . ASN A 1 29 ? -11.451 -8.632 -4.881 1.00 0.92 39 ASN A N 11
ATOM 13827 C CA . ASN A 1 29 ? -10.397 -7.651 -5.074 1.00 0.82 39 ASN A CA 11
ATOM 13828 C C . ASN A 1 29 ? -10.523 -6.562 -4.022 1.00 0.64 39 ASN A C 11
ATOM 13829 O O . ASN A 1 29 ? -11.110 -5.507 -4.269 1.00 0.74 39 ASN A O 11
ATOM 13840 N N . PHE A 1 30 ? -9.990 -6.845 -2.835 1.00 0.46 40 PHE A N 11
ATOM 13841 C CA . PHE A 1 30 ? -10.038 -5.916 -1.709 1.00 0.32 40 PHE A CA 11
ATOM 13842 C C . PHE A 1 30 ? -9.496 -4.547 -2.116 1.00 0.28 40 PHE A C 11
ATOM 13843 O O . PHE A 1 30 ? -10.085 -3.513 -1.806 1.00 0.52 40 PHE A O 11
ATOM 13860 N N . MET A 1 31 ? -8.400 -4.566 -2.845 1.00 0.22 41 MET A N 11
ATOM 13861 C CA . MET A 1 31 ? -7.786 -3.370 -3.360 1.00 0.18 41 MET A CA 11
ATOM 13862 C C . MET A 1 31 ? -7.117 -3.714 -4.682 1.00 0.20 41 MET A C 11
ATOM 13863 O O . MET A 1 31 ? -6.209 -4.544 -4.718 1.00 0.24 41 MET A O 11
ATOM 13877 N N . PRO A 1 32 ? -7.564 -3.098 -5.788 1.00 0.20 42 PRO A N 11
ATOM 13878 C CA . PRO A 1 32 ? -7.003 -3.345 -7.122 1.00 0.24 42 PRO A CA 11
ATOM 13879 C C . PRO A 1 32 ? -5.507 -3.068 -7.163 1.00 0.21 42 PRO A C 11
ATOM 13880 O O . PRO A 1 32 ? -5.020 -2.154 -6.488 1.00 0.20 42 PRO A O 11
ATOM 13891 N N . ASP A 1 33 ? -4.788 -3.877 -7.943 1.00 0.23 43 ASP A N 11
ATOM 13892 C CA . ASP A 1 33 ? -3.333 -3.772 -8.088 1.00 0.23 43 ASP A CA 11
ATOM 13893 C C . ASP A 1 33 ? -2.899 -2.343 -8.387 1.00 0.22 43 ASP A C 11
ATOM 13894 O O . ASP A 1 33 ? -1.905 -1.862 -7.839 1.00 0.23 43 ASP A O 11
ATOM 13903 N N . SER A 1 34 ? -3.650 -1.662 -9.243 1.00 0.23 44 SER A N 11
ATOM 13904 C CA . SER A 1 34 ? -3.338 -0.282 -9.598 1.00 0.25 44 SER A CA 11
ATOM 13905 C C . SER A 1 34 ? -3.427 0.639 -8.382 1.00 0.23 44 SER A C 11
ATOM 13906 O O . SER A 1 34 ? -2.565 1.492 -8.182 1.00 0.26 44 SER A O 11
ATOM 13914 N N . ILE A 1 35 ? -4.458 0.449 -7.564 1.00 0.21 45 ILE A N 11
ATOM 13915 C CA . ILE A 1 35 ? -4.634 1.263 -6.368 1.00 0.21 45 ILE A CA 11
ATOM 13916 C C . ILE A 1 35 ? -3.585 0.895 -5.327 1.00 0.17 45 ILE A C 11
ATOM 13917 O O . ILE A 1 35 ? -3.084 1.755 -4.602 1.00 0.18 45 ILE A O 11
ATOM 13933 N N . LEU A 1 36 ? -3.237 -0.385 -5.279 1.00 0.16 46 LEU A N 11
ATOM 13934 C CA . LEU A 1 36 ? -2.228 -0.871 -4.346 1.00 0.16 46 LEU A CA 11
ATOM 13935 C C . LEU A 1 36 ? -0.886 -0.201 -4.635 1.00 0.16 46 LEU A C 11
ATOM 13936 O O . LEU A 1 36 ? -0.125 0.095 -3.719 1.00 0.19 46 LEU A O 11
ATOM 13952 N N . LYS A 1 37 ? -0.606 0.026 -5.913 1.00 0.17 47 LYS A N 11
ATOM 13953 C CA . LYS A 1 37 ? 0.647 0.642 -6.327 1.00 0.19 47 LYS A CA 11
ATOM 13954 C C . LYS A 1 37 ? 0.701 2.131 -5.976 1.00 0.18 47 LYS A C 11
ATOM 13955 O O . LYS A 1 37 ? 1.716 2.617 -5.469 1.00 0.20 47 LYS A O 11
ATOM 13974 N N . LYS A 1 38 ? -0.377 2.858 -6.247 1.00 0.17 48 LYS A N 11
ATOM 13975 C CA . LYS A 1 38 ? -0.408 4.290 -5.958 1.00 0.18 48 LYS A CA 11
ATOM 13976 C C . LYS A 1 38 ? -0.476 4.546 -4.457 1.00 0.18 48 LYS A C 11
ATOM 13977 O O . LYS A 1 38 ? 0.165 5.458 -3.942 1.00 0.20 48 LYS A O 11
ATOM 13996 N N . MET A 1 39 ? -1.246 3.729 -3.759 1.00 0.17 49 MET A N 11
ATOM 13997 C CA . MET A 1 39 ? -1.392 3.870 -2.319 1.00 0.17 49 MET A CA 11
ATOM 13998 C C . MET A 1 39 ? -0.080 3.510 -1.612 1.00 0.17 49 MET A C 11
ATOM 13999 O O . MET A 1 39 ? 0.234 4.062 -0.563 1.00 0.19 49 MET A O 11
ATOM 14013 N N . ALA A 1 40 ? 0.685 2.596 -2.202 1.00 0.16 50 ALA A N 11
ATOM 14014 C CA . ALA A 1 40 ? 1.958 2.184 -1.621 1.00 0.17 50 ALA A CA 11
ATOM 14015 C C . ALA A 1 40 ? 3.040 3.219 -1.893 1.00 0.18 50 ALA A C 11
ATOM 14016 O O . ALA A 1 40 ? 3.976 3.379 -1.108 1.00 0.22 50 ALA A O 11
ATOM 14023 N N . ALA A 1 41 ? 2.916 3.914 -3.015 1.00 0.18 51 ALA A N 11
ATOM 14024 C CA . ALA A 1 41 ? 3.891 4.920 -3.388 1.00 0.22 51 ALA A CA 11
ATOM 14025 C C . ALA A 1 41 ? 3.609 6.257 -2.723 1.00 0.24 51 ALA A C 11
ATOM 14026 O O . ALA A 1 41 ? 4.530 6.957 -2.298 1.00 0.30 51 ALA A O 11
ATOM 14033 N N . ILE A 1 42 ? 2.346 6.628 -2.647 1.00 0.24 52 ILE A N 11
ATOM 14034 C CA . ILE A 1 42 ? 1.991 7.902 -2.052 1.00 0.28 52 ILE A CA 11
ATOM 14035 C C . ILE A 1 42 ? 1.791 7.768 -0.547 1.00 0.26 52 ILE A C 11
ATOM 14036 O O . ILE A 1 42 ? 2.163 8.663 0.212 1.00 0.31 52 ILE A O 11
ATOM 14052 N N . LEU A 1 43 ? 1.216 6.640 -0.130 1.00 0.21 53 LEU A N 11
ATOM 14053 C CA . LEU A 1 43 ? 0.949 6.359 1.280 1.00 0.21 53 LEU A CA 11
ATOM 14054 C C . LEU A 1 43 ? 0.217 7.532 1.925 1.00 0.23 53 LEU A C 11
ATOM 14055 O O . LEU A 1 43 ? 0.788 8.282 2.724 1.00 0.27 53 LEU A O 11
ATOM 14071 N N . PRO A 1 44 ? -1.060 7.721 1.554 1.00 0.24 54 PRO A N 11
ATOM 14072 C CA . PRO A 1 44 ? -1.881 8.821 2.057 1.00 0.30 54 PRO A CA 11
ATOM 14073 C C . PRO A 1 44 ? -2.431 8.563 3.457 1.00 0.40 54 PRO A C 11
ATOM 14074 O O . PRO A 1 44 ? -3.096 7.554 3.701 1.00 0.48 54 PRO A O 11
ATOM 14085 N N . MET A 1 45 ? -2.145 9.488 4.366 1.00 0.49 55 MET A N 11
ATOM 14086 C CA . MET A 1 45 ? -2.592 9.382 5.750 1.00 0.64 55 MET A CA 11
ATOM 14087 C C . MET A 1 45 ? -4.106 9.556 5.855 1.00 0.72 55 MET A C 11
ATOM 14088 O O . MET A 1 45 ? -4.780 8.783 6.537 1.00 1.02 55 MET A O 11
ATOM 14102 N N . ASN A 1 46 ? -4.629 10.562 5.168 1.00 0.66 56 ASN A N 11
ATOM 14103 C CA . ASN A 1 46 ? -6.058 10.839 5.177 1.00 0.84 56 ASN A CA 11
ATOM 14104 C C . ASN A 1 46 ? -6.531 11.249 3.788 1.00 0.69 56 ASN A C 11
ATOM 14105 O O . ASN A 1 46 ? -5.775 11.168 2.816 1.00 0.59 56 ASN A O 11
ATOM 14116 N N . ASP A 1 47 ? -7.790 11.667 3.701 1.00 0.76 57 ASP A N 11
ATOM 14117 C CA . ASP A 1 47 ? -8.392 12.072 2.429 1.00 0.76 57 ASP A CA 11
ATOM 14118 C C . ASP A 1 47 ? -7.606 13.181 1.740 1.00 0.73 57 ASP A C 11
ATOM 14119 O O . ASP A 1 47 ? -7.581 13.248 0.509 1.00 1.11 57 ASP A O 11
ATOM 14128 N N . SER A 1 48 ? -6.964 14.039 2.531 1.00 0.67 58 SER A N 11
ATOM 14129 C CA . SER A 1 48 ? -6.173 15.147 1.999 1.00 0.72 58 SER A CA 11
ATOM 14130 C C . SER A 1 48 ? -5.152 14.656 0.969 1.00 0.66 58 SER A C 11
ATOM 14131 O O . SER A 1 48 ? -5.080 15.169 -0.148 1.00 0.77 58 SER A O 11
ATOM 14139 N N . ALA A 1 49 ? -4.373 13.653 1.349 1.00 0.58 59 ALA A N 11
ATOM 14140 C CA . ALA A 1 49 ? -3.369 13.088 0.463 1.00 0.59 59 ALA A CA 11
ATOM 14141 C C . ALA A 1 49 ? -4.000 12.121 -0.528 1.00 0.51 59 ALA A C 11
ATOM 14142 O O . ALA A 1 49 ? -3.505 11.954 -1.642 1.00 0.59 59 ALA A O 11
ATOM 14149 N N . PHE A 1 50 ? -5.085 11.475 -0.106 1.00 0.40 60 PHE A N 11
ATOM 14150 C CA . PHE A 1 50 ? -5.802 10.501 -0.931 1.00 0.37 60 PHE A CA 11
ATOM 14151 C C . PHE A 1 50 ? -6.193 11.070 -2.294 1.00 0.42 60 PHE A C 11
ATOM 14152 O O . PHE A 1 50 ? -6.391 10.323 -3.253 1.00 0.46 60 PHE A O 11
ATOM 14169 N N . ALA A 1 51 ? -6.313 12.387 -2.373 1.00 0.47 61 ALA A N 11
ATOM 14170 C CA . ALA A 1 51 ? -6.675 13.060 -3.616 1.00 0.56 61 ALA A CA 11
ATOM 14171 C C . ALA A 1 51 ? -5.660 12.779 -4.728 1.00 0.58 61 ALA A C 11
ATOM 14172 O O . ALA A 1 51 ? -5.994 12.845 -5.912 1.00 0.64 61 ALA A O 11
ATOM 14179 N N . THR A 1 52 ? -4.423 12.460 -4.351 1.00 0.57 62 THR A N 11
ATOM 14180 C CA . THR A 1 52 ? -3.375 12.176 -5.330 1.00 0.64 62 THR A CA 11
ATOM 14181 C C . THR A 1 52 ? -3.490 10.760 -5.896 1.00 0.53 62 THR A C 11
ATOM 14182 O O . THR A 1 52 ? -2.715 10.369 -6.766 1.00 0.57 62 THR A O 11
ATOM 14193 N N . LEU A 1 53 ? -4.467 10.000 -5.407 1.00 0.44 63 LEU A N 11
ATOM 14194 C CA . LEU A 1 53 ? -4.676 8.637 -5.878 1.00 0.40 63 LEU A CA 11
ATOM 14195 C C . LEU A 1 53 ? -5.482 8.639 -7.167 1.00 0.48 63 LEU A C 11
ATOM 14196 O O . LEU A 1 53 ? -5.646 7.604 -7.811 1.00 0.68 63 LEU A O 11
ATOM 14212 N N . GLY A 1 54 ? -5.989 9.804 -7.541 1.00 0.63 64 GLY A N 11
ATOM 14213 C CA . GLY A 1 54 ? -6.770 9.906 -8.752 1.00 0.76 64 GLY A CA 11
ATOM 14214 C C . GLY A 1 54 ? -8.254 9.800 -8.490 1.00 0.91 64 GLY A C 11
ATOM 14215 O O . GLY A 1 54 ? -8.966 9.093 -9.201 1.00 1.61 64 GLY A O 11
ATOM 14219 N N . THR A 1 55 ? -8.710 10.521 -7.464 1.00 1.22 65 THR A N 11
ATOM 14220 C CA . THR A 1 55 ? -10.116 10.544 -7.061 1.00 1.52 65 THR A CA 11
ATOM 14221 C C . THR A 1 55 ? -10.691 9.136 -6.881 1.00 1.28 65 THR A C 11
ATOM 14222 O O . THR A 1 55 ? -11.393 8.620 -7.752 1.00 1.56 65 THR A O 11
ATOM 14233 N N . VAL A 1 56 ? -10.396 8.526 -5.735 1.00 0.89 66 VAL A N 11
ATOM 14234 C CA . VAL A 1 56 ? -10.895 7.188 -5.442 1.00 0.69 66 VAL A CA 11
ATOM 14235 C C . VAL A 1 56 ? -12.400 7.224 -5.179 1.00 0.68 66 VAL A C 11
ATOM 14236 O O . VAL A 1 56 ? -12.929 8.214 -4.663 1.00 0.72 66 VAL A O 11
ATOM 14249 N N . GLU A 1 57 ? -13.081 6.143 -5.534 1.00 0.72 67 GLU A N 11
ATOM 14250 C CA . GLU A 1 57 ? -14.520 6.040 -5.334 1.00 0.79 67 GLU A CA 11
ATOM 14251 C C . GLU A 1 57 ? -14.844 5.874 -3.851 1.00 0.63 67 GLU A C 11
ATOM 14252 O O . GLU A 1 57 ? -14.028 5.352 -3.083 1.00 0.49 67 GLU A O 11
ATOM 14264 N N . ASP A 1 58 ? -16.034 6.317 -3.456 1.00 0.71 68 ASP A N 11
ATOM 14265 C CA . ASP A 1 58 ? -16.482 6.221 -2.065 1.00 0.67 68 ASP A CA 11
ATOM 14266 C C . ASP A 1 58 ? -16.503 4.767 -1.611 1.00 0.54 68 ASP A C 11
ATOM 14267 O O . ASP A 1 58 ? -16.206 4.465 -0.457 1.00 0.55 68 ASP A O 11
ATOM 14276 N N . LYS A 1 59 ? -16.826 3.862 -2.532 1.00 0.55 69 LYS A N 11
ATOM 14277 C CA . LYS A 1 59 ? -16.857 2.435 -2.222 1.00 0.58 69 LYS A CA 11
ATOM 14278 C C . LYS A 1 59 ? -15.466 1.936 -1.812 1.00 0.51 69 LYS A C 11
ATOM 14279 O O . LYS A 1 59 ? -15.337 1.008 -1.015 1.00 0.60 69 LYS A O 11
ATOM 14298 N N . TYR A 1 60 ? -14.425 2.578 -2.338 1.00 0.43 70 TYR A N 11
ATOM 14299 C CA . TYR A 1 60 ? -13.056 2.216 -2.000 1.00 0.39 70 TYR A CA 11
ATOM 14300 C C . TYR A 1 60 ? -12.627 3.002 -0.781 1.00 0.33 70 TYR A C 11
ATOM 14301 O O . TYR A 1 60 ? -11.868 2.525 0.051 1.00 0.34 70 TYR A O 11
ATOM 14319 N N . ARG A 1 61 ? -13.147 4.211 -0.698 1.00 0.37 71 ARG A N 11
ATOM 14320 C CA . ARG A 1 61 ? -12.865 5.120 0.399 1.00 0.46 71 ARG A CA 11
ATOM 14321 C C . ARG A 1 61 ? -13.367 4.568 1.724 1.00 0.52 71 ARG A C 11
ATOM 14322 O O . ARG A 1 61 ? -12.744 4.767 2.763 1.00 0.59 71 ARG A O 11
ATOM 14343 N N . ARG A 1 62 ? -14.510 3.902 1.688 1.00 0.57 72 ARG A N 11
ATOM 14344 C CA . ARG A 1 62 ? -15.107 3.356 2.856 1.00 0.72 72 ARG A CA 11
ATOM 14345 C C . ARG A 1 62 ? -14.377 2.111 3.344 1.00 0.68 72 ARG A C 11
ATOM 14346 O O . ARG A 1 62 ? -14.203 1.931 4.539 1.00 0.82 72 ARG A O 11
ATOM 14367 N N . ARG A 1 63 ? -13.956 1.248 2.428 1.00 0.63 73 ARG A N 11
ATOM 14368 C CA . ARG A 1 63 ? -13.252 0.022 2.818 1.00 0.70 73 ARG A CA 11
ATOM 14369 C C . ARG A 1 63 ? -11.765 0.320 3.021 1.00 0.53 73 ARG A C 11
ATOM 14370 O O . ARG A 1 63 ? -10.980 -0.547 3.408 1.00 0.59 73 ARG A O 11
ATOM 14391 N N . PHE A 1 64 ? -11.409 1.575 2.776 1.00 0.36 74 PHE A N 11
ATOM 14392 C CA . PHE A 1 64 ? -10.033 2.053 2.938 1.00 0.26 74 PHE A CA 11
ATOM 14393 C C . PHE A 1 64 ? -9.562 1.897 4.385 1.00 0.22 74 PHE A C 11
ATOM 14394 O O . PHE A 1 64 ? -8.392 1.621 4.648 1.00 0.30 74 PHE A O 11
ATOM 14411 N N . LYS A 1 65 ? -10.490 2.098 5.314 1.00 0.23 75 LYS A N 11
ATOM 14412 C CA . LYS A 1 65 ? -10.216 2.012 6.748 1.00 0.30 75 LYS A CA 11
ATOM 14413 C C . LYS A 1 65 ? -9.591 0.675 7.160 1.00 0.28 75 LYS A C 11
ATOM 14414 O O . LYS A 1 65 ? -8.924 0.595 8.193 1.00 0.37 75 LYS A O 11
ATOM 14433 N N . TYR A 1 66 ? -9.797 -0.373 6.362 1.00 0.21 76 TYR A N 11
ATOM 14434 C CA . TYR A 1 66 ? -9.233 -1.687 6.673 1.00 0.22 76 TYR A CA 11
ATOM 14435 C C . TYR A 1 66 ? -7.730 -1.710 6.399 1.00 0.20 76 TYR A C 11
ATOM 14436 O O . TYR A 1 66 ? -7.039 -2.662 6.759 1.00 0.23 76 TYR A O 11
ATOM 14454 N N . PHE A 1 67 ? -7.234 -0.656 5.764 1.00 0.18 77 PHE A N 11
ATOM 14455 C CA . PHE A 1 67 ? -5.816 -0.538 5.437 1.00 0.21 77 PHE A CA 11
ATOM 14456 C C . PHE A 1 67 ? -5.172 0.577 6.251 1.00 0.24 77 PHE A C 11
ATOM 14457 O O . PHE A 1 67 ? -3.957 0.732 6.248 1.00 0.27 77 PHE A O 11
ATOM 14474 N N . LYS A 1 68 ? -6.011 1.377 6.901 1.00 0.27 78 LYS A N 11
ATOM 14475 C CA . LYS A 1 68 ? -5.563 2.531 7.689 1.00 0.34 78 LYS A CA 11
ATOM 14476 C C . LYS A 1 68 ? -4.396 2.226 8.637 1.00 0.37 78 LYS A C 11
ATOM 14477 O O . LYS A 1 68 ? -3.514 3.068 8.824 1.00 0.42 78 LYS A O 11
ATOM 14496 N N . ALA A 1 69 ? -4.379 1.040 9.232 1.00 0.37 79 ALA A N 11
ATOM 14497 C CA . ALA A 1 69 ? -3.301 0.679 10.150 1.00 0.46 79 ALA A CA 11
ATOM 14498 C C . ALA A 1 69 ? -2.045 0.294 9.384 1.00 0.41 79 ALA A C 11
ATOM 14499 O O . ALA A 1 69 ? -0.924 0.564 9.820 1.00 0.49 79 ALA A O 11
ATOM 14506 N N . THR A 1 70 ? -2.248 -0.326 8.234 1.00 0.31 80 THR A N 11
ATOM 14507 C CA . THR A 1 70 ? -1.157 -0.758 7.381 1.00 0.30 80 THR A CA 11
ATOM 14508 C C . THR A 1 70 ? -0.495 0.427 6.684 1.00 0.24 80 THR A C 11
ATOM 14509 O O . THR A 1 70 ? 0.736 0.536 6.661 1.00 0.27 80 THR A O 11
ATOM 14520 N N . ILE A 1 71 ? -1.314 1.319 6.131 1.00 0.21 81 ILE A N 11
ATOM 14521 C CA . ILE A 1 71 ? -0.811 2.506 5.441 1.00 0.24 81 ILE A CA 11
ATOM 14522 C C . ILE A 1 71 ? 0.021 3.359 6.395 1.00 0.28 81 ILE A C 11
ATOM 14523 O O . ILE A 1 71 ? 1.012 3.969 5.996 1.00 0.34 81 ILE A O 11
ATOM 14539 N N . ALA A 1 72 ? -0.380 3.383 7.662 1.00 0.31 82 ALA A N 11
ATOM 14540 C CA . ALA A 1 72 ? 0.330 4.150 8.683 1.00 0.39 82 ALA A CA 11
ATOM 14541 C C . ALA A 1 72 ? 1.628 3.460 9.105 1.00 0.41 82 ALA A C 11
ATOM 14542 O O . ALA A 1 72 ? 2.634 4.120 9.361 1.00 0.53 82 ALA A O 11
ATOM 14549 N N . ASP A 1 73 ? 1.598 2.133 9.172 1.00 0.37 83 ASP A N 11
ATOM 14550 C CA . ASP A 1 73 ? 2.777 1.352 9.559 1.00 0.42 83 ASP A CA 11
ATOM 14551 C C . ASP A 1 73 ? 3.843 1.402 8.464 1.00 0.39 83 ASP A C 11
ATOM 14552 O O . ASP A 1 73 ? 5.037 1.502 8.747 1.00 0.46 83 ASP A O 11
ATOM 14561 N N . LEU A 1 74 ? 3.415 1.321 7.214 1.00 0.32 84 LEU A N 11
ATOM 14562 C CA . LEU A 1 74 ? 4.348 1.336 6.099 1.00 0.31 84 LEU A CA 11
ATOM 14563 C C . LEU A 1 74 ? 4.894 2.730 5.800 1.00 0.35 84 LEU A C 11
ATOM 14564 O O . LEU A 1 74 ? 6.016 2.862 5.336 1.00 0.42 84 LEU A O 11
ATOM 14580 N N . SER A 1 75 ? 4.118 3.773 6.067 1.00 0.37 85 SER A N 11
ATOM 14581 C CA . SER A 1 75 ? 4.581 5.135 5.802 1.00 0.50 85 SER A CA 11
ATOM 14582 C C . SER A 1 75 ? 5.665 5.561 6.794 1.00 0.61 85 SER A C 11
ATOM 14583 O O . SER A 1 75 ? 6.496 6.413 6.487 1.00 0.73 85 SER A O 11
ATOM 14591 N N . LYS A 1 76 ? 5.639 4.978 7.989 1.00 0.60 86 LYS A N 11
ATOM 14592 C CA . LYS A 1 76 ? 6.603 5.319 9.030 1.00 0.74 86 LYS A CA 11
ATOM 14593 C C . LYS A 1 76 ? 7.874 4.479 8.934 1.00 0.78 86 LYS A C 11
ATOM 14594 O O . LYS A 1 76 ? 8.918 4.870 9.450 1.00 0.98 86 LYS A O 11
ATOM 14613 N N . LYS A 1 77 ? 7.786 3.308 8.312 1.00 0.75 87 LYS A N 11
ATOM 14614 C CA . LYS A 1 77 ? 8.949 2.433 8.222 1.00 0.86 87 LYS A CA 11
ATOM 14615 C C . LYS A 1 77 ? 9.559 2.375 6.824 1.00 0.93 87 LYS A C 11
ATOM 14616 O O . LYS A 1 77 ? 10.718 1.992 6.675 1.00 1.11 87 LYS A O 11
ATOM 14635 N N . ARG A 1 78 ? 8.802 2.765 5.800 1.00 0.86 88 ARG A N 11
ATOM 14636 C CA . ARG A 1 78 ? 9.320 2.753 4.428 1.00 1.01 88 ARG A CA 11
ATOM 14637 C C . ARG A 1 78 ? 10.376 3.838 4.262 1.00 1.29 88 ARG A C 11
ATOM 14638 O O . ARG A 1 78 ? 11.162 3.823 3.315 1.00 1.77 88 ARG A O 11
ATOM 14659 N N . SER A 1 79 ? 10.393 4.761 5.216 1.00 1.73 89 SER A N 11
ATOM 14660 C CA . SER A 1 79 ? 11.344 5.860 5.234 1.00 2.12 89 SER A CA 11
ATOM 14661 C C . SER A 1 79 ? 12.704 5.373 5.736 1.00 2.14 89 SER A C 11
ATOM 14662 O O . SER A 1 79 ? 13.635 6.163 5.913 1.00 2.69 89 SER A O 11
ATOM 14670 N N . SER A 1 80 ? 12.802 4.059 5.960 1.00 2.07 90 SER A N 11
ATOM 14671 C CA . SER A 1 80 ? 14.029 3.429 6.439 1.00 2.75 90 SER A CA 11
ATOM 14672 C C . SER A 1 80 ? 14.414 3.953 7.824 1.00 3.15 90 SER A C 11
ATOM 14673 O O . SER A 1 80 ? 15.595 4.028 8.174 1.00 3.96 90 SER A O 11
ATOM 14681 N N . GLU A 1 81 ? 13.413 4.299 8.616 1.00 3.20 91 GLU A N 11
ATOM 14682 C CA . GLU A 1 81 ? 13.642 4.797 9.957 1.00 4.20 91 GLU A CA 11
ATOM 14683 C C . GLU A 1 81 ? 13.056 3.820 10.966 1.00 4.96 91 GLU A C 11
ATOM 14684 O O . GLU A 1 81 ? 12.900 2.635 10.608 1.00 5.32 91 GLU A O 11
ATOM 14697 N N . GLU A 1 1 ? 19.305 -1.334 1.493 1.00 3.94 11 GLU A N 12
ATOM 14698 C CA . GLU A 1 1 ? 18.282 -0.407 1.031 1.00 3.58 11 GLU A CA 12
ATOM 14699 C C . GLU A 1 1 ? 17.507 -1.035 -0.121 1.00 2.90 11 GLU A C 12
ATOM 14700 O O . GLU A 1 1 ? 17.524 -0.547 -1.251 1.00 3.21 11 GLU A O 12
ATOM 14712 N N . LEU A 1 2 ? 16.847 -2.140 0.185 1.00 2.57 12 LEU A N 12
ATOM 14713 C CA . LEU A 1 2 ? 16.072 -2.878 -0.787 1.00 2.59 12 LEU A CA 12
ATOM 14714 C C . LEU A 1 2 ? 14.790 -2.127 -1.115 1.00 1.93 12 LEU A C 12
ATOM 14715 O O . LEU A 1 2 ? 14.429 -1.184 -0.412 1.00 2.11 12 LEU A O 12
ATOM 14731 N N . ASN A 1 3 ? 14.126 -2.536 -2.189 1.00 1.62 13 ASN A N 12
ATOM 14732 C CA . ASN A 1 3 ? 12.893 -1.892 -2.645 1.00 1.41 13 ASN A CA 12
ATOM 14733 C C . ASN A 1 3 ? 11.808 -1.896 -1.567 1.00 1.08 13 ASN A C 12
ATOM 14734 O O . ASN A 1 3 ? 11.015 -2.837 -1.461 1.00 1.16 13 ASN A O 12
ATOM 14745 N N . ASN A 1 4 ? 11.780 -0.828 -0.778 1.00 0.88 14 ASN A N 12
ATOM 14746 C CA . ASN A 1 4 ? 10.801 -0.675 0.294 1.00 0.81 14 ASN A CA 12
ATOM 14747 C C . ASN A 1 4 ? 9.414 -0.453 -0.289 1.00 0.64 14 ASN A C 12
ATOM 14748 O O . ASN A 1 4 ? 8.416 -0.913 0.268 1.00 0.66 14 ASN A O 12
ATOM 14759 N N . LEU A 1 5 ? 9.362 0.242 -1.419 1.00 0.56 15 LEU A N 12
ATOM 14760 C CA . LEU A 1 5 ? 8.100 0.513 -2.088 1.00 0.48 15 LEU A CA 12
ATOM 14761 C C . LEU A 1 5 ? 7.437 -0.804 -2.477 1.00 0.37 15 LEU A C 12
ATOM 14762 O O . LEU A 1 5 ? 6.214 -0.947 -2.399 1.00 0.33 15 LEU A O 12
ATOM 14778 N N . ARG A 1 6 ? 8.258 -1.778 -2.851 1.00 0.36 16 ARG A N 12
ATOM 14779 C CA . ARG A 1 6 ? 7.765 -3.096 -3.212 1.00 0.33 16 ARG A CA 12
ATOM 14780 C C . ARG A 1 6 ? 7.234 -3.785 -1.965 1.00 0.27 16 ARG A C 12
ATOM 14781 O O . ARG A 1 6 ? 6.209 -4.460 -2.004 1.00 0.28 16 ARG A O 12
ATOM 14802 N N . MET A 1 7 ? 7.930 -3.572 -0.856 1.00 0.28 17 MET A N 12
ATOM 14803 C CA . MET A 1 7 ? 7.538 -4.131 0.433 1.00 0.32 17 MET A CA 12
ATOM 14804 C C . MET A 1 7 ? 6.169 -3.587 0.839 1.00 0.25 17 MET A C 12
ATOM 14805 O O . MET A 1 7 ? 5.295 -4.335 1.275 1.00 0.27 17 MET A O 12
ATOM 14819 N N . THR A 1 8 ? 5.985 -2.282 0.665 1.00 0.21 18 THR A N 12
ATOM 14820 C CA . THR A 1 8 ? 4.723 -1.620 0.992 1.00 0.20 18 THR A CA 12
ATOM 14821 C C . THR A 1 8 ? 3.597 -2.101 0.079 1.00 0.19 18 THR A C 12
ATOM 14822 O O . THR A 1 8 ? 2.489 -2.400 0.535 1.00 0.23 18 THR A O 12
ATOM 14833 N N . TYR A 1 9 ? 3.901 -2.178 -1.208 1.00 0.21 19 TYR A N 12
ATOM 14834 C CA . TYR A 1 9 ? 2.943 -2.605 -2.214 1.00 0.28 19 TYR A CA 12
ATOM 14835 C C . TYR A 1 9 ? 2.550 -4.067 -2.017 1.00 0.31 19 TYR A C 12
ATOM 14836 O O . TYR A 1 9 ? 1.383 -4.425 -2.145 1.00 0.36 19 TYR A O 12
ATOM 14854 N N . GLU A 1 10 ? 3.530 -4.904 -1.698 1.00 0.32 20 GLU A N 12
ATOM 14855 C CA . GLU A 1 10 ? 3.275 -6.323 -1.486 1.00 0.40 20 GLU A CA 12
ATOM 14856 C C . GLU A 1 10 ? 2.606 -6.578 -0.137 1.00 0.35 20 GLU A C 12
ATOM 14857 O O . GLU A 1 10 ? 1.811 -7.508 0.002 1.00 0.35 20 GLU A O 12
ATOM 14869 N N . ARG A 1 11 ? 2.903 -5.745 0.856 1.00 0.33 21 ARG A N 12
ATOM 14870 C CA . ARG A 1 11 ? 2.290 -5.903 2.169 1.00 0.32 21 ARG A CA 12
ATOM 14871 C C . ARG A 1 11 ? 0.809 -5.566 2.075 1.00 0.26 21 ARG A C 12
ATOM 14872 O O . ARG A 1 11 ? -0.025 -6.159 2.756 1.00 0.29 21 ARG A O 12
ATOM 14893 N N . LEU A 1 12 ? 0.489 -4.633 1.188 1.00 0.22 22 LEU A N 12
ATOM 14894 C CA . LEU A 1 12 ? -0.886 -4.229 0.963 1.00 0.20 22 LEU A CA 12
ATOM 14895 C C . LEU A 1 12 ? -1.626 -5.314 0.191 1.00 0.23 22 LEU A C 12
ATOM 14896 O O . LEU A 1 12 ? -2.815 -5.544 0.401 1.00 0.24 22 LEU A O 12
ATOM 14912 N N . ARG A 1 13 ? -0.895 -5.974 -0.702 1.00 0.27 23 ARG A N 12
ATOM 14913 C CA . ARG A 1 13 ? -1.445 -7.036 -1.521 1.00 0.32 23 ARG A CA 12
ATOM 14914 C C . ARG A 1 13 ? -1.766 -8.256 -0.663 1.00 0.31 23 ARG A C 12
ATOM 14915 O O . ARG A 1 13 ? -2.816 -8.875 -0.819 1.00 0.34 23 ARG A O 12
ATOM 14936 N N . GLU A 1 14 ? -0.873 -8.583 0.264 1.00 0.31 24 GLU A N 12
ATOM 14937 C CA . GLU A 1 14 ? -1.083 -9.715 1.151 1.00 0.33 24 GLU A CA 12
ATOM 14938 C C . GLU A 1 14 ? -2.233 -9.428 2.102 1.00 0.28 24 GLU A C 12
ATOM 14939 O O . GLU A 1 14 ? -3.060 -10.303 2.401 1.00 0.30 24 GLU A O 12
ATOM 14951 N N . LEU A 1 15 ? -2.302 -8.183 2.551 1.00 0.24 25 LEU A N 12
ATOM 14952 C CA . LEU A 1 15 ? -3.362 -7.759 3.443 1.00 0.22 25 LEU A CA 12
ATOM 14953 C C . LEU A 1 15 ? -4.689 -7.769 2.695 1.00 0.18 25 LEU A C 12
ATOM 14954 O O . LEU A 1 15 ? -5.733 -8.089 3.254 1.00 0.20 25 LEU A O 12
ATOM 14970 N N . SER A 1 16 ? -4.628 -7.429 1.414 1.00 0.17 26 SER A N 12
ATOM 14971 C CA . SER A 1 16 ? -5.807 -7.393 0.565 1.00 0.16 26 SER A CA 12
ATOM 14972 C C . SER A 1 16 ? -6.364 -8.791 0.327 1.00 0.19 26 SER A C 12
ATOM 14973 O O . SER A 1 16 ? -7.575 -8.990 0.245 1.00 0.22 26 SER A O 12
ATOM 14981 N N . LEU A 1 17 ? -5.477 -9.766 0.227 1.00 0.23 27 LEU A N 12
ATOM 14982 C CA . LEU A 1 17 ? -5.887 -11.139 -0.001 1.00 0.28 27 LEU A CA 12
ATOM 14983 C C . LEU A 1 17 ? -6.574 -11.721 1.235 1.00 0.29 27 LEU A C 12
ATOM 14984 O O . LEU A 1 17 ? -7.461 -12.565 1.118 1.00 0.34 27 LEU A O 12
ATOM 15000 N N . ASN A 1 18 ? -6.159 -11.268 2.414 1.00 0.28 28 ASN A N 12
ATOM 15001 C CA . ASN A 1 18 ? -6.742 -11.759 3.661 1.00 0.35 28 ASN A CA 12
ATOM 15002 C C . ASN A 1 18 ? -7.994 -10.984 4.045 1.00 0.35 28 ASN A C 12
ATOM 15003 O O . ASN A 1 18 ? -9.053 -11.567 4.273 1.00 0.42 28 ASN A O 12
ATOM 15014 N N . LEU A 1 19 ? -7.863 -9.662 4.127 1.00 0.33 29 LEU A N 12
ATOM 15015 C CA . LEU A 1 19 ? -8.975 -8.788 4.504 1.00 0.38 29 LEU A CA 12
ATOM 15016 C C . LEU A 1 19 ? -10.171 -8.929 3.567 1.00 0.40 29 LEU A C 12
ATOM 15017 O O . LEU A 1 19 ? -11.319 -8.865 4.006 1.00 0.49 29 LEU A O 12
ATOM 15033 N N . GLY A 1 20 ? -9.898 -9.103 2.279 1.00 0.35 30 GLY A N 12
ATOM 15034 C CA . GLY A 1 20 ? -10.966 -9.233 1.301 1.00 0.43 30 GLY A CA 12
ATOM 15035 C C . GLY A 1 20 ? -11.892 -10.393 1.603 1.00 0.53 30 GLY A C 12
ATOM 15036 O O . GLY A 1 20 ? -13.095 -10.316 1.360 1.00 0.65 30 GLY A O 12
ATOM 15040 N N . ASN A 1 21 ? -11.324 -11.462 2.153 1.00 0.53 31 ASN A N 12
ATOM 15041 C CA . ASN A 1 21 ? -12.089 -12.648 2.516 1.00 0.66 31 ASN A CA 12
ATOM 15042 C C . ASN A 1 21 ? -12.608 -12.527 3.947 1.00 0.71 31 ASN A C 12
ATOM 15043 O O . ASN A 1 21 ? -13.495 -13.267 4.373 1.00 0.84 31 ASN A O 12
ATOM 15054 N N . ARG A 1 22 ? -12.050 -11.577 4.683 1.00 0.66 32 ARG A N 12
ATOM 15055 C CA . ARG A 1 22 ? -12.436 -11.346 6.067 1.00 0.77 32 ARG A CA 12
ATOM 15056 C C . ARG A 1 22 ? -13.559 -10.312 6.156 1.00 0.86 32 ARG A C 12
ATOM 15057 O O . ARG A 1 22 ? -14.075 -10.023 7.239 1.00 1.01 32 ARG A O 12
ATOM 15078 N N . MET A 1 23 ? -13.924 -9.749 5.016 1.00 0.83 33 MET A N 12
ATOM 15079 C CA . MET A 1 23 ? -14.973 -8.741 4.964 1.00 0.96 33 MET A CA 12
ATOM 15080 C C . MET A 1 23 ? -16.334 -9.347 5.292 1.00 1.17 33 MET A C 12
ATOM 15081 O O . MET A 1 23 ? -17.027 -8.873 6.198 1.00 1.55 33 MET A O 12
ATOM 15095 N N . VAL A 1 24 ? -16.686 -10.406 4.567 1.00 1.22 34 VAL A N 12
ATOM 15096 C CA . VAL A 1 24 ? -17.946 -11.114 4.753 1.00 1.41 34 VAL A CA 12
ATOM 15097 C C . VAL A 1 24 ? -19.153 -10.183 4.527 1.00 1.54 34 VAL A C 12
ATOM 15098 O O . VAL A 1 24 ? -19.525 -9.394 5.400 1.00 1.66 34 VAL A O 12
ATOM 15111 N N . PRO A 1 25 ? -19.790 -10.262 3.342 1.00 1.58 35 PRO A N 12
ATOM 15112 C CA . PRO A 1 25 ? -19.391 -11.186 2.275 1.00 1.51 35 PRO A CA 12
ATOM 15113 C C . PRO A 1 25 ? -18.033 -10.827 1.669 1.00 1.32 35 PRO A C 12
ATOM 15114 O O . PRO A 1 25 ? -17.681 -9.652 1.577 1.00 1.30 35 PRO A O 12
ATOM 15125 N N . PRO A 1 26 ? -17.254 -11.842 1.259 1.00 1.22 36 PRO A N 12
ATOM 15126 C CA . PRO A 1 26 ? -15.930 -11.644 0.667 1.00 1.08 36 PRO A CA 12
ATOM 15127 C C . PRO A 1 26 ? -15.971 -10.687 -0.517 1.00 1.17 36 PRO A C 12
ATOM 15128 O O . PRO A 1 26 ? -16.821 -10.808 -1.402 1.00 1.42 36 PRO A O 12
ATOM 15139 N N . VAL A 1 27 ? -15.059 -9.728 -0.519 1.00 0.99 37 VAL A N 12
ATOM 15140 C CA . VAL A 1 27 ? -14.989 -8.733 -1.582 1.00 1.08 37 VAL A CA 12
ATOM 15141 C C . VAL A 1 27 ? -14.422 -9.335 -2.856 1.00 1.24 37 VAL A C 12
ATOM 15142 O O . VAL A 1 27 ? -14.688 -8.850 -3.957 1.00 2.02 37 VAL A O 12
ATOM 15155 N N . GLY A 1 28 ? -13.613 -10.373 -2.707 1.00 1.18 38 GLY A N 12
ATOM 15156 C CA . GLY A 1 28 ? -12.999 -10.990 -3.862 1.00 1.27 38 GLY A CA 12
ATOM 15157 C C . GLY A 1 28 ? -11.722 -10.267 -4.229 1.00 1.09 38 GLY A C 12
ATOM 15158 O O . GLY A 1 28 ? -10.655 -10.868 -4.332 1.00 1.23 38 GLY A O 12
ATOM 15162 N N . ASN A 1 29 ? -11.850 -8.962 -4.392 1.00 0.92 39 ASN A N 12
ATOM 15163 C CA . ASN A 1 29 ? -10.734 -8.093 -4.713 1.00 0.82 39 ASN A CA 12
ATOM 15164 C C . ASN A 1 29 ? -10.789 -6.879 -3.805 1.00 0.64 39 ASN A C 12
ATOM 15165 O O . ASN A 1 29 ? -11.396 -5.866 -4.151 1.00 0.74 39 ASN A O 12
ATOM 15176 N N . PHE A 1 30 ? -10.166 -7.016 -2.632 1.00 0.46 40 PHE A N 12
ATOM 15177 C CA . PHE A 1 30 ? -10.116 -5.954 -1.625 1.00 0.32 40 PHE A CA 12
ATOM 15178 C C . PHE A 1 30 ? -9.653 -4.651 -2.275 1.00 0.28 40 PHE A C 12
ATOM 15179 O O . PHE A 1 30 ? -10.468 -3.786 -2.598 1.00 0.52 40 PHE A O 12
ATOM 15196 N N . MET A 1 31 ? -8.358 -4.531 -2.493 1.00 0.22 41 MET A N 12
ATOM 15197 C CA . MET A 1 31 ? -7.813 -3.359 -3.143 1.00 0.18 41 MET A CA 12
ATOM 15198 C C . MET A 1 31 ? -7.167 -3.779 -4.453 1.00 0.20 41 MET A C 12
ATOM 15199 O O . MET A 1 31 ? -6.364 -4.714 -4.484 1.00 0.24 41 MET A O 12
ATOM 15213 N N . PRO A 1 32 ? -7.530 -3.126 -5.564 1.00 0.20 42 PRO A N 12
ATOM 15214 C CA . PRO A 1 32 ? -6.984 -3.462 -6.880 1.00 0.24 42 PRO A CA 12
ATOM 15215 C C . PRO A 1 32 ? -5.488 -3.203 -6.947 1.00 0.21 42 PRO A C 12
ATOM 15216 O O . PRO A 1 32 ? -4.974 -2.310 -6.261 1.00 0.20 42 PRO A O 12
ATOM 15227 N N . ASP A 1 33 ? -4.810 -3.989 -7.770 1.00 0.23 43 ASP A N 12
ATOM 15228 C CA . ASP A 1 33 ? -3.365 -3.885 -7.954 1.00 0.23 43 ASP A CA 12
ATOM 15229 C C . ASP A 1 33 ? -2.941 -2.447 -8.263 1.00 0.22 43 ASP A C 12
ATOM 15230 O O . ASP A 1 33 ? -1.883 -1.990 -7.827 1.00 0.23 43 ASP A O 12
ATOM 15239 N N . SER A 1 34 ? -3.780 -1.748 -9.017 1.00 0.23 44 SER A N 12
ATOM 15240 C CA . SER A 1 34 ? -3.532 -0.371 -9.407 1.00 0.25 44 SER A CA 12
ATOM 15241 C C . SER A 1 34 ? -3.461 0.555 -8.194 1.00 0.23 44 SER A C 12
ATOM 15242 O O . SER A 1 34 ? -2.482 1.291 -8.013 1.00 0.26 44 SER A O 12
ATOM 15250 N N . ILE A 1 35 ? -4.496 0.510 -7.361 1.00 0.21 45 ILE A N 12
ATOM 15251 C CA . ILE A 1 35 ? -4.556 1.346 -6.171 1.00 0.21 45 ILE A CA 12
ATOM 15252 C C . ILE A 1 35 ? -3.451 0.978 -5.182 1.00 0.17 45 ILE A C 12
ATOM 15253 O O . ILE A 1 35 ? -2.891 1.849 -4.513 1.00 0.18 45 ILE A O 12
ATOM 15269 N N . LEU A 1 36 ? -3.136 -0.308 -5.108 1.00 0.16 46 LEU A N 12
ATOM 15270 C CA . LEU A 1 36 ? -2.094 -0.791 -4.204 1.00 0.16 46 LEU A CA 12
ATOM 15271 C C . LEU A 1 36 ? -0.741 -0.178 -4.552 1.00 0.16 46 LEU A C 12
ATOM 15272 O O . LEU A 1 36 ? 0.061 0.116 -3.668 1.00 0.19 46 LEU A O 12
ATOM 15288 N N . LYS A 1 37 ? -0.497 0.015 -5.842 1.00 0.17 47 LYS A N 12
ATOM 15289 C CA . LYS A 1 37 ? 0.761 0.582 -6.312 1.00 0.19 47 LYS A CA 12
ATOM 15290 C C . LYS A 1 37 ? 0.894 2.064 -5.967 1.00 0.18 47 LYS A C 12
ATOM 15291 O O . LYS A 1 37 ? 1.908 2.491 -5.409 1.00 0.20 47 LYS A O 12
ATOM 15310 N N . LYS A 1 38 ? -0.119 2.852 -6.316 1.00 0.17 48 LYS A N 12
ATOM 15311 C CA . LYS A 1 38 ? -0.080 4.290 -6.057 1.00 0.18 48 LYS A CA 12
ATOM 15312 C C . LYS A 1 38 ? -0.131 4.600 -4.565 1.00 0.18 48 LYS A C 12
ATOM 15313 O O . LYS A 1 38 ? 0.544 5.515 -4.088 1.00 0.20 48 LYS A O 12
ATOM 15332 N N . MET A 1 39 ? -0.927 3.838 -3.832 1.00 0.17 49 MET A N 12
ATOM 15333 C CA . MET A 1 39 ? -1.057 4.043 -2.398 1.00 0.17 49 MET A CA 12
ATOM 15334 C C . MET A 1 39 ? 0.229 3.638 -1.685 1.00 0.17 49 MET A C 12
ATOM 15335 O O . MET A 1 39 ? 0.575 4.202 -0.654 1.00 0.19 49 MET A O 12
ATOM 15349 N N . ALA A 1 40 ? 0.940 2.671 -2.247 1.00 0.16 50 ALA A N 12
ATOM 15350 C CA . ALA A 1 40 ? 2.191 2.208 -1.659 1.00 0.17 50 ALA A CA 12
ATOM 15351 C C . ALA A 1 40 ? 3.305 3.232 -1.844 1.00 0.18 50 ALA A C 12
ATOM 15352 O O . ALA A 1 40 ? 4.208 3.334 -1.012 1.00 0.22 50 ALA A O 12
ATOM 15359 N N . ALA A 1 41 ? 3.251 3.974 -2.942 1.00 0.18 51 ALA A N 12
ATOM 15360 C CA . ALA A 1 41 ? 4.274 4.967 -3.237 1.00 0.22 51 ALA A CA 12
ATOM 15361 C C . ALA A 1 41 ? 4.030 6.279 -2.503 1.00 0.24 51 ALA A C 12
ATOM 15362 O O . ALA A 1 41 ? 4.955 6.863 -1.935 1.00 0.30 51 ALA A O 12
ATOM 15369 N N . ILE A 1 42 ? 2.792 6.749 -2.523 1.00 0.24 52 ILE A N 12
ATOM 15370 C CA . ILE A 1 42 ? 2.457 8.011 -1.873 1.00 0.28 52 ILE A CA 12
ATOM 15371 C C . ILE A 1 42 ? 2.234 7.834 -0.378 1.00 0.26 52 ILE A C 12
ATOM 15372 O O . ILE A 1 42 ? 2.624 8.692 0.416 1.00 0.31 52 ILE A O 12
ATOM 15388 N N . LEU A 1 43 ? 1.608 6.720 -0.014 1.00 0.21 53 LEU A N 12
ATOM 15389 C CA . LEU A 1 43 ? 1.306 6.416 1.381 1.00 0.21 53 LEU A CA 12
ATOM 15390 C C . LEU A 1 43 ? 0.519 7.559 2.018 1.00 0.23 53 LEU A C 12
ATOM 15391 O O . LEU A 1 43 ? 1.029 8.269 2.886 1.00 0.27 53 LEU A O 12
ATOM 15407 N N . PRO A 1 44 ? -0.748 7.750 1.603 1.00 0.24 54 PRO A N 12
ATOM 15408 C CA . PRO A 1 44 ? -1.602 8.810 2.142 1.00 0.30 54 PRO A CA 12
ATOM 15409 C C . PRO A 1 44 ? -1.837 8.644 3.638 1.00 0.40 54 PRO A C 12
ATOM 15410 O O . PRO A 1 44 ? -2.523 7.718 4.075 1.00 0.48 54 PRO A O 12
ATOM 15421 N N . MET A 1 45 ? -1.249 9.535 4.418 1.00 0.49 55 MET A N 12
ATOM 15422 C CA . MET A 1 45 ? -1.372 9.489 5.869 1.00 0.64 55 MET A CA 12
ATOM 15423 C C . MET A 1 45 ? -2.754 9.958 6.314 1.00 0.72 55 MET A C 12
ATOM 15424 O O . MET A 1 45 ? -3.159 9.732 7.454 1.00 1.02 55 MET A O 12
ATOM 15438 N N . ASN A 1 46 ? -3.474 10.609 5.406 1.00 0.66 56 ASN A N 12
ATOM 15439 C CA . ASN A 1 46 ? -4.813 11.103 5.701 1.00 0.84 56 ASN A CA 12
ATOM 15440 C C . ASN A 1 46 ? -5.712 10.973 4.479 1.00 0.69 56 ASN A C 12
ATOM 15441 O O . ASN A 1 46 ? -5.221 10.802 3.362 1.00 0.59 56 ASN A O 12
ATOM 15452 N N . ASP A 1 47 ? -7.025 11.052 4.695 1.00 0.76 57 ASP A N 12
ATOM 15453 C CA . ASP A 1 47 ? -7.999 10.932 3.606 1.00 0.76 57 ASP A CA 12
ATOM 15454 C C . ASP A 1 47 ? -7.917 12.132 2.660 1.00 0.73 57 ASP A C 12
ATOM 15455 O O . ASP A 1 47 ? -8.443 12.099 1.547 1.00 1.11 57 ASP A O 12
ATOM 15464 N N . SER A 1 48 ? -7.247 13.188 3.099 1.00 0.67 58 SER A N 12
ATOM 15465 C CA . SER A 1 48 ? -7.085 14.388 2.290 1.00 0.72 58 SER A CA 12
ATOM 15466 C C . SER A 1 48 ? -6.089 14.138 1.154 1.00 0.66 58 SER A C 12
ATOM 15467 O O . SER A 1 48 ? -6.331 14.503 0.003 1.00 0.77 58 SER A O 12
ATOM 15475 N N . ALA A 1 49 ? -4.977 13.490 1.492 1.00 0.58 59 ALA A N 12
ATOM 15476 C CA . ALA A 1 49 ? -3.931 13.161 0.524 1.00 0.59 59 ALA A CA 12
ATOM 15477 C C . ALA A 1 49 ? -4.451 12.180 -0.514 1.00 0.51 59 ALA A C 12
ATOM 15478 O O . ALA A 1 49 ? -3.967 12.119 -1.643 1.00 0.59 59 ALA A O 12
ATOM 15485 N N . PHE A 1 50 ? -5.432 11.402 -0.102 1.00 0.40 60 PHE A N 12
ATOM 15486 C CA . PHE A 1 50 ? -6.046 10.391 -0.958 1.00 0.37 60 PHE A CA 12
ATOM 15487 C C . PHE A 1 50 ? -6.541 10.957 -2.292 1.00 0.42 60 PHE A C 12
ATOM 15488 O O . PHE A 1 50 ? -6.637 10.224 -3.276 1.00 0.46 60 PHE A O 12
ATOM 15505 N N . ALA A 1 51 ? -6.858 12.249 -2.319 1.00 0.47 61 ALA A N 12
ATOM 15506 C CA . ALA A 1 51 ? -7.348 12.898 -3.532 1.00 0.56 61 ALA A CA 12
ATOM 15507 C C . ALA A 1 51 ? -6.329 12.824 -4.676 1.00 0.58 61 ALA A C 12
ATOM 15508 O O . ALA A 1 51 ? -6.705 12.864 -5.849 1.00 0.64 61 ALA A O 12
ATOM 15515 N N . THR A 1 52 ? -5.037 12.715 -4.348 1.00 0.57 62 THR A N 12
ATOM 15516 C CA . THR A 1 52 ? -4.007 12.647 -5.380 1.00 0.64 62 THR A CA 12
ATOM 15517 C C . THR A 1 52 ? -3.796 11.217 -5.880 1.00 0.53 62 THR A C 12
ATOM 15518 O O . THR A 1 52 ? -3.009 10.982 -6.797 1.00 0.57 62 THR A O 12
ATOM 15529 N N . LEU A 1 53 ? -4.516 10.264 -5.298 1.00 0.44 63 LEU A N 12
ATOM 15530 C CA . LEU A 1 53 ? -4.402 8.874 -5.724 1.00 0.40 63 LEU A CA 12
ATOM 15531 C C . LEU A 1 53 ? -5.064 8.703 -7.084 1.00 0.48 63 LEU A C 12
ATOM 15532 O O . LEU A 1 53 ? -4.726 7.802 -7.855 1.00 0.68 63 LEU A O 12
ATOM 15548 N N . GLY A 1 54 ? -6.009 9.580 -7.371 1.00 0.63 64 GLY A N 12
ATOM 15549 C CA . GLY A 1 54 ? -6.712 9.529 -8.625 1.00 0.76 64 GLY A CA 12
ATOM 15550 C C . GLY A 1 54 ? -8.202 9.498 -8.411 1.00 0.91 64 GLY A C 12
ATOM 15551 O O . GLY A 1 54 ? -8.782 10.465 -7.929 1.00 1.61 64 GLY A O 12
ATOM 15555 N N . THR A 1 55 ? -8.822 8.393 -8.757 1.00 1.22 65 THR A N 12
ATOM 15556 C CA . THR A 1 55 ? -10.249 8.247 -8.591 1.00 1.52 65 THR A CA 12
ATOM 15557 C C . THR A 1 55 ? -10.578 6.925 -7.903 1.00 1.28 65 THR A C 12
ATOM 15558 O O . THR A 1 55 ? -11.084 5.997 -8.538 1.00 1.56 65 THR A O 12
ATOM 15569 N N . VAL A 1 56 ? -10.291 6.839 -6.605 1.00 0.89 66 VAL A N 12
ATOM 15570 C CA . VAL A 1 56 ? -10.574 5.623 -5.852 1.00 0.69 66 VAL A CA 12
ATOM 15571 C C . VAL A 1 56 ? -12.074 5.483 -5.639 1.00 0.68 66 VAL A C 12
ATOM 15572 O O . VAL A 1 56 ? -12.734 6.426 -5.207 1.00 0.72 66 VAL A O 12
ATOM 15585 N N . GLU A 1 57 ? -12.601 4.311 -5.976 1.00 0.72 67 GLU A N 12
ATOM 15586 C CA . GLU A 1 57 ? -14.031 4.026 -5.849 1.00 0.79 67 GLU A CA 12
ATOM 15587 C C . GLU A 1 57 ? -14.559 4.405 -4.473 1.00 0.63 67 GLU A C 12
ATOM 15588 O O . GLU A 1 57 ? -13.821 4.352 -3.485 1.00 0.49 67 GLU A O 12
ATOM 15600 N N . ASP A 1 58 ? -15.836 4.766 -4.407 1.00 0.71 68 ASP A N 12
ATOM 15601 C CA . ASP A 1 58 ? -16.453 5.136 -3.136 1.00 0.67 68 ASP A CA 12
ATOM 15602 C C . ASP A 1 58 ? -16.329 3.982 -2.155 1.00 0.54 68 ASP A C 12
ATOM 15603 O O . ASP A 1 58 ? -16.055 4.174 -0.969 1.00 0.55 68 ASP A O 12
ATOM 15612 N N . LYS A 1 59 ? -16.513 2.777 -2.678 1.00 0.55 69 LYS A N 12
ATOM 15613 C CA . LYS A 1 59 ? -16.410 1.571 -1.874 1.00 0.58 69 LYS A CA 12
ATOM 15614 C C . LYS A 1 59 ? -14.956 1.296 -1.507 1.00 0.51 69 LYS A C 12
ATOM 15615 O O . LYS A 1 59 ? -14.677 0.689 -0.475 1.00 0.60 69 LYS A O 12
ATOM 15634 N N . TYR A 1 60 ? -14.023 1.768 -2.334 1.00 0.43 70 TYR A N 12
ATOM 15635 C CA . TYR A 1 60 ? -12.606 1.573 -2.046 1.00 0.39 70 TYR A CA 12
ATOM 15636 C C . TYR A 1 60 ? -12.199 2.496 -0.908 1.00 0.33 70 TYR A C 12
ATOM 15637 O O . TYR A 1 60 ? -11.457 2.101 -0.014 1.00 0.34 70 TYR A O 12
ATOM 15655 N N . ARG A 1 61 ? -12.732 3.710 -0.926 1.00 0.37 71 ARG A N 12
ATOM 15656 C CA . ARG A 1 61 ? -12.462 4.678 0.126 1.00 0.46 71 ARG A CA 12
ATOM 15657 C C . ARG A 1 61 ? -13.137 4.211 1.414 1.00 0.52 71 ARG A C 12
ATOM 15658 O O . ARG A 1 61 ? -12.628 4.424 2.515 1.00 0.59 71 ARG A O 12
ATOM 15679 N N . ARG A 1 62 ? -14.296 3.573 1.255 1.00 0.57 72 ARG A N 12
ATOM 15680 C CA . ARG A 1 62 ? -15.067 3.063 2.372 1.00 0.72 72 ARG A CA 12
ATOM 15681 C C . ARG A 1 62 ? -14.300 1.963 3.115 1.00 0.68 72 ARG A C 12
ATOM 15682 O O . ARG A 1 62 ? -14.175 2.011 4.331 1.00 0.82 72 ARG A O 12
ATOM 15703 N N . ARG A 1 63 ? -13.775 0.978 2.389 1.00 0.63 73 ARG A N 12
ATOM 15704 C CA . ARG A 1 63 ? -13.027 -0.105 3.032 1.00 0.70 73 ARG A CA 12
ATOM 15705 C C . ARG A 1 63 ? -11.573 0.308 3.282 1.00 0.53 73 ARG A C 12
ATOM 15706 O O . ARG A 1 63 ? -10.804 -0.428 3.903 1.00 0.59 73 ARG A O 12
ATOM 15727 N N . PHE A 1 64 ? -11.210 1.504 2.810 1.00 0.36 74 PHE A N 12
ATOM 15728 C CA . PHE A 1 64 ? -9.859 2.044 2.992 1.00 0.26 74 PHE A CA 12
ATOM 15729 C C . PHE A 1 64 ? -9.481 2.025 4.466 1.00 0.22 74 PHE A C 12
ATOM 15730 O O . PHE A 1 64 ? -8.316 1.874 4.814 1.00 0.30 74 PHE A O 12
ATOM 15747 N N . LYS A 1 65 ? -10.482 2.179 5.323 1.00 0.23 75 LYS A N 12
ATOM 15748 C CA . LYS A 1 65 ? -10.288 2.176 6.767 1.00 0.30 75 LYS A CA 12
ATOM 15749 C C . LYS A 1 65 ? -9.615 0.880 7.254 1.00 0.28 75 LYS A C 12
ATOM 15750 O O . LYS A 1 65 ? -8.969 0.865 8.302 1.00 0.37 75 LYS A O 12
ATOM 15769 N N . TYR A 1 66 ? -9.753 -0.200 6.489 1.00 0.21 76 TYR A N 12
ATOM 15770 C CA . TYR A 1 66 ? -9.147 -1.480 6.852 1.00 0.22 76 TYR A CA 12
ATOM 15771 C C . TYR A 1 66 ? -7.681 -1.501 6.454 1.00 0.20 76 TYR A C 12
ATOM 15772 O O . TYR A 1 66 ? -6.928 -2.390 6.846 1.00 0.23 76 TYR A O 12
ATOM 15790 N N . PHE A 1 67 ? -7.290 -0.493 5.690 1.00 0.18 77 PHE A N 12
ATOM 15791 C CA . PHE A 1 67 ? -5.916 -0.347 5.235 1.00 0.21 77 PHE A CA 12
ATOM 15792 C C . PHE A 1 67 ? -5.239 0.781 5.991 1.00 0.24 77 PHE A C 12
ATOM 15793 O O . PHE A 1 67 ? -4.019 0.890 5.990 1.00 0.27 77 PHE A O 12
ATOM 15810 N N . LYS A 1 68 ? -6.047 1.623 6.627 1.00 0.27 78 LYS A N 12
ATOM 15811 C CA . LYS A 1 68 ? -5.542 2.762 7.384 1.00 0.34 78 LYS A CA 12
ATOM 15812 C C . LYS A 1 68 ? -4.560 2.320 8.470 1.00 0.37 78 LYS A C 12
ATOM 15813 O O . LYS A 1 68 ? -3.627 3.050 8.806 1.00 0.42 78 LYS A O 12
ATOM 15832 N N . ALA A 1 69 ? -4.764 1.117 8.998 1.00 0.37 79 ALA A N 12
ATOM 15833 C CA . ALA A 1 69 ? -3.887 0.577 10.027 1.00 0.46 79 ALA A CA 12
ATOM 15834 C C . ALA A 1 69 ? -2.533 0.200 9.437 1.00 0.41 79 ALA A C 12
ATOM 15835 O O . ALA A 1 69 ? -1.506 0.274 10.110 1.00 0.49 79 ALA A O 12
ATOM 15842 N N . THR A 1 70 ? -2.548 -0.204 8.173 1.00 0.31 80 THR A N 12
ATOM 15843 C CA . THR A 1 70 ? -1.346 -0.602 7.468 1.00 0.30 80 THR A CA 12
ATOM 15844 C C . THR A 1 70 ? -0.609 0.607 6.890 1.00 0.24 80 THR A C 12
ATOM 15845 O O . THR A 1 70 ? 0.611 0.709 6.999 1.00 0.27 80 THR A O 12
ATOM 15856 N N . ILE A 1 71 ? -1.356 1.518 6.282 1.00 0.21 81 ILE A N 12
ATOM 15857 C CA . ILE A 1 71 ? -0.778 2.719 5.690 1.00 0.24 81 ILE A CA 12
ATOM 15858 C C . ILE A 1 71 ? -0.038 3.540 6.752 1.00 0.28 81 ILE A C 12
ATOM 15859 O O . ILE A 1 71 ? 0.995 4.147 6.470 1.00 0.34 81 ILE A O 12
ATOM 15875 N N . ALA A 1 72 ? -0.559 3.535 7.977 1.00 0.31 82 ALA A N 12
ATOM 15876 C CA . ALA A 1 72 ? 0.064 4.266 9.080 1.00 0.39 82 ALA A CA 12
ATOM 15877 C C . ALA A 1 72 ? 1.270 3.511 9.640 1.00 0.41 82 ALA A C 12
ATOM 15878 O O . ALA A 1 72 ? 2.192 4.112 10.192 1.00 0.53 82 ALA A O 12
ATOM 15885 N N . ASP A 1 73 ? 1.259 2.194 9.502 1.00 0.37 83 ASP A N 12
ATOM 15886 C CA . ASP A 1 73 ? 2.356 1.366 10.001 1.00 0.42 83 ASP A CA 12
ATOM 15887 C C . ASP A 1 73 ? 3.519 1.325 9.011 1.00 0.39 83 ASP A C 12
ATOM 15888 O O . ASP A 1 73 ? 4.679 1.410 9.408 1.00 0.46 83 ASP A O 12
ATOM 15897 N N . LEU A 1 74 ? 3.203 1.195 7.725 1.00 0.32 84 LEU A N 12
ATOM 15898 C CA . LEU A 1 74 ? 4.219 1.125 6.677 1.00 0.31 84 LEU A CA 12
ATOM 15899 C C . LEU A 1 74 ? 5.022 2.423 6.574 1.00 0.35 84 LEU A C 12
ATOM 15900 O O . LEU A 1 74 ? 6.193 2.403 6.191 1.00 0.42 84 LEU A O 12
ATOM 15916 N N . SER A 1 75 ? 4.408 3.545 6.933 1.00 0.37 85 SER A N 12
ATOM 15917 C CA . SER A 1 75 ? 5.099 4.823 6.883 1.00 0.50 85 SER A CA 12
ATOM 15918 C C . SER A 1 75 ? 6.136 4.914 8.002 1.00 0.61 85 SER A C 12
ATOM 15919 O O . SER A 1 75 ? 7.175 5.561 7.860 1.00 0.73 85 SER A O 12
ATOM 15927 N N . LYS A 1 76 ? 5.853 4.238 9.109 1.00 0.60 86 LYS A N 12
ATOM 15928 C CA . LYS A 1 76 ? 6.756 4.215 10.254 1.00 0.74 86 LYS A CA 12
ATOM 15929 C C . LYS A 1 76 ? 7.862 3.200 10.015 1.00 0.78 86 LYS A C 12
ATOM 15930 O O . LYS A 1 76 ? 8.995 3.373 10.465 1.00 0.98 86 LYS A O 12
ATOM 15949 N N . LYS A 1 77 ? 7.523 2.141 9.296 1.00 0.75 87 LYS A N 12
ATOM 15950 C CA . LYS A 1 77 ? 8.473 1.085 8.978 1.00 0.86 87 LYS A CA 12
ATOM 15951 C C . LYS A 1 77 ? 9.342 1.484 7.789 1.00 0.93 87 LYS A C 12
ATOM 15952 O O . LYS A 1 77 ? 10.356 0.845 7.501 1.00 1.11 87 LYS A O 12
ATOM 15971 N N . ARG A 1 78 ? 8.933 2.548 7.105 1.00 0.86 88 ARG A N 12
ATOM 15972 C CA . ARG A 1 78 ? 9.664 3.048 5.948 1.00 1.01 88 ARG A CA 12
ATOM 15973 C C . ARG A 1 78 ? 11.005 3.648 6.361 1.00 1.29 88 ARG A C 12
ATOM 15974 O O . ARG A 1 78 ? 11.925 3.750 5.549 1.00 1.77 88 ARG A O 12
ATOM 15995 N N . SER A 1 79 ? 11.110 4.042 7.625 1.00 1.73 89 SER A N 12
ATOM 15996 C CA . SER A 1 79 ? 12.332 4.638 8.146 1.00 2.12 89 SER A CA 12
ATOM 15997 C C . SER A 1 79 ? 13.405 3.575 8.439 1.00 2.14 89 SER A C 12
ATOM 15998 O O . SER A 1 79 ? 13.966 3.532 9.538 1.00 2.69 89 SER A O 12
ATOM 16006 N N . SER A 1 80 ? 13.696 2.740 7.431 1.00 2.07 90 SER A N 12
ATOM 16007 C CA . SER A 1 80 ? 14.711 1.686 7.531 1.00 2.75 90 SER A CA 12
ATOM 16008 C C . SER A 1 80 ? 14.492 0.782 8.749 1.00 3.15 90 SER A C 12
ATOM 16009 O O . SER A 1 80 ? 15.448 0.387 9.423 1.00 3.96 90 SER A O 12
ATOM 16017 N N . GLU A 1 81 ? 13.235 0.449 9.015 1.00 3.20 91 GLU A N 12
ATOM 16018 C CA . GLU A 1 81 ? 12.898 -0.413 10.140 1.00 4.20 91 GLU A CA 12
ATOM 16019 C C . GLU A 1 81 ? 13.159 -1.870 9.783 1.00 4.96 91 GLU A C 12
ATOM 16020 O O . GLU A 1 81 ? 12.960 -2.236 8.605 1.00 5.32 91 GLU A O 12
ATOM 16033 N N . GLU A 1 1 ? 14.007 5.256 -2.425 1.00 3.94 11 GLU A N 13
ATOM 16034 C CA . GLU A 1 1 ? 13.270 4.487 -1.433 1.00 3.58 11 GLU A CA 13
ATOM 16035 C C . GLU A 1 1 ? 12.181 3.664 -2.113 1.00 2.90 11 GLU A C 13
ATOM 16036 O O . GLU A 1 1 ? 10.985 3.894 -1.910 1.00 3.21 11 GLU A O 13
ATOM 16048 N N . LEU A 1 2 ? 12.605 2.722 -2.943 1.00 2.57 12 LEU A N 13
ATOM 16049 C CA . LEU A 1 2 ? 11.673 1.877 -3.676 1.00 2.59 12 LEU A CA 13
ATOM 16050 C C . LEU A 1 2 ? 11.835 0.413 -3.284 1.00 1.93 12 LEU A C 13
ATOM 16051 O O . LEU A 1 2 ? 11.082 -0.446 -3.738 1.00 2.11 12 LEU A O 13
ATOM 16067 N N . ASN A 1 3 ? 12.798 0.131 -2.422 1.00 1.62 13 ASN A N 13
ATOM 16068 C CA . ASN A 1 3 ? 13.022 -1.240 -1.970 1.00 1.41 13 ASN A CA 13
ATOM 16069 C C . ASN A 1 3 ? 11.955 -1.604 -0.946 1.00 1.08 13 ASN A C 13
ATOM 16070 O O . ASN A 1 3 ? 11.303 -2.643 -1.050 1.00 1.16 13 ASN A O 13
ATOM 16081 N N . ASN A 1 4 ? 11.755 -0.726 0.027 1.00 0.88 14 ASN A N 13
ATOM 16082 C CA . ASN A 1 4 ? 10.745 -0.952 1.045 1.00 0.81 14 ASN A CA 13
ATOM 16083 C C . ASN A 1 4 ? 9.373 -0.698 0.449 1.00 0.64 14 ASN A C 13
ATOM 16084 O O . ASN A 1 4 ? 8.370 -1.201 0.943 1.00 0.66 14 ASN A O 13
ATOM 16095 N N . LEU A 1 5 ? 9.351 0.065 -0.646 1.00 0.56 15 LEU A N 13
ATOM 16096 C CA . LEU A 1 5 ? 8.109 0.369 -1.352 1.00 0.48 15 LEU A CA 13
ATOM 16097 C C . LEU A 1 5 ? 7.504 -0.922 -1.886 1.00 0.37 15 LEU A C 13
ATOM 16098 O O . LEU A 1 5 ? 6.285 -1.080 -1.932 1.00 0.33 15 LEU A O 13
ATOM 16114 N N . ARG A 1 6 ? 8.375 -1.857 -2.257 1.00 0.36 16 ARG A N 13
ATOM 16115 C CA . ARG A 1 6 ? 7.935 -3.150 -2.755 1.00 0.33 16 ARG A CA 13
ATOM 16116 C C . ARG A 1 6 ? 7.250 -3.895 -1.619 1.00 0.27 16 ARG A C 13
ATOM 16117 O O . ARG A 1 6 ? 6.240 -4.561 -1.817 1.00 0.28 16 ARG A O 13
ATOM 16138 N N . MET A 1 7 ? 7.799 -3.742 -0.413 1.00 0.28 17 MET A N 13
ATOM 16139 C CA . MET A 1 7 ? 7.236 -4.370 0.772 1.00 0.32 17 MET A CA 13
ATOM 16140 C C . MET A 1 7 ? 5.890 -3.742 1.105 1.00 0.25 17 MET A C 13
ATOM 16141 O O . MET A 1 7 ? 4.964 -4.434 1.520 1.00 0.27 17 MET A O 13
ATOM 16155 N N . THR A 1 8 ? 5.788 -2.434 0.890 1.00 0.21 18 THR A N 13
ATOM 16156 C CA . THR A 1 8 ? 4.552 -1.704 1.129 1.00 0.20 18 THR A CA 13
ATOM 16157 C C . THR A 1 8 ? 3.444 -2.298 0.274 1.00 0.19 18 THR A C 13
ATOM 16158 O O . THR A 1 8 ? 2.382 -2.676 0.770 1.00 0.23 18 THR A O 13
ATOM 16169 N N . TYR A 1 9 ? 3.723 -2.397 -1.018 1.00 0.21 19 TYR A N 13
ATOM 16170 C CA . TYR A 1 9 ? 2.786 -2.959 -1.975 1.00 0.28 19 TYR A CA 13
ATOM 16171 C C . TYR A 1 9 ? 2.513 -4.437 -1.661 1.00 0.31 19 TYR A C 13
ATOM 16172 O O . TYR A 1 9 ? 1.378 -4.907 -1.752 1.00 0.36 19 TYR A O 13
ATOM 16190 N N . GLU A 1 10 ? 3.570 -5.153 -1.278 1.00 0.32 20 GLU A N 13
ATOM 16191 C CA . GLU A 1 10 ? 3.474 -6.568 -0.937 1.00 0.40 20 GLU A CA 13
ATOM 16192 C C . GLU A 1 10 ? 2.562 -6.780 0.271 1.00 0.35 20 GLU A C 13
ATOM 16193 O O . GLU A 1 10 ? 1.684 -7.646 0.252 1.00 0.35 20 GLU A O 13
ATOM 16205 N N . ARG A 1 11 ? 2.766 -5.981 1.315 1.00 0.33 21 ARG A N 13
ATOM 16206 C CA . ARG A 1 11 ? 1.962 -6.075 2.527 1.00 0.32 21 ARG A CA 13
ATOM 16207 C C . ARG A 1 11 ? 0.506 -5.730 2.242 1.00 0.26 21 ARG A C 13
ATOM 16208 O O . ARG A 1 11 ? -0.406 -6.290 2.844 1.00 0.29 21 ARG A O 13
ATOM 16229 N N . LEU A 1 12 ? 0.296 -4.823 1.305 1.00 0.22 22 LEU A N 13
ATOM 16230 C CA . LEU A 1 12 ? -1.046 -4.411 0.917 1.00 0.20 22 LEU A CA 13
ATOM 16231 C C . LEU A 1 12 ? -1.772 -5.564 0.243 1.00 0.23 22 LEU A C 13
ATOM 16232 O O . LEU A 1 12 ? -2.970 -5.744 0.421 1.00 0.24 22 LEU A O 13
ATOM 16248 N N . ARG A 1 13 ? -1.036 -6.349 -0.527 1.00 0.27 23 ARG A N 13
ATOM 16249 C CA . ARG A 1 13 ? -1.614 -7.483 -1.224 1.00 0.32 23 ARG A CA 13
ATOM 16250 C C . ARG A 1 13 ? -1.849 -8.632 -0.259 1.00 0.31 23 ARG A C 13
ATOM 16251 O O . ARG A 1 13 ? -2.869 -9.318 -0.323 1.00 0.34 23 ARG A O 13
ATOM 16272 N N . GLU A 1 14 ? -0.914 -8.813 0.660 1.00 0.31 24 GLU A N 13
ATOM 16273 C CA . GLU A 1 14 ? -1.025 -9.855 1.666 1.00 0.33 24 GLU A CA 13
ATOM 16274 C C . GLU A 1 14 ? -2.222 -9.562 2.562 1.00 0.28 24 GLU A C 13
ATOM 16275 O O . GLU A 1 14 ? -2.929 -10.468 3.003 1.00 0.30 24 GLU A O 13
ATOM 16287 N N . LEU A 1 15 ? -2.450 -8.277 2.797 1.00 0.24 25 LEU A N 13
ATOM 16288 C CA . LEU A 1 15 ? -3.559 -7.824 3.611 1.00 0.22 25 LEU A CA 13
ATOM 16289 C C . LEU A 1 15 ? -4.850 -7.919 2.804 1.00 0.18 25 LEU A C 13
ATOM 16290 O O . LEU A 1 15 ? -5.903 -8.229 3.342 1.00 0.20 25 LEU A O 13
ATOM 16306 N N . SER A 1 16 ? -4.749 -7.649 1.506 1.00 0.17 26 SER A N 13
ATOM 16307 C CA . SER A 1 16 ? -5.896 -7.695 0.608 1.00 0.16 26 SER A CA 13
ATOM 16308 C C . SER A 1 16 ? -6.464 -9.108 0.512 1.00 0.19 26 SER A C 13
ATOM 16309 O O . SER A 1 16 ? -7.675 -9.302 0.426 1.00 0.22 26 SER A O 13
ATOM 16317 N N . LEU A 1 17 ? -5.595 -10.096 0.532 1.00 0.23 27 LEU A N 13
ATOM 16318 C CA . LEU A 1 17 ? -6.043 -11.469 0.437 1.00 0.28 27 LEU A CA 13
ATOM 16319 C C . LEU A 1 17 ? -6.528 -11.973 1.787 1.00 0.29 27 LEU A C 13
ATOM 16320 O O . LEU A 1 17 ? -7.462 -12.773 1.856 1.00 0.34 27 LEU A O 13
ATOM 16336 N N . ASN A 1 18 ? -5.909 -11.490 2.857 1.00 0.28 28 ASN A N 13
ATOM 16337 C CA . ASN A 1 18 ? -6.294 -11.887 4.202 1.00 0.35 28 ASN A CA 13
ATOM 16338 C C . ASN A 1 18 ? -7.643 -11.270 4.576 1.00 0.35 28 ASN A C 13
ATOM 16339 O O . ASN A 1 18 ? -8.569 -11.974 4.989 1.00 0.42 28 ASN A O 13
ATOM 16350 N N . LEU A 1 19 ? -7.748 -9.953 4.408 1.00 0.33 29 LEU A N 13
ATOM 16351 C CA . LEU A 1 19 ? -8.977 -9.230 4.704 1.00 0.38 29 LEU A CA 13
ATOM 16352 C C . LEU A 1 19 ? -10.076 -9.671 3.756 1.00 0.40 29 LEU A C 13
ATOM 16353 O O . LEU A 1 19 ? -11.224 -9.847 4.153 1.00 0.49 29 LEU A O 13
ATOM 16369 N N . GLY A 1 20 ? -9.705 -9.864 2.498 1.00 0.35 30 GLY A N 13
ATOM 16370 C CA . GLY A 1 20 ? -10.661 -10.295 1.505 1.00 0.43 30 GLY A CA 13
ATOM 16371 C C . GLY A 1 20 ? -11.276 -11.641 1.838 1.00 0.53 30 GLY A C 13
ATOM 16372 O O . GLY A 1 20 ? -12.484 -11.821 1.703 1.00 0.65 30 GLY A O 13
ATOM 16376 N N . ASN A 1 21 ? -10.448 -12.588 2.276 1.00 0.53 31 ASN A N 13
ATOM 16377 C CA . ASN A 1 21 ? -10.925 -13.924 2.633 1.00 0.66 31 ASN A CA 13
ATOM 16378 C C . ASN A 1 21 ? -11.718 -13.888 3.942 1.00 0.71 31 ASN A C 13
ATOM 16379 O O . ASN A 1 21 ? -12.476 -14.806 4.258 1.00 0.84 31 ASN A O 13
ATOM 16390 N N . ARG A 1 22 ? -11.562 -12.798 4.691 1.00 0.66 32 ARG A N 13
ATOM 16391 C CA . ARG A 1 22 ? -12.273 -12.619 5.950 1.00 0.77 32 ARG A CA 13
ATOM 16392 C C . ARG A 1 22 ? -13.624 -11.974 5.684 1.00 0.86 32 ARG A C 13
ATOM 16393 O O . ARG A 1 22 ? -14.458 -11.818 6.577 1.00 1.01 32 ARG A O 13
ATOM 16414 N N . MET A 1 23 ? -13.837 -11.619 4.431 1.00 0.83 33 MET A N 13
ATOM 16415 C CA . MET A 1 23 ? -15.084 -11.009 4.018 1.00 0.96 33 MET A CA 13
ATOM 16416 C C . MET A 1 23 ? -15.931 -12.026 3.260 1.00 1.17 33 MET A C 13
ATOM 16417 O O . MET A 1 23 ? -15.406 -13.026 2.772 1.00 1.55 33 MET A O 13
ATOM 16431 N N . VAL A 1 24 ? -17.233 -11.783 3.172 1.00 1.22 34 VAL A N 13
ATOM 16432 C CA . VAL A 1 24 ? -18.134 -12.695 2.472 1.00 1.41 34 VAL A CA 13
ATOM 16433 C C . VAL A 1 24 ? -18.928 -11.936 1.412 1.00 1.54 34 VAL A C 13
ATOM 16434 O O . VAL A 1 24 ? -19.678 -11.014 1.736 1.00 1.66 34 VAL A O 13
ATOM 16447 N N . PRO A 1 25 ? -18.772 -12.301 0.129 1.00 1.58 35 PRO A N 13
ATOM 16448 C CA . PRO A 1 25 ? -17.890 -13.392 -0.292 1.00 1.51 35 PRO A CA 13
ATOM 16449 C C . PRO A 1 25 ? -16.422 -12.978 -0.318 1.00 1.32 35 PRO A C 13
ATOM 16450 O O . PRO A 1 25 ? -16.107 -11.795 -0.496 1.00 1.30 35 PRO A O 13
ATOM 16461 N N . PRO A 1 26 ? -15.501 -13.941 -0.130 1.00 1.22 36 PRO A N 13
ATOM 16462 C CA . PRO A 1 26 ? -14.063 -13.663 -0.120 1.00 1.08 36 PRO A CA 13
ATOM 16463 C C . PRO A 1 26 ? -13.625 -12.866 -1.343 1.00 1.17 36 PRO A C 13
ATOM 16464 O O . PRO A 1 26 ? -13.925 -13.231 -2.484 1.00 1.42 36 PRO A O 13
ATOM 16475 N N . VAL A 1 27 ? -12.940 -11.768 -1.087 1.00 0.99 37 VAL A N 13
ATOM 16476 C CA . VAL A 1 27 ? -12.473 -10.885 -2.143 1.00 1.08 37 VAL A CA 13
ATOM 16477 C C . VAL A 1 27 ? -10.977 -11.030 -2.378 1.00 1.24 37 VAL A C 13
ATOM 16478 O O . VAL A 1 27 ? -10.170 -10.494 -1.625 1.00 2.02 37 VAL A O 13
ATOM 16491 N N . GLY A 1 28 ? -10.610 -11.732 -3.442 1.00 1.18 38 GLY A N 13
ATOM 16492 C CA . GLY A 1 28 ? -9.204 -11.897 -3.763 1.00 1.27 38 GLY A CA 13
ATOM 16493 C C . GLY A 1 28 ? -8.599 -10.574 -4.197 1.00 1.09 38 GLY A C 13
ATOM 16494 O O . GLY A 1 28 ? -7.430 -10.285 -3.925 1.00 1.23 38 GLY A O 13
ATOM 16498 N N . ASN A 1 29 ? -9.431 -9.757 -4.837 1.00 0.92 39 ASN A N 13
ATOM 16499 C CA . ASN A 1 29 ? -9.048 -8.427 -5.285 1.00 0.82 39 ASN A CA 13
ATOM 16500 C C . ASN A 1 29 ? -9.705 -7.415 -4.358 1.00 0.64 39 ASN A C 13
ATOM 16501 O O . ASN A 1 29 ? -10.597 -6.662 -4.751 1.00 0.74 39 ASN A O 13
ATOM 16512 N N . PHE A 1 30 ? -9.265 -7.440 -3.107 1.00 0.46 40 PHE A N 13
ATOM 16513 C CA . PHE A 1 30 ? -9.789 -6.563 -2.069 1.00 0.32 40 PHE A CA 13
ATOM 16514 C C . PHE A 1 30 ? -9.539 -5.105 -2.451 1.00 0.28 40 PHE A C 13
ATOM 16515 O O . PHE A 1 30 ? -10.429 -4.255 -2.349 1.00 0.52 40 PHE A O 13
ATOM 16532 N N . MET A 1 31 ? -8.351 -4.845 -2.957 1.00 0.22 41 MET A N 13
ATOM 16533 C CA . MET A 1 31 ? -7.988 -3.525 -3.424 1.00 0.18 41 MET A CA 13
ATOM 16534 C C . MET A 1 31 ? -7.342 -3.672 -4.796 1.00 0.20 41 MET A C 13
ATOM 16535 O O . MET A 1 31 ? -6.474 -4.529 -4.980 1.00 0.24 41 MET A O 13
ATOM 16549 N N . PRO A 1 32 ? -7.767 -2.865 -5.783 1.00 0.20 42 PRO A N 13
ATOM 16550 C CA . PRO A 1 32 ? -7.234 -2.930 -7.149 1.00 0.24 42 PRO A CA 13
ATOM 16551 C C . PRO A 1 32 ? -5.714 -2.811 -7.200 1.00 0.21 42 PRO A C 13
ATOM 16552 O O . PRO A 1 32 ? -5.113 -2.018 -6.467 1.00 0.20 42 PRO A O 13
ATOM 16563 N N . ASP A 1 33 ? -5.121 -3.601 -8.082 1.00 0.23 43 ASP A N 13
ATOM 16564 C CA . ASP A 1 33 ? -3.673 -3.631 -8.285 1.00 0.23 43 ASP A CA 13
ATOM 16565 C C . ASP A 1 33 ? -3.109 -2.230 -8.516 1.00 0.22 43 ASP A C 13
ATOM 16566 O O . ASP A 1 33 ? -2.073 -1.860 -7.962 1.00 0.23 43 ASP A O 13
ATOM 16575 N N . SER A 1 34 ? -3.806 -1.459 -9.337 1.00 0.23 44 SER A N 13
ATOM 16576 C CA . SER A 1 34 ? -3.392 -0.106 -9.661 1.00 0.25 44 SER A CA 13
ATOM 16577 C C . SER A 1 34 ? -3.434 0.799 -8.430 1.00 0.23 44 SER A C 13
ATOM 16578 O O . SER A 1 34 ? -2.483 1.535 -8.156 1.00 0.26 44 SER A O 13
ATOM 16586 N N . ILE A 1 35 ? -4.545 0.750 -7.697 1.00 0.21 45 ILE A N 13
ATOM 16587 C CA . ILE A 1 35 ? -4.714 1.578 -6.504 1.00 0.21 45 ILE A CA 13
ATOM 16588 C C . ILE A 1 35 ? -3.687 1.216 -5.438 1.00 0.17 45 ILE A C 13
ATOM 16589 O O . ILE A 1 35 ? -3.180 2.093 -4.734 1.00 0.18 45 ILE A O 13
ATOM 16605 N N . LEU A 1 36 ? -3.373 -0.064 -5.331 1.00 0.16 46 LEU A N 13
ATOM 16606 C CA . LEU A 1 36 ? -2.399 -0.514 -4.353 1.00 0.16 46 LEU A CA 13
ATOM 16607 C C . LEU A 1 36 ? -1.025 0.062 -4.645 1.00 0.16 46 LEU A C 13
ATOM 16608 O O . LEU A 1 36 ? -0.278 0.400 -3.735 1.00 0.19 46 LEU A O 13
ATOM 16624 N N . LYS A 1 37 ? -0.689 0.139 -5.922 1.00 0.17 47 LYS A N 13
ATOM 16625 C CA . LYS A 1 37 ? 0.611 0.631 -6.338 1.00 0.19 47 LYS A CA 13
ATOM 16626 C C . LYS A 1 37 ? 0.810 2.120 -6.040 1.00 0.18 47 LYS A C 13
ATOM 16627 O O . LYS A 1 37 ? 1.852 2.507 -5.521 1.00 0.20 47 LYS A O 13
ATOM 16646 N N . LYS A 1 38 ? -0.171 2.949 -6.365 1.00 0.17 48 LYS A N 13
ATOM 16647 C CA . LYS A 1 38 ? -0.043 4.390 -6.122 1.00 0.18 48 LYS A CA 13
ATOM 16648 C C . LYS A 1 38 ? -0.085 4.708 -4.633 1.00 0.18 48 LYS A C 13
ATOM 16649 O O . LYS A 1 38 ? 0.654 5.567 -4.148 1.00 0.20 48 LYS A O 13
ATOM 16668 N N . MET A 1 39 ? -0.955 4.009 -3.917 1.00 0.17 49 MET A N 13
ATOM 16669 C CA . MET A 1 39 ? -1.112 4.209 -2.483 1.00 0.17 49 MET A CA 13
ATOM 16670 C C . MET A 1 39 ? 0.158 3.785 -1.739 1.00 0.17 49 MET A C 13
ATOM 16671 O O . MET A 1 39 ? 0.509 4.374 -0.726 1.00 0.19 49 MET A O 13
ATOM 16685 N N . ALA A 1 40 ? 0.852 2.780 -2.274 1.00 0.16 50 ALA A N 13
ATOM 16686 C CA . ALA A 1 40 ? 2.097 2.294 -1.675 1.00 0.17 50 ALA A CA 13
ATOM 16687 C C . ALA A 1 40 ? 3.256 3.235 -1.996 1.00 0.18 50 ALA A C 13
ATOM 16688 O O . ALA A 1 40 ? 4.224 3.337 -1.241 1.00 0.22 50 ALA A O 13
ATOM 16695 N N . ALA A 1 41 ? 3.163 3.917 -3.127 1.00 0.18 51 ALA A N 13
ATOM 16696 C CA . ALA A 1 41 ? 4.212 4.830 -3.550 1.00 0.22 51 ALA A CA 13
ATOM 16697 C C . ALA A 1 41 ? 4.157 6.157 -2.802 1.00 0.24 51 ALA A C 13
ATOM 16698 O O . ALA A 1 41 ? 5.193 6.754 -2.506 1.00 0.30 51 ALA A O 13
ATOM 16705 N N . ILE A 1 42 ? 2.955 6.636 -2.518 1.00 0.24 52 ILE A N 13
ATOM 16706 C CA . ILE A 1 42 ? 2.797 7.914 -1.832 1.00 0.28 52 ILE A CA 13
ATOM 16707 C C . ILE A 1 42 ? 2.573 7.728 -0.330 1.00 0.26 52 ILE A C 13
ATOM 16708 O O . ILE A 1 42 ? 3.023 8.546 0.480 1.00 0.31 52 ILE A O 13
ATOM 16724 N N . LEU A 1 43 ? 1.876 6.654 0.016 1.00 0.21 53 LEU A N 13
ATOM 16725 C CA . LEU A 1 43 ? 1.556 6.326 1.404 1.00 0.21 53 LEU A CA 13
ATOM 16726 C C . LEU A 1 43 ? 0.757 7.446 2.064 1.00 0.23 53 LEU A C 13
ATOM 16727 O O . LEU A 1 43 ? 1.285 8.227 2.858 1.00 0.27 53 LEU A O 13
ATOM 16743 N N . PRO A 1 44 ? -0.538 7.545 1.730 1.00 0.24 54 PRO A N 13
ATOM 16744 C CA . PRO A 1 44 ? -1.423 8.577 2.270 1.00 0.30 54 PRO A CA 13
ATOM 16745 C C . PRO A 1 44 ? -1.861 8.279 3.701 1.00 0.40 54 PRO A C 13
ATOM 16746 O O . PRO A 1 44 ? -2.702 7.413 3.935 1.00 0.48 54 PRO A O 13
ATOM 16757 N N . MET A 1 45 ? -1.301 9.016 4.651 1.00 0.49 55 MET A N 13
ATOM 16758 C CA . MET A 1 45 ? -1.641 8.839 6.060 1.00 0.64 55 MET A CA 13
ATOM 16759 C C . MET A 1 45 ? -2.897 9.634 6.403 1.00 0.72 55 MET A C 13
ATOM 16760 O O . MET A 1 45 ? -3.495 9.457 7.466 1.00 1.02 55 MET A O 13
ATOM 16774 N N . ASN A 1 46 ? -3.297 10.500 5.487 1.00 0.66 56 ASN A N 13
ATOM 16775 C CA . ASN A 1 46 ? -4.488 11.313 5.674 1.00 0.84 56 ASN A CA 13
ATOM 16776 C C . ASN A 1 46 ? -5.432 11.157 4.490 1.00 0.69 56 ASN A C 13
ATOM 16777 O O . ASN A 1 46 ? -5.008 10.817 3.387 1.00 0.59 56 ASN A O 13
ATOM 16788 N N . ASP A 1 47 ? -6.710 11.404 4.737 1.00 0.76 57 ASP A N 13
ATOM 16789 C CA . ASP A 1 47 ? -7.743 11.292 3.711 1.00 0.76 57 ASP A CA 13
ATOM 16790 C C . ASP A 1 47 ? -7.587 12.370 2.643 1.00 0.73 57 ASP A C 13
ATOM 16791 O O . ASP A 1 47 ? -7.971 12.175 1.491 1.00 1.11 57 ASP A O 13
ATOM 16800 N N . SER A 1 48 ? -7.010 13.506 3.021 1.00 0.67 58 SER A N 13
ATOM 16801 C CA . SER A 1 48 ? -6.794 14.604 2.083 1.00 0.72 58 SER A CA 13
ATOM 16802 C C . SER A 1 48 ? -5.762 14.206 1.027 1.00 0.66 58 SER A C 13
ATOM 16803 O O . SER A 1 48 ? -5.821 14.647 -0.124 1.00 0.77 58 SER A O 13
ATOM 16811 N N . ALA A 1 49 ? -4.829 13.345 1.425 1.00 0.58 59 ALA A N 13
ATOM 16812 C CA . ALA A 1 49 ? -3.790 12.856 0.528 1.00 0.59 59 ALA A CA 13
ATOM 16813 C C . ALA A 1 49 ? -4.375 11.854 -0.461 1.00 0.51 59 ALA A C 13
ATOM 16814 O O . ALA A 1 49 ? -3.857 11.666 -1.564 1.00 0.59 59 ALA A O 13
ATOM 16821 N N . PHE A 1 50 ? -5.455 11.208 -0.046 1.00 0.40 60 PHE A N 13
ATOM 16822 C CA . PHE A 1 50 ? -6.130 10.211 -0.863 1.00 0.37 60 PHE A CA 13
ATOM 16823 C C . PHE A 1 50 ? -6.636 10.795 -2.184 1.00 0.42 60 PHE A C 13
ATOM 16824 O O . PHE A 1 50 ? -6.764 10.074 -3.173 1.00 0.46 60 PHE A O 13
ATOM 16841 N N . ALA A 1 51 ? -6.923 12.092 -2.201 1.00 0.47 61 ALA A N 13
ATOM 16842 C CA . ALA A 1 51 ? -7.421 12.748 -3.409 1.00 0.56 61 ALA A CA 13
ATOM 16843 C C . ALA A 1 51 ? -6.357 12.803 -4.514 1.00 0.58 61 ALA A C 13
ATOM 16844 O O . ALA A 1 51 ? -6.687 12.854 -5.702 1.00 0.64 61 ALA A O 13
ATOM 16851 N N . THR A 1 52 ? -5.090 12.784 -4.125 1.00 0.57 62 THR A N 13
ATOM 16852 C CA . THR A 1 52 ? -4.001 12.834 -5.091 1.00 0.64 62 THR A CA 13
ATOM 16853 C C . THR A 1 52 ? -3.682 11.463 -5.669 1.00 0.53 62 THR A C 13
ATOM 16854 O O . THR A 1 52 ? -2.910 11.352 -6.620 1.00 0.57 62 THR A O 13
ATOM 16865 N N . LEU A 1 53 ? -4.304 10.415 -5.129 1.00 0.44 63 LEU A N 13
ATOM 16866 C CA . LEU A 1 53 ? -4.104 9.064 -5.644 1.00 0.40 63 LEU A CA 13
ATOM 16867 C C . LEU A 1 53 ? -4.669 8.992 -7.051 1.00 0.48 63 LEU A C 13
ATOM 16868 O O . LEU A 1 53 ? -4.135 8.317 -7.928 1.00 0.68 63 LEU A O 13
ATOM 16884 N N . GLY A 1 54 ? -5.766 9.705 -7.240 1.00 0.63 64 GLY A N 13
ATOM 16885 C CA . GLY A 1 54 ? -6.436 9.745 -8.518 1.00 0.76 64 GLY A CA 13
ATOM 16886 C C . GLY A 1 54 ? -7.938 9.717 -8.337 1.00 0.91 64 GLY A C 13
ATOM 16887 O O . GLY A 1 54 ? -8.641 8.984 -9.032 1.00 1.61 64 GLY A O 13
ATOM 16891 N N . THR A 1 55 ? -8.408 10.519 -7.373 1.00 1.22 65 THR A N 13
ATOM 16892 C CA . THR A 1 55 ? -9.829 10.633 -7.028 1.00 1.52 65 THR A CA 13
ATOM 16893 C C . THR A 1 55 ? -10.488 9.266 -6.851 1.00 1.28 65 THR A C 13
ATOM 16894 O O . THR A 1 55 ? -11.198 8.781 -7.734 1.00 1.56 65 THR A O 13
ATOM 16905 N N . VAL A 1 56 ? -10.240 8.648 -5.699 1.00 0.89 66 VAL A N 13
ATOM 16906 C CA . VAL A 1 56 ? -10.803 7.338 -5.400 1.00 0.69 66 VAL A CA 13
ATOM 16907 C C . VAL A 1 56 ? -12.300 7.445 -5.129 1.00 0.68 66 VAL A C 13
ATOM 16908 O O . VAL A 1 56 ? -12.755 8.384 -4.473 1.00 0.72 66 VAL A O 13
ATOM 16921 N N . GLU A 1 57 ? -13.063 6.484 -5.626 1.00 0.72 67 GLU A N 13
ATOM 16922 C CA . GLU A 1 57 ? -14.501 6.480 -5.426 1.00 0.79 67 GLU A CA 13
ATOM 16923 C C . GLU A 1 57 ? -14.820 6.256 -3.949 1.00 0.63 67 GLU A C 13
ATOM 16924 O O . GLU A 1 57 ? -13.997 5.711 -3.206 1.00 0.49 67 GLU A O 13
ATOM 16936 N N . ASP A 1 58 ? -16.003 6.676 -3.520 1.00 0.71 68 ASP A N 13
ATOM 16937 C CA . ASP A 1 58 ? -16.402 6.514 -2.121 1.00 0.67 68 ASP A CA 13
ATOM 16938 C C . ASP A 1 58 ? -16.414 5.046 -1.722 1.00 0.54 68 ASP A C 13
ATOM 16939 O O . ASP A 1 58 ? -16.062 4.705 -0.596 1.00 0.55 68 ASP A O 13
ATOM 16948 N N . LYS A 1 59 ? -16.808 4.174 -2.648 1.00 0.55 69 LYS A N 13
ATOM 16949 C CA . LYS A 1 59 ? -16.850 2.742 -2.370 1.00 0.58 69 LYS A CA 13
ATOM 16950 C C . LYS A 1 59 ? -15.439 2.188 -2.120 1.00 0.51 69 LYS A C 13
ATOM 16951 O O . LYS A 1 59 ? -15.264 1.204 -1.402 1.00 0.60 69 LYS A O 13
ATOM 16970 N N . TYR A 1 60 ? -14.431 2.848 -2.683 1.00 0.43 70 TYR A N 13
ATOM 16971 C CA . TYR A 1 60 ? -13.048 2.430 -2.490 1.00 0.39 70 TYR A CA 13
ATOM 16972 C C . TYR A 1 60 ? -12.589 2.855 -1.104 1.00 0.33 70 TYR A C 13
ATOM 16973 O O . TYR A 1 60 ? -11.813 2.161 -0.451 1.00 0.34 70 TYR A O 13
ATOM 16991 N N . ARG A 1 61 ? -13.120 3.990 -0.656 1.00 0.37 71 ARG A N 13
ATOM 16992 C CA . ARG A 1 61 ? -12.825 4.533 0.661 1.00 0.46 71 ARG A CA 13
ATOM 16993 C C . ARG A 1 61 ? -13.404 3.620 1.737 1.00 0.52 71 ARG A C 13
ATOM 16994 O O . ARG A 1 61 ? -12.864 3.510 2.836 1.00 0.59 71 ARG A O 13
ATOM 17015 N N . ARG A 1 62 ? -14.512 2.973 1.396 1.00 0.57 72 ARG A N 13
ATOM 17016 C CA . ARG A 1 62 ? -15.203 2.051 2.296 1.00 0.72 72 ARG A CA 13
ATOM 17017 C C . ARG A 1 62 ? -14.262 1.026 2.896 1.00 0.68 72 ARG A C 13
ATOM 17018 O O . ARG A 1 62 ? -14.162 0.899 4.106 1.00 0.82 72 ARG A O 13
ATOM 17039 N N . ARG A 1 63 ? -13.572 0.286 2.041 1.00 0.63 73 ARG A N 13
ATOM 17040 C CA . ARG A 1 63 ? -12.642 -0.729 2.506 1.00 0.70 73 ARG A CA 13
ATOM 17041 C C . ARG A 1 63 ? -11.272 -0.116 2.716 1.00 0.53 73 ARG A C 13
ATOM 17042 O O . ARG A 1 63 ? -10.347 -0.772 3.188 1.00 0.59 73 ARG A O 13
ATOM 17063 N N . PHE A 1 64 ? -11.155 1.162 2.386 1.00 0.36 74 PHE A N 13
ATOM 17064 C CA . PHE A 1 64 ? -9.894 1.877 2.564 1.00 0.26 74 PHE A CA 13
ATOM 17065 C C . PHE A 1 64 ? -9.540 1.934 4.044 1.00 0.22 74 PHE A C 13
ATOM 17066 O O . PHE A 1 64 ? -8.376 1.864 4.425 1.00 0.30 74 PHE A O 13
ATOM 17083 N N . LYS A 1 65 ? -10.575 2.056 4.869 1.00 0.23 75 LYS A N 13
ATOM 17084 C CA . LYS A 1 65 ? -10.428 2.119 6.320 1.00 0.30 75 LYS A CA 13
ATOM 17085 C C . LYS A 1 65 ? -9.786 0.853 6.884 1.00 0.28 75 LYS A C 13
ATOM 17086 O O . LYS A 1 65 ? -9.169 0.884 7.947 1.00 0.37 75 LYS A O 13
ATOM 17105 N N . TYR A 1 66 ? -9.921 -0.258 6.166 1.00 0.21 76 TYR A N 13
ATOM 17106 C CA . TYR A 1 66 ? -9.340 -1.521 6.614 1.00 0.22 76 TYR A CA 13
ATOM 17107 C C . TYR A 1 66 ? -7.840 -1.552 6.330 1.00 0.20 76 TYR A C 13
ATOM 17108 O O . TYR A 1 66 ? -7.130 -2.440 6.795 1.00 0.23 76 TYR A O 13
ATOM 17126 N N . PHE A 1 67 ? -7.365 -0.565 5.581 1.00 0.18 77 PHE A N 13
ATOM 17127 C CA . PHE A 1 67 ? -5.952 -0.464 5.236 1.00 0.21 77 PHE A CA 13
ATOM 17128 C C . PHE A 1 67 ? -5.294 0.692 5.996 1.00 0.24 77 PHE A C 13
ATOM 17129 O O . PHE A 1 67 ? -4.073 0.782 6.060 1.00 0.27 77 PHE A O 13
ATOM 17146 N N . LYS A 1 68 ? -6.121 1.590 6.527 1.00 0.27 78 LYS A N 13
ATOM 17147 C CA . LYS A 1 68 ? -5.648 2.780 7.239 1.00 0.34 78 LYS A CA 13
ATOM 17148 C C . LYS A 1 68 ? -4.588 2.481 8.313 1.00 0.37 78 LYS A C 13
ATOM 17149 O O . LYS A 1 68 ? -3.677 3.288 8.530 1.00 0.42 78 LYS A O 13
ATOM 17168 N N . ALA A 1 69 ? -4.690 1.342 8.984 1.00 0.37 79 ALA A N 13
ATOM 17169 C CA . ALA A 1 69 ? -3.718 1.001 10.017 1.00 0.46 79 ALA A CA 13
ATOM 17170 C C . ALA A 1 69 ? -2.371 0.637 9.407 1.00 0.41 79 ALA A C 13
ATOM 17171 O O . ALA A 1 69 ? -1.317 0.954 9.963 1.00 0.49 79 ALA A O 13
ATOM 17178 N N . THR A 1 70 ? -2.416 -0.027 8.265 1.00 0.31 80 THR A N 13
ATOM 17179 C CA . THR A 1 70 ? -1.212 -0.442 7.575 1.00 0.30 80 THR A CA 13
ATOM 17180 C C . THR A 1 70 ? -0.556 0.719 6.833 1.00 0.24 80 THR A C 13
ATOM 17181 O O . THR A 1 70 ? 0.665 0.881 6.881 1.00 0.27 80 THR A O 13
ATOM 17192 N N . ILE A 1 71 ? -1.365 1.528 6.155 1.00 0.21 81 ILE A N 13
ATOM 17193 C CA . ILE A 1 71 ? -0.843 2.669 5.402 1.00 0.24 81 ILE A CA 13
ATOM 17194 C C . ILE A 1 71 ? -0.107 3.632 6.336 1.00 0.28 81 ILE A C 13
ATOM 17195 O O . ILE A 1 71 ? 0.885 4.250 5.951 1.00 0.34 81 ILE A O 13
ATOM 17211 N N . ALA A 1 72 ? -0.594 3.743 7.570 1.00 0.31 82 ALA A N 13
ATOM 17212 C CA . ALA A 1 72 ? 0.010 4.617 8.571 1.00 0.39 82 ALA A CA 13
ATOM 17213 C C . ALA A 1 72 ? 1.301 4.007 9.123 1.00 0.41 82 ALA A C 13
ATOM 17214 O O . ALA A 1 72 ? 2.199 4.719 9.570 1.00 0.53 82 ALA A O 13
ATOM 17221 N N . ASP A 1 73 ? 1.381 2.682 9.092 1.00 0.37 83 ASP A N 13
ATOM 17222 C CA . ASP A 1 73 ? 2.551 1.967 9.599 1.00 0.42 83 ASP A CA 13
ATOM 17223 C C . ASP A 1 73 ? 3.664 1.921 8.562 1.00 0.39 83 ASP A C 13
ATOM 17224 O O . ASP A 1 73 ? 4.824 2.191 8.875 1.00 0.46 83 ASP A O 13
ATOM 17233 N N . LEU A 1 74 ? 3.303 1.574 7.335 1.00 0.32 84 LEU A N 13
ATOM 17234 C CA . LEU A 1 74 ? 4.259 1.467 6.240 1.00 0.31 84 LEU A CA 13
ATOM 17235 C C . LEU A 1 74 ? 4.936 2.804 5.937 1.00 0.35 84 LEU A C 13
ATOM 17236 O O . LEU A 1 74 ? 6.070 2.834 5.469 1.00 0.42 84 LEU A O 13
ATOM 17252 N N . SER A 1 75 ? 4.248 3.910 6.206 1.00 0.37 85 SER A N 13
ATOM 17253 C CA . SER A 1 75 ? 4.809 5.227 5.949 1.00 0.50 85 SER A CA 13
ATOM 17254 C C . SER A 1 75 ? 5.953 5.544 6.911 1.00 0.61 85 SER A C 13
ATOM 17255 O O . SER A 1 75 ? 6.857 6.310 6.584 1.00 0.73 85 SER A O 13
ATOM 17263 N N . LYS A 1 76 ? 5.914 4.952 8.096 1.00 0.60 86 LYS A N 13
ATOM 17264 C CA . LYS A 1 76 ? 6.948 5.186 9.099 1.00 0.74 86 LYS A CA 13
ATOM 17265 C C . LYS A 1 76 ? 8.069 4.163 8.977 1.00 0.78 86 LYS A C 13
ATOM 17266 O O . LYS A 1 76 ? 9.069 4.230 9.697 1.00 0.98 86 LYS A O 13
ATOM 17285 N N . LYS A 1 77 ? 7.899 3.220 8.067 1.00 0.75 87 LYS A N 13
ATOM 17286 C CA . LYS A 1 77 ? 8.897 2.186 7.848 1.00 0.86 87 LYS A CA 13
ATOM 17287 C C . LYS A 1 77 ? 9.586 2.379 6.500 1.00 0.93 87 LYS A C 13
ATOM 17288 O O . LYS A 1 77 ? 10.755 2.038 6.334 1.00 1.11 87 LYS A O 13
ATOM 17307 N N . ARG A 1 78 ? 8.852 2.933 5.542 1.00 0.86 88 ARG A N 13
ATOM 17308 C CA . ARG A 1 78 ? 9.383 3.172 4.206 1.00 1.01 88 ARG A CA 13
ATOM 17309 C C . ARG A 1 78 ? 10.166 4.475 4.145 1.00 1.29 88 ARG A C 13
ATOM 17310 O O . ARG A 1 78 ? 10.710 4.827 3.098 1.00 1.77 88 ARG A O 13
ATOM 17331 N N . SER A 1 79 ? 10.218 5.191 5.258 1.00 1.73 89 SER A N 13
ATOM 17332 C CA . SER A 1 79 ? 10.943 6.453 5.316 1.00 2.12 89 SER A CA 13
ATOM 17333 C C . SER A 1 79 ? 12.439 6.179 5.372 1.00 2.14 89 SER A C 13
ATOM 17334 O O . SER A 1 79 ? 13.247 6.932 4.828 1.00 2.69 89 SER A O 13
ATOM 17342 N N . SER A 1 80 ? 12.790 5.090 6.041 1.00 2.07 90 SER A N 13
ATOM 17343 C CA . SER A 1 80 ? 14.174 4.693 6.190 1.00 2.75 90 SER A CA 13
ATOM 17344 C C . SER A 1 80 ? 14.537 3.593 5.191 1.00 3.15 90 SER A C 13
ATOM 17345 O O . SER A 1 80 ? 14.169 2.430 5.364 1.00 3.96 90 SER A O 13
ATOM 17353 N N . GLU A 1 81 ? 15.257 3.974 4.151 1.00 3.20 91 GLU A N 13
ATOM 17354 C CA . GLU A 1 81 ? 15.677 3.042 3.118 1.00 4.20 91 GLU A CA 13
ATOM 17355 C C . GLU A 1 81 ? 17.189 2.837 3.198 1.00 4.96 91 GLU A C 13
ATOM 17356 O O . GLU A 1 81 ? 17.665 1.707 2.957 1.00 5.32 91 GLU A O 13
ATOM 17369 N N . GLU A 1 1 ? 16.704 -2.063 2.332 1.00 3.94 11 GLU A N 14
ATOM 17370 C CA . GLU A 1 1 ? 16.095 -0.736 2.243 1.00 3.58 11 GLU A CA 14
ATOM 17371 C C . GLU A 1 1 ? 15.734 -0.355 0.801 1.00 2.90 11 GLU A C 14
ATOM 17372 O O . GLU A 1 1 ? 14.902 0.522 0.572 1.00 3.21 11 GLU A O 14
ATOM 17384 N N . LEU A 1 2 ? 16.359 -1.020 -0.164 1.00 2.57 12 LEU A N 14
ATOM 17385 C CA . LEU A 1 2 ? 16.113 -0.757 -1.578 1.00 2.59 12 LEU A CA 14
ATOM 17386 C C . LEU A 1 2 ? 14.702 -1.178 -1.978 1.00 1.93 12 LEU A C 14
ATOM 17387 O O . LEU A 1 2 ? 14.016 -0.483 -2.728 1.00 2.11 12 LEU A O 14
ATOM 17403 N N . ASN A 1 3 ? 14.269 -2.324 -1.481 1.00 1.62 13 ASN A N 14
ATOM 17404 C CA . ASN A 1 3 ? 12.945 -2.831 -1.801 1.00 1.41 13 ASN A CA 14
ATOM 17405 C C . ASN A 1 3 ? 11.931 -2.435 -0.736 1.00 1.08 13 ASN A C 14
ATOM 17406 O O . ASN A 1 3 ? 11.020 -3.199 -0.432 1.00 1.16 13 ASN A O 14
ATOM 17417 N N . ASN A 1 4 ? 12.091 -1.247 -0.164 1.00 0.88 14 ASN A N 14
ATOM 17418 C CA . ASN A 1 4 ? 11.182 -0.777 0.880 1.00 0.81 14 ASN A CA 14
ATOM 17419 C C . ASN A 1 4 ? 9.789 -0.502 0.326 1.00 0.64 14 ASN A C 14
ATOM 17420 O O . ASN A 1 4 ? 8.791 -0.914 0.916 1.00 0.66 14 ASN A O 14
ATOM 17431 N N . LEU A 1 5 ? 9.711 0.183 -0.807 1.00 0.56 15 LEU A N 14
ATOM 17432 C CA . LEU A 1 5 ? 8.416 0.484 -1.396 1.00 0.48 15 LEU A CA 14
ATOM 17433 C C . LEU A 1 5 ? 7.756 -0.780 -1.929 1.00 0.37 15 LEU A C 14
ATOM 17434 O O . LEU A 1 5 ? 6.533 -0.923 -1.876 1.00 0.33 15 LEU A O 14
ATOM 17450 N N . ARG A 1 6 ? 8.567 -1.714 -2.420 1.00 0.36 16 ARG A N 14
ATOM 17451 C CA . ARG A 1 6 ? 8.035 -2.972 -2.927 1.00 0.33 16 ARG A CA 14
ATOM 17452 C C . ARG A 1 6 ? 7.453 -3.766 -1.765 1.00 0.27 16 ARG A C 14
ATOM 17453 O O . ARG A 1 6 ? 6.430 -4.434 -1.903 1.00 0.28 16 ARG A O 14
ATOM 17474 N N . MET A 1 7 ? 8.101 -3.647 -0.605 1.00 0.28 17 MET A N 14
ATOM 17475 C CA . MET A 1 7 ? 7.639 -4.311 0.607 1.00 0.32 17 MET A CA 14
ATOM 17476 C C . MET A 1 7 ? 6.287 -3.735 1.006 1.00 0.25 17 MET A C 14
ATOM 17477 O O . MET A 1 7 ? 5.365 -4.469 1.351 1.00 0.27 17 MET A O 14
ATOM 17491 N N . THR A 1 8 ? 6.175 -2.414 0.924 1.00 0.21 18 THR A N 14
ATOM 17492 C CA . THR A 1 8 ? 4.939 -1.712 1.239 1.00 0.20 18 THR A CA 14
ATOM 17493 C C . THR A 1 8 ? 3.814 -2.181 0.316 1.00 0.19 18 THR A C 14
ATOM 17494 O O . THR A 1 8 ? 2.697 -2.454 0.760 1.00 0.23 18 THR A O 14
ATOM 17505 N N . TYR A 1 9 ? 4.126 -2.297 -0.968 1.00 0.21 19 TYR A N 14
ATOM 17506 C CA . TYR A 1 9 ? 3.154 -2.744 -1.952 1.00 0.28 19 TYR A CA 14
ATOM 17507 C C . TYR A 1 9 ? 2.737 -4.191 -1.689 1.00 0.31 19 TYR A C 14
ATOM 17508 O O . TYR A 1 9 ? 1.554 -4.521 -1.741 1.00 0.36 19 TYR A O 14
ATOM 17526 N N . GLU A 1 10 ? 3.709 -5.049 -1.406 1.00 0.32 20 GLU A N 14
ATOM 17527 C CA . GLU A 1 10 ? 3.420 -6.454 -1.146 1.00 0.40 20 GLU A CA 14
ATOM 17528 C C . GLU A 1 10 ? 2.653 -6.630 0.159 1.00 0.35 20 GLU A C 14
ATOM 17529 O O . GLU A 1 10 ? 1.781 -7.489 0.256 1.00 0.35 20 GLU A O 14
ATOM 17541 N N . ARG A 1 11 ? 2.968 -5.811 1.153 1.00 0.33 21 ARG A N 14
ATOM 17542 C CA . ARG A 1 11 ? 2.286 -5.886 2.437 1.00 0.32 21 ARG A CA 14
ATOM 17543 C C . ARG A 1 11 ? 0.806 -5.549 2.265 1.00 0.26 21 ARG A C 14
ATOM 17544 O O . ARG A 1 11 ? -0.058 -6.110 2.939 1.00 0.29 21 ARG A O 14
ATOM 17565 N N . LEU A 1 12 ? 0.518 -4.659 1.318 1.00 0.22 22 LEU A N 14
ATOM 17566 C CA . LEU A 1 12 ? -0.857 -4.277 1.015 1.00 0.20 22 LEU A CA 14
ATOM 17567 C C . LEU A 1 12 ? -1.528 -5.393 0.234 1.00 0.23 22 LEU A C 14
ATOM 17568 O O . LEU A 1 12 ? -2.725 -5.623 0.365 1.00 0.24 22 LEU A O 14
ATOM 17584 N N . ARG A 1 13 ? -0.737 -6.094 -0.574 1.00 0.27 23 ARG A N 14
ATOM 17585 C CA . ARG A 1 13 ? -1.248 -7.201 -1.371 1.00 0.32 23 ARG A CA 14
ATOM 17586 C C . ARG A 1 13 ? -1.597 -8.377 -0.461 1.00 0.31 23 ARG A C 14
ATOM 17587 O O . ARG A 1 13 ? -2.628 -9.031 -0.636 1.00 0.34 23 ARG A O 14
ATOM 17608 N N . GLU A 1 14 ? -0.744 -8.628 0.526 1.00 0.31 24 GLU A N 14
ATOM 17609 C CA . GLU A 1 14 ? -0.967 -9.713 1.470 1.00 0.33 24 GLU A CA 14
ATOM 17610 C C . GLU A 1 14 ? -2.174 -9.413 2.345 1.00 0.28 24 GLU A C 14
ATOM 17611 O O . GLU A 1 14 ? -2.945 -10.310 2.691 1.00 0.30 24 GLU A O 14
ATOM 17623 N N . LEU A 1 15 ? -2.331 -8.141 2.683 1.00 0.24 25 LEU A N 14
ATOM 17624 C CA . LEU A 1 15 ? -3.441 -7.700 3.505 1.00 0.22 25 LEU A CA 14
ATOM 17625 C C . LEU A 1 15 ? -4.729 -7.690 2.689 1.00 0.18 25 LEU A C 14
ATOM 17626 O O . LEU A 1 15 ? -5.811 -7.967 3.205 1.00 0.20 25 LEU A O 14
ATOM 17642 N N . SER A 1 16 ? -4.596 -7.380 1.406 1.00 0.17 26 SER A N 14
ATOM 17643 C CA . SER A 1 16 ? -5.729 -7.335 0.497 1.00 0.16 26 SER A CA 14
ATOM 17644 C C . SER A 1 16 ? -6.367 -8.716 0.355 1.00 0.19 26 SER A C 14
ATOM 17645 O O . SER A 1 16 ? -7.586 -8.848 0.279 1.00 0.22 26 SER A O 14
ATOM 17653 N N . LEU A 1 17 ? -5.545 -9.751 0.351 1.00 0.23 27 LEU A N 14
ATOM 17654 C CA . LEU A 1 17 ? -6.051 -11.110 0.244 1.00 0.28 27 LEU A CA 14
ATOM 17655 C C . LEU A 1 17 ? -6.616 -11.553 1.582 1.00 0.29 27 LEU A C 14
ATOM 17656 O O . LEU A 1 17 ? -7.574 -12.325 1.653 1.00 0.34 27 LEU A O 14
ATOM 17672 N N . ASN A 1 18 ? -6.013 -11.048 2.646 1.00 0.28 28 ASN A N 14
ATOM 17673 C CA . ASN A 1 18 ? -6.433 -11.374 3.998 1.00 0.35 28 ASN A CA 14
ATOM 17674 C C . ASN A 1 18 ? -7.809 -10.793 4.306 1.00 0.35 28 ASN A C 14
ATOM 17675 O O . ASN A 1 18 ? -8.733 -11.518 4.659 1.00 0.42 28 ASN A O 14
ATOM 17686 N N . LEU A 1 19 ? -7.941 -9.478 4.161 1.00 0.33 29 LEU A N 14
ATOM 17687 C CA . LEU A 1 19 ? -9.207 -8.810 4.425 1.00 0.38 29 LEU A CA 14
ATOM 17688 C C . LEU A 1 19 ? -10.249 -9.204 3.392 1.00 0.40 29 LEU A C 14
ATOM 17689 O O . LEU A 1 19 ? -11.436 -9.272 3.691 1.00 0.49 29 LEU A O 14
ATOM 17705 N N . GLY A 1 20 ? -9.796 -9.456 2.170 1.00 0.35 30 GLY A N 14
ATOM 17706 C CA . GLY A 1 20 ? -10.705 -9.835 1.111 1.00 0.43 30 GLY A CA 14
ATOM 17707 C C . GLY A 1 20 ? -11.438 -11.125 1.423 1.00 0.53 30 GLY A C 14
ATOM 17708 O O . GLY A 1 20 ? -12.609 -11.275 1.087 1.00 0.65 30 GLY A O 14
ATOM 17712 N N . ASN A 1 21 ? -10.744 -12.054 2.072 1.00 0.53 31 ASN A N 14
ATOM 17713 C CA . ASN A 1 21 ? -11.323 -13.342 2.434 1.00 0.66 31 ASN A CA 14
ATOM 17714 C C . ASN A 1 21 ? -12.023 -13.267 3.796 1.00 0.71 31 ASN A C 14
ATOM 17715 O O . ASN A 1 21 ? -12.815 -14.141 4.153 1.00 0.84 31 ASN A O 14
ATOM 17726 N N . ARG A 1 22 ? -11.738 -12.207 4.549 1.00 0.66 32 ARG A N 14
ATOM 17727 C CA . ARG A 1 22 ? -12.346 -12.013 5.860 1.00 0.77 32 ARG A CA 14
ATOM 17728 C C . ARG A 1 22 ? -13.605 -11.167 5.726 1.00 0.86 32 ARG A C 14
ATOM 17729 O O . ARG A 1 22 ? -14.333 -10.936 6.692 1.00 1.01 32 ARG A O 14
ATOM 17750 N N . MET A 1 23 ? -13.868 -10.731 4.509 1.00 0.83 33 MET A N 14
ATOM 17751 C CA . MET A 1 23 ? -15.044 -9.936 4.225 1.00 0.96 33 MET A CA 14
ATOM 17752 C C . MET A 1 23 ? -16.151 -10.846 3.726 1.00 1.17 33 MET A C 14
ATOM 17753 O O . MET A 1 23 ? -15.884 -11.909 3.161 1.00 1.55 33 MET A O 14
ATOM 17767 N N . VAL A 1 24 ? -17.383 -10.433 3.943 1.00 1.22 34 VAL A N 14
ATOM 17768 C CA . VAL A 1 24 ? -18.528 -11.216 3.517 1.00 1.41 34 VAL A CA 14
ATOM 17769 C C . VAL A 1 24 ? -19.388 -10.410 2.554 1.00 1.54 34 VAL A C 14
ATOM 17770 O O . VAL A 1 24 ? -19.953 -9.386 2.938 1.00 1.66 34 VAL A O 14
ATOM 17783 N N . PRO A 1 25 ? -19.484 -10.848 1.290 1.00 1.58 35 PRO A N 14
ATOM 17784 C CA . PRO A 1 25 ? -18.813 -12.050 0.809 1.00 1.51 35 PRO A CA 14
ATOM 17785 C C . PRO A 1 25 ? -17.372 -11.767 0.377 1.00 1.32 35 PRO A C 14
ATOM 17786 O O . PRO A 1 25 ? -16.998 -10.608 0.181 1.00 1.30 35 PRO A O 14
ATOM 17797 N N . PRO A 1 26 ? -16.532 -12.815 0.257 1.00 1.22 36 PRO A N 14
ATOM 17798 C CA . PRO A 1 26 ? -15.125 -12.664 -0.127 1.00 1.08 36 PRO A CA 14
ATOM 17799 C C . PRO A 1 26 ? -14.942 -11.815 -1.383 1.00 1.17 36 PRO A C 14
ATOM 17800 O O . PRO A 1 26 ? -15.481 -12.118 -2.456 1.00 1.42 36 PRO A O 14
ATOM 17811 N N . VAL A 1 27 ? -14.198 -10.734 -1.213 1.00 0.99 37 VAL A N 14
ATOM 17812 C CA . VAL A 1 27 ? -13.935 -9.788 -2.289 1.00 1.08 37 VAL A CA 14
ATOM 17813 C C . VAL A 1 27 ? -12.906 -10.330 -3.268 1.00 1.24 37 VAL A C 14
ATOM 17814 O O . VAL A 1 27 ? -12.986 -10.084 -4.475 1.00 2.02 37 VAL A O 14
ATOM 17827 N N . GLY A 1 28 ? -11.915 -11.039 -2.736 1.00 1.18 38 GLY A N 14
ATOM 17828 C CA . GLY A 1 28 ? -10.856 -11.574 -3.566 1.00 1.27 38 GLY A CA 14
ATOM 17829 C C . GLY A 1 28 ? -9.873 -10.488 -3.927 1.00 1.09 38 GLY A C 14
ATOM 17830 O O . GLY A 1 28 ? -8.772 -10.424 -3.372 1.00 1.23 38 GLY A O 14
ATOM 17834 N N . ASN A 1 29 ? -10.300 -9.602 -4.818 1.00 0.92 39 ASN A N 14
ATOM 17835 C CA . ASN A 1 29 ? -9.492 -8.466 -5.237 1.00 0.82 39 ASN A CA 14
ATOM 17836 C C . ASN A 1 29 ? -9.886 -7.250 -4.402 1.00 0.64 39 ASN A C 14
ATOM 17837 O O . ASN A 1 29 ? -10.538 -6.330 -4.890 1.00 0.74 39 ASN A O 14
ATOM 17848 N N . PHE A 1 30 ? -9.495 -7.290 -3.128 1.00 0.46 40 PHE A N 14
ATOM 17849 C CA . PHE A 1 30 ? -9.781 -6.237 -2.153 1.00 0.32 40 PHE A CA 14
ATOM 17850 C C . PHE A 1 30 ? -9.432 -4.868 -2.729 1.00 0.28 40 PHE A C 14
ATOM 17851 O O . PHE A 1 30 ? -10.310 -4.118 -3.163 1.00 0.52 40 PHE A O 14
ATOM 17868 N N . MET A 1 31 ? -8.153 -4.554 -2.751 1.00 0.22 41 MET A N 14
ATOM 17869 C CA . MET A 1 31 ? -7.696 -3.304 -3.303 1.00 0.18 41 MET A CA 14
ATOM 17870 C C . MET A 1 31 ? -7.002 -3.573 -4.631 1.00 0.20 41 MET A C 14
ATOM 17871 O O . MET A 1 31 ? -6.093 -4.403 -4.699 1.00 0.24 41 MET A O 14
ATOM 17885 N N . PRO A 1 32 ? -7.447 -2.908 -5.709 1.00 0.20 42 PRO A N 14
ATOM 17886 C CA . PRO A 1 32 ? -6.881 -3.088 -7.051 1.00 0.24 42 PRO A CA 14
ATOM 17887 C C . PRO A 1 32 ? -5.364 -2.904 -7.073 1.00 0.21 42 PRO A C 14
ATOM 17888 O O . PRO A 1 32 ? -4.818 -2.088 -6.324 1.00 0.20 42 PRO A O 14
ATOM 17899 N N . ASP A 1 33 ? -4.700 -3.670 -7.936 1.00 0.23 43 ASP A N 14
ATOM 17900 C CA . ASP A 1 33 ? -3.244 -3.623 -8.079 1.00 0.23 43 ASP A CA 14
ATOM 17901 C C . ASP A 1 33 ? -2.752 -2.195 -8.318 1.00 0.22 43 ASP A C 14
ATOM 17902 O O . ASP A 1 33 ? -1.775 -1.754 -7.709 1.00 0.23 43 ASP A O 14
ATOM 17911 N N . SER A 1 34 ? -3.446 -1.484 -9.194 1.00 0.23 44 SER A N 14
ATOM 17912 C CA . SER A 1 34 ? -3.105 -0.111 -9.519 1.00 0.25 44 SER A CA 14
ATOM 17913 C C . SER A 1 34 ? -3.207 0.787 -8.285 1.00 0.23 44 SER A C 14
ATOM 17914 O O . SER A 1 34 ? -2.363 1.659 -8.067 1.00 0.26 44 SER A O 14
ATOM 17922 N N . ILE A 1 35 ? -4.241 0.561 -7.477 1.00 0.21 45 ILE A N 14
ATOM 17923 C CA . ILE A 1 35 ? -4.446 1.350 -6.265 1.00 0.21 45 ILE A CA 14
ATOM 17924 C C . ILE A 1 35 ? -3.408 1.000 -5.212 1.00 0.17 45 ILE A C 14
ATOM 17925 O O . ILE A 1 35 ? -2.930 1.873 -4.490 1.00 0.18 45 ILE A O 14
ATOM 17941 N N . LEU A 1 36 ? -3.049 -0.277 -5.132 1.00 0.16 46 LEU A N 14
ATOM 17942 C CA . LEU A 1 36 ? -2.054 -0.720 -4.163 1.00 0.16 46 LEU A CA 14
ATOM 17943 C C . LEU A 1 36 ? -0.721 -0.033 -4.435 1.00 0.16 46 LEU A C 14
ATOM 17944 O O . LEU A 1 36 ? 0.011 0.300 -3.513 1.00 0.19 46 LEU A O 14
ATOM 17960 N N . LYS A 1 37 ? -0.413 0.167 -5.710 1.00 0.17 47 LYS A N 14
ATOM 17961 C CA . LYS A 1 37 ? 0.838 0.798 -6.103 1.00 0.19 47 LYS A CA 14
ATOM 17962 C C . LYS A 1 37 ? 0.877 2.279 -5.743 1.00 0.18 47 LYS A C 14
ATOM 17963 O O . LYS A 1 37 ? 1.845 2.746 -5.142 1.00 0.20 47 LYS A O 14
ATOM 17982 N N . LYS A 1 38 ? -0.160 3.024 -6.112 1.00 0.17 48 LYS A N 14
ATOM 17983 C CA . LYS A 1 38 ? -0.191 4.460 -5.819 1.00 0.18 48 LYS A CA 14
ATOM 17984 C C . LYS A 1 38 ? -0.276 4.707 -4.318 1.00 0.18 48 LYS A C 14
ATOM 17985 O O . LYS A 1 38 ? 0.362 5.621 -3.793 1.00 0.20 48 LYS A O 14
ATOM 18004 N N . MET A 1 39 ? -1.062 3.889 -3.633 1.00 0.17 49 MET A N 14
ATOM 18005 C CA . MET A 1 39 ? -1.234 4.020 -2.198 1.00 0.17 49 MET A CA 14
ATOM 18006 C C . MET A 1 39 ? 0.054 3.639 -1.469 1.00 0.17 49 MET A C 14
ATOM 18007 O O . MET A 1 39 ? 0.345 4.169 -0.400 1.00 0.19 49 MET A O 14
ATOM 18021 N N . ALA A 1 40 ? 0.827 2.733 -2.058 1.00 0.16 50 ALA A N 14
ATOM 18022 C CA . ALA A 1 40 ? 2.087 2.311 -1.458 1.00 0.17 50 ALA A CA 14
ATOM 18023 C C . ALA A 1 40 ? 3.196 3.320 -1.737 1.00 0.18 50 ALA A C 14
ATOM 18024 O O . ALA A 1 40 ? 4.111 3.488 -0.935 1.00 0.22 50 ALA A O 14
ATOM 18031 N N . ALA A 1 41 ? 3.122 3.981 -2.885 1.00 0.18 51 ALA A N 14
ATOM 18032 C CA . ALA A 1 41 ? 4.137 4.954 -3.259 1.00 0.22 51 ALA A CA 14
ATOM 18033 C C . ALA A 1 41 ? 3.926 6.277 -2.541 1.00 0.24 51 ALA A C 14
ATOM 18034 O O . ALA A 1 41 ? 4.886 6.921 -2.115 1.00 0.30 51 ALA A O 14
ATOM 18041 N N . ILE A 1 42 ? 2.673 6.689 -2.419 1.00 0.24 52 ILE A N 14
ATOM 18042 C CA . ILE A 1 42 ? 2.354 7.948 -1.763 1.00 0.28 52 ILE A CA 14
ATOM 18043 C C . ILE A 1 42 ? 2.163 7.750 -0.268 1.00 0.26 52 ILE A C 14
ATOM 18044 O O . ILE A 1 42 ? 2.524 8.623 0.528 1.00 0.31 52 ILE A O 14
ATOM 18060 N N . LEU A 1 43 ? 1.594 6.607 0.093 1.00 0.21 53 LEU A N 14
ATOM 18061 C CA . LEU A 1 43 ? 1.324 6.275 1.485 1.00 0.21 53 LEU A CA 14
ATOM 18062 C C . LEU A 1 43 ? 0.533 7.403 2.144 1.00 0.23 53 LEU A C 14
ATOM 18063 O O . LEU A 1 43 ? 1.046 8.152 2.982 1.00 0.27 53 LEU A O 14
ATOM 18079 N N . PRO A 1 44 ? -0.738 7.544 1.738 1.00 0.24 54 PRO A N 14
ATOM 18080 C CA . PRO A 1 44 ? -1.627 8.585 2.237 1.00 0.30 54 PRO A CA 14
ATOM 18081 C C . PRO A 1 44 ? -2.091 8.320 3.663 1.00 0.40 54 PRO A C 14
ATOM 18082 O O . PRO A 1 44 ? -2.899 7.421 3.909 1.00 0.48 54 PRO A O 14
ATOM 18093 N N . MET A 1 45 ? -1.580 9.109 4.593 1.00 0.49 55 MET A N 14
ATOM 18094 C CA . MET A 1 45 ? -1.944 8.967 5.989 1.00 0.64 55 MET A CA 14
ATOM 18095 C C . MET A 1 45 ? -3.283 9.635 6.260 1.00 0.72 55 MET A C 14
ATOM 18096 O O . MET A 1 45 ? -3.967 9.304 7.228 1.00 1.02 55 MET A O 14
ATOM 18110 N N . ASN A 1 46 ? -3.663 10.561 5.392 1.00 0.66 56 ASN A N 14
ATOM 18111 C CA . ASN A 1 46 ? -4.933 11.259 5.534 1.00 0.84 56 ASN A CA 14
ATOM 18112 C C . ASN A 1 46 ? -5.846 10.964 4.345 1.00 0.69 56 ASN A C 14
ATOM 18113 O O . ASN A 1 46 ? -5.436 10.311 3.383 1.00 0.59 56 ASN A O 14
ATOM 18124 N N . ASP A 1 47 ? -7.088 11.438 4.416 1.00 0.76 57 ASP A N 14
ATOM 18125 C CA . ASP A 1 47 ? -8.060 11.208 3.345 1.00 0.76 57 ASP A CA 14
ATOM 18126 C C . ASP A 1 47 ? -7.905 12.241 2.228 1.00 0.73 57 ASP A C 14
ATOM 18127 O O . ASP A 1 47 ? -8.446 12.079 1.134 1.00 1.11 57 ASP A O 14
ATOM 18136 N N . SER A 1 48 ? -7.162 13.300 2.510 1.00 0.67 58 SER A N 14
ATOM 18137 C CA . SER A 1 48 ? -6.922 14.360 1.540 1.00 0.72 58 SER A CA 14
ATOM 18138 C C . SER A 1 48 ? -5.973 13.875 0.442 1.00 0.66 58 SER A C 14
ATOM 18139 O O . SER A 1 48 ? -6.228 14.065 -0.748 1.00 0.77 58 SER A O 14
ATOM 18147 N N . ALA A 1 49 ? -4.886 13.227 0.853 1.00 0.58 59 ALA A N 14
ATOM 18148 C CA . ALA A 1 49 ? -3.895 12.681 -0.077 1.00 0.59 59 ALA A CA 14
ATOM 18149 C C . ALA A 1 49 ? -4.525 11.603 -0.947 1.00 0.51 59 ALA A C 14
ATOM 18150 O O . ALA A 1 49 ? -4.055 11.316 -2.048 1.00 0.59 59 ALA A O 14
ATOM 18157 N N . PHE A 1 50 ? -5.592 11.010 -0.440 1.00 0.40 60 PHE A N 14
ATOM 18158 C CA . PHE A 1 50 ? -6.310 9.957 -1.151 1.00 0.37 60 PHE A CA 14
ATOM 18159 C C . PHE A 1 50 ? -6.904 10.461 -2.465 1.00 0.42 60 PHE A C 14
ATOM 18160 O O . PHE A 1 50 ? -7.103 9.688 -3.401 1.00 0.46 60 PHE A O 14
ATOM 18177 N N . ALA A 1 51 ? -7.185 11.757 -2.532 1.00 0.47 61 ALA A N 14
ATOM 18178 C CA . ALA A 1 51 ? -7.760 12.356 -3.731 1.00 0.56 61 ALA A CA 14
ATOM 18179 C C . ALA A 1 51 ? -6.807 12.270 -4.924 1.00 0.58 61 ALA A C 14
ATOM 18180 O O . ALA A 1 51 ? -7.240 12.265 -6.075 1.00 0.64 61 ALA A O 14
ATOM 18187 N N . THR A 1 52 ? -5.505 12.187 -4.651 1.00 0.57 62 THR A N 14
ATOM 18188 C CA . THR A 1 52 ? -4.513 12.094 -5.715 1.00 0.64 62 THR A CA 14
ATOM 18189 C C . THR A 1 52 ? -4.362 10.660 -6.236 1.00 0.53 62 THR A C 14
ATOM 18190 O O . THR A 1 52 ? -3.569 10.402 -7.139 1.00 0.57 62 THR A O 14
ATOM 18201 N N . LEU A 1 53 ? -5.148 9.738 -5.688 1.00 0.44 63 LEU A N 14
ATOM 18202 C CA . LEU A 1 53 ? -5.120 8.349 -6.139 1.00 0.40 63 LEU A CA 14
ATOM 18203 C C . LEU A 1 53 ? -5.960 8.254 -7.407 1.00 0.48 63 LEU A C 14
ATOM 18204 O O . LEU A 1 53 ? -5.666 7.477 -8.313 1.00 0.68 63 LEU A O 14
ATOM 18220 N N . GLY A 1 54 ? -6.993 9.097 -7.468 1.00 0.63 64 GLY A N 14
ATOM 18221 C CA . GLY A 1 54 ? -7.859 9.168 -8.630 1.00 0.76 64 GLY A CA 14
ATOM 18222 C C . GLY A 1 54 ? -8.905 8.075 -8.720 1.00 0.91 64 GLY A C 14
ATOM 18223 O O . GLY A 1 54 ? -10.106 8.353 -8.705 1.00 1.61 64 GLY A O 14
ATOM 18227 N N . THR A 1 55 ? -8.463 6.841 -8.870 1.00 1.22 65 THR A N 14
ATOM 18228 C CA . THR A 1 55 ? -9.381 5.723 -9.039 1.00 1.52 65 THR A CA 14
ATOM 18229 C C . THR A 1 55 ? -9.936 5.134 -7.742 1.00 1.28 65 THR A C 14
ATOM 18230 O O . THR A 1 55 ? -10.241 3.944 -7.687 1.00 1.56 65 THR A O 14
ATOM 18241 N N . VAL A 1 56 ? -10.136 5.955 -6.730 1.00 0.89 66 VAL A N 14
ATOM 18242 C CA . VAL A 1 56 ? -10.739 5.463 -5.496 1.00 0.69 66 VAL A CA 14
ATOM 18243 C C . VAL A 1 56 ? -12.052 6.197 -5.248 1.00 0.68 66 VAL A C 14
ATOM 18244 O O . VAL A 1 56 ? -12.081 7.357 -4.834 1.00 0.72 66 VAL A O 14
ATOM 18257 N N . GLU A 1 57 ? -13.147 5.514 -5.548 1.00 0.72 67 GLU A N 14
ATOM 18258 C CA . GLU A 1 57 ? -14.480 6.080 -5.393 1.00 0.79 67 GLU A CA 14
ATOM 18259 C C . GLU A 1 57 ? -14.897 6.065 -3.929 1.00 0.63 67 GLU A C 14
ATOM 18260 O O . GLU A 1 57 ? -14.129 5.658 -3.060 1.00 0.49 67 GLU A O 14
ATOM 18272 N N . ASP A 1 58 ? -16.116 6.506 -3.664 1.00 0.71 68 ASP A N 14
ATOM 18273 C CA . ASP A 1 58 ? -16.638 6.555 -2.303 1.00 0.67 68 ASP A CA 14
ATOM 18274 C C . ASP A 1 58 ? -16.548 5.188 -1.622 1.00 0.54 68 ASP A C 14
ATOM 18275 O O . ASP A 1 58 ? -16.204 5.093 -0.444 1.00 0.55 68 ASP A O 14
ATOM 18284 N N . LYS A 1 59 ? -16.845 4.133 -2.377 1.00 0.55 69 LYS A N 14
ATOM 18285 C CA . LYS A 1 59 ? -16.798 2.769 -1.847 1.00 0.58 69 LYS A CA 14
ATOM 18286 C C . LYS A 1 59 ? -15.357 2.317 -1.600 1.00 0.51 69 LYS A C 14
ATOM 18287 O O . LYS A 1 59 ? -15.091 1.545 -0.676 1.00 0.60 69 LYS A O 14
ATOM 18306 N N . TYR A 1 60 ? -14.424 2.819 -2.409 1.00 0.43 70 TYR A N 14
ATOM 18307 C CA . TYR A 1 60 ? -13.020 2.465 -2.240 1.00 0.39 70 TYR A CA 14
ATOM 18308 C C . TYR A 1 60 ? -12.446 3.224 -1.051 1.00 0.33 70 TYR A C 14
ATOM 18309 O O . TYR A 1 60 ? -11.644 2.692 -0.288 1.00 0.34 70 TYR A O 14
ATOM 18327 N N . ARG A 1 61 ? -12.883 4.473 -0.902 1.00 0.37 71 ARG A N 14
ATOM 18328 C CA . ARG A 1 61 ? -12.441 5.334 0.192 1.00 0.46 71 ARG A CA 14
ATOM 18329 C C . ARG A 1 61 ? -12.993 4.832 1.524 1.00 0.52 71 ARG A C 14
ATOM 18330 O O . ARG A 1 61 ? -12.357 4.969 2.568 1.00 0.59 71 ARG A O 14
ATOM 18351 N N . ARG A 1 62 ? -14.194 4.277 1.476 1.00 0.57 72 ARG A N 14
ATOM 18352 C CA . ARG A 1 62 ? -14.867 3.765 2.661 1.00 0.72 72 ARG A CA 14
ATOM 18353 C C . ARG A 1 62 ? -14.142 2.575 3.269 1.00 0.68 72 ARG A C 14
ATOM 18354 O O . ARG A 1 62 ? -13.704 2.628 4.415 1.00 0.82 72 ARG A O 14
ATOM 18375 N N . ARG A 1 63 ? -14.034 1.494 2.504 1.00 0.63 73 ARG A N 14
ATOM 18376 C CA . ARG A 1 63 ? -13.379 0.281 2.980 1.00 0.70 73 ARG A CA 14
ATOM 18377 C C . ARG A 1 63 ? -11.881 0.518 3.218 1.00 0.53 73 ARG A C 14
ATOM 18378 O O . ARG A 1 63 ? -11.173 -0.345 3.740 1.00 0.59 73 ARG A O 14
ATOM 18399 N N . PHE A 1 64 ? -11.421 1.719 2.874 1.00 0.36 74 PHE A N 14
ATOM 18400 C CA . PHE A 1 64 ? -10.020 2.114 3.079 1.00 0.26 74 PHE A CA 14
ATOM 18401 C C . PHE A 1 64 ? -9.652 1.991 4.556 1.00 0.22 74 PHE A C 14
ATOM 18402 O O . PHE A 1 64 ? -8.499 1.745 4.906 1.00 0.30 74 PHE A O 14
ATOM 18419 N N . LYS A 1 65 ? -10.658 2.168 5.407 1.00 0.23 75 LYS A N 14
ATOM 18420 C CA . LYS A 1 65 ? -10.516 2.077 6.858 1.00 0.30 75 LYS A CA 14
ATOM 18421 C C . LYS A 1 65 ? -9.855 0.765 7.298 1.00 0.28 75 LYS A C 14
ATOM 18422 O O . LYS A 1 65 ? -9.264 0.698 8.373 1.00 0.37 75 LYS A O 14
ATOM 18441 N N . TYR A 1 66 ? -9.969 -0.273 6.473 1.00 0.21 76 TYR A N 14
ATOM 18442 C CA . TYR A 1 66 ? -9.392 -1.573 6.793 1.00 0.22 76 TYR A CA 14
ATOM 18443 C C . TYR A 1 66 ? -7.899 -1.625 6.430 1.00 0.20 76 TYR A C 14
ATOM 18444 O O . TYR A 1 66 ? -7.198 -2.576 6.771 1.00 0.23 76 TYR A O 14
ATOM 18462 N N . PHE A 1 67 ? -7.421 -0.589 5.749 1.00 0.18 77 PHE A N 14
ATOM 18463 C CA . PHE A 1 67 ? -6.017 -0.502 5.342 1.00 0.21 77 PHE A CA 14
ATOM 18464 C C . PHE A 1 67 ? -5.296 0.595 6.114 1.00 0.24 77 PHE A C 14
ATOM 18465 O O . PHE A 1 67 ? -4.077 0.704 6.050 1.00 0.27 77 PHE A O 14
ATOM 18482 N N . LYS A 1 68 ? -6.063 1.435 6.801 1.00 0.27 78 LYS A N 14
ATOM 18483 C CA . LYS A 1 68 ? -5.504 2.566 7.546 1.00 0.34 78 LYS A CA 14
ATOM 18484 C C . LYS A 1 68 ? -4.393 2.151 8.515 1.00 0.37 78 LYS A C 14
ATOM 18485 O O . LYS A 1 68 ? -3.431 2.893 8.705 1.00 0.42 78 LYS A O 14
ATOM 18504 N N . ALA A 1 69 ? -4.503 0.966 9.112 1.00 0.37 79 ALA A N 14
ATOM 18505 C CA . ALA A 1 69 ? -3.477 0.489 10.033 1.00 0.46 79 ALA A CA 14
ATOM 18506 C C . ALA A 1 69 ? -2.230 0.058 9.268 1.00 0.41 79 ALA A C 14
ATOM 18507 O O . ALA A 1 69 ? -1.106 0.198 9.751 1.00 0.49 79 ALA A O 14
ATOM 18514 N N . THR A 1 70 ? -2.450 -0.447 8.070 1.00 0.31 80 THR A N 14
ATOM 18515 C CA . THR A 1 70 ? -1.384 -0.909 7.201 1.00 0.30 80 THR A CA 14
ATOM 18516 C C . THR A 1 70 ? -0.607 0.273 6.621 1.00 0.24 80 THR A C 14
ATOM 18517 O O . THR A 1 70 ? 0.624 0.325 6.704 1.00 0.27 80 THR A O 14
ATOM 18528 N N . ILE A 1 71 ? -1.347 1.213 6.037 1.00 0.21 81 ILE A N 14
ATOM 18529 C CA . ILE A 1 71 ? -0.769 2.408 5.429 1.00 0.24 81 ILE A CA 14
ATOM 18530 C C . ILE A 1 71 ? 0.087 3.173 6.437 1.00 0.28 81 ILE A C 14
ATOM 18531 O O . ILE A 1 71 ? 1.175 3.646 6.107 1.00 0.34 81 ILE A O 14
ATOM 18547 N N . ALA A 1 72 ? -0.417 3.290 7.661 1.00 0.31 82 ALA A N 14
ATOM 18548 C CA . ALA A 1 72 ? 0.287 4.003 8.722 1.00 0.39 82 ALA A CA 14
ATOM 18549 C C . ALA A 1 72 ? 1.551 3.264 9.167 1.00 0.41 82 ALA A C 14
ATOM 18550 O O . ALA A 1 72 ? 2.574 3.883 9.471 1.00 0.53 82 ALA A O 14
ATOM 18557 N N . ASP A 1 73 ? 1.475 1.942 9.217 1.00 0.37 83 ASP A N 14
ATOM 18558 C CA . ASP A 1 73 ? 2.612 1.134 9.639 1.00 0.42 83 ASP A CA 14
ATOM 18559 C C . ASP A 1 73 ? 3.712 1.150 8.591 1.00 0.39 83 ASP A C 14
ATOM 18560 O O . ASP A 1 73 ? 4.890 1.200 8.925 1.00 0.46 83 ASP A O 14
ATOM 18569 N N . LEU A 1 74 ? 3.322 1.093 7.327 1.00 0.32 84 LEU A N 14
ATOM 18570 C CA . LEU A 1 74 ? 4.288 1.077 6.234 1.00 0.31 84 LEU A CA 14
ATOM 18571 C C . LEU A 1 74 ? 5.044 2.404 6.104 1.00 0.35 84 LEU A C 14
ATOM 18572 O O . LEU A 1 74 ? 6.221 2.421 5.730 1.00 0.42 84 LEU A O 14
ATOM 18588 N N . SER A 1 75 ? 4.392 3.510 6.438 1.00 0.37 85 SER A N 14
ATOM 18589 C CA . SER A 1 75 ? 5.035 4.809 6.369 1.00 0.50 85 SER A CA 14
ATOM 18590 C C . SER A 1 75 ? 6.051 4.946 7.502 1.00 0.61 85 SER A C 14
ATOM 18591 O O . SER A 1 75 ? 7.057 5.637 7.373 1.00 0.73 85 SER A O 14
ATOM 18599 N N . LYS A 1 76 ? 5.782 4.258 8.605 1.00 0.60 86 LYS A N 14
ATOM 18600 C CA . LYS A 1 76 ? 6.670 4.272 9.761 1.00 0.74 86 LYS A CA 14
ATOM 18601 C C . LYS A 1 76 ? 7.870 3.352 9.517 1.00 0.78 86 LYS A C 14
ATOM 18602 O O . LYS A 1 76 ? 8.963 3.587 10.035 1.00 0.98 86 LYS A O 14
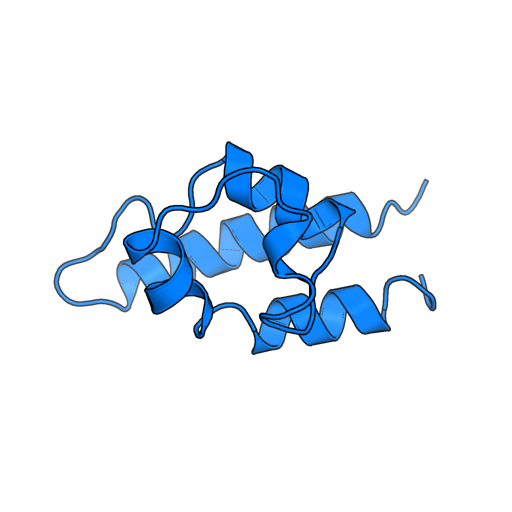ATOM 18621 N N . LYS A 1 77 ? 7.655 2.309 8.720 1.00 0.75 87 LYS A N 14
ATOM 18622 C CA . LYS A 1 77 ? 8.710 1.346 8.403 1.00 0.86 87 LYS A CA 14
ATOM 18623 C C . LYS A 1 77 ? 9.583 1.844 7.256 1.00 0.93 87 LYS A C 14
ATOM 18624 O O . LYS A 1 77 ? 10.681 1.324 7.027 1.00 1.11 87 LYS A O 14
ATOM 18643 N N . ARG A 1 78 ? 9.093 2.853 6.542 1.00 0.86 88 ARG A N 14
ATOM 18644 C CA . ARG A 1 78 ? 9.833 3.427 5.422 1.00 1.01 88 ARG A CA 14
ATOM 18645 C C . ARG A 1 78 ? 11.121 4.087 5.911 1.00 1.29 88 ARG A C 14
ATOM 18646 O O . ARG A 1 78 ? 11.219 4.499 7.070 1.00 1.77 88 ARG A O 14
ATOM 18667 N N . SER A 1 79 ? 12.112 4.170 5.032 1.00 1.73 89 SER A N 14
ATOM 18668 C CA . SER A 1 79 ? 13.403 4.761 5.374 1.00 2.12 89 SER A CA 14
ATOM 18669 C C . SER A 1 79 ? 13.320 6.289 5.460 1.00 2.14 89 SER A C 14
ATOM 18670 O O . SER A 1 79 ? 13.893 7.006 4.630 1.00 2.69 89 SER A O 14
ATOM 18678 N N . SER A 1 80 ? 12.601 6.767 6.476 1.00 2.07 90 SER A N 14
ATOM 18679 C CA . SER A 1 80 ? 12.416 8.196 6.719 1.00 2.75 90 SER A CA 14
ATOM 18680 C C . SER A 1 80 ? 11.807 8.902 5.505 1.00 3.15 90 SER A C 14
ATOM 18681 O O . SER A 1 80 ? 12.293 9.945 5.057 1.00 3.96 90 SER A O 14
ATOM 18689 N N . GLU A 1 81 ? 10.734 8.332 4.980 1.00 3.20 91 GLU A N 14
ATOM 18690 C CA . GLU A 1 81 ? 10.055 8.906 3.832 1.00 4.20 91 GLU A CA 14
ATOM 18691 C C . GLU A 1 81 ? 8.576 9.075 4.143 1.00 4.96 91 GLU A C 14
ATOM 18692 O O . GLU A 1 81 ? 8.041 10.185 3.947 1.00 5.32 91 GLU A O 14
ATOM 18705 N N . GLU A 1 1 ? 17.011 -4.268 0.922 1.00 3.94 11 GLU A N 15
ATOM 18706 C CA . GLU A 1 1 ? 16.763 -3.009 1.625 1.00 3.58 11 GLU A CA 15
ATOM 18707 C C . GLU A 1 1 ? 16.462 -1.888 0.638 1.00 2.90 11 GLU A C 15
ATOM 18708 O O . GLU A 1 1 ? 16.491 -0.711 0.992 1.00 3.21 11 GLU A O 15
ATOM 18720 N N . LEU A 1 2 ? 16.162 -2.270 -0.595 1.00 2.57 12 LEU A N 15
ATOM 18721 C CA . LEU A 1 2 ? 15.837 -1.313 -1.639 1.00 2.59 12 LEU A CA 15
ATOM 18722 C C . LEU A 1 2 ? 14.349 -1.385 -1.958 1.00 1.93 12 LEU A C 15
ATOM 18723 O O . LEU A 1 2 ? 13.809 -0.569 -2.709 1.00 2.11 12 LEU A O 15
ATOM 18739 N N . ASN A 1 3 ? 13.697 -2.381 -1.381 1.00 1.62 13 ASN A N 15
ATOM 18740 C CA . ASN A 1 3 ? 12.281 -2.601 -1.595 1.00 1.41 13 ASN A CA 15
ATOM 18741 C C . ASN A 1 3 ? 11.427 -1.819 -0.605 1.00 1.08 13 ASN A C 15
ATOM 18742 O O . ASN A 1 3 ? 10.530 -2.371 0.028 1.00 1.16 13 ASN A O 15
ATOM 18753 N N . ASN A 1 4 ? 11.696 -0.524 -0.489 1.00 0.88 14 ASN A N 15
ATOM 18754 C CA . ASN A 1 4 ? 10.935 0.327 0.418 1.00 0.81 14 ASN A CA 15
ATOM 18755 C C . ASN A 1 4 ? 9.481 0.381 -0.022 1.00 0.64 14 ASN A C 15
ATOM 18756 O O . ASN A 1 4 ? 8.571 0.213 0.789 1.00 0.66 14 ASN A O 15
ATOM 18767 N N . LEU A 1 5 ? 9.278 0.591 -1.315 1.00 0.56 15 LEU A N 15
ATOM 18768 C CA . LEU A 1 5 ? 7.944 0.645 -1.890 1.00 0.48 15 LEU A CA 15
ATOM 18769 C C . LEU A 1 5 ? 7.430 -0.758 -2.165 1.00 0.37 15 LEU A C 15
ATOM 18770 O O . LEU A 1 5 ? 6.227 -1.020 -2.099 1.00 0.33 15 LEU A O 15
ATOM 18786 N N . ARG A 1 6 ? 8.347 -1.661 -2.469 1.00 0.36 16 ARG A N 15
ATOM 18787 C CA . ARG A 1 6 ? 7.987 -3.037 -2.748 1.00 0.33 16 ARG A CA 15
ATOM 18788 C C . ARG A 1 6 ? 7.416 -3.705 -1.506 1.00 0.27 16 ARG A C 15
ATOM 18789 O O . ARG A 1 6 ? 6.466 -4.480 -1.603 1.00 0.28 16 ARG A O 15
ATOM 18810 N N . MET A 1 7 ? 7.984 -3.389 -0.343 1.00 0.28 17 MET A N 15
ATOM 18811 C CA . MET A 1 7 ? 7.502 -3.949 0.913 1.00 0.32 17 MET A CA 15
ATOM 18812 C C . MET A 1 7 ? 6.057 -3.526 1.130 1.00 0.25 17 MET A C 15
ATOM 18813 O O . MET A 1 7 ? 5.212 -4.326 1.530 1.00 0.27 17 MET A O 15
ATOM 18827 N N . THR A 1 8 ? 5.785 -2.266 0.829 1.00 0.21 18 THR A N 15
ATOM 18828 C CA . THR A 1 8 ? 4.451 -1.702 0.953 1.00 0.20 18 THR A CA 15
ATOM 18829 C C . THR A 1 8 ? 3.478 -2.406 0.000 1.00 0.19 18 THR A C 15
ATOM 18830 O O . THR A 1 8 ? 2.391 -2.823 0.403 1.00 0.23 18 THR A O 15
ATOM 18841 N N . TYR A 1 9 ? 3.890 -2.537 -1.257 1.00 0.21 19 TYR A N 15
ATOM 18842 C CA . TYR A 1 9 ? 3.079 -3.188 -2.287 1.00 0.28 19 TYR A CA 15
ATOM 18843 C C . TYR A 1 9 ? 2.816 -4.661 -1.935 1.00 0.31 19 TYR A C 15
ATOM 18844 O O . TYR A 1 9 ? 1.699 -5.159 -2.086 1.00 0.36 19 TYR A O 15
ATOM 18862 N N . GLU A 1 10 ? 3.857 -5.344 -1.466 1.00 0.32 20 GLU A N 15
ATOM 18863 C CA . GLU A 1 10 ? 3.762 -6.747 -1.089 1.00 0.40 20 GLU A CA 15
ATOM 18864 C C . GLU A 1 10 ? 2.906 -6.926 0.164 1.00 0.35 20 GLU A C 15
ATOM 18865 O O . GLU A 1 10 ? 2.090 -7.848 0.247 1.00 0.35 20 GLU A O 15
ATOM 18877 N N . ARG A 1 11 ? 3.092 -6.041 1.140 1.00 0.33 21 ARG A N 15
ATOM 18878 C CA . ARG A 1 11 ? 2.339 -6.102 2.389 1.00 0.32 21 ARG A CA 15
ATOM 18879 C C . ARG A 1 11 ? 0.858 -5.851 2.145 1.00 0.26 21 ARG A C 15
ATOM 18880 O O . ARG A 1 11 ? -0.003 -6.508 2.723 1.00 0.29 21 ARG A O 15
ATOM 18901 N N . LEU A 1 12 ? 0.574 -4.899 1.272 1.00 0.22 22 LEU A N 15
ATOM 18902 C CA . LEU A 1 12 ? -0.796 -4.561 0.938 1.00 0.20 22 LEU A CA 15
ATOM 18903 C C . LEU A 1 12 ? -1.445 -5.699 0.174 1.00 0.23 22 LEU A C 15
ATOM 18904 O O . LEU A 1 12 ? -2.616 -5.994 0.367 1.00 0.24 22 LEU A O 15
ATOM 18920 N N . ARG A 1 13 ? -0.666 -6.352 -0.681 1.00 0.27 23 ARG A N 15
ATOM 18921 C CA . ARG A 1 13 ? -1.163 -7.469 -1.468 1.00 0.32 23 ARG A CA 15
ATOM 18922 C C . ARG A 1 13 ? -1.585 -8.617 -0.559 1.00 0.31 23 ARG A C 15
ATOM 18923 O O . ARG A 1 13 ? -2.664 -9.196 -0.717 1.00 0.34 23 ARG A O 15
ATOM 18944 N N . GLU A 1 14 ? -0.736 -8.921 0.411 1.00 0.31 24 GLU A N 15
ATOM 18945 C CA . GLU A 1 14 ? -1.019 -9.988 1.357 1.00 0.33 24 GLU A CA 15
ATOM 18946 C C . GLU A 1 14 ? -2.190 -9.621 2.261 1.00 0.28 24 GLU A C 15
ATOM 18947 O O . GLU A 1 14 ? -2.981 -10.484 2.651 1.00 0.30 24 GLU A O 15
ATOM 18959 N N . LEU A 1 15 ? -2.296 -8.341 2.591 1.00 0.24 25 LEU A N 15
ATOM 18960 C CA . LEU A 1 15 ? -3.362 -7.868 3.455 1.00 0.22 25 LEU A CA 15
ATOM 18961 C C . LEU A 1 15 ? -4.688 -7.833 2.691 1.00 0.18 25 LEU A C 15
ATOM 18962 O O . LEU A 1 15 ? -5.745 -8.057 3.272 1.00 0.20 25 LEU A O 15
ATOM 18978 N N . SER A 1 16 ? -4.627 -7.568 1.388 1.00 0.17 26 SER A N 15
ATOM 18979 C CA . SER A 1 16 ? 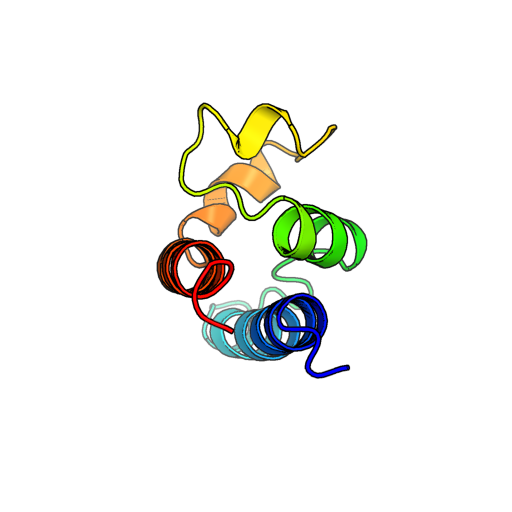-5.832 -7.523 0.565 1.00 0.16 26 SER A CA 15
ATOM 18980 C C . SER A 1 16 ? -6.452 -8.910 0.470 1.00 0.19 26 SER A C 15
ATOM 18981 O O . SER A 1 16 ? -7.673 -9.058 0.465 1.00 0.22 26 SER A O 15
ATOM 18989 N N . LEU A 1 17 ? -5.599 -9.921 0.413 1.00 0.23 27 LEU A N 15
ATOM 18990 C CA . LEU A 1 17 ? -6.058 -11.298 0.328 1.00 0.28 27 LEU A CA 15
ATOM 18991 C C . LEU A 1 17 ? -6.592 -11.770 1.675 1.00 0.29 27 LEU A C 15
ATOM 18992 O O . LEU A 1 17 ? -7.506 -12.592 1.742 1.00 0.34 27 LEU A O 15
ATOM 19008 N N . ASN A 1 18 ? -6.010 -11.247 2.747 1.00 0.28 28 ASN A N 15
ATOM 19009 C CA . ASN A 1 18 ? -6.403 -11.609 4.108 1.00 0.35 28 ASN A CA 15
ATOM 19010 C C . ASN A 1 18 ? -7.703 -10.923 4.524 1.00 0.35 28 ASN A C 15
ATOM 19011 O O . ASN A 1 18 ? -8.658 -11.584 4.917 1.00 0.42 28 ASN A O 15
ATOM 19022 N N . LEU A 1 19 ? -7.727 -9.600 4.442 1.00 0.33 29 LEU A N 15
ATOM 19023 C CA . LEU A 1 19 ? -8.902 -8.830 4.821 1.00 0.38 29 LEU A CA 15
ATOM 19024 C C . LEU A 1 19 ? -10.081 -9.126 3.904 1.00 0.40 29 LEU A C 15
ATOM 19025 O O . LEU A 1 19 ? -11.217 -9.238 4.359 1.00 0.49 29 LEU A O 15
ATOM 19041 N N . GLY A 1 20 ? -9.804 -9.236 2.610 1.00 0.35 30 GLY A N 15
ATOM 19042 C CA . GLY A 1 20 ? -10.853 -9.503 1.647 1.00 0.43 30 GLY A CA 15
ATOM 19043 C C . GLY A 1 20 ? -11.522 -10.855 1.850 1.00 0.53 30 GLY A C 15
ATOM 19044 O O . GLY A 1 20 ? -12.746 -10.952 1.781 1.00 0.65 30 GLY A O 15
ATOM 19048 N N . ASN A 1 21 ? -10.727 -11.897 2.106 1.00 0.53 31 ASN A N 15
ATOM 19049 C CA . ASN A 1 21 ? -11.274 -13.237 2.312 1.00 0.66 31 ASN A CA 15
ATOM 19050 C C . ASN A 1 21 ? -11.861 -13.393 3.710 1.00 0.71 31 ASN A C 15
ATOM 19051 O O . ASN A 1 21 ? -12.593 -14.342 3.984 1.00 0.84 31 ASN A O 15
ATOM 19062 N N . ARG A 1 22 ? -11.559 -12.452 4.592 1.00 0.66 32 ARG A N 15
ATOM 19063 C CA . ARG A 1 22 ? -12.088 -12.499 5.945 1.00 0.77 32 ARG A CA 15
ATOM 19064 C C . ARG A 1 22 ? -13.359 -11.667 6.052 1.00 0.86 32 ARG A C 15
ATOM 19065 O O . ARG A 1 22 ? -14.025 -11.660 7.085 1.00 1.01 32 ARG A O 15
ATOM 19086 N N . MET A 1 23 ? -13.702 -10.983 4.973 1.00 0.83 33 MET A N 15
ATOM 19087 C CA . MET A 1 23 ? -14.900 -10.169 4.936 1.00 0.96 33 MET A CA 15
ATOM 19088 C C . MET A 1 23 ? -16.097 -11.040 4.597 1.00 1.17 33 MET A C 15
ATOM 19089 O O . MET A 1 23 ? -15.941 -12.131 4.047 1.00 1.55 33 MET A O 15
ATOM 19103 N N . VAL A 1 24 ? -17.287 -10.567 4.931 1.00 1.22 34 VAL A N 15
ATOM 19104 C CA . VAL A 1 24 ? -18.509 -11.313 4.654 1.00 1.41 34 VAL A CA 15
ATOM 19105 C C . VAL A 1 24 ? -19.592 -10.385 4.097 1.00 1.54 34 VAL A C 15
ATOM 19106 O O . VAL A 1 24 ? -20.107 -9.519 4.810 1.00 1.66 34 VAL A O 15
ATOM 19119 N N . PRO A 1 25 ? -19.958 -10.552 2.811 1.00 1.58 35 PRO A N 15
ATOM 19120 C CA . PRO A 1 25 ? -19.375 -11.572 1.921 1.00 1.51 35 PRO A CA 15
ATOM 19121 C C . PRO A 1 25 ? -17.934 -11.247 1.541 1.00 1.32 35 PRO A C 15
ATOM 19122 O O . PRO A 1 25 ? -17.560 -10.076 1.464 1.00 1.30 35 PRO A O 15
ATOM 19133 N N . PRO A 1 26 ? -17.106 -12.282 1.306 1.00 1.22 36 PRO A N 15
ATOM 19134 C CA . PRO A 1 26 ? -15.703 -12.102 0.946 1.00 1.08 36 PRO A CA 15
ATOM 19135 C C . PRO A 1 26 ? -15.528 -11.263 -0.307 1.00 1.17 36 PRO A C 15
ATOM 19136 O O . PRO A 1 26 ? -16.166 -11.508 -1.334 1.00 1.42 36 PRO A O 15
ATOM 19147 N N . VAL A 1 27 ? -14.662 -10.274 -0.217 1.00 0.99 37 VAL A N 15
ATOM 19148 C CA . VAL A 1 27 ? -14.395 -9.397 -1.336 1.00 1.08 37 VAL A CA 15
ATOM 19149 C C . VAL A 1 27 ? -13.376 -10.040 -2.250 1.00 1.24 37 VAL A C 15
ATOM 19150 O O . VAL A 1 27 ? -12.266 -10.357 -1.814 1.00 2.02 37 VAL A O 15
ATOM 19163 N N . GLY A 1 28 ? -13.744 -10.232 -3.505 1.00 1.18 38 GLY A N 15
ATOM 19164 C CA . GLY A 1 28 ? -12.834 -10.830 -4.458 1.00 1.27 38 GLY A CA 15
ATOM 19165 C C . GLY A 1 28 ? -11.606 -9.979 -4.627 1.00 1.09 38 GLY A C 15
ATOM 19166 O O . GLY A 1 28 ? -10.475 -10.437 -4.446 1.00 1.23 38 GLY A O 15
ATOM 19170 N N . ASN A 1 29 ? -11.847 -8.716 -4.933 1.00 0.92 39 ASN A N 15
ATOM 19171 C CA . ASN A 1 29 ? -10.779 -7.754 -5.095 1.00 0.82 39 ASN A CA 15
ATOM 19172 C C . ASN A 1 29 ? -10.882 -6.690 -4.003 1.00 0.64 39 ASN A C 15
ATOM 19173 O O . ASN A 1 29 ? -11.605 -5.699 -4.116 1.00 0.74 39 ASN A O 15
ATOM 19184 N N . PHE A 1 30 ? -10.155 -6.923 -2.913 1.00 0.46 40 PHE A N 15
ATOM 19185 C CA . PHE A 1 30 ? -10.155 -5.998 -1.783 1.00 0.32 40 PHE A CA 15
ATOM 19186 C C . PHE A 1 30 ? -9.647 -4.647 -2.253 1.00 0.28 40 PHE A C 15
ATOM 19187 O O . PHE A 1 30 ? -10.345 -3.638 -2.166 1.00 0.52 40 PHE A O 15
ATOM 19204 N N . MET A 1 31 ? -8.443 -4.653 -2.792 1.00 0.22 41 MET A N 15
ATOM 19205 C CA . MET A 1 31 ? -7.837 -3.460 -3.328 1.00 0.18 41 MET A CA 15
ATOM 19206 C C . MET A 1 31 ? -7.219 -3.787 -4.678 1.00 0.20 41 MET A C 15
ATOM 19207 O O . MET A 1 31 ? -6.446 -4.739 -4.797 1.00 0.24 41 MET A O 15
ATOM 19221 N N . PRO A 1 32 ? -7.581 -3.028 -5.720 1.00 0.20 42 PRO A N 15
ATOM 19222 C CA . PRO A 1 32 ? -7.080 -3.256 -7.076 1.00 0.24 42 PRO A CA 15
ATOM 19223 C C . PRO A 1 32 ? -5.577 -3.051 -7.179 1.00 0.21 42 PRO A C 15
ATOM 19224 O O . PRO A 1 32 ? -5.002 -2.231 -6.459 1.00 0.20 42 PRO A O 15
ATOM 19235 N N . ASP A 1 33 ? -4.958 -3.801 -8.085 1.00 0.23 43 ASP A N 15
ATOM 19236 C CA . ASP A 1 33 ? -3.515 -3.738 -8.315 1.00 0.23 43 ASP A CA 15
ATOM 19237 C C . ASP A 1 33 ? -3.068 -2.302 -8.560 1.00 0.22 43 ASP A C 15
ATOM 19238 O O . ASP A 1 33 ? -2.004 -1.885 -8.109 1.00 0.23 43 ASP A O 15
ATOM 19247 N N . SER A 1 34 ? -3.902 -1.551 -9.266 1.00 0.23 44 SER A N 15
ATOM 19248 C CA . SER A 1 34 ? -3.616 -0.167 -9.576 1.00 0.25 44 SER A CA 15
ATOM 19249 C C . SER A 1 34 ? -3.554 0.678 -8.308 1.00 0.23 44 SER A C 15
ATOM 19250 O O . SER A 1 34 ? -2.580 1.398 -8.067 1.00 0.26 44 SER A O 15
ATOM 19258 N N . ILE A 1 35 ? -4.602 0.574 -7.496 1.00 0.21 45 ILE A N 15
ATOM 19259 C CA . ILE A 1 35 ? -4.687 1.325 -6.253 1.00 0.21 45 ILE A CA 15
ATOM 19260 C C . ILE A 1 35 ? -3.595 0.910 -5.280 1.00 0.17 45 ILE A C 15
ATOM 19261 O O . ILE A 1 35 ? -3.026 1.749 -4.583 1.00 0.18 45 ILE A O 15
ATOM 19277 N N . LEU A 1 36 ? -3.287 -0.378 -5.252 1.00 0.16 46 LEU A N 15
ATOM 19278 C CA . LEU A 1 36 ? -2.248 -0.880 -4.370 1.00 0.16 46 LEU A CA 15
ATOM 19279 C C . LEU A 1 36 ? -0.899 -0.261 -4.718 1.00 0.16 46 LEU A C 15
ATOM 19280 O O . LEU A 1 36 ? -0.081 -0.005 -3.836 1.00 0.19 46 LEU A O 15
ATOM 19296 N N . LYS A 1 37 ? -0.669 -0.027 -6.004 1.00 0.17 47 LYS A N 15
ATOM 19297 C CA . LYS A 1 37 ? 0.593 0.547 -6.452 1.00 0.19 47 LYS A CA 15
ATOM 19298 C C . LYS A 1 37 ? 0.714 2.027 -6.092 1.00 0.18 47 LYS A C 15
ATOM 19299 O O . LYS A 1 37 ? 1.770 2.470 -5.641 1.00 0.20 47 LYS A O 15
ATOM 19318 N N . LYS A 1 38 ? -0.360 2.790 -6.283 1.00 0.17 48 LYS A N 15
ATOM 19319 C CA . LYS A 1 38 ? -0.333 4.216 -5.969 1.00 0.18 48 LYS A CA 15
ATOM 19320 C C . LYS A 1 38 ? -0.366 4.437 -4.464 1.00 0.18 48 LYS A C 15
ATOM 19321 O O . LYS A 1 38 ? 0.341 5.293 -3.934 1.00 0.20 48 LYS A O 15
ATOM 19340 N N . MET A 1 39 ? -1.179 3.657 -3.779 1.00 0.17 49 MET A N 15
ATOM 19341 C CA . MET A 1 39 ? -1.305 3.768 -2.339 1.00 0.17 49 MET A CA 15
ATOM 19342 C C . MET A 1 39 ? -0.002 3.375 -1.641 1.00 0.17 49 MET A C 15
ATOM 19343 O O . MET A 1 39 ? 0.328 3.921 -0.590 1.00 0.19 49 MET A O 15
ATOM 19357 N N . ALA A 1 40 ? 0.748 2.454 -2.242 1.00 0.16 50 ALA A N 15
ATOM 19358 C CA . ALA A 1 40 ? 2.025 2.023 -1.683 1.00 0.17 50 ALA A CA 15
ATOM 19359 C C . ALA A 1 40 ? 3.121 3.035 -1.995 1.00 0.18 50 ALA A C 15
ATOM 19360 O O . ALA A 1 40 ? 4.103 3.149 -1.266 1.00 0.22 50 ALA A O 15
ATOM 19367 N N . ALA A 1 41 ? 2.957 3.748 -3.102 1.00 0.18 51 ALA A N 15
ATOM 19368 C CA . ALA A 1 41 ? 3.946 4.727 -3.530 1.00 0.22 51 ALA A CA 15
ATOM 19369 C C . ALA A 1 41 ? 3.757 6.084 -2.847 1.00 0.24 51 ALA A C 15
ATOM 19370 O O . ALA A 1 41 ? 4.733 6.751 -2.493 1.00 0.30 51 ALA A O 15
ATOM 1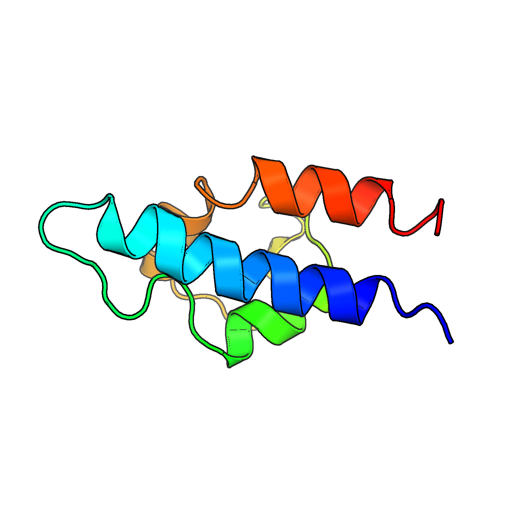9377 N N . ILE A 1 42 ? 2.508 6.497 -2.679 1.00 0.24 52 ILE A N 15
ATOM 19378 C CA . ILE A 1 42 ? 2.203 7.779 -2.062 1.00 0.28 52 ILE A CA 15
ATOM 19379 C C . ILE A 1 42 ? 2.102 7.643 -0.547 1.00 0.26 52 ILE A C 15
ATOM 19380 O O . ILE A 1 42 ? 2.494 8.551 0.196 1.00 0.31 52 ILE A O 15
ATOM 19396 N N . LEU A 1 43 ? 1.599 6.494 -0.103 1.00 0.21 53 LEU A N 15
ATOM 19397 C CA . LEU A 1 43 ? 1.445 6.197 1.319 1.00 0.21 53 LEU A CA 15
ATOM 19398 C C . LEU A 1 43 ? 0.602 7.261 2.029 1.00 0.23 53 LEU A C 15
ATOM 19399 O O . LEU A 1 43 ? 1.102 7.981 2.896 1.00 0.27 53 LEU A O 15
ATOM 19415 N N . PRO A 1 44 ? -0.693 7.372 1.676 1.00 0.24 54 PRO A N 15
ATOM 19416 C CA . PRO A 1 44 ? -1.608 8.343 2.286 1.00 0.30 54 PRO A CA 15
ATOM 19417 C C . PRO A 1 44 ? -2.032 7.911 3.690 1.00 0.40 54 PRO A C 15
ATOM 19418 O O . PRO A 1 44 ? -2.712 6.894 3.853 1.00 0.48 54 PRO A O 15
ATOM 19429 N N . MET A 1 45 ? -1.612 8.669 4.697 1.00 0.49 55 MET A N 15
ATOM 19430 C CA . MET A 1 45 ? -1.918 8.354 6.090 1.00 0.64 55 MET A CA 15
ATOM 19431 C C . MET A 1 45 ? -3.409 8.460 6.393 1.00 0.72 55 MET A C 15
ATOM 19432 O O . MET A 1 45 ? -3.907 7.804 7.311 1.00 1.02 55 MET A O 15
ATOM 19446 N N . ASN A 1 46 ? -4.122 9.277 5.631 1.00 0.66 56 ASN A N 15
ATOM 19447 C CA . ASN A 1 46 ? -5.550 9.439 5.852 1.00 0.84 56 ASN A CA 15
ATOM 19448 C C . ASN A 1 46 ? -6.287 9.782 4.555 1.00 0.69 56 ASN A C 15
ATOM 19449 O O . ASN A 1 46 ? -5.695 9.796 3.469 1.00 0.59 56 ASN A O 15
ATOM 19460 N N . ASP A 1 47 ? -7.585 10.040 4.695 1.00 0.76 57 ASP A N 15
ATOM 19461 C CA . ASP A 1 47 ? -8.473 10.366 3.577 1.00 0.76 57 ASP A CA 15
ATOM 19462 C C . ASP A 1 47 ? -8.050 11.647 2.852 1.00 0.73 57 ASP A C 15
ATOM 19463 O O . ASP A 1 47 ? -8.258 11.779 1.647 1.00 1.11 57 ASP A O 15
ATOM 19472 N N . SER A 1 48 ? -7.470 12.586 3.586 1.00 0.67 58 SER A N 15
ATOM 19473 C CA . SER A 1 48 ? -7.034 13.857 3.009 1.00 0.72 58 SER A CA 15
ATOM 19474 C C . SER A 1 48 ? -5.962 13.654 1.938 1.00 0.66 58 SER A C 15
ATOM 19475 O O . SER A 1 48 ? -6.061 14.195 0.834 1.00 0.77 58 SER A O 15
ATOM 19483 N N . ALA A 1 49 ? -4.942 12.869 2.272 1.00 0.58 59 ALA A N 15
ATOM 19484 C CA . ALA A 1 49 ? -3.845 12.587 1.351 1.00 0.59 59 ALA A CA 15
ATOM 19485 C C . ALA A 1 49 ? -4.326 11.815 0.121 1.00 0.51 59 ALA A C 15
ATOM 19486 O O . ALA A 1 49 ? -3.709 11.883 -0.944 1.00 0.59 59 ALA A O 15
ATOM 19493 N N . PHE A 1 50 ? -5.418 11.062 0.286 1.00 0.40 60 PHE A N 15
ATOM 19494 C CA . PHE A 1 50 ? -5.996 10.246 -0.787 1.00 0.37 60 PHE A CA 15
ATOM 19495 C C . PHE A 1 50 ? -6.215 11.018 -2.084 1.00 0.42 60 PHE A C 15
ATOM 19496 O O . PHE A 1 50 ? -6.252 10.420 -3.160 1.00 0.46 60 PHE A O 15
ATOM 19513 N N . ALA A 1 51 ? -6.359 12.334 -1.987 1.00 0.47 61 ALA A N 15
ATOM 19514 C CA . ALA A 1 51 ? -6.565 13.167 -3.166 1.00 0.56 61 ALA A CA 15
ATOM 19515 C C . ALA A 1 51 ? -5.432 12.984 -4.191 1.00 0.58 61 ALA A C 15
ATOM 19516 O O . ALA A 1 51 ? -5.614 13.223 -5.382 1.00 0.64 61 ALA A O 15
ATOM 19523 N N . THR A 1 52 ? -4.266 12.553 -3.716 1.00 0.57 62 THR A N 15
ATOM 19524 C CA . THR A 1 52 ? -3.105 12.330 -4.575 1.00 0.64 62 THR A CA 15
ATOM 19525 C C . THR A 1 52 ? -3.217 10.998 -5.318 1.00 0.53 62 THR A C 15
ATOM 19526 O O . THR A 1 52 ? -2.658 10.829 -6.402 1.00 0.57 62 THR A O 15
ATOM 19537 N N . LEU A 1 53 ? -3.966 10.066 -4.731 1.00 0.44 63 LEU A N 15
ATOM 19538 C CA . LEU A 1 53 ? -4.190 8.748 -5.324 1.00 0.40 63 LEU A CA 15
ATOM 19539 C C . LEU A 1 53 ? -5.003 8.891 -6.599 1.00 0.48 63 LEU A C 15
ATOM 19540 O O . LEU A 1 53 ? -4.841 8.134 -7.562 1.00 0.68 63 LEU A O 15
ATOM 19556 N N . GLY A 1 54 ? -5.892 9.861 -6.579 1.00 0.63 64 GLY A N 15
ATOM 19557 C CA . GLY A 1 54 ? -6.754 10.113 -7.702 1.00 0.76 64 GLY A CA 15
ATOM 19558 C C . GLY A 1 54 ? -8.204 10.021 -7.303 1.00 0.91 64 GLY A C 15
ATOM 19559 O O . GLY A 1 54 ? -8.553 10.221 -6.143 1.00 1.61 64 GLY A O 15
ATOM 19563 N N . THR A 1 55 ? -9.050 9.732 -8.265 1.00 1.22 65 THR A N 15
ATOM 19564 C CA . THR A 1 55 ? -10.467 9.634 -8.015 1.00 1.52 65 THR A CA 15
ATOM 19565 C C . THR A 1 55 ? -10.871 8.230 -7.565 1.00 1.28 65 THR A C 15
ATOM 19566 O O . THR A 1 55 ? -11.567 7.518 -8.291 1.00 1.56 65 THR A O 15
ATOM 19577 N N . VAL A 1 56 ? -10.457 7.834 -6.358 1.00 0.89 66 VAL A N 15
ATOM 19578 C CA . VAL A 1 56 ? -10.827 6.516 -5.839 1.00 0.69 66 VAL A CA 15
ATOM 19579 C C . VAL A 1 56 ? -12.332 6.483 -5.585 1.00 0.68 66 VAL A C 15
ATOM 19580 O O . VAL A 1 56 ? -12.894 7.425 -5.029 1.00 0.72 66 VAL A O 15
ATOM 19593 N N . GLU A 1 57 ? -12.977 5.410 -6.021 1.00 0.72 67 GLU A N 15
ATOM 19594 C CA . GLU A 1 57 ? -14.417 5.257 -5.867 1.00 0.79 67 GLU A CA 15
ATOM 19595 C C . GLU A 1 57 ? -14.842 5.338 -4.401 1.00 0.63 67 GLU A C 15
ATOM 19596 O O . GLU A 1 57 ? -14.065 5.023 -3.491 1.00 0.49 67 GLU A O 15
ATOM 19608 N N . ASP A 1 58 ? -16.080 5.760 -4.184 1.00 0.71 68 ASP A N 15
ATOM 19609 C CA . ASP A 1 58 ? -16.642 5.893 -2.840 1.00 0.67 68 ASP A CA 15
ATOM 19610 C C . ASP A 1 58 ? -16.607 4.553 -2.098 1.00 0.54 68 ASP A C 15
ATOM 19611 O O . ASP A 1 58 ? -16.323 4.508 -0.897 1.00 0.55 68 ASP A O 15
ATOM 19620 N N . LYS A 1 59 ? -16.885 3.464 -2.811 1.00 0.55 69 LYS A N 15
ATOM 19621 C CA . LYS A 1 59 ? -16.877 2.139 -2.201 1.00 0.58 69 LYS A CA 15
ATOM 19622 C C . LYS A 1 59 ? -15.451 1.709 -1.863 1.00 0.51 69 LYS A C 15
ATOM 19623 O O . LYS A 1 59 ? -15.227 0.909 -0.949 1.00 0.60 69 LYS A O 15
ATOM 19642 N N . TYR A 1 60 ? -14.481 2.255 -2.595 1.00 0.43 70 TYR A N 15
ATOM 19643 C CA . TYR A 1 60 ? -13.082 1.928 -2.359 1.00 0.39 70 TYR A CA 15
ATOM 19644 C C . TYR A 1 60 ? -12.549 2.771 -1.210 1.00 0.33 70 TYR A C 15
ATOM 19645 O O . TYR A 1 60 ? -11.761 2.291 -0.397 1.00 0.34 70 TYR A O 15
ATOM 19663 N N . ARG A 1 61 ? -13.020 4.011 -1.123 1.00 0.37 71 ARG A N 15
ATOM 19664 C CA . ARG A 1 61 ? -12.631 4.908 -0.044 1.00 0.46 71 ARG A CA 15
ATOM 19665 C C . ARG A 1 61 ? -13.147 4.375 1.285 1.00 0.52 71 ARG A C 15
ATOM 19666 O O . ARG A 1 61 ? -12.512 4.535 2.323 1.00 0.59 71 ARG A O 15
ATOM 19687 N N . ARG A 1 62 ? -14.322 3.757 1.237 1.00 0.57 72 ARG A N 15
ATOM 19688 C CA . ARG A 1 62 ? -14.960 3.197 2.394 1.00 0.72 72 ARG A CA 15
ATOM 19689 C C . ARG A 1 62 ? -14.107 2.114 3.066 1.00 0.68 72 ARG A C 15
ATOM 19690 O O . ARG A 1 62 ? -13.610 2.311 4.168 1.00 0.82 72 ARG A O 15
ATOM 19711 N N . ARG A 1 63 ? -13.935 0.968 2.398 1.00 0.63 73 ARG A N 15
ATOM 19712 C CA . ARG A 1 63 ? -13.142 -0.134 2.954 1.00 0.70 73 ARG A CA 15
ATOM 19713 C C . ARG A 1 63 ? -11.659 0.239 3.060 1.00 0.53 73 ARG A C 15
ATOM 19714 O O . ARG A 1 63 ? -10.864 -0.509 3.630 1.00 0.59 73 ARG A O 15
ATOM 19735 N N . PHE A 1 64 ? -11.315 1.421 2.552 1.00 0.36 74 PHE A N 15
ATOM 19736 C CA . PHE A 1 64 ? -9.949 1.942 2.624 1.00 0.26 74 PHE A CA 15
ATOM 19737 C C . PHE A 1 64 ? -9.515 1.960 4.085 1.00 0.22 74 PHE A C 15
ATOM 19738 O O . PHE A 1 64 ? -8.342 1.800 4.406 1.00 0.30 74 PHE A O 15
ATOM 19755 N N . LYS A 1 65 ? -10.504 2.166 4.954 1.00 0.23 75 LYS A N 15
ATOM 19756 C CA . LYS A 1 65 ? -10.311 2.218 6.401 1.00 0.30 75 LYS A CA 15
ATOM 19757 C C . LYS A 1 65 ? -9.570 0.984 6.926 1.00 0.28 75 LYS A C 15
ATOM 19758 O O . LYS A 1 65 ? -8.908 1.052 7.955 1.00 0.37 75 LYS A O 15
ATOM 19777 N N . TYR A 1 66 ? -9.690 -0.140 6.222 1.00 0.21 76 TYR A N 15
ATOM 19778 C CA . TYR A 1 66 ? -9.038 -1.375 6.643 1.00 0.22 76 TYR A CA 15
ATOM 19779 C C . TYR A 1 66 ? -7.561 -1.373 6.262 1.00 0.20 76 TYR A C 15
ATOM 19780 O O . TYR A 1 66 ? -6.796 -2.233 6.687 1.00 0.23 76 TYR A O 15
ATOM 19798 N N . PHE A 1 67 ? -7.164 -0.386 5.481 1.00 0.18 77 PHE A N 15
ATOM 19799 C CA . PHE A 1 67 ? -5.782 -0.252 5.067 1.00 0.21 77 PHE A CA 15
ATOM 19800 C C . PHE A 1 67 ? -5.154 0.976 5.700 1.00 0.24 77 PHE A C 15
ATOM 19801 O O . PHE A 1 67 ? -3.933 1.125 5.701 1.00 0.27 77 PHE A O 15
ATOM 19818 N N . LYS A 1 68 ? -5.995 1.861 6.219 1.00 0.27 78 LYS A N 15
ATOM 19819 C CA . LYS A 1 68 ? -5.531 3.107 6.831 1.00 0.34 78 LYS A CA 15
ATOM 19820 C C . LYS A 1 68 ? -4.597 2.852 8.009 1.00 0.37 78 LYS A C 15
ATOM 19821 O O . LYS A 1 68 ? -3.678 3.631 8.259 1.00 0.42 78 LYS A O 15
ATOM 19840 N N . ALA A 1 69 ? -4.820 1.758 8.722 1.00 0.37 79 ALA A N 15
ATOM 19841 C CA . ALA A 1 69 ? -3.978 1.423 9.863 1.00 0.46 79 ALA A CA 15
ATOM 19842 C C . ALA A 1 69 ? -2.608 0.938 9.407 1.00 0.41 79 ALA A C 15
ATOM 19843 O O . ALA A 1 69 ? -1.599 1.180 10.065 1.00 0.49 79 ALA A O 15
ATOM 19850 N N . THR A 1 70 ? -2.583 0.258 8.277 1.00 0.31 80 THR A N 15
ATOM 19851 C CA . THR A 1 70 ? -1.350 -0.268 7.725 1.00 0.30 80 THR A CA 15
ATOM 19852 C C . THR A 1 70 ? -0.570 0.797 6.967 1.00 0.24 80 THR A C 15
ATOM 19853 O O . THR A 1 70 ? 0.635 0.933 7.151 1.00 0.27 80 THR A O 15
ATOM 19864 N N . ILE A 1 71 ? -1.258 1.547 6.113 1.00 0.21 81 ILE A N 15
ATOM 19865 C CA . ILE A 1 71 ? -0.622 2.595 5.325 1.00 0.24 81 ILE A CA 15
ATOM 19866 C C . ILE A 1 71 ? -0.010 3.652 6.247 1.00 0.28 81 ILE A C 15
ATOM 19867 O O . ILE A 1 71 ? 1.039 4.223 5.948 1.00 0.34 81 ILE A O 15
ATOM 19883 N N . ALA A 1 72 ? -0.656 3.881 7.385 1.00 0.31 82 ALA A N 15
ATOM 19884 C CA . ALA A 1 72 ? -0.165 4.838 8.371 1.00 0.39 82 ALA A CA 15
ATOM 19885 C C . ALA A 1 72 ? 1.092 4.298 9.057 1.00 0.41 82 ALA A C 15
ATOM 19886 O O . ALA A 1 72 ? 1.914 5.050 9.574 1.00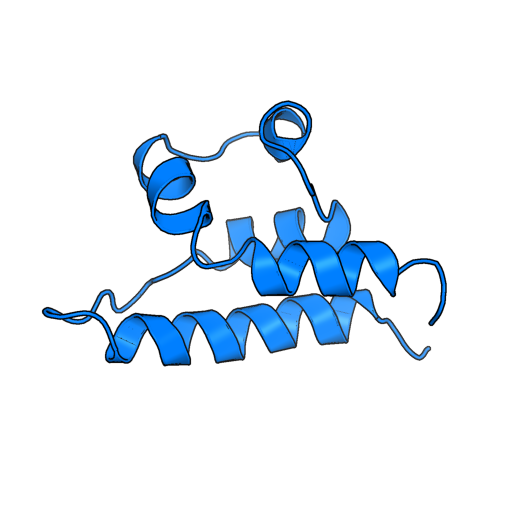 0.53 82 ALA A O 15
ATOM 19893 N N . ASP A 1 73 ? 1.229 2.982 9.055 1.00 0.37 83 ASP A N 15
ATOM 19894 C CA . ASP A 1 73 ? 2.381 2.331 9.673 1.00 0.42 83 ASP A CA 15
ATOM 19895 C C . ASP A 1 73 ? 3.506 2.164 8.670 1.00 0.39 83 ASP A C 15
ATOM 19896 O O . ASP A 1 73 ? 4.674 2.335 9.004 1.00 0.46 83 ASP A O 15
ATOM 19905 N N . LEU A 1 74 ? 3.142 1.821 7.437 1.00 0.32 84 LEU A N 15
ATOM 19906 C CA . LEU A 1 74 ? 4.114 1.611 6.369 1.00 0.31 84 LEU A CA 15
ATOM 19907 C C . LEU A 1 74 ? 4.985 2.842 6.136 1.00 0.35 84 LEU A C 15
ATOM 19908 O O . LEU A 1 74 ? 6.132 2.722 5.707 1.00 0.42 84 LEU A O 15
ATOM 19924 N N . SER A 1 75 ? 4.454 4.023 6.440 1.00 0.37 85 SER A N 15
ATOM 19925 C CA . SER A 1 75 ? 5.199 5.255 6.278 1.00 0.50 85 SER A CA 15
ATOM 19926 C C . SER A 1 75 ? 6.373 5.302 7.262 1.00 0.61 85 SER A C 15
ATOM 19927 O O . SER A 1 75 ? 7.413 5.901 6.982 1.00 0.73 85 SER A O 15
ATOM 19935 N N . LYS A 1 76 ? 6.203 4.634 8.404 1.00 0.60 86 LYS A N 15
ATOM 19936 C CA . LYS A 1 76 ? 7.247 4.566 9.422 1.00 0.74 86 LYS A CA 15
ATOM 19937 C C . LYS A 1 76 ? 8.121 3.343 9.168 1.00 0.78 86 LYS A C 15
ATOM 19938 O O . LYS A 1 76 ? 9.333 3.364 9.389 1.00 0.98 86 LYS A O 15
ATOM 19957 N N . LYS A 1 77 ? 7.482 2.281 8.688 1.00 0.75 87 LYS A N 15
ATOM 19958 C CA . LYS A 1 77 ? 8.162 1.030 8.379 1.00 0.86 87 LYS A CA 15
ATOM 19959 C C . LYS A 1 77 ? 9.142 1.209 7.219 1.00 0.93 87 LYS A C 15
ATOM 19960 O O . LYS A 1 77 ? 10.117 0.468 7.111 1.00 1.11 87 LYS A O 15
ATOM 19979 N N . ARG A 1 78 ? 8.875 2.198 6.363 1.00 0.86 88 ARG A N 15
ATOM 19980 C CA . ARG A 1 78 ? 9.735 2.482 5.215 1.00 1.01 88 ARG A CA 15
ATOM 19981 C C . ARG A 1 78 ? 11.140 2.844 5.675 1.00 1.29 88 ARG A C 15
ATOM 19982 O O . ARG A 1 78 ? 12.115 2.616 4.962 1.00 1.77 88 ARG A O 15
ATOM 20003 N N . SER A 1 79 ? 11.232 3.399 6.878 1.00 1.73 89 SER A N 15
ATOM 20004 C CA . SER A 1 79 ? 12.511 3.781 7.448 1.00 2.12 89 SER A CA 15
ATOM 20005 C C . SER A 1 79 ? 12.932 2.765 8.512 1.00 2.14 89 SER A C 15
ATOM 20006 O O . SER A 1 79 ? 14.058 2.269 8.501 1.00 2.69 89 SER A O 15
ATOM 20014 N N . SER A 1 80 ? 12.016 2.439 9.412 1.00 2.07 90 SER A N 15
ATOM 20015 C CA . SER A 1 80 ? 12.290 1.471 10.469 1.00 2.75 90 SER A CA 15
ATOM 20016 C C . SER A 1 80 ? 11.170 0.429 10.543 1.00 3.15 90 SER A C 15
ATOM 20017 O O . SER A 1 80 ? 10.117 0.681 11.124 1.00 3.96 90 SER A O 15
ATOM 20025 N N . GLU A 1 81 ? 11.408 -0.729 9.938 1.00 3.20 91 GLU A N 15
ATOM 20026 C CA . GLU A 1 81 ? 10.426 -1.807 9.920 1.00 4.20 91 GLU A CA 15
ATOM 20027 C C . GLU A 1 81 ? 10.268 -2.446 11.302 1.00 4.96 91 GLU A C 15
ATOM 20028 O O . GLU A 1 81 ? 11.270 -2.519 12.048 1.00 5.32 91 GLU A O 15
#

Solvent-accessible surface area: 5425 Å² total; per-residue (Å²): 220,145,87,19,73,164,70,1,52,66,75,0,104,88,39,6,123,60,47,5,118,156,78,140,109,88,50,63,94,4,3,14,55,60,7,2,108,63,0,0,43,70,9,2,92,89,98,88,38,7,81,92,2,61,116,18,93,88,108,55,111,161,40,1,126,101,0,80,86,25,0,22,78,17,16,140,88,122,106,80,115

InterPro domains:
  IPR001650 Helicase, C-terminal domain-like [PF00271] (891-995)
  IPR001650 Helicase, C-terminal domain-like [PS51194] (886-1035)
  IPR001650 Helicase, C-terminal domain-like [SM00490] (914-995)
  IPR002121 HRDC domain [PS50967] (1272-1351)
  IPR002121 HRDC domain [SM00341] (1272-1351)
  IPR002464 DNA/RNA helicase, ATP-dependent, DEAH-box type, conserved site [PS00690] (803-812)
  IPR004589 DNA helicase, ATP-dependent, RecQ type [TIGR00614] (670-1136)
  IPR010997 HRDC-like superfamily [SSF47819] (1271-1349)
  IPR011545 DEAD/DEAH-box helicase domain [PF00270] (680-851)
  IPR014001 Helicase superfamily 1/2, ATP-binding domain [PS51192] (687-864)
  IPR014001 Helicase superfamily 1/2, ATP-binding domain [SM00487] (675-880)
  IPR018982 RQC domain [PF09382] (1081-1196)
  IPR018982 RQC domain [SM00956] (1084-1194)
  IPR022758 ATP-dependent helicase Sgs1 [PF11408] (1271-1349)
  IPR027417 P-loop containing nucleoside triphosphate hydrolase [G3DSA:3.40.50.300] (637-871)
  IPR027417 P-loop containing nucleoside triphosphate hydrolase [G3DSA:3.40.50.300] (872-1078)
  IPR027417 P-loop containing nucleoside triphosphate hydrolase [SSF52540] (613-1014)
  IPR027417 P-loop containing nucleoside triphosphate hydrolase [SSF52540] (870-1126)
  IPR032284 ATP-dependent DNA helicase RecQ, zinc-binding domain [PF16124] (1007-1073)
  IPR036388 Winged helix-like DNA-binding domain superfamily [G3DSA:1.10.10.10] (1081-1193)

Radius of gyration: 12.13 Å; Cα contacts (8 Å, |Δi|>4): 70; chains: 1; bounding box: 37×28×20 Å

CATH classification: 1.10.150.80

B-factor: mean 1.12, std 1.1, range [0.15, 6.57]

Foldseek 3Di:
DPCLLVCQLVVVVVVQCVVQVVDVVRHPGLDDSLLSNLCSVQLDLAPVSCVSSPCDDPVNNVSCVVCNVVSNVSVVVSPPD

GO terms:
  GO:0005730 nucleolus (C, IDA)
  GO:0003678 DNA helicase activity (F, IDA)
  GO:0043138 3'-5' DNA helicase activity (F, IDA)
  GO:0031422 RecQ family helicase-topoisomerase III complex (C, IDA)
  GO:0006260 DNA replication (P, IDA)
  GO:0006265 DNA topological change (P, IDA)
  GO:0000729 DNA double-strand break processing (P, IGI)
  GO:0044818 mitotic G2/M transition checkpoint (P, IGI)
  GO:0010520 regulation of reciprocal meiotic recombination (P, IGI)
  GO:0010947 negative regulation of meiotic joint molecule formation (P, IGI)
  GO:0031573 mitotic intra-S DNA damage checkpoint signaling (P, IGI)
  GO:0031860 telomeric 3' overhang formation (P, IGI)
  GO:0007534 gene conversion at mating-type locus (P, IGI)
  GO:0000706 meiotic DNA double-strand break processing (P, IGI)
  GO:0000722 telomere maintenance via recombination (P, IGI)
  GO:0000723 telomere maintenance (P, IGI)
  GO:0000724 double-strand break repair via homologous recombination (P, IGI)
  GO:0000729 DNA double-strand break processing (P, IMP)
  GO:0005634 nucleus (C, HDA)
  GO:0045132 meiotic chromosome segregation (P, IMP)

Nearest PDB structures (foldseek):
  1d8b-assembly1_A  TM=9.656E-01  e=7.915E-10  Saccharomyces cerevisiae
  1wud-assembly1_A  TM=7.462E-01  e=4.161E-01  Escherichia coli
  2dgz-assembly1_A  TM=7.842E-01  e=9.291E-01  Homo sapiens
  2e1e-assembly1_A  TM=8.165E-01  e=1.864E+00  Homo sapiens
  7aud-assembly2_A  TM=7.118E-01  e=2.860E+00  Homo sapiens

Secondary structure (DSSP, 8-state):
---HHHHHHHHHHHHHHHHHHSSSS--S-SS-HHHHHHHHHH---SHHHHGGGS---HHHHHHGGGTHHHHHHHHHHTTT-

Organism: Saccharomyces cerevisiae (strain ATCC 204508 / S288c) (NCBI:txid559292)

Sequence (81 aa):
ELNNLRMTYERLRELSLNLGNRMVPPVGNFMPDSILKKMAAILPMNDSAFATLGTVEDKYRRRFKYFKATIADLSKKRSSEELNNLRMTYERLRELSLNLGNRMVPPVGNFMPDSILKKMAAILPMNDSAFATLGTVEDKYRRRFKYFKATIADLSKKRSSEELNNLRMTYERLRELSLNLGNRMVPPVGNFMPDSILKKMAAILPMNDSAFATLGTVEDKYRRRFKYFKATIADLSKKRSSEELNNLRMTYERLRELSLNLGNRMVPPVGNFMPDSILKKMAAILPMNDSAFATLGTVEDKYRRRFKYFKATIADLSKKRSSEELNNLRMTYERLRELSLNLGNRMVPPVGNFMPDSILKKMAAILPMNDSAFATLGTVEDKYRRRFKYFKATIADLSKKRSSEELNNLRMTYERLRELSLNLGNRMVPPVGNFMPDSILKKMAAILPMNDSAFATLGTVEDKYRRRFKYFKATIADLSKKRSSEELNNLRMTYERLRELSLNLGNRMVPPVGNFMPDSILKKMAAILPMNDSAFATLGTVEDKYRRRFKYFKATIADLSKKRSSEELNNLRMTYERLRELSLNLGNRMVPPVGNFMPDSILKKMAAILPMNDSAFATLGTVEDKYRRRFKYFKATIADLSKKRSSEELNNLRMTYERLRELSLNLGNRMVPPVGNFMPDSILKKMAAILPMNDSAFATLGTVEDKYRRRFKYFKATIADLSKKRSSEELNNLRMTYERLRELSLNLGNRMVPPVGNFMPDSILKKMAAILPMNDSAFATLGTVEDKYRRRFKYFKATIADLSKKRSSEELNNLRMTYERLRELSLNLGNRMVPPVGNFMPDSILKKMAAILPMNDSAFATLGTVEDKYRRRFKYFKATIADLSKKRSSEELNNLRMTYERLRELSLNLGNRMVPPVGNFMPDSILKKMAAILPMNDSAFATLGTVEDKYRRRFKYFKATIADLSKKRSSEELNNLRMTYERLRELSLNLGNRMVPPVGNFMPDSILKKMAAILPMNDSAFATLGTVEDKYRRRFKYFKATIADLSKKRSSEELNNLRMTYERLRELSLNLGNRMVPPVGNFMPDSILKKMAAILPMNDSAFATLGTVEDKYRRRFKYFKATIADLSKKRSSEELNNLRMTYERLRELSLNLGNRMVPPVGNFMPDSILKKMAAILPMNDSAFATLGTVEDKYRRRFKYFKATIADLSKKRSSE